Protein AF-A0AAX7UZK9-F1 (afdb_monomer)

Foldseek 3Di:
DDDDDDDDDDDDDDVVPVVVVVVVVVPPDDDDDDDDDDDDDDDDDDDDDPDDDPQPPVNVQVLLQCLCCVVPVAAEDEADDQAQDPDPQDRGAAARCRVLLCLQVLNPPCVDVSLVGAKHWYWYWYAAPDAPRHCPVVVPVADDDDRIGTHTDIDGRPHDALQVVVVSVCCCQCVPVVPPLQFKAKEWECFDVVVPGHGPVVNVVSCVVSPNDPLRYYYDHCVPQKDDPHPWGWIGGKMWMKGAQVGPDRCSVVVVVPDSRIGTPDIGGGTDDTDDDDPPPLLVVLCCCCVPVVHDQLVVLVCLVVVCVVCCVVVVVSVVCSVVSSVVSNVVSVLSVVLVVVLVVLQVVQCPDPPDDPAEGELVSLVCSCPPSVHDSVVVQVSQVVVNHGYPVVVNVVVVVVVVVVVVCCSSPPVQQLAPDPVSLVVCVVVVPDFEAAVLLQPWDQDPNDIDRDKDKWFFQWKAQRPHTDFKDAAQGKIKTWTNYDNWDADPPQQATWWFWKAFPVGRPFTWTFPHWHDYNRTIITITHGHGMDGGGTMIITTTPVLFQVLQQLLVQLQLQLQLLCCVLQHVQKDWPDWHTTSFWTKTKIFDQDFDALVSLVSSQVSSVVQLVVFWFKEKDWDFPVLQVQFPPEDDDPDDDDPGFMKIWTNDYVVCRSVVVDPDDTRIYGDPDRHDRTNNSQVHKAFQDWDAPDRGMIMTIMDTDPVQVVQAVLLVVLVVLLVVLVVVCVVDQDPALVVLVVSLVSLVVSLVSLVPRRHHPSSSVVSNVSSVVSNVSSVVSNLVRLLVLLVVQLVVQCVVPPADQEEFEEDADPDLSSLQSNQVVNCVVHLNHWYKYWYAPQVVQKIKIKTFHHPPDPQQFRQVLQQQLQVVQVWDKDDGRGIIIIMHGDPDVVVSSVSSVVVVVVRND

Sequence (909 aa):
MRVLAACSPCGTGSARLAVIWMMMLLLRRLRPLSGTPGFLSAASERSFSGSPPPLPAARVRSAFVEFFRDKHGHLPVPSSPVRPRGDPSLLFVNAGMNQFKPIFLGTADPRSNMASYRRVVNSQKCVRAGGKHNDLDDVGRDGYHHTFFEMLGNWSFGDYFKEEACQMAWSLLTEHYGIPADRLYVSYFGGDAAAGLPADEDTRNIWLEIGVPTHRLLPFGLKDNFWEMGDTGPCGPCTEIHYDHVGGREAAALVNADSPEVVEIWNLVFMQYNRLVLRRILRRAVRFCVEVLRAPQGTLASLVPTVADLLGNIYPELHQETDRIVDIINENEAHFLSSLQQGSRLIERTLSRKDYKHGVFPASVAWSLHRDLGFPLDLVDLILEERGVHVDRQELDRLIAENQKVALELQAGDRAQVTLDVLSLTELQRLGVPHTDDSLKYDYRLAEGRYVFPPCRATVLALYDGQALVSEVSEGQRCSVILDRTCFYAEQGGQSHDQGYFTLYELQDVLFPVEAVVWAGGYVVHRVTVADNLKTGDQLQLHLDQVHRLSCMVKHTATHILNFALRKVLGASVQQRGSHVSADRLRFDFSVKGSLSVSQLQQVERCVNDIISANQIVHSQELPLQRARGISGLRTVDEVYPDPVRVVSVELPVTELLDKQSDRQTSVELCCGTHLLQTGAIEDLVIVSERQLVKGISRIVAVTGQEAARAREAGHVLSQDVDSLSARLGRSAPSCLDTAQCFSKEVGVLSDAVDNTPIPQWQRRELQSRLRALQRTSNTAVRKLETREAAVQAQALQEKHGRTELLVDLVETSSLSVLMKTVNQLSSTAPLSHVMLLAHQRHSGKVLCACQVPKVSPSLVASDWAVAVCYHLNGSAGGSEVVAKGTGNSNDITKALRWAKEFASQRMQ

Radius of gyration: 36.15 Å; Cα contacts (8 Å, |Δi|>4): 1493; chains: 1; bounding box: 99×100×90 Å

Mean predicted aligned error: 20.05 Å

Solvent-accessible surface area (backbone atoms only — not comparable to full-atom values): 50491 Å² total; per-residue (Å²): 132,92,79,92,83,91,90,72,75,84,82,91,86,60,81,75,56,60,59,54,56,57,52,57,63,69,74,72,78,83,78,94,80,90,81,87,88,90,85,90,85,86,88,83,89,88,89,92,72,95,65,77,77,77,74,48,70,68,53,51,54,47,50,56,47,47,46,40,33,75,79,65,68,18,46,80,46,81,52,60,66,46,54,53,83,94,49,89,90,46,85,41,21,65,51,54,59,60,82,47,42,36,58,84,65,59,62,39,58,76,84,44,72,72,54,72,49,38,44,32,26,35,54,21,45,23,36,24,76,60,74,98,61,49,44,58,86,44,45,79,76,55,96,79,57,61,42,66,47,68,36,71,43,76,49,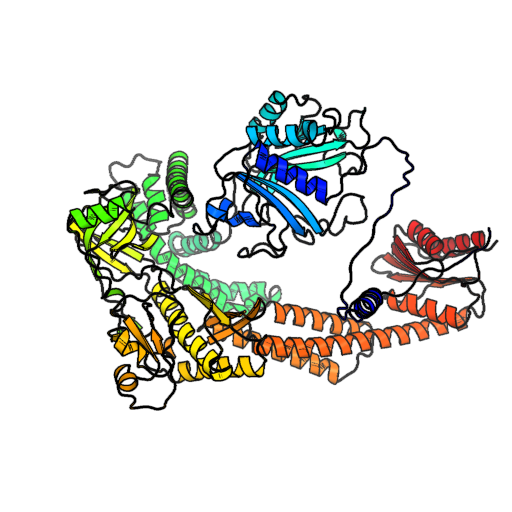61,48,96,68,67,56,70,60,62,53,52,54,52,51,50,45,46,43,39,72,70,68,57,43,62,67,84,31,54,35,35,40,27,21,53,27,38,82,89,82,71,41,73,50,43,58,67,61,50,50,46,43,48,74,78,62,53,54,73,86,38,56,43,72,34,40,67,87,77,17,35,50,67,79,56,98,54,55,63,20,28,46,22,33,37,36,30,41,40,76,78,50,94,68,89,56,65,89,37,60,97,58,89,37,92,54,37,41,81,78,46,80,50,74,53,71,78,48,74,66,89,78,80,78,63,61,62,58,56,52,54,47,43,40,44,76,72,68,62,42,63,91,56,53,75,31,66,46,47,60,61,50,21,71,73,44,20,90,81,40,57,64,41,60,75,40,36,68,59,53,29,48,54,43,41,53,54,43,57,60,46,49,60,40,46,61,51,48,55,51,52,51,51,55,57,68,66,40,93,84,56,64,88,51,59,45,61,30,69,59,54,46,45,40,30,74,77,58,68,39,56,59,80,51,52,48,54,63,28,50,80,69,68,25,41,59,44,58,70,60,31,52,44,52,50,47,52,52,48,47,52,53,46,47,47,52,76,48,54,87,62,41,75,54,71,46,75,66,54,52,51,45,38,56,73,73,64,58,72,60,30,43,49,68,46,41,70,54,60,46,79,54,98,91,37,83,45,70,71,85,39,70,30,36,31,70,40,32,29,63,61,87,50,82,42,65,62,47,50,59,79,39,56,35,29,40,31,30,53,37,39,52,64,45,44,53,47,97,41,38,60,42,45,48,38,33,34,23,40,70,94,44,74,88,46,62,31,46,38,79,42,30,39,72,52,99,61,33,48,34,35,32,27,48,30,68,51,74,47,44,53,67,41,51,33,34,50,45,70,38,60,66,53,46,48,32,28,13,34,36,42,45,48,48,48,42,46,53,39,24,45,27,70,74,74,33,83,81,45,42,80,76,46,60,40,25,34,60,91,41,34,38,45,28,33,35,37,93,63,82,78,51,53,67,53,45,49,50,28,43,46,53,32,37,57,46,19,74,64,44,31,45,42,36,74,49,77,38,51,51,77,64,54,71,65,30,77,79,56,45,77,71,104,65,92,75,66,78,65,31,38,38,36,22,40,70,50,54,67,66,47,46,63,71,62,77,60,92,74,88,61,39,35,35,70,48,91,68,60,59,49,60,39,38,39,81,34,67,36,60,30,48,49,38,77,47,70,77,50,98,44,32,34,36,41,34,42,40,48,29,76,56,17,54,52,14,49,50,53,40,49,54,56,46,52,52,53,51,52,53,51,49,55,57,69,76,47,74,68,89,51,56,65,58,22,50,50,52,40,50,53,43,47,54,54,47,55,49,54,72,70,51,66,22,35,40,37,56,41,55,50,52,53,54,52,42,58,50,51,43,53,52,30,54,50,51,33,56,51,42,38,52,53,55,13,51,53,54,29,50,54,53,41,73,72,61,57,92,49,63,69,44,72,52,79,45,98,54,94,46,68,68,26,51,42,45,19,41,53,52,44,38,67,78,37,62,74,22,33,37,37,42,36,20,70,39,82,91,76,32,35,30,37,38,25,28,32,29,27,94,85,51,92,59,55,44,16,31,60,53,35,34,58,43,14,50,79,20,79,31,51,42,54,64,24,56,40,42,16,33,28,42,22,42,51,96,56,64,68,58,52,55,47,51,47,48,53,56,50,54,68,33,73,108

Secondary structure (DSSP, 8-state):
-----------S--HHHHHHHHHHHHTT----------------------SPPP--HHHHHHHHHHHHHHTT-PEE-PPPPSS-SS-SS-SS--SSGGGGHHHHTT-S-TTSGGGG-SEEEEEEEEE-SSSSS-GGGTBTTBSS--SEEEEEEEEESSS--HHHHHHHHHHIIIIIS---GGGEEEEEE--BTTTTBPP-HHHHHHHHHTT--GGGEEEE-TTTSEEE-SSSS-EEEEEEEEEESS-SS--GGGTTTT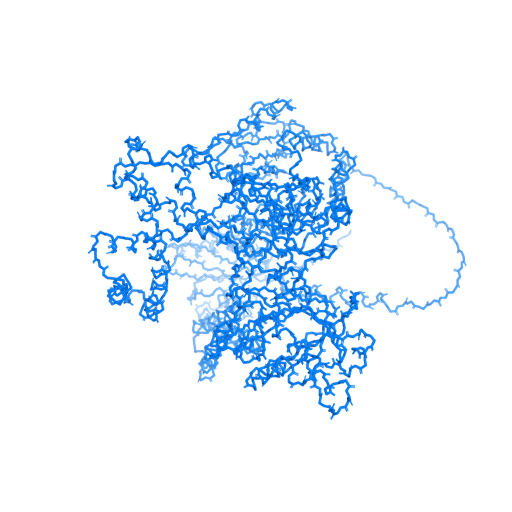-TTEEEEEEEE---B----TTHHHHHHHHIIIIIS-PPTTTTGGGHHHHHHHHTTT-HHHHHTHHHHHHHHHHHHHHHHHHHHHHHHHHHHHHT-TT--TTEE-HHHHHHHHHHH---HHHHHHHHHTTT-EE-HHHHHHHHHHHHHHHHHHHHHTTSSSS--HHHHHHHHHTTPPPPB-GGGG--EEETTEEE-PPEEEEEEEEE-SSSEESEE-TT-EEEEEESB--PPPSBTTBPPP-EEEEESS-TT-EEEEEEEEEETTEEEEEEE-SS-EETT-EEEEEE-HHHHHHHHHHHHHHHHHHHHHHHHH-TT--EEEEEEETTEEEEEEE-SSPPPHHHHHHHHHHHHHHHHTT-BEEEEEE-HHHHTTSTT-B--SS---SSEEEEEESS-HHHHHTT-------EEE--S---SBGGGG--EEEEEEEEEETTEEEEEEEETHHHHHHHHHHHHHHHHHHHHHHHHHHS--SSHHHHHHHHHHHHHHHHHHHHS---HHHHHHHHHHHHHHHHHHHHHHHHHHHHHHHHHHHHHHHHH-S-SEEEEE---S-HHHHHHHHHHHHHH-TT-EEEEEEEETTTTEEEEEEE--TT-SS--HHHHHHHHHHTTT-EEEE-SSEEEEEEE-S-HHHHHHHHHHHHHHHH-

InterPro domains:
  IPR002318 Alanine-tRNA ligase, class IIc [PR00980] (134-145)
  IPR002318 Alanine-tRNA ligase, class IIc [PR00980] (263-274)
  IPR009000 Translation protein, beta-barrel domain superfamily [SSF50447] (468-542)
  IPR012947 Threonyl/alanyl tRNA synthetase, SAD [PF07973] (645-700)
  IPR012947 Threonyl/alanyl tRNA synthetase, SAD [SM00863] (645-701)
  IPR018162 Alanine-tRNA ligase, class IIc, anti-codon-binding domain superfamily [SSF101353] (276-407)
  IPR018163 Threonyl/alanyl tRNA synthetase, class II-like, putative editing domain superfamily [SSF55186] (549-708)
  IPR018164 Alanyl-tRNA synthetase, class IIc, N-terminal [PF01411] (60-275)
  IPR018164 Alanyl-tRNA synthetase, class IIc, N-terminal [PF01411] (277-546)
  IPR018165 Alanyl-tRNA synthetase, class IIc, core domain [PS50860] (55-714)
  IPR045864 Class II Aminoacyl-tRNA synthetase/Biotinyl protein ligase (BPL) and lipoyl protein ligase (LPL) [G3DSA:3.30.930.10] (55-294)
  IPR045864 Class II Aminoacyl-tRNA synthetase/Biotinyl protein ligase (BPL) and lipoyl protein ligase (LPL) [SSF55681] (57-276)
  IPR050058 Alanine--tRNA ligase [PTHR11777] (276-905)

pLDDT: mean 80.37, std 18.13, range [21.98, 98.38]

Organism: Astatotilapia calliptera (NCBI:txid8154)

Structure (mmCIF, N/CA/C/O backbone):
data_AF-A0AAX7UZK9-F1
#
_entry.id   AF-A0AAX7UZK9-F1
#
loop_
_atom_site.group_PDB
_atom_site.id
_atom_site.type_symbol
_atom_site.label_atom_id
_atom_site.label_alt_id
_atom_site.label_comp_id
_atom_site.label_asym_id
_atom_site.label_entity_id
_atom_site.label_seq_id
_atom_site.pdbx_PDB_ins_code
_atom_site.Cartn_x
_atom_site.Cartn_y
_atom_site.Cartn_z
_atom_site.occupancy
_atom_site.B_iso_or_equiv
_atom_site.auth_seq_id
_atom_site.auth_comp_id
_atom_site.auth_asym_id
_atom_site.auth_atom_id
_atom_site.pdbx_PDB_model_num
ATOM 1 N N . MET A 1 1 ? -48.384 -34.618 25.061 1.00 27.55 1 MET A N 1
ATOM 2 C CA . MET A 1 1 ? -48.811 -34.591 26.483 1.00 27.55 1 MET A CA 1
ATOM 3 C C . MET A 1 1 ? -48.345 -33.262 27.084 1.00 27.55 1 MET A C 1
ATOM 5 O O . MET A 1 1 ? -47.309 -32.786 26.643 1.00 27.55 1 MET A O 1
ATOM 9 N N . ARG A 1 2 ? -49.122 -32.631 27.983 1.00 24.59 2 ARG A N 1
ATOM 10 C CA . ARG A 1 2 ? -48.813 -31.323 28.635 1.00 24.59 2 ARG A CA 1
ATOM 11 C C . ARG A 1 2 ? -47.490 -31.431 29.444 1.00 24.59 2 ARG A C 1
ATOM 13 O O . ARG A 1 2 ? -47.143 -32.554 29.788 1.00 24.59 2 ARG A O 1
ATOM 20 N N . VAL A 1 3 ? -46.689 -30.402 29.770 1.00 23.41 3 VAL A N 1
ATOM 21 C CA . VAL A 1 3 ? -46.893 -29.025 30.317 1.00 23.41 3 VAL A CA 1
ATOM 22 C C . VAL A 1 3 ? -45.618 -28.194 29.940 1.00 23.41 3 VAL A C 1
ATOM 24 O O . VAL A 1 3 ? -44.542 -28.779 29.948 1.00 23.41 3 VAL A O 1
ATOM 27 N N . LEU A 1 4 ? -45.675 -26.981 29.346 1.00 24.64 4 LEU A N 1
ATOM 28 C CA . LEU A 1 4 ? -45.458 -25.623 29.946 1.00 24.64 4 LEU A CA 1
ATOM 29 C C . LEU A 1 4 ? -44.277 -25.498 30.969 1.00 24.64 4 LEU A C 1
ATOM 31 O O . LEU A 1 4 ? -44.079 -26.413 31.754 1.00 24.64 4 LEU A O 1
ATOM 35 N N . ALA A 1 5 ? -43.473 -24.420 31.089 1.00 24.38 5 ALA A N 1
ATOM 36 C CA . ALA A 1 5 ? -43.395 -23.098 30.429 1.00 24.38 5 ALA A CA 1
ATOM 37 C C . ALA A 1 5 ? -42.038 -22.363 30.703 1.00 24.38 5 ALA A C 1
ATOM 39 O O . ALA A 1 5 ? -41.243 -22.817 31.520 1.00 24.38 5 ALA A O 1
ATOM 40 N N . ALA A 1 6 ? -41.876 -21.176 30.086 1.00 22.94 6 ALA A N 1
ATOM 41 C CA . ALA A 1 6 ? -41.140 -19.974 30.543 1.00 22.94 6 ALA A CA 1
ATOM 42 C C . ALA A 1 6 ? -39.591 -19.938 30.635 1.00 22.94 6 ALA A C 1
ATOM 44 O O . ALA A 1 6 ? -38.994 -20.487 31.558 1.00 22.94 6 ALA A O 1
ATOM 45 N N . CYS A 1 7 ? -38.962 -19.113 29.774 1.00 21.98 7 CYS A N 1
ATOM 46 C CA . CYS A 1 7 ? -38.182 -17.911 30.164 1.00 21.98 7 CYS A CA 1
ATOM 47 C C . CYS A 1 7 ? -37.363 -17.324 28.991 1.00 21.98 7 CYS A C 1
ATOM 49 O O . CYS A 1 7 ? -36.630 -18.034 28.304 1.00 21.98 7 CYS A O 1
ATOM 51 N N . SER A 1 8 ? -37.378 -15.997 28.840 1.00 23.23 8 SER A N 1
ATOM 52 C CA . SER A 1 8 ? -36.382 -15.199 28.102 1.00 23.23 8 SER A CA 1
ATOM 53 C C . SER A 1 8 ? -36.448 -13.736 28.565 1.00 23.23 8 SER A C 1
ATOM 55 O O . SER A 1 8 ? -37.459 -13.335 29.135 1.00 23.23 8 SER A O 1
ATOM 57 N N . PRO A 1 9 ? -35.453 -12.879 28.272 1.00 52.03 9 PRO A N 1
ATOM 58 C CA . PRO A 1 9 ? -34.015 -13.098 28.099 1.00 52.03 9 PRO A CA 1
ATOM 59 C C . PRO A 1 9 ? -33.173 -12.121 28.965 1.00 52.03 9 PRO A C 1
ATOM 61 O O . PRO A 1 9 ? -33.644 -11.065 29.379 1.00 52.03 9 PRO A O 1
ATOM 64 N N . CYS A 1 10 ? -31.884 -12.400 29.193 1.00 22.53 10 CYS A N 1
ATOM 65 C CA . CYS A 1 10 ? -30.927 -11.353 29.588 1.00 22.53 10 CYS A CA 1
ATOM 66 C C . CYS A 1 10 ? -29.469 -11.801 29.394 1.00 22.53 10 CYS A C 1
ATOM 68 O O . CYS A 1 10 ? -29.151 -12.966 29.616 1.00 22.53 10 CYS A O 1
ATOM 70 N N . GLY A 1 11 ? -28.572 -10.862 29.072 1.00 24.62 11 GLY A N 1
ATOM 71 C CA . GLY A 1 11 ? -27.122 -11.051 29.213 1.00 24.62 11 GLY A CA 1
ATOM 72 C C . GLY A 1 11 ? -26.362 -11.481 27.953 1.00 24.62 11 GLY A C 1
ATOM 73 O O . GLY A 1 11 ? -26.268 -12.656 27.607 1.00 24.62 11 GLY A O 1
ATOM 74 N N . THR A 1 12 ? -25.692 -10.515 27.328 1.00 36.19 12 THR A N 1
ATOM 75 C CA . THR A 1 12 ? -24.602 -10.749 26.371 1.00 36.19 12 THR A CA 1
ATOM 76 C C . THR A 1 12 ? -23.437 -11.513 27.015 1.00 36.19 12 THR A C 1
ATOM 78 O O . THR A 1 12 ? -22.897 -11.053 28.021 1.00 36.19 12 THR A O 1
ATOM 81 N N . GLY A 1 13 ? -22.964 -12.589 26.374 1.00 32.88 13 GLY A N 1
ATOM 82 C CA . GLY A 1 13 ? -21.642 -13.179 26.646 1.00 32.88 13 GLY A CA 1
ATOM 83 C C . GLY A 1 13 ? -21.626 -14.564 27.303 1.00 32.88 13 GLY A C 1
ATOM 84 O O . GLY A 1 13 ? -21.202 -14.696 28.444 1.00 32.88 13 GLY A O 1
ATOM 85 N N . SER A 1 14 ? -21.985 -15.617 26.554 1.00 30.59 14 SER A N 1
ATOM 86 C CA . SER A 1 14 ? -21.658 -17.013 26.936 1.00 30.59 14 SER A CA 1
ATOM 87 C C . SER A 1 14 ? -21.497 -17.992 25.752 1.00 30.59 14 SER A C 1
ATOM 89 O O . SER A 1 14 ? -20.769 -18.980 25.851 1.00 30.59 14 SER A O 1
ATOM 91 N N . ALA A 1 15 ? -22.068 -17.691 24.576 1.00 29.08 15 ALA A N 1
ATOM 92 C CA . ALA A 1 15 ? -22.122 -18.616 23.432 1.00 29.08 15 ALA A CA 1
ATOM 93 C C . ALA A 1 15 ? -20.763 -19.145 22.907 1.00 29.08 15 ALA A C 1
ATOM 95 O O . ALA A 1 15 ? -20.728 -20.182 22.250 1.00 29.08 15 ALA A O 1
ATOM 96 N N . ARG A 1 16 ? -19.630 -18.487 23.204 1.00 31.73 16 ARG A N 1
ATOM 97 C CA . ARG A 1 16 ? -18.291 -18.958 22.788 1.00 31.73 16 ARG A CA 1
ATOM 98 C C . ARG A 1 16 ? -17.671 -20.029 23.696 1.00 31.73 16 ARG A C 1
ATOM 100 O O . ARG A 1 16 ? -16.762 -20.713 23.241 1.00 31.73 16 ARG A O 1
ATOM 107 N N . LEU A 1 17 ? -18.126 -20.202 24.940 1.00 31.38 17 LEU A N 1
ATOM 108 C CA . LEU A 1 17 ? -17.520 -21.168 25.874 1.00 31.38 17 LEU A CA 1
ATOM 109 C C . LEU A 1 17 ? -18.126 -22.575 25.761 1.00 31.38 17 LEU A C 1
ATOM 111 O O . LEU A 1 17 ? -17.387 -23.558 25.809 1.00 31.38 17 LEU A O 1
ATOM 115 N N . ALA A 1 18 ? -19.437 -22.682 25.524 1.00 29.88 18 ALA A N 1
ATOM 116 C CA . ALA A 1 18 ? -20.121 -23.971 25.379 1.00 29.88 18 ALA A CA 1
ATOM 117 C C . ALA A 1 18 ? -19.603 -24.792 24.178 1.00 29.88 18 ALA A C 1
ATOM 119 O O . ALA A 1 18 ? -19.335 -25.986 24.308 1.00 29.88 18 ALA A O 1
ATOM 120 N N . VAL A 1 19 ? -19.382 -24.140 23.029 1.00 33.47 19 VAL A N 1
ATOM 121 C CA . VAL A 1 19 ? -18.892 -24.792 21.797 1.00 33.47 19 VAL A CA 1
ATOM 122 C C . VAL A 1 19 ? -17.471 -25.346 21.974 1.00 33.47 19 VAL A C 1
ATOM 124 O O . VAL A 1 19 ? -17.181 -26.463 21.549 1.00 33.47 19 VAL A O 1
ATOM 127 N N . ILE A 1 20 ? -16.591 -24.606 22.660 1.00 37.66 20 ILE A N 1
ATOM 128 C CA . ILE A 1 20 ? -15.198 -25.022 22.894 1.00 37.66 20 ILE A CA 1
ATOM 129 C C . ILE A 1 20 ? -15.136 -26.226 23.846 1.00 37.66 20 ILE A C 1
ATOM 131 O O . ILE A 1 20 ? -14.381 -27.167 23.596 1.00 37.66 20 ILE A O 1
ATOM 135 N N . TRP A 1 21 ? -15.950 -26.239 24.907 1.00 31.55 21 TRP A N 1
ATOM 136 C CA . TRP A 1 21 ? -15.967 -27.347 25.868 1.00 31.55 21 TRP A CA 1
ATOM 137 C C . TRP A 1 21 ? -16.499 -28.649 25.243 1.00 31.55 21 TRP A C 1
ATOM 139 O O . TRP A 1 21 ? -15.933 -29.723 25.456 1.00 31.55 21 TRP A O 1
ATOM 149 N N . MET A 1 22 ? -17.520 -28.543 24.387 1.00 30.00 22 MET A N 1
ATOM 150 C CA . MET A 1 22 ? -18.095 -29.677 23.658 1.00 30.00 22 MET A CA 1
ATOM 151 C C . MET A 1 22 ? -17.122 -30.261 22.613 1.00 30.00 22 MET A C 1
ATOM 153 O O . MET A 1 22 ? -16.996 -31.482 22.512 1.00 30.00 22 MET A O 1
ATOM 157 N N . MET A 1 23 ? -16.348 -29.425 21.904 1.00 32.62 23 MET A N 1
ATOM 158 C CA . MET A 1 23 ? -15.292 -29.902 20.992 1.00 32.62 23 MET A CA 1
ATOM 159 C C . MET A 1 23 ? -14.106 -30.562 21.720 1.00 32.62 23 MET A C 1
ATOM 161 O O . MET A 1 23 ? -13.531 -31.521 21.205 1.00 32.62 23 MET A O 1
ATOM 165 N N . MET A 1 24 ? -13.741 -30.104 22.925 1.00 35.00 24 MET A N 1
ATOM 166 C CA . MET A 1 24 ? -12.638 -30.706 23.695 1.00 35.00 24 MET A CA 1
ATOM 167 C C . MET A 1 24 ? -12.952 -32.115 24.225 1.00 35.00 24 MET A C 1
ATOM 169 O O . MET A 1 24 ? -12.035 -32.924 24.373 1.00 35.00 24 MET A O 1
ATOM 173 N N . LEU A 1 25 ? -14.225 -32.438 24.474 1.00 30.69 25 LEU A N 1
ATOM 174 C CA . LEU A 1 25 ? -14.653 -33.792 24.851 1.00 30.69 25 LEU A CA 1
ATOM 175 C C . LEU A 1 25 ? -14.609 -34.779 23.670 1.00 30.69 25 LEU A C 1
ATOM 177 O O . LEU A 1 25 ? -14.257 -35.943 23.863 1.00 30.69 25 LEU A O 1
ATOM 181 N N . LEU A 1 26 ? -14.881 -34.309 22.448 1.00 30.16 26 LEU A N 1
ATOM 182 C CA . LEU A 1 26 ? -14.821 -35.113 21.218 1.00 30.16 26 LEU A CA 1
ATOM 183 C C . LEU A 1 26 ? -13.390 -35.493 20.795 1.00 30.16 26 LEU A C 1
ATOM 185 O O . LEU A 1 26 ? -13.183 -36.551 20.208 1.00 30.16 26 LEU A O 1
ATOM 189 N N . LEU A 1 27 ? -12.383 -34.681 21.134 1.00 30.88 27 LEU A N 1
ATOM 190 C CA . LEU A 1 27 ? -10.987 -34.890 20.714 1.00 30.88 27 LEU A CA 1
ATOM 191 C C . LEU A 1 27 ? -10.145 -35.775 21.657 1.00 30.88 27 LEU A C 1
ATOM 193 O O . LEU A 1 27 ? -8.945 -35.928 21.436 1.00 30.88 27 LEU A O 1
ATOM 197 N N . ARG A 1 28 ? -10.734 -36.369 22.708 1.00 30.28 28 ARG A N 1
ATOM 198 C CA . ARG A 1 28 ? -9.980 -37.093 23.758 1.00 30.28 28 ARG A CA 1
ATOM 199 C C . ARG A 1 28 ? -10.203 -38.610 23.837 1.00 30.28 28 ARG A C 1
ATOM 201 O O . ARG A 1 28 ? -9.743 -39.233 24.793 1.00 30.28 28 ARG A O 1
ATOM 208 N N . ARG A 1 29 ? -10.859 -39.224 22.843 1.00 31.14 29 ARG A N 1
ATOM 209 C CA . ARG A 1 29 ? -11.041 -40.690 22.744 1.00 31.14 29 ARG A CA 1
ATOM 210 C C . ARG A 1 29 ? -10.777 -41.246 21.338 1.00 31.14 29 ARG A C 1
ATOM 212 O O . ARG A 1 29 ? -11.685 -41.755 20.696 1.00 31.14 29 ARG A O 1
ATOM 219 N N . LEU A 1 30 ? -9.517 -41.233 20.903 1.00 26.73 30 LEU A N 1
ATOM 220 C CA . LEU A 1 30 ? -9.039 -42.104 19.821 1.00 26.73 30 LEU A CA 1
ATOM 221 C C . LEU A 1 30 ? -7.675 -42.710 20.196 1.00 26.73 30 LEU A C 1
ATOM 223 O O . LEU A 1 30 ? -6.641 -42.050 20.130 1.00 26.73 30 LEU A O 1
ATOM 227 N N . ARG A 1 31 ? -7.688 -43.986 20.598 1.00 29.70 31 ARG A N 1
ATOM 228 C CA . ARG A 1 31 ? -6.552 -44.916 20.466 1.00 29.70 31 ARG A CA 1
ATOM 229 C C . ARG A 1 31 ? -6.917 -45.904 19.350 1.00 29.70 31 ARG A C 1
ATOM 231 O O . ARG A 1 31 ? -8.089 -46.272 19.279 1.00 29.70 31 ARG A O 1
ATOM 238 N N . PRO A 1 32 ? -5.970 -46.352 18.513 1.00 27.64 32 PRO A N 1
ATOM 239 C CA . PRO A 1 32 ? -6.266 -47.330 17.477 1.00 27.64 32 PRO A CA 1
ATOM 240 C C . PRO A 1 32 ? -6.414 -48.730 18.084 1.00 27.64 32 PRO A C 1
ATOM 242 O O . PRO A 1 32 ? -5.571 -49.164 18.868 1.00 27.64 32 PRO A O 1
ATOM 245 N N . LEU A 1 33 ? -7.460 -49.446 17.676 1.00 27.22 33 LEU A N 1
ATOM 246 C CA . LEU A 1 33 ? -7.559 -50.901 17.777 1.00 27.22 33 LEU A CA 1
ATOM 247 C C . LEU A 1 33 ? -8.047 -51.442 16.431 1.00 27.22 33 LEU A C 1
ATOM 249 O O . LEU A 1 33 ? -8.883 -50.832 15.768 1.00 27.22 33 LEU A O 1
ATOM 253 N N . SER A 1 34 ? -7.458 -52.557 16.017 1.00 32.06 34 SER A N 1
ATOM 254 C CA . SER A 1 34 ? -7.666 -53.223 14.734 1.00 32.06 34 SER A CA 1
ATOM 255 C C . SER A 1 34 ? -8.934 -54.085 14.719 1.00 32.06 34 SER A C 1
ATOM 257 O O . SER A 1 34 ? -9.207 -54.792 15.686 1.00 32.06 34 SER A O 1
ATOM 259 N N . GLY A 1 35 ? -9.660 -54.099 13.593 1.00 23.77 35 GLY A N 1
ATOM 260 C CA . GLY A 1 35 ? -10.735 -55.071 13.348 1.00 23.77 35 GLY A CA 1
ATOM 261 C C . GLY A 1 35 ? -11.736 -54.680 12.251 1.00 23.77 35 GLY A C 1
ATOM 262 O O . GLY A 1 35 ? -12.430 -53.676 12.363 1.00 23.77 35 GLY A O 1
ATOM 263 N N . THR A 1 36 ? -11.840 -55.509 11.212 1.00 26.30 36 THR A N 1
ATOM 264 C CA . THR A 1 36 ? -13.027 -55.681 10.335 1.00 26.30 36 THR A CA 1
ATOM 265 C C . THR A 1 36 ? -14.037 -56.648 11.001 1.00 26.30 36 THR A C 1
ATOM 267 O O . THR A 1 36 ? -13.615 -57.289 11.967 1.00 26.30 36 THR A O 1
ATOM 270 N N . PRO A 1 37 ? -15.282 -56.906 10.508 1.00 39.25 37 PRO A N 1
ATOM 271 C CA . PRO A 1 37 ? -16.038 -56.385 9.341 1.00 39.25 37 PRO A CA 1
ATOM 272 C C . PRO A 1 37 ? -17.510 -55.959 9.687 1.00 39.25 37 PRO A C 1
ATOM 274 O O . PRO A 1 37 ? -17.869 -55.923 10.859 1.00 39.25 37 PRO A O 1
ATOM 277 N N . GLY A 1 38 ? -18.407 -55.723 8.702 1.00 23.17 38 GLY A N 1
ATOM 278 C CA . GLY A 1 38 ? -19.880 -55.780 8.928 1.00 23.17 38 GLY A CA 1
ATOM 279 C C . GLY A 1 38 ? -20.798 -55.002 7.954 1.00 23.17 38 GLY A C 1
ATOM 280 O O . GLY A 1 38 ? -20.446 -53.912 7.523 1.00 23.17 38 GLY A O 1
ATOM 281 N N . PHE A 1 39 ? -21.978 -55.559 7.626 1.00 29.31 39 PHE A N 1
ATOM 282 C CA . PHE A 1 39 ? -23.007 -55.054 6.675 1.00 29.31 39 PHE A CA 1
ATOM 283 C C . PHE A 1 39 ? -24.279 -54.482 7.373 1.00 29.31 39 PHE A C 1
ATOM 285 O O . PHE A 1 39 ? -24.411 -54.641 8.583 1.00 29.31 39 PHE A O 1
ATOM 292 N N . LEU A 1 40 ? -25.253 -53.986 6.568 1.00 26.34 40 LEU A N 1
ATOM 293 C CA . LEU A 1 40 ? -26.671 -53.607 6.873 1.00 26.34 40 LEU A CA 1
ATOM 294 C C . LEU A 1 40 ? -26.903 -52.156 7.371 1.00 26.34 40 LEU A C 1
ATOM 296 O O . LEU A 1 40 ? -26.057 -51.619 8.071 1.00 26.34 40 LEU A O 1
ATOM 300 N N . SER A 1 41 ? -28.029 -51.459 7.117 1.00 26.23 41 SER A N 1
ATOM 301 C CA . SER A 1 41 ? -29.161 -51.577 6.156 1.00 26.23 41 SER A CA 1
ATOM 302 C C . SER A 1 41 ? -29.929 -50.221 6.113 1.00 26.23 41 SER A C 1
ATOM 304 O O . SER A 1 41 ? -29.666 -49.353 6.941 1.00 26.23 41 SER A O 1
ATOM 306 N N . ALA A 1 42 ? -30.850 -50.018 5.160 1.00 31.05 42 ALA A N 1
ATOM 307 C CA . ALA A 1 42 ? -31.494 -48.731 4.831 1.00 31.05 42 ALA A CA 1
ATOM 308 C C . ALA A 1 42 ? -32.914 -48.492 5.428 1.00 31.05 42 ALA A C 1
ATOM 310 O O . ALA A 1 42 ? -33.441 -49.338 6.149 1.00 31.05 42 ALA A O 1
ATOM 311 N N . ALA A 1 43 ? -33.531 -47.370 5.000 1.00 29.86 43 ALA A N 1
ATOM 312 C CA . ALA A 1 43 ? -34.897 -46.843 5.239 1.00 29.86 43 ALA A CA 1
ATOM 313 C C . ALA A 1 43 ? -35.091 -45.943 6.492 1.00 29.86 43 ALA A C 1
ATOM 315 O O . ALA A 1 43 ? -34.425 -46.133 7.502 1.00 29.86 43 ALA A O 1
ATOM 316 N N . SER A 1 44 ? -35.968 -44.922 6.490 1.00 27.25 44 SER A N 1
ATOM 317 C CA . SER A 1 44 ? -37.048 -44.583 5.533 1.00 27.25 44 SER A CA 1
ATOM 318 C C . SER A 1 44 ? -37.244 -43.073 5.295 1.00 27.25 44 SER A C 1
ATOM 320 O O . SER A 1 44 ? -37.137 -42.277 6.226 1.00 27.25 44 SER A O 1
ATOM 322 N N . GLU A 1 45 ? -37.669 -42.702 4.085 1.00 37.44 45 GLU A N 1
ATOM 323 C CA . GLU A 1 45 ? -38.184 -41.366 3.737 1.00 37.44 45 GLU A CA 1
ATOM 324 C C . GLU A 1 45 ? -39.620 -41.122 4.249 1.00 37.44 45 GLU A C 1
ATOM 326 O O . GLU A 1 45 ? -40.383 -42.069 4.449 1.00 37.44 45 GLU A O 1
ATOM 331 N N . ARG A 1 46 ? -40.033 -39.845 4.327 1.00 30.81 46 ARG A N 1
ATOM 332 C CA . ARG A 1 46 ? -41.394 -39.398 3.962 1.00 30.81 46 ARG A CA 1
ATOM 333 C C . ARG A 1 46 ? -41.398 -37.923 3.533 1.00 30.81 46 ARG A C 1
ATOM 335 O O . ARG A 1 46 ? -40.624 -37.120 4.043 1.00 30.81 46 ARG A O 1
ATOM 342 N N . SER A 1 47 ? -42.250 -37.610 2.563 1.00 32.44 47 SER A N 1
ATOM 343 C CA . SER A 1 47 ? -42.288 -36.382 1.754 1.00 32.44 47 SER A CA 1
ATOM 344 C C . SER A 1 47 ? -43.320 -35.345 2.231 1.00 32.44 47 SER A C 1
ATOM 346 O O . SER A 1 47 ? -44.261 -35.722 2.923 1.00 32.44 47 SER A O 1
ATOM 348 N N . PHE A 1 48 ? -43.162 -34.068 1.828 1.00 30.83 48 PHE A N 1
ATOM 349 C CA . PHE A 1 48 ? -44.165 -33.247 1.095 1.00 30.83 48 PHE A CA 1
ATOM 350 C C . PHE A 1 48 ? -43.820 -31.735 1.056 1.00 30.83 48 PHE A C 1
ATOM 352 O O . PHE A 1 48 ? -44.048 -31.029 2.032 1.00 30.83 48 PHE A O 1
ATOM 359 N N . SER A 1 49 ? -43.391 -31.221 -0.104 1.00 34.75 49 SER A N 1
ATOM 360 C CA . SER A 1 49 ? -43.969 -30.039 -0.791 1.00 34.75 49 SER A CA 1
ATOM 361 C C . SER A 1 49 ? -43.250 -29.822 -2.135 1.00 34.75 49 SER A C 1
ATOM 363 O O . SER A 1 49 ? -42.042 -30.005 -2.234 1.00 34.75 49 SER A O 1
ATOM 365 N N . GLY A 1 50 ? -44.000 -29.514 -3.199 1.00 35.09 50 GLY A N 1
ATOM 366 C CA . GLY A 1 50 ? -43.525 -29.581 -4.594 1.00 35.09 50 GLY A CA 1
ATOM 367 C C . GLY A 1 50 ? -42.708 -28.391 -5.110 1.00 35.09 50 GLY A C 1
ATOM 368 O O . GLY A 1 50 ? -42.460 -28.315 -6.309 1.00 35.09 50 GLY A O 1
ATOM 369 N N . SER A 1 51 ? -42.300 -27.460 -4.250 1.00 40.00 51 SER A N 1
ATOM 370 C CA . SER A 1 51 ? -41.249 -26.495 -4.587 1.00 40.00 51 SER A CA 1
ATOM 371 C C . SER A 1 51 ? -39.891 -27.205 -4.537 1.00 40.00 51 SER A C 1
ATOM 373 O O . SER A 1 51 ? -39.657 -27.929 -3.563 1.00 40.00 51 SER A O 1
ATOM 375 N N . PRO A 1 52 ? -38.973 -27.007 -5.505 1.00 45.09 52 PRO A N 1
ATOM 376 C CA . PRO A 1 52 ? -37.607 -27.497 -5.348 1.00 45.09 52 PRO A CA 1
ATOM 377 C C . PRO A 1 52 ? -37.043 -26.960 -4.022 1.00 45.09 52 PRO A C 1
ATOM 379 O O . PRO A 1 52 ? -37.293 -25.794 -3.695 1.00 45.09 52 PRO A O 1
ATOM 382 N N . PRO A 1 53 ? -36.338 -27.784 -3.221 1.00 51.97 53 PRO A N 1
ATOM 383 C CA . PRO A 1 53 ? -35.811 -27.337 -1.937 1.00 51.97 53 PRO A CA 1
ATOM 384 C C . PRO A 1 53 ? -34.957 -26.082 -2.163 1.00 51.97 53 PRO A C 1
ATOM 386 O O . PRO A 1 53 ? -34.173 -26.072 -3.118 1.00 51.97 53 PRO A O 1
ATOM 389 N N . PRO A 1 54 ? -35.118 -25.029 -1.334 1.00 62.06 54 PRO A N 1
ATOM 390 C CA . PRO A 1 54 ? -34.533 -23.719 -1.598 1.00 62.06 54 PRO A CA 1
ATOM 391 C C . PRO A 1 54 ? -33.039 -23.876 -1.848 1.00 62.06 54 PRO A C 1
ATOM 393 O O . PRO A 1 54 ? -32.335 -24.434 -1.000 1.00 62.06 54 PRO A O 1
ATOM 396 N N . LEU A 1 55 ? -32.583 -23.443 -3.030 1.00 71.25 55 LEU A N 1
ATOM 397 C CA . LEU A 1 55 ? -31.210 -23.651 -3.484 1.00 71.25 55 LEU A CA 1
ATOM 398 C C . LEU A 1 55 ? -30.252 -23.141 -2.400 1.00 71.25 55 LEU A C 1
ATOM 400 O O . LEU A 1 55 ? -30.216 -21.935 -2.146 1.00 71.25 55 LEU A O 1
ATOM 404 N N . PRO A 1 56 ? -29.471 -24.020 -1.741 1.00 84.31 56 PRO A N 1
ATOM 405 C CA . PRO A 1 56 ? -28.549 -23.572 -0.711 1.00 84.31 56 PRO A CA 1
ATOM 406 C C . PRO A 1 56 ? -27.582 -22.550 -1.307 1.00 84.31 56 PRO A C 1
ATOM 408 O O . PRO A 1 56 ? -27.148 -22.728 -2.444 1.00 84.31 56 PRO A O 1
ATOM 411 N N . ALA A 1 57 ? -27.162 -21.537 -0.544 1.00 82.12 57 ALA A N 1
ATOM 412 C CA . ALA A 1 57 ? -26.230 -20.513 -1.038 1.00 82.12 57 ALA A CA 1
ATOM 413 C C . ALA A 1 57 ? -24.956 -21.116 -1.674 1.00 82.12 57 ALA A C 1
ATOM 415 O O . ALA A 1 57 ? -24.425 -20.592 -2.648 1.00 82.12 57 ALA A O 1
ATOM 416 N N . ALA A 1 58 ? -24.506 -22.279 -1.185 1.00 81.88 58 ALA A N 1
ATOM 417 C CA . ALA A 1 58 ? -23.428 -23.051 -1.801 1.00 81.88 58 ALA A CA 1
ATOM 418 C C . ALA A 1 58 ? -23.762 -23.570 -3.216 1.00 81.88 58 ALA A C 1
ATOM 420 O O . ALA A 1 58 ? -22.892 -23.536 -4.076 1.00 81.88 58 ALA A O 1
ATOM 421 N N . ARG A 1 59 ? -24.998 -24.022 -3.479 1.00 87.50 59 ARG A N 1
ATOM 422 C CA . ARG A 1 59 ? -25.454 -24.455 -4.812 1.00 87.50 59 ARG A CA 1
ATOM 423 C C . ARG A 1 59 ? -25.661 -23.276 -5.758 1.00 87.50 59 ARG A C 1
ATOM 425 O O . ARG A 1 59 ? -25.258 -23.407 -6.903 1.00 87.50 59 ARG A O 1
ATOM 432 N N . VAL A 1 60 ? -26.193 -22.142 -5.289 1.00 89.38 60 VAL A N 1
ATOM 433 C CA . VAL A 1 60 ? -26.272 -20.904 -6.096 1.00 89.38 60 VAL A CA 1
ATOM 434 C C . VAL A 1 60 ? -24.864 -20.451 -6.499 1.00 89.38 60 VAL A C 1
ATOM 436 O O . VAL A 1 60 ? -24.570 -20.314 -7.681 1.00 89.38 60 VAL A O 1
ATOM 439 N N . ARG A 1 61 ? -23.939 -20.336 -5.534 1.00 92.38 61 ARG A N 1
ATOM 440 C CA . ARG A 1 61 ? -22.535 -19.975 -5.799 1.00 92.38 61 ARG A CA 1
ATOM 441 C C . ARG A 1 61 ? -21.852 -20.944 -6.772 1.00 92.38 61 ARG A C 1
ATOM 443 O O . ARG A 1 61 ? -21.145 -20.499 -7.670 1.00 92.38 61 ARG A O 1
ATOM 450 N N . SER A 1 62 ? -22.045 -22.254 -6.589 1.00 90.69 62 SER A N 1
ATOM 451 C CA . SER A 1 62 ? -21.501 -23.273 -7.494 1.00 90.69 62 SER A CA 1
ATOM 452 C C . SER A 1 62 ? -22.079 -23.147 -8.900 1.00 90.69 62 SER A C 1
ATOM 454 O O . SER A 1 62 ? -21.298 -23.061 -9.836 1.00 90.69 62 SER A O 1
ATOM 456 N N . ALA A 1 63 ? -23.404 -23.052 -9.048 1.00 92.69 63 ALA A N 1
ATOM 457 C CA . ALA A 1 63 ? -24.068 -22.938 -10.345 1.00 92.69 63 ALA A CA 1
ATOM 458 C C . ALA A 1 63 ? -23.646 -21.673 -11.113 1.00 92.69 63 ALA A C 1
ATOM 460 O O . ALA A 1 63 ? -23.374 -21.758 -12.305 1.00 92.69 63 ALA A O 1
ATOM 461 N N . PHE A 1 64 ? -23.504 -20.529 -10.432 1.00 95.00 64 PHE A N 1
ATOM 462 C CA . PHE A 1 64 ? -22.985 -19.291 -11.027 1.00 95.00 64 PHE A CA 1
ATOM 463 C C . PHE A 1 64 ? -21.569 -19.477 -11.593 1.00 95.00 64 PHE A C 1
ATOM 465 O O . PHE A 1 64 ? -21.292 -19.136 -12.741 1.00 95.00 64 PHE A O 1
ATOM 472 N N . VAL A 1 65 ? -20.662 -20.049 -10.792 1.00 94.38 65 VAL A N 1
ATOM 473 C CA . VAL A 1 65 ? -19.265 -20.274 -11.196 1.00 94.38 65 VAL A CA 1
ATOM 474 C C . VAL A 1 65 ? -19.158 -21.351 -12.280 1.00 94.38 65 VAL A C 1
ATOM 476 O O . VAL A 1 65 ? -18.371 -21.188 -13.206 1.00 94.38 65 VAL A O 1
ATOM 479 N N . GLU A 1 66 ? -19.943 -22.425 -12.187 1.00 95.19 66 GLU A N 1
ATOM 480 C CA . GLU A 1 66 ? -20.028 -23.504 -13.181 1.00 95.19 66 GLU A CA 1
ATOM 481 C C . GLU A 1 66 ? -20.549 -22.974 -14.523 1.00 95.19 66 GLU A C 1
ATOM 483 O O . GLU A 1 66 ? -19.906 -23.203 -15.540 1.00 95.19 66 GLU A O 1
ATOM 488 N N . PHE A 1 67 ? -21.626 -22.180 -14.536 1.00 96.31 67 PHE A N 1
ATOM 489 C CA . PHE A 1 67 ? -22.164 -21.558 -15.750 1.00 96.31 67 PHE A CA 1
ATOM 490 C C . PHE A 1 67 ? -21.114 -20.730 -16.498 1.00 96.31 67 PHE A C 1
ATOM 492 O O . PHE A 1 67 ? -20.798 -21.013 -17.655 1.00 96.31 67 PHE A O 1
ATOM 499 N N . PHE A 1 68 ? -20.537 -19.726 -15.834 1.00 97.06 68 PHE A N 1
ATOM 500 C CA . PHE A 1 68 ? -19.588 -18.827 -16.485 1.00 97.06 68 PHE A CA 1
ATOM 501 C C . PHE A 1 68 ? -18.292 -19.542 -16.890 1.00 97.06 68 PHE A C 1
ATOM 503 O O . PHE A 1 68 ? -17.731 -19.220 -17.938 1.00 97.06 68 PHE A O 1
ATOM 510 N N . ARG A 1 69 ? -17.835 -20.536 -16.114 1.00 95.44 69 ARG A N 1
ATOM 511 C CA . ARG A 1 69 ? -16.662 -21.358 -16.448 1.00 95.44 69 ARG A CA 1
ATOM 512 C C . ARG A 1 69 ? -16.916 -22.275 -17.643 1.00 95.44 69 ARG A C 1
ATOM 514 O O . ARG A 1 69 ? -16.124 -22.272 -18.579 1.00 95.44 69 ARG A O 1
ATOM 521 N N . ASP A 1 70 ? -17.996 -23.052 -17.604 1.00 93.25 70 ASP A N 1
ATOM 522 C CA . ASP A 1 70 ? -18.202 -24.189 -18.507 1.00 93.25 70 ASP A CA 1
ATOM 523 C C . ASP A 1 70 ? -18.910 -23.796 -19.811 1.00 93.25 70 ASP A C 1
ATOM 525 O O . ASP A 1 70 ? -18.599 -24.369 -20.854 1.00 93.25 70 ASP A O 1
ATOM 529 N N . LYS A 1 71 ? -19.823 -22.811 -19.788 1.00 92.69 71 LYS A N 1
ATOM 530 C CA . LYS A 1 71 ? -20.467 -22.282 -21.008 1.00 92.69 71 LYS A CA 1
ATOM 531 C C . LYS A 1 71 ? -19.738 -21.085 -21.619 1.00 92.69 71 LYS A C 1
ATOM 533 O O . LYS A 1 71 ? -19.751 -20.940 -22.836 1.00 92.69 71 LYS A O 1
ATOM 538 N N . HIS A 1 72 ? -19.119 -20.232 -20.799 1.00 92.69 72 HIS A N 1
ATOM 539 C CA . HIS A 1 72 ? -18.591 -18.930 -21.241 1.00 92.69 72 HIS A CA 1
ATOM 540 C C . HIS A 1 72 ? -17.086 -18.739 -20.984 1.00 92.69 72 HIS A C 1
ATOM 542 O O . HIS A 1 72 ? -16.589 -17.614 -21.059 1.00 92.69 72 HIS A O 1
ATOM 548 N N . GLY A 1 73 ? -16.351 -19.809 -20.660 1.00 91.69 73 GLY A N 1
ATOM 549 C CA . GLY A 1 73 ? -14.884 -19.813 -20.577 1.00 91.69 73 GLY A CA 1
ATOM 550 C C . GLY A 1 73 ? -14.264 -18.916 -19.498 1.00 91.69 73 GLY A C 1
ATOM 551 O O . GLY A 1 73 ? -13.066 -18.643 -19.553 1.00 91.69 73 GLY A O 1
ATOM 552 N N . HIS A 1 74 ? -15.039 -18.430 -18.525 1.00 96.56 74 HIS A N 1
ATOM 553 C CA . HIS A 1 74 ? -14.526 -17.541 -17.483 1.00 96.56 74 HIS A CA 1
ATOM 554 C C . HIS A 1 74 ? -13.635 -18.303 -16.500 1.00 96.56 74 HIS A C 1
ATOM 556 O O . HIS A 1 74 ? -14.023 -19.335 -15.951 1.00 96.56 74 HIS A O 1
ATOM 562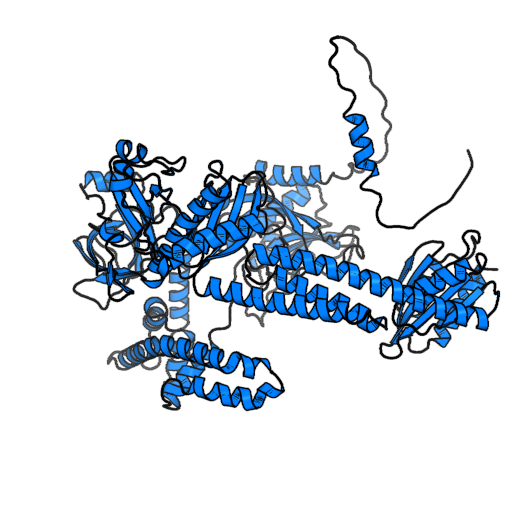 N N . LEU A 1 75 ? -12.466 -17.748 -16.191 1.00 94.94 75 LEU A N 1
ATOM 563 C CA . LEU A 1 75 ? -11.570 -18.315 -15.190 1.00 94.94 75 LEU A CA 1
ATOM 564 C C . LEU A 1 75 ? -12.130 -18.072 -13.768 1.00 94.94 75 LEU A C 1
ATOM 566 O O . LEU A 1 75 ? -12.341 -16.915 -13.390 1.00 94.94 75 LEU A O 1
ATOM 570 N N . PRO A 1 76 ? -12.346 -19.115 -12.939 1.00 94.56 76 PRO A N 1
ATOM 571 C CA . PRO A 1 76 ? -12.775 -18.930 -11.557 1.00 94.56 76 PRO A CA 1
ATOM 572 C C . PRO A 1 76 ? -11.658 -18.336 -10.694 1.00 94.56 76 PRO A C 1
ATOM 574 O O . PRO A 1 76 ? -10.603 -18.948 -10.517 1.00 94.56 76 PRO A O 1
ATOM 577 N N . VAL A 1 77 ? -11.903 -17.168 -10.103 1.00 92.00 77 VAL A N 1
ATOM 578 C CA . VAL A 1 77 ? -10.942 -16.465 -9.241 1.00 92.00 77 VAL A CA 1
ATOM 579 C C . VAL A 1 77 ? -11.391 -16.548 -7.774 1.00 92.00 77 VAL A C 1
ATOM 581 O O . VAL A 1 77 ? -12.558 -16.302 -7.471 1.00 92.00 77 VAL A O 1
ATOM 584 N N . PRO A 1 78 ? -10.510 -16.884 -6.813 1.00 87.88 78 PRO A N 1
ATOM 585 C CA . PRO A 1 78 ? -10.868 -16.860 -5.395 1.00 87.88 78 PRO A CA 1
ATOM 586 C C . PRO A 1 78 ? -11.182 -15.444 -4.884 1.00 87.88 78 PRO A C 1
ATOM 588 O O . PRO A 1 78 ? -10.511 -14.489 -5.262 1.00 87.88 78 PRO A O 1
ATOM 591 N N . SER A 1 79 ? -12.132 -15.319 -3.949 1.00 86.25 79 SER A N 1
ATOM 592 C CA . SER A 1 79 ? -12.386 -14.072 -3.201 1.00 86.25 79 SER A CA 1
ATOM 593 C C . SER A 1 79 ? -11.100 -13.496 -2.606 1.00 86.25 79 SER A C 1
ATOM 595 O O . SER A 1 79 ? -10.433 -14.157 -1.800 1.00 86.25 79 SER A O 1
ATOM 597 N N . SER A 1 80 ? -10.829 -12.222 -2.868 1.00 82.69 80 SER A N 1
ATOM 598 C CA . SER A 1 80 ? -9.901 -11.432 -2.062 1.00 82.69 80 SER A CA 1
ATOM 599 C C . SER A 1 80 ? -10.414 -11.270 -0.618 1.00 82.69 80 SER A C 1
ATOM 601 O O . SER A 1 80 ? -11.608 -11.467 -0.349 1.00 82.69 80 SER A O 1
ATOM 603 N N . PRO A 1 81 ? -9.546 -10.917 0.349 1.00 80.88 81 PRO A N 1
ATOM 604 C CA . PRO A 1 81 ? -9.979 -10.553 1.696 1.00 80.88 81 PRO A CA 1
ATOM 605 C C . PRO A 1 81 ? -10.849 -9.287 1.693 1.00 80.88 81 PRO A C 1
ATOM 607 O O . PRO A 1 81 ? -10.564 -8.356 0.952 1.00 80.88 81 PRO A O 1
ATOM 610 N N . VAL A 1 82 ? -11.807 -9.188 2.624 1.00 75.50 82 VAL A N 1
ATOM 611 C CA . VAL A 1 82 ? -12.660 -7.988 2.827 1.00 75.50 82 VAL A CA 1
ATOM 612 C C . VAL A 1 82 ? -11.896 -6.687 3.109 1.00 75.50 82 VAL A C 1
ATOM 614 O O . VAL A 1 82 ? -12.489 -5.616 3.091 1.00 75.50 82 VAL A O 1
ATOM 617 N N . ARG A 1 83 ? -10.591 -6.754 3.393 1.00 75.75 83 ARG A N 1
ATOM 618 C CA . ARG A 1 83 ? -9.716 -5.586 3.518 1.00 75.75 83 ARG A CA 1
ATOM 619 C C . ARG A 1 83 ? -8.897 -5.440 2.226 1.00 75.75 83 ARG A C 1
ATOM 621 O O . ARG A 1 83 ? -8.093 -6.344 1.964 1.00 75.75 83 ARG A O 1
ATOM 628 N N . PRO A 1 84 ? -9.042 -4.336 1.468 1.00 67.00 84 PRO A N 1
ATOM 629 C CA . PRO A 1 84 ? -8.343 -4.133 0.203 1.00 67.00 84 PRO A CA 1
ATOM 630 C C . PRO A 1 84 ? -6.821 -4.276 0.329 1.00 67.00 84 PRO A C 1
ATOM 632 O O . PRO A 1 84 ? -6.209 -3.906 1.338 1.00 67.00 84 PRO A O 1
ATOM 635 N N . ARG A 1 85 ? -6.188 -4.823 -0.713 1.00 52.91 85 ARG A N 1
ATOM 636 C CA . ARG A 1 85 ? -4.727 -4.931 -0.828 1.00 52.91 85 ARG A CA 1
ATOM 637 C C . ARG A 1 85 ? -4.239 -3.931 -1.870 1.00 52.91 85 ARG A C 1
ATOM 639 O O . ARG A 1 85 ? -4.483 -4.132 -3.049 1.00 52.91 85 ARG A O 1
ATOM 646 N N . GLY A 1 86 ? -3.513 -2.903 -1.433 1.00 48.84 86 GLY A N 1
ATOM 647 C CA . GLY A 1 86 ? -2.912 -1.917 -2.341 1.00 48.84 86 GLY A CA 1
ATOM 648 C C . GLY A 1 86 ? -3.831 -0.766 -2.758 1.00 48.84 86 GLY A C 1
ATOM 649 O O . GLY A 1 86 ? -3.414 0.047 -3.569 1.00 48.84 86 GLY A O 1
ATOM 650 N N . ASP A 1 87 ? -5.029 -0.659 -2.181 1.00 57.91 87 ASP A N 1
ATOM 651 C CA . ASP A 1 87 ? -5.953 0.451 -2.420 1.00 57.91 87 ASP A CA 1
ATOM 652 C C . ASP A 1 87 ? -6.116 1.303 -1.145 1.00 57.91 87 ASP A C 1
ATOM 654 O O . ASP A 1 87 ? -6.624 0.782 -0.149 1.00 57.91 87 ASP A O 1
ATOM 658 N N . PRO A 1 88 ? -5.671 2.575 -1.132 1.00 54.28 88 PRO A N 1
ATOM 659 C CA . PRO A 1 88 ? -5.830 3.471 0.013 1.00 54.28 88 PRO A CA 1
ATOM 660 C C . PRO A 1 88 ? -7.194 4.179 0.062 1.00 54.28 88 PRO A C 1
ATOM 662 O O . PRO A 1 88 ? -7.509 4.780 1.083 1.00 54.28 88 PRO A O 1
ATOM 665 N N . SER A 1 89 ? -8.002 4.124 -1.005 1.00 57.47 89 SER A N 1
ATOM 666 C CA . SER A 1 89 ? -9.289 4.845 -1.081 1.00 57.47 89 SER A CA 1
ATOM 667 C C . SER A 1 89 ? -10.458 4.133 -0.387 1.00 57.47 89 SER A C 1
ATOM 669 O O . SER A 1 89 ? -11.544 4.695 -0.289 1.00 57.47 89 SER A O 1
ATOM 671 N N . LEU A 1 90 ? -10.251 2.905 0.105 1.00 62.03 90 LEU A N 1
ATOM 672 C CA . LEU A 1 90 ? -11.298 2.069 0.694 1.00 62.03 90 LEU A CA 1
ATOM 673 C C . LEU A 1 90 ? -10.867 1.424 2.016 1.00 62.03 90 LEU A C 1
ATOM 675 O O . LEU A 1 90 ? -9.829 0.769 2.110 1.00 62.03 90 LEU A O 1
ATOM 679 N N . LEU A 1 91 ? -11.734 1.533 3.025 1.00 65.19 91 LEU A N 1
ATOM 680 C CA . LEU A 1 91 ? -11.592 0.851 4.318 1.00 65.19 91 LEU A CA 1
ATOM 681 C C . LEU A 1 91 ? -11.863 -0.661 4.208 1.00 65.19 91 LEU A C 1
ATOM 683 O O . LEU A 1 91 ? -11.116 -1.472 4.766 1.00 65.19 91 LEU A O 1
ATOM 687 N N . PHE A 1 92 ? -12.895 -1.033 3.447 1.00 78.50 92 PHE A N 1
ATOM 688 C CA . PHE A 1 92 ? -13.286 -2.412 3.156 1.00 78.50 92 PHE A CA 1
ATOM 689 C C . PHE A 1 92 ? -13.640 -2.584 1.672 1.00 78.50 92 PHE A C 1
ATOM 691 O O . PHE A 1 92 ? -13.958 -1.621 0.981 1.00 78.50 92 PHE A O 1
ATOM 698 N N . VAL A 1 93 ? -13.585 -3.824 1.185 1.00 80.62 93 VAL A N 1
ATOM 699 C CA . VAL A 1 93 ? -14.086 -4.217 -0.139 1.00 80.62 93 VAL A CA 1
ATOM 700 C C . VAL A 1 93 ? -15.613 -4.117 -0.115 1.00 80.62 93 VAL A C 1
ATOM 702 O O . VAL A 1 93 ? -16.260 -4.916 0.556 1.00 80.62 93 VAL A O 1
ATOM 705 N N . ASN A 1 94 ? -16.178 -3.132 -0.813 1.00 82.88 94 ASN A N 1
ATOM 706 C CA . ASN A 1 94 ? -17.612 -2.811 -0.816 1.00 82.88 94 ASN A CA 1
ATOM 707 C C . ASN A 1 94 ? -18.385 -3.418 -2.005 1.00 82.88 94 ASN A C 1
ATOM 709 O O . ASN A 1 94 ? -19.615 -3.485 -1.966 1.00 82.88 94 ASN A O 1
ATOM 713 N N . ALA A 1 95 ? -17.675 -3.895 -3.030 1.00 87.38 95 ALA A N 1
ATOM 714 C CA . ALA A 1 95 ? -18.209 -4.530 -4.230 1.00 87.38 95 ALA A CA 1
ATOM 715 C C . ALA A 1 95 ? -17.314 -5.697 -4.703 1.00 87.38 95 ALA A C 1
ATOM 717 O O . ALA A 1 95 ? -16.222 -5.941 -4.187 1.00 87.38 95 ALA A O 1
ATOM 718 N N . GLY A 1 96 ? -17.769 -6.450 -5.702 1.00 86.81 96 GLY A N 1
ATOM 719 C CA . GLY A 1 96 ? -16.996 -7.550 -6.279 1.00 86.81 96 GLY A CA 1
ATOM 720 C C . GLY A 1 96 ? -15.782 -7.077 -7.083 1.00 86.81 96 GLY A C 1
ATOM 721 O O . GLY A 1 96 ? -14.747 -7.748 -7.107 1.00 86.81 96 GLY A O 1
ATOM 722 N N . MET A 1 97 ? -15.882 -5.878 -7.665 1.00 88.50 97 MET A N 1
ATOM 723 C CA . MET A 1 97 ? -14.887 -5.316 -8.575 1.00 88.50 97 MET A CA 1
ATOM 724 C C . MET A 1 97 ? -13.576 -4.908 -7.897 1.00 88.50 97 MET A C 1
ATOM 726 O O . MET A 1 97 ? -12.546 -4.863 -8.565 1.00 88.50 97 MET A O 1
ATOM 730 N N . ASN A 1 98 ? -13.567 -4.612 -6.587 1.00 86.06 98 ASN A N 1
ATOM 731 C CA . ASN A 1 98 ? -12.435 -3.897 -5.975 1.00 86.06 98 ASN A CA 1
ATOM 732 C C . ASN A 1 98 ? -11.128 -4.702 -6.016 1.00 86.06 98 ASN A C 1
ATOM 734 O O . ASN A 1 98 ? -10.049 -4.117 -6.072 1.00 86.06 98 ASN A O 1
ATOM 738 N N . GLN A 1 99 ? -11.203 -6.037 -6.035 1.00 84.50 99 GLN A N 1
ATOM 739 C CA . GLN A 1 99 ? -10.014 -6.883 -6.188 1.00 84.50 99 GLN A CA 1
ATOM 740 C C . GLN A 1 99 ? -9.373 -6.789 -7.579 1.00 84.50 99 GLN A C 1
ATOM 742 O O . GLN A 1 99 ? -8.194 -7.093 -7.722 1.00 84.50 99 GLN A O 1
ATOM 747 N N . PHE A 1 100 ? -10.148 -6.354 -8.573 1.00 87.56 100 PHE A N 1
ATOM 748 C CA . PHE A 1 100 ? -9.749 -6.124 -9.958 1.00 87.56 100 PHE A CA 1
ATOM 749 C C . PHE A 1 100 ? -9.588 -4.636 -10.284 1.00 87.56 100 PHE A C 1
ATOM 751 O O . PHE A 1 100 ? -9.232 -4.301 -11.409 1.00 87.56 100 PHE A O 1
ATOM 758 N N . LYS A 1 101 ? -9.790 -3.731 -9.314 1.00 78.06 101 LYS A N 1
ATOM 759 C CA . LYS A 1 101 ? -9.505 -2.295 -9.460 1.00 78.06 101 LYS A CA 1
ATOM 760 C C . LYS A 1 101 ? -8.126 -2.014 -10.081 1.00 78.06 101 LYS A C 1
ATOM 762 O O . LYS A 1 101 ? -8.063 -1.109 -10.909 1.00 78.06 101 LYS A O 1
ATOM 767 N N . PRO A 1 102 ? -7.048 -2.770 -9.772 1.00 71.19 102 PRO A N 1
ATOM 768 C CA . PRO A 1 102 ? -5.780 -2.585 -10.465 1.00 71.19 102 PRO A CA 1
ATOM 769 C C . PRO A 1 102 ? -5.880 -2.792 -11.985 1.00 71.19 102 PRO A C 1
ATOM 771 O O . PRO A 1 102 ? -5.231 -2.066 -12.723 1.00 71.19 102 PRO A O 1
ATOM 774 N N . ILE A 1 103 ? -6.720 -3.711 -12.476 1.00 71.31 103 ILE A N 1
ATOM 775 C CA . ILE A 1 103 ? -6.930 -3.917 -13.920 1.00 71.31 103 ILE A CA 1
ATOM 776 C C . ILE A 1 103 ? -7.647 -2.701 -14.519 1.00 71.31 103 ILE A C 1
ATOM 778 O O . ILE A 1 103 ? -7.146 -2.102 -15.464 1.00 71.31 103 ILE A O 1
ATOM 782 N N . PHE A 1 104 ? -8.765 -2.276 -13.917 1.00 65.69 104 PHE A N 1
ATOM 783 C CA . PHE A 1 104 ? -9.541 -1.112 -14.376 1.00 65.69 104 PHE A CA 1
ATOM 784 C C . PHE A 1 104 ? -8.762 0.216 -14.343 1.00 65.69 104 PHE A C 1
ATOM 786 O O . PHE A 1 104 ? -9.126 1.152 -15.045 1.00 65.69 104 PHE A O 1
ATOM 793 N N . LEU A 1 105 ? -7.712 0.315 -13.521 1.00 61.12 105 LEU A N 1
ATOM 794 C CA . LEU A 1 105 ? -6.834 1.486 -13.429 1.00 61.12 105 LEU A CA 1
ATOM 795 C C . LEU A 1 105 ? -5.488 1.319 -14.160 1.00 61.12 105 LEU A C 1
ATOM 797 O O . LEU A 1 105 ? -4.606 2.147 -13.952 1.00 61.12 105 LEU A O 1
ATOM 801 N N . GLY A 1 106 ? -5.273 0.243 -14.929 1.00 55.03 106 GLY A N 1
ATOM 802 C CA . GLY A 1 106 ? -3.992 -0.002 -15.616 1.00 55.03 106 GLY A CA 1
ATOM 803 C C . GLY A 1 106 ? -2.783 -0.165 -14.674 1.00 55.03 106 GLY A C 1
ATOM 804 O O . GLY A 1 106 ? -1.642 0.076 -15.055 1.00 55.03 106 GLY A O 1
ATOM 805 N N . THR A 1 107 ? -3.030 -0.555 -13.420 1.00 54.59 107 THR A N 1
ATOM 806 C CA . THR A 1 107 ? -2.049 -0.694 -12.322 1.00 54.59 107 THR A CA 1
ATOM 807 C C . THR A 1 107 ? -1.909 -2.134 -11.802 1.00 54.59 107 THR A C 1
ATOM 809 O O . THR A 1 107 ? -1.206 -2.377 -10.818 1.00 54.59 107 THR A O 1
ATOM 812 N N . ALA A 1 108 ? -2.568 -3.114 -12.431 1.00 49.09 108 ALA A N 1
ATOM 813 C CA . ALA A 1 108 ? -2.420 -4.531 -12.100 1.00 49.09 108 ALA A CA 1
ATOM 814 C C . ALA A 1 108 ? -1.004 -5.007 -12.423 1.00 49.09 108 ALA A C 1
ATOM 816 O O . ALA A 1 108 ? -0.589 -4.917 -13.567 1.00 49.09 108 ALA A O 1
ATOM 817 N N . ASP A 1 109 ? -0.293 -5.558 -11.433 1.00 45.91 109 ASP A N 1
ATOM 818 C CA . ASP A 1 109 ? 1.054 -6.126 -11.586 1.00 45.91 109 ASP A CA 1
ATOM 819 C C . ASP A 1 109 ? 1.095 -7.169 -12.726 1.00 45.91 109 ASP A C 1
ATOM 821 O O . ASP A 1 109 ? 0.597 -8.283 -12.513 1.00 45.91 109 ASP A O 1
ATOM 825 N N . PRO A 1 110 ? 1.709 -6.890 -13.902 1.00 48.28 110 PRO A N 1
ATOM 826 C CA . PRO A 1 110 ? 1.527 -7.759 -15.071 1.00 48.28 110 PRO A CA 1
ATOM 827 C C . PRO A 1 110 ? 2.290 -9.104 -15.076 1.00 48.28 110 PRO A C 1
ATOM 829 O O . PRO A 1 110 ? 2.538 -9.693 -16.119 1.00 48.28 110 PRO A O 1
ATOM 832 N N . ARG A 1 111 ? 2.727 -9.574 -13.898 1.00 46.94 111 ARG A N 1
ATOM 833 C CA . ARG A 1 111 ? 3.301 -10.909 -13.599 1.00 46.94 111 ARG A CA 1
ATOM 834 C C . ARG A 1 111 ? 2.327 -11.718 -12.738 1.00 46.94 111 ARG A C 1
ATOM 836 O O . ARG A 1 111 ? 2.452 -12.934 -12.632 1.00 46.94 111 ARG A O 1
ATOM 843 N N . SER A 1 112 ? 1.388 -11.044 -12.075 1.00 56.47 112 SER A N 1
ATOM 844 C CA . SER A 1 112 ? 0.297 -11.701 -11.379 1.00 56.47 112 SER A CA 1
ATOM 845 C C . SER A 1 112 ? -0.684 -12.257 -12.408 1.00 56.47 112 SER A C 1
ATOM 847 O O . SER A 1 112 ? -0.957 -11.612 -13.420 1.00 56.47 112 SER A O 1
ATOM 849 N N . ASN A 1 113 ? -1.285 -13.413 -12.113 1.00 69.88 113 ASN A N 1
ATOM 850 C CA . ASN A 1 113 ? -2.342 -13.991 -12.952 1.00 69.88 113 ASN A CA 1
ATOM 851 C C . ASN A 1 113 ? -3.476 -12.981 -13.222 1.00 69.88 113 ASN A C 1
ATOM 853 O O . ASN A 1 113 ? -4.159 -13.084 -14.228 1.00 69.88 113 ASN A O 1
ATOM 857 N N . MET A 1 114 ? -3.649 -11.980 -12.349 1.00 73.88 114 MET A N 1
ATOM 858 C CA . MET A 1 114 ? -4.653 -10.930 -12.488 1.00 73.88 114 MET A CA 1
ATOM 859 C C . MET A 1 114 ? -4.550 -10.138 -13.794 1.00 73.88 114 MET A C 1
ATOM 861 O O . MET A 1 114 ? -5.579 -9.759 -14.336 1.00 73.88 114 MET A O 1
ATOM 865 N N . ALA A 1 115 ? -3.350 -9.915 -14.325 1.00 65.31 115 ALA A N 1
ATOM 866 C CA . ALA A 1 115 ? -3.190 -9.181 -15.578 1.00 65.31 115 ALA A CA 1
ATOM 867 C C . ALA A 1 115 ? -3.433 -10.033 -16.835 1.00 65.31 115 ALA A C 1
ATOM 869 O O . ALA A 1 115 ? -3.608 -9.479 -17.914 1.00 65.31 115 ALA A O 1
ATOM 870 N N . SER A 1 116 ? -3.471 -11.367 -16.714 1.00 76.62 116 SER A N 1
ATOM 871 C CA . SER A 1 116 ? -3.912 -12.256 -17.796 1.00 76.62 116 SER A CA 1
ATOM 872 C C . SER A 1 116 ? -5.410 -12.571 -17.736 1.00 76.62 116 SER A C 1
ATOM 874 O O . SER A 1 116 ? -5.918 -13.315 -18.576 1.00 76.62 116 SER A O 1
ATOM 876 N N . TYR A 1 117 ? -6.142 -12.015 -16.765 1.00 87.19 117 TYR A N 1
ATOM 877 C CA . TYR A 1 117 ? -7.591 -12.146 -16.696 1.00 87.19 117 TYR A CA 1
ATOM 878 C C . TYR A 1 117 ? -8.236 -11.391 -17.868 1.00 87.19 117 TYR A C 1
ATOM 880 O O . TYR A 1 117 ? -8.095 -10.179 -17.981 1.00 87.19 117 TYR A O 1
ATOM 888 N N . ARG A 1 118 ? -8.963 -12.124 -18.721 1.00 84.31 118 ARG A N 1
ATOM 889 C CA . ARG A 1 118 ? -9.828 -11.589 -19.792 1.00 84.31 118 ARG A CA 1
ATOM 890 C C . ARG A 1 118 ? -11.296 -11.691 -19.393 1.00 84.31 118 ARG A C 1
ATOM 892 O O . ARG A 1 118 ? -11.963 -10.677 -19.225 1.00 84.31 118 ARG A O 1
ATOM 899 N N . ARG A 1 119 ? -11.748 -12.923 -19.131 1.00 93.50 119 ARG A N 1
ATOM 900 C CA . ARG A 1 119 ? -13.049 -13.258 -18.536 1.00 93.50 119 ARG A CA 1
ATOM 901 C C . ARG A 1 119 ? -12.812 -13.970 -17.209 1.00 93.50 119 ARG A C 1
ATOM 903 O O . ARG A 1 119 ? -12.140 -15.003 -17.183 1.00 93.50 119 ARG A O 1
ATOM 910 N N . VAL A 1 120 ? -13.351 -13.455 -16.107 1.00 95.69 120 VAL A N 1
ATOM 911 C CA . VAL A 1 120 ? -13.248 -14.104 -14.786 1.00 95.69 120 VAL A CA 1
ATOM 912 C C . VAL A 1 120 ? -14.566 -14.121 -14.046 1.00 95.69 120 VAL A C 1
ATOM 914 O O . VAL A 1 120 ? -15.382 -13.218 -14.188 1.00 95.69 120 VAL A O 1
ATOM 917 N N . VAL A 1 121 ? -14.753 -15.142 -13.218 1.00 95.38 121 VAL A N 1
ATOM 918 C CA . VAL A 1 121 ? -15.935 -15.299 -12.369 1.00 95.38 121 VAL A CA 1
ATOM 919 C C . VAL A 1 121 ? -15.512 -15.515 -10.920 1.00 95.38 121 VAL A C 1
ATOM 921 O O . VAL A 1 121 ? -14.578 -16.272 -10.646 1.00 95.38 121 VAL A O 1
ATOM 924 N N . ASN A 1 122 ? -16.174 -14.865 -9.964 1.00 94.25 122 ASN A N 1
ATOM 925 C CA . ASN A 1 122 ? -15.908 -15.093 -8.546 1.00 94.25 122 ASN A CA 1
ATOM 926 C C . ASN A 1 122 ? -17.105 -14.806 -7.630 1.00 94.25 122 ASN A C 1
ATOM 928 O O . ASN A 1 122 ? -18.095 -14.197 -8.015 1.00 94.25 122 ASN A O 1
ATOM 932 N N . SER A 1 123 ? -16.947 -15.224 -6.373 1.00 93.00 123 SER A N 1
ATOM 933 C CA . SER A 1 123 ? -17.799 -14.874 -5.233 1.00 93.00 123 SER A CA 1
ATOM 934 C C . SER A 1 123 ? -16.968 -14.009 -4.289 1.00 93.00 123 SER A C 1
ATOM 936 O O . SER A 1 123 ? -16.122 -14.549 -3.575 1.00 93.00 123 SER A O 1
ATOM 938 N N . GLN A 1 124 ? -17.101 -12.681 -4.340 1.00 93.62 124 GLN A N 1
ATOM 939 C CA . GLN A 1 124 ? -16.340 -11.758 -3.487 1.00 93.62 124 GLN A CA 1
ATOM 940 C C . GLN A 1 124 ? -17.079 -11.512 -2.178 1.00 93.62 124 GLN A C 1
ATOM 942 O O . GLN A 1 124 ? -18.243 -11.139 -2.176 1.00 93.62 124 GLN A O 1
ATOM 947 N N . LYS A 1 125 ? -16.379 -11.629 -1.052 1.00 90.75 125 LYS A N 1
ATOM 948 C CA . LYS A 1 125 ? -16.903 -11.189 0.247 1.00 90.75 125 LYS A CA 1
ATOM 949 C C . LYS A 1 125 ? -16.826 -9.669 0.345 1.00 90.75 125 LYS A C 1
ATOM 951 O O . LYS A 1 125 ? -15.725 -9.116 0.276 1.00 90.75 125 LYS A O 1
ATOM 956 N N . CYS A 1 126 ? -17.966 -9.022 0.536 1.00 87.31 126 CYS A N 1
ATOM 957 C CA . CYS A 1 126 ? -18.094 -7.572 0.618 1.00 87.31 126 CYS A CA 1
ATOM 958 C C . CYS A 1 126 ? -18.520 -7.140 2.026 1.00 87.31 126 CYS A C 1
ATOM 960 O O . CYS A 1 126 ? -19.161 -7.902 2.752 1.00 87.31 126 CYS A O 1
ATOM 962 N N . VAL A 1 127 ? -18.147 -5.919 2.413 1.00 82.06 127 VAL A N 1
ATOM 963 C CA . VAL A 1 127 ? -18.631 -5.236 3.618 1.00 82.06 127 VAL A CA 1
ATOM 964 C C . VAL A 1 127 ? -19.086 -3.832 3.236 1.00 82.06 127 VAL A C 1
ATOM 966 O O . VAL A 1 127 ? -18.297 -3.062 2.690 1.00 82.06 127 VAL A O 1
ATOM 969 N N . ARG A 1 128 ? -20.330 -3.490 3.576 1.00 79.00 128 ARG A N 1
ATOM 970 C CA . ARG A 1 128 ? -20.887 -2.136 3.461 1.00 79.00 128 ARG A CA 1
ATOM 971 C C . ARG A 1 128 ? -21.268 -1.656 4.859 1.00 79.00 128 ARG A C 1
ATOM 973 O O . ARG A 1 128 ? -22.147 -2.223 5.502 1.00 79.00 128 ARG A O 1
ATOM 980 N N . ALA A 1 129 ? -20.495 -0.697 5.367 1.00 60.22 129 ALA A N 1
ATOM 981 C CA . ALA A 1 129 ? -20.576 -0.212 6.750 1.00 60.22 129 ALA A CA 1
ATOM 982 C C . ALA A 1 129 ? -19.990 1.210 6.926 1.00 60.22 129 ALA A C 1
ATOM 984 O O . ALA A 1 129 ? -19.488 1.548 8.000 1.00 60.22 129 ALA A O 1
ATOM 985 N N . GLY A 1 130 ? -19.963 2.009 5.852 1.00 53.22 130 GLY A N 1
ATOM 986 C CA . GLY A 1 130 ? -19.490 3.396 5.851 1.00 53.22 130 GLY A CA 1
ATOM 987 C C . GLY A 1 130 ? -19.063 3.889 4.461 1.00 53.22 130 GLY A C 1
ATOM 988 O O . GLY A 1 130 ? -18.650 3.094 3.618 1.00 53.22 130 GLY A O 1
ATOM 989 N N . GLY A 1 131 ? -19.131 5.206 4.238 1.00 53.34 131 GLY A N 1
ATOM 990 C CA . GLY A 1 131 ? -18.891 5.851 2.935 1.00 53.34 131 GLY A CA 1
ATOM 991 C C . GLY A 1 131 ? -20.178 6.041 2.118 1.00 53.34 131 GLY A C 1
ATOM 992 O O . GLY A 1 131 ? -21.268 5.938 2.671 1.00 53.34 131 GLY A O 1
ATOM 993 N N . LYS A 1 132 ? -20.055 6.302 0.804 1.00 49.72 132 LYS A N 1
ATOM 994 C CA . LYS A 1 132 ? -21.202 6.475 -0.123 1.00 49.72 132 LYS A CA 1
ATOM 995 C C . LYS A 1 132 ? -22.126 5.243 -0.176 1.00 49.72 132 LYS A C 1
ATOM 997 O O . LYS A 1 132 ? -23.324 5.393 -0.364 1.00 49.72 132 LYS A O 1
ATOM 1002 N N . HIS A 1 133 ? -21.567 4.046 0.021 1.00 57.09 133 HIS A N 1
ATOM 1003 C CA . HIS A 1 133 ? -22.273 2.756 0.017 1.00 57.09 133 HIS A CA 1
ATOM 1004 C C . HIS A 1 133 ? -22.367 2.207 1.451 1.00 57.09 133 HIS A C 1
ATOM 1006 O O . HIS A 1 133 ? -21.510 1.425 1.879 1.00 57.09 133 HIS A O 1
ATOM 1012 N N . ASN A 1 134 ? -23.348 2.685 2.223 1.00 63.88 134 ASN A N 1
ATOM 1013 C CA . ASN A 1 134 ? -23.502 2.378 3.649 1.00 63.88 134 ASN A CA 1
ATOM 1014 C C . ASN A 1 134 ? -24.895 1.833 4.004 1.00 63.88 134 ASN A C 1
ATOM 1016 O O . ASN A 1 134 ? -25.770 2.577 4.428 1.00 63.88 134 ASN A O 1
ATOM 1020 N N . ASP A 1 135 ? -25.028 0.514 3.949 1.00 68.06 135 ASP A N 1
ATOM 1021 C CA . ASP A 1 135 ? -26.288 -0.198 4.198 1.00 68.06 135 ASP A CA 1
ATOM 1022 C C . ASP A 1 135 ? -26.531 -0.446 5.714 1.00 68.06 135 ASP A C 1
ATOM 1024 O O . ASP A 1 135 ? -27.487 -1.107 6.113 1.00 68.06 135 ASP A O 1
ATOM 1028 N N . LEU A 1 136 ? -25.639 0.040 6.596 1.00 71.19 136 LEU A N 1
ATOM 1029 C CA . LEU A 1 136 ? -25.606 -0.289 8.033 1.00 71.19 136 LEU A CA 1
ATOM 1030 C C . LEU A 1 136 ? -26.876 0.109 8.800 1.00 71.19 136 LEU A C 1
ATOM 1032 O O . LEU A 1 136 ? -27.216 -0.557 9.780 1.00 71.19 136 LEU A O 1
ATOM 1036 N N . ASP A 1 137 ? -27.543 1.182 8.382 1.00 67.06 137 ASP A N 1
ATOM 1037 C CA . ASP A 1 137 ? -28.752 1.689 9.034 1.00 67.06 137 ASP A CA 1
ATOM 1038 C C . ASP A 1 137 ? -30.027 0.934 8.609 1.00 67.06 137 ASP A C 1
ATOM 1040 O O . ASP A 1 137 ? -31.027 0.994 9.330 1.00 67.06 137 ASP A O 1
ATOM 1044 N N . ASP A 1 138 ? -29.974 0.180 7.507 1.00 65.12 138 ASP A N 1
ATOM 1045 C CA . ASP A 1 138 ? -31.119 -0.516 6.904 1.00 65.12 138 ASP A CA 1
ATOM 1046 C C . ASP A 1 138 ? -31.123 -2.025 7.199 1.00 65.12 138 ASP A C 1
ATOM 1048 O O . ASP A 1 138 ? -32.185 -2.647 7.299 1.00 65.12 138 ASP A O 1
ATOM 1052 N N . VAL A 1 139 ? -29.954 -2.614 7.488 1.00 67.31 139 VAL A N 1
ATOM 1053 C CA . VAL A 1 139 ? -29.833 -4.021 7.912 1.00 67.31 139 VAL A CA 1
ATOM 1054 C C . VAL A 1 139 ? -30.717 -4.333 9.122 1.00 67.31 139 VAL A C 1
ATOM 1056 O O . VAL A 1 139 ? -30.474 -3.888 10.246 1.00 67.31 139 VAL A O 1
ATOM 1059 N N . GLY A 1 140 ? -31.709 -5.197 8.899 1.00 62.19 140 GLY A N 1
ATOM 1060 C CA . GLY A 1 140 ? -32.674 -5.618 9.915 1.00 62.19 140 GLY A CA 1
ATOM 1061 C C . GLY A 1 140 ? -33.891 -4.698 10.059 1.00 62.19 140 GLY A C 1
ATOM 1062 O O . GLY A 1 140 ? -34.693 -4.924 10.967 1.00 62.19 140 GLY A O 1
ATOM 1063 N N . ARG A 1 141 ? -34.043 -3.690 9.188 1.00 67.50 141 ARG A N 1
ATOM 1064 C CA . ARG A 1 141 ? -35.306 -2.968 8.963 1.00 67.50 141 ARG A CA 1
ATOM 1065 C C . ARG A 1 141 ? -36.076 -3.573 7.798 1.00 67.50 141 ARG A C 1
ATOM 1067 O O . ARG A 1 141 ? -37.255 -3.878 7.956 1.00 67.50 141 ARG A O 1
ATOM 1074 N N . ASP A 1 142 ? -35.404 -3.784 6.672 1.00 70.12 142 ASP A N 1
ATOM 1075 C CA . ASP A 1 142 ? -35.916 -4.580 5.559 1.00 70.12 142 ASP A CA 1
ATOM 1076 C C . ASP A 1 142 ? -35.405 -6.034 5.610 1.00 70.12 142 ASP A C 1
ATOM 1078 O O . ASP A 1 142 ? -34.643 -6.437 6.496 1.00 70.12 142 ASP A O 1
ATOM 1082 N N . GLY A 1 143 ? -35.901 -6.849 4.676 1.00 73.38 143 GLY A N 1
ATOM 1083 C CA . GLY A 1 143 ? -35.612 -8.280 4.594 1.00 73.38 143 GLY A CA 1
ATOM 1084 C C . GLY A 1 143 ? -34.462 -8.672 3.663 1.00 73.38 143 GLY A C 1
ATOM 1085 O O . GLY A 1 143 ? -34.262 -9.874 3.491 1.00 73.38 143 GLY A O 1
ATOM 1086 N N . TYR A 1 144 ? -33.752 -7.722 3.039 1.00 77.50 144 TYR A N 1
ATOM 1087 C CA . TYR A 1 144 ? -32.825 -8.007 1.934 1.00 77.50 144 TYR A CA 1
ATOM 1088 C C . TYR A 1 144 ? -31.442 -7.333 2.039 1.00 77.50 144 TYR A C 1
ATOM 1090 O O . TYR A 1 144 ? -30.478 -7.878 1.499 1.00 77.50 144 TYR A O 1
ATOM 1098 N N . HIS A 1 145 ? -31.281 -6.233 2.781 1.00 81.75 145 HIS A N 1
ATOM 1099 C CA . HIS A 1 145 ? -29.973 -5.607 2.998 1.00 81.75 145 HIS A CA 1
ATOM 1100 C C . HIS A 1 145 ? -29.098 -6.364 4.011 1.00 81.75 145 HIS A C 1
ATOM 1102 O O . HIS A 1 145 ? -29.542 -6.869 5.051 1.00 81.75 145 HIS A O 1
ATOM 1108 N N . HIS A 1 146 ? -27.791 -6.402 3.728 1.00 79.75 146 HIS A N 1
ATOM 1109 C CA . HIS A 1 146 ? -26.779 -7.086 4.533 1.00 79.75 146 HIS A CA 1
ATOM 1110 C C . HIS A 1 146 ? -25.477 -6.275 4.613 1.00 79.75 146 HIS A C 1
ATOM 1112 O O . HIS A 1 146 ? -24.917 -5.873 3.601 1.00 79.75 146 HIS A O 1
ATOM 1118 N N . THR A 1 147 ? -24.908 -6.127 5.814 1.00 77.12 147 THR A N 1
ATOM 1119 C CA . THR A 1 147 ? -23.613 -5.441 6.015 1.00 77.12 147 THR A CA 1
ATOM 1120 C C . THR A 1 147 ? -22.414 -6.288 5.606 1.00 77.12 147 THR A C 1
ATOM 1122 O O . THR A 1 147 ? -21.348 -5.745 5.328 1.00 77.12 147 THR A O 1
ATOM 1125 N N . PHE A 1 148 ? -22.570 -7.614 5.569 1.00 83.75 148 PHE A N 1
ATOM 1126 C CA . PHE A 1 148 ? -21.598 -8.559 5.028 1.00 83.75 148 PHE A CA 1
ATOM 1127 C C . PHE A 1 148 ? -22.324 -9.586 4.165 1.00 83.75 148 PHE A C 1
ATOM 1129 O O . PHE A 1 148 ? -23.211 -10.289 4.648 1.00 83.75 148 PHE A O 1
ATOM 1136 N N . PHE A 1 149 ? -21.915 -9.694 2.906 1.00 88.00 149 PHE A N 1
ATOM 1137 C CA . PHE A 1 149 ? -22.520 -10.582 1.918 1.00 88.00 149 PHE A CA 1
ATOM 1138 C C . PHE A 1 149 ? -21.474 -11.060 0.906 1.00 88.00 149 PHE A C 1
ATOM 1140 O O . PHE A 1 149 ? -20.321 -10.617 0.912 1.00 88.00 149 PHE A O 1
ATOM 1147 N N . GLU A 1 150 ? -21.865 -11.995 0.044 1.00 90.06 150 GLU A N 1
ATOM 1148 C CA . GLU A 1 150 ? -21.054 -12.415 -1.095 1.00 90.06 150 GLU A CA 1
ATOM 1149 C C . GLU A 1 150 ? -21.638 -11.844 -2.385 1.00 90.06 150 GLU A C 1
ATOM 1151 O O . GLU A 1 150 ? -22.712 -12.253 -2.813 1.00 90.06 150 GLU A O 1
ATOM 1156 N N . MET A 1 151 ? -20.916 -10.916 -3.013 1.00 93.12 151 MET A N 1
ATOM 1157 C CA . MET A 1 151 ? -21.228 -10.444 -4.356 1.00 93.12 151 MET A CA 1
ATOM 1158 C C . MET A 1 151 ? -20.662 -11.446 -5.365 1.00 93.12 151 MET A C 1
ATOM 1160 O O . MET A 1 151 ? -19.442 -11.565 -5.532 1.00 93.12 151 MET A O 1
ATOM 1164 N N . LEU A 1 152 ? -21.553 -12.197 -6.011 1.00 95.00 152 LEU A N 1
ATOM 1165 C CA . LEU A 1 152 ? -21.219 -12.976 -7.200 1.00 95.00 152 LEU A CA 1
ATOM 1166 C C . LEU A 1 152 ? -20.994 -12.004 -8.361 1.00 95.00 152 LEU A C 1
ATOM 1168 O O . LEU A 1 152 ? -21.735 -11.036 -8.499 1.00 95.00 152 LEU A O 1
ATOM 1172 N N . GLY A 1 153 ? -19.972 -12.239 -9.180 1.00 94.62 153 GLY A N 1
ATOM 1173 C CA . GLY A 1 153 ? -19.712 -11.393 -10.339 1.00 94.62 153 GLY A CA 1
ATOM 1174 C C . GLY A 1 153 ? -18.891 -12.088 -11.412 1.00 94.62 153 GLY A C 1
ATOM 1175 O O . GLY A 1 153 ? -17.943 -12.823 -11.115 1.00 94.62 153 GLY A O 1
ATOM 1176 N N . ASN A 1 154 ? -19.280 -11.841 -12.657 1.00 94.88 154 ASN A N 1
ATOM 1177 C CA . ASN A 1 154 ? -18.483 -12.027 -13.858 1.00 94.88 154 ASN A CA 1
ATOM 1178 C C . ASN A 1 154 ? -17.849 -10.684 -14.241 1.00 94.88 154 ASN A C 1
ATOM 1180 O O . ASN A 1 154 ? -18.480 -9.636 -14.121 1.00 94.88 154 ASN A O 1
ATOM 1184 N N . TRP A 1 155 ? -16.602 -10.714 -14.698 1.00 94.06 155 TRP A N 1
ATOM 1185 C CA . TRP A 1 155 ? -15.844 -9.515 -15.041 1.00 94.06 155 TRP A CA 1
ATOM 1186 C C . TRP A 1 155 ? -15.151 -9.723 -16.379 1.00 94.06 155 TRP A C 1
ATOM 1188 O O . TRP A 1 155 ? -14.528 -10.766 -16.608 1.00 94.06 155 TRP A O 1
ATOM 1198 N N . SER A 1 156 ? -15.275 -8.713 -17.234 1.00 91.38 156 SER A N 1
ATOM 1199 C CA . SER A 1 156 ? -14.615 -8.614 -18.528 1.00 91.38 156 SER A CA 1
ATOM 1200 C C . SER A 1 156 ? -13.547 -7.531 -18.472 1.00 91.38 156 SER A C 1
ATOM 1202 O O . SER A 1 156 ? -13.801 -6.434 -17.971 1.00 91.38 156 SER A O 1
ATOM 1204 N N . PHE A 1 157 ? -12.366 -7.826 -19.008 1.00 84.94 157 PHE A N 1
ATOM 1205 C CA . PHE A 1 157 ? -11.253 -6.888 -19.106 1.00 84.94 157 PHE A CA 1
ATOM 1206 C C . PHE A 1 157 ? -10.748 -6.857 -20.550 1.00 84.94 157 PHE A C 1
ATOM 1208 O O . PHE A 1 157 ? -9.963 -7.709 -20.971 1.00 84.94 157 PHE A O 1
ATOM 1215 N N . GLY A 1 158 ? -11.236 -5.883 -21.324 1.00 72.38 158 GLY A N 1
ATOM 1216 C CA . GLY A 1 158 ? -10.880 -5.731 -22.739 1.00 72.38 158 GLY A CA 1
ATOM 1217 C C . GLY A 1 158 ? -11.213 -6.971 -23.576 1.00 72.38 158 GLY A C 1
ATOM 1218 O O . GLY A 1 158 ? -10.368 -7.431 -24.341 1.00 72.38 158 GLY A O 1
ATOM 1219 N N . ASP A 1 159 ? -12.394 -7.551 -23.362 1.00 84.56 159 ASP A N 1
ATOM 1220 C CA . ASP A 1 159 ? -12.891 -8.738 -24.065 1.00 84.56 159 ASP A CA 1
ATOM 1221 C C . ASP A 1 159 ? -14.325 -8.465 -24.555 1.00 84.56 159 ASP A C 1
ATOM 1223 O O . ASP A 1 159 ? -14.496 -7.805 -25.577 1.00 84.56 159 ASP A O 1
ATOM 1227 N N . TYR A 1 160 ? -15.349 -8.847 -23.786 1.00 89.44 160 TYR A N 1
ATOM 1228 C CA . TYR A 1 160 ? -16.746 -8.516 -24.077 1.00 89.44 160 TYR A CA 1
ATOM 1229 C C . TYR A 1 160 ? -17.221 -7.252 -23.349 1.00 89.44 160 TYR A C 1
ATOM 1231 O O . TYR A 1 160 ? -16.640 -6.845 -22.339 1.00 89.44 160 TYR A O 1
ATOM 1239 N N . PHE A 1 161 ? -18.303 -6.643 -23.834 1.00 87.50 161 PHE A N 1
ATOM 1240 C CA . PHE A 1 161 ? -18.908 -5.453 -23.227 1.00 87.50 161 PHE A CA 1
ATOM 1241 C C . PHE A 1 161 ? -20.429 -5.631 -23.058 1.00 87.50 161 PHE A C 1
ATOM 1243 O O . PHE A 1 161 ? -20.872 -6.733 -22.735 1.00 87.50 161 PHE A O 1
ATOM 1250 N N . LYS A 1 162 ? -21.221 -4.564 -23.235 1.00 91.94 162 LYS A N 1
ATOM 1251 C CA . LYS A 1 162 ? -22.670 -4.507 -22.959 1.00 91.94 162 LYS A CA 1
ATOM 1252 C C . LYS A 1 162 ? -23.465 -5.703 -23.503 1.00 91.94 162 LYS A C 1
ATOM 1254 O O . LYS A 1 162 ? -24.194 -6.326 -22.737 1.00 91.94 162 LYS A O 1
ATOM 1259 N N . GLU A 1 163 ? -23.306 -6.041 -24.784 1.00 92.19 163 GLU A N 1
ATOM 1260 C CA . GLU A 1 163 ? -24.160 -7.018 -25.478 1.00 92.19 163 GLU A CA 1
ATOM 1261 C C . GLU A 1 163 ? -24.070 -8.430 -24.873 1.00 92.19 163 GLU A C 1
ATOM 1263 O O . GLU A 1 163 ? -25.046 -8.918 -24.297 1.00 92.19 163 GLU A O 1
ATOM 1268 N N . GLU A 1 164 ? -22.887 -9.061 -24.911 1.00 92.06 164 GLU A N 1
ATOM 1269 C CA . GLU A 1 164 ? -22.701 -10.395 -24.319 1.00 92.06 164 GLU A CA 1
ATOM 1270 C C . GLU A 1 164 ? -22.994 -10.395 -22.808 1.00 92.06 164 GLU A C 1
ATOM 1272 O O . GLU A 1 164 ? -23.501 -11.386 -22.282 1.00 92.06 164 GLU A O 1
ATOM 1277 N N . ALA A 1 165 ? -22.692 -9.303 -22.089 1.00 94.25 165 ALA A N 1
ATOM 1278 C CA . ALA A 1 165 ? -22.943 -9.214 -20.650 1.00 94.25 165 ALA A CA 1
ATOM 1279 C C . ALA A 1 165 ? -24.443 -9.310 -20.323 1.00 94.25 165 ALA A C 1
ATOM 1281 O O . ALA A 1 165 ? -24.825 -10.077 -19.435 1.00 94.25 165 ALA A O 1
ATOM 1282 N N . CYS A 1 166 ? -25.288 -8.586 -21.065 1.00 95.75 166 CYS A N 1
ATOM 1283 C CA . CYS A 1 166 ? -26.740 -8.623 -20.896 1.00 95.75 166 CYS A CA 1
ATOM 1284 C C . CYS A 1 166 ? -27.314 -9.989 -21.312 1.00 95.75 166 CYS A C 1
ATOM 1286 O O . CYS A 1 166 ? -28.098 -10.579 -20.565 1.00 95.75 166 CYS A O 1
ATOM 1288 N N . GLN A 1 167 ? -26.858 -10.548 -22.442 1.00 95.19 167 GLN A N 1
ATOM 1289 C CA . GLN A 1 167 ? -27.269 -11.880 -22.913 1.00 95.19 167 GLN A CA 1
ATOM 1290 C C . GLN A 1 167 ? -26.926 -12.988 -21.896 1.00 95.19 167 GLN A C 1
ATOM 1292 O O . GLN A 1 167 ? -27.778 -13.816 -21.564 1.00 95.19 167 GLN A O 1
ATOM 1297 N N . MET A 1 168 ? -25.702 -12.990 -21.349 1.00 95.94 168 MET A N 1
ATOM 1298 C CA . MET A 1 168 ? -25.271 -13.966 -20.338 1.00 95.94 168 MET A CA 1
ATOM 1299 C C . MET A 1 168 ? -26.044 -13.832 -19.023 1.00 95.94 168 MET A C 1
ATOM 1301 O O . MET A 1 168 ? -26.414 -14.850 -18.434 1.00 95.94 168 MET A O 1
ATOM 1305 N N . ALA A 1 169 ? -26.309 -12.604 -18.561 1.00 96.12 169 ALA A N 1
ATOM 1306 C CA . ALA A 1 169 ? -27.109 -12.378 -17.359 1.00 96.12 169 ALA A CA 1
ATOM 1307 C C . ALA A 1 169 ? -28.546 -12.898 -17.538 1.00 96.12 169 ALA A C 1
ATOM 1309 O O . ALA A 1 169 ? -29.056 -13.623 -16.679 1.00 96.12 169 ALA A O 1
ATOM 1310 N N . TRP A 1 170 ? -29.169 -12.611 -18.685 1.00 96.12 170 TRP A N 1
ATOM 1311 C CA . TRP A 1 170 ? -30.528 -13.055 -18.989 1.00 96.12 170 TRP A CA 1
ATOM 1312 C C . TRP A 1 170 ? -30.645 -14.581 -19.096 1.00 96.12 170 TRP A C 1
ATOM 1314 O O . TRP A 1 170 ? -31.523 -15.165 -18.458 1.00 96.12 170 TRP A O 1
ATOM 1324 N N . SER A 1 171 ? -29.734 -15.245 -19.824 1.00 95.31 171 SER A N 1
ATOM 1325 C CA . SER A 1 171 ? -29.689 -16.716 -19.924 1.00 95.31 171 SER A CA 1
ATOM 1326 C C . SER A 1 171 ? -29.460 -17.370 -18.555 1.00 95.31 171 SER A C 1
ATOM 1328 O O . SER A 1 171 ? -30.158 -18.325 -18.205 1.00 95.31 171 SER A O 1
ATOM 1330 N N . LEU A 1 172 ? -28.560 -16.835 -17.717 1.00 94.88 172 LEU A N 1
ATOM 1331 C CA . LEU A 1 172 ? -28.329 -17.400 -16.384 1.00 94.88 172 LEU A CA 1
ATOM 1332 C C . LEU A 1 172 ? -29.585 -17.342 -15.505 1.00 94.88 172 LEU A C 1
ATOM 1334 O O . LEU A 1 172 ? -29.946 -18.342 -14.879 1.00 94.88 172 LEU A O 1
ATOM 1338 N N . LEU A 1 173 ? -30.256 -16.189 -15.456 1.00 94.62 173 LEU A N 1
ATOM 1339 C CA . LEU A 1 173 ? -31.461 -16.017 -14.647 1.00 94.62 173 LEU A CA 1
ATOM 1340 C C . LEU A 1 173 ? -32.623 -16.867 -15.179 1.00 94.62 173 LEU A C 1
ATOM 1342 O O . LEU A 1 173 ? -33.218 -17.634 -14.420 1.00 94.62 173 LEU A O 1
ATOM 1346 N N . THR A 1 174 ? -32.924 -16.767 -16.474 1.00 93.81 174 THR A N 1
ATOM 1347 C CA . THR A 1 174 ? -34.151 -17.340 -17.051 1.00 93.81 174 THR A CA 1
ATOM 1348 C C . THR A 1 174 ? -34.028 -18.818 -17.420 1.00 93.81 174 THR A C 1
ATOM 1350 O O . THR A 1 174 ? -34.927 -19.596 -17.109 1.00 93.81 174 THR A O 1
ATOM 1353 N N . GLU A 1 175 ? -32.911 -19.247 -18.013 1.00 91.88 175 GLU A N 1
ATOM 1354 C CA . GLU A 1 175 ? -32.738 -20.622 -18.504 1.00 91.88 175 GLU A CA 1
ATOM 1355 C C . GLU A 1 175 ? -32.125 -21.549 -17.447 1.00 91.88 175 GLU A C 1
ATOM 1357 O O . GLU A 1 175 ? -32.479 -22.726 -17.371 1.00 91.88 175 GLU A O 1
ATOM 1362 N N . HIS A 1 176 ? -31.193 -21.040 -16.631 1.00 88.75 176 HIS A N 1
ATOM 1363 C CA . HIS A 1 176 ? -30.430 -21.867 -15.687 1.00 88.75 176 HIS A CA 1
ATOM 1364 C C . HIS A 1 176 ? -30.939 -21.837 -14.251 1.00 88.75 176 HIS A C 1
ATOM 1366 O O . HIS A 1 176 ? -31.025 -22.897 -13.626 1.00 88.75 176 HIS A O 1
ATOM 1372 N N . TYR A 1 177 ? -31.284 -20.664 -13.722 1.00 90.44 177 TYR A N 1
ATOM 1373 C CA . TYR A 1 177 ? -32.004 -20.576 -12.451 1.00 90.44 177 TYR A CA 1
ATOM 1374 C C . TYR A 1 177 ? -33.515 -20.777 -12.614 1.00 90.44 177 TYR A C 1
ATOM 1376 O O . TYR A 1 177 ? -34.196 -21.017 -11.617 1.00 90.44 177 TYR A O 1
ATOM 1384 N N . GLY A 1 178 ? -34.033 -20.743 -13.847 1.00 91.00 178 GLY A N 1
ATOM 1385 C CA . GLY A 1 178 ? -35.453 -20.952 -14.131 1.00 91.00 178 GLY A CA 1
ATOM 1386 C C . GLY A 1 178 ? -36.341 -19.813 -13.630 1.00 91.00 178 GLY A C 1
ATOM 1387 O O . GLY A 1 178 ? -37.516 -20.043 -13.341 1.00 91.00 178 GLY A O 1
ATOM 1388 N N . ILE A 1 179 ? -35.787 -18.607 -13.461 1.00 92.31 179 ILE A N 1
ATOM 1389 C CA . ILE A 1 179 ? -36.536 -17.439 -12.998 1.00 92.31 179 ILE A CA 1
ATOM 1390 C C . ILE A 1 179 ? -37.461 -16.989 -14.137 1.00 92.31 179 ILE A C 1
ATOM 1392 O O . ILE A 1 179 ? -36.970 -16.705 -15.231 1.00 92.31 179 ILE A O 1
ATOM 1396 N N . PRO A 1 180 ? -38.787 -16.910 -13.923 1.00 92.31 180 PRO A N 1
ATOM 1397 C CA . PRO A 1 180 ? -39.709 -16.541 -14.989 1.00 92.31 180 PRO A CA 1
ATOM 1398 C C . PRO A 1 180 ? -39.419 -15.131 -15.523 1.00 92.31 180 PRO A C 1
ATOM 1400 O O . PRO A 1 180 ? -39.410 -14.161 -14.763 1.00 92.31 180 PRO A O 1
ATOM 1403 N N . ALA A 1 181 ? -39.192 -15.013 -16.834 1.00 92.31 181 ALA A N 1
ATOM 1404 C CA . ALA A 1 181 ? -38.896 -13.741 -17.498 1.00 92.31 181 ALA A CA 1
ATOM 1405 C C . ALA A 1 181 ? -40.023 -12.700 -17.322 1.00 92.31 181 ALA A C 1
ATOM 1407 O O . ALA A 1 181 ? -39.766 -11.501 -17.253 1.00 92.31 181 ALA A O 1
ATOM 1408 N N . ASP A 1 182 ? -41.270 -13.153 -17.158 1.00 91.38 182 ASP A N 1
ATOM 1409 C CA . ASP A 1 182 ? -42.444 -12.329 -16.845 1.00 91.38 182 ASP A CA 1
ATOM 1410 C C . ASP A 1 182 ? -42.467 -11.791 -15.398 1.00 91.38 182 ASP A C 1
ATOM 1412 O O . ASP A 1 182 ? -43.420 -11.110 -15.012 1.00 91.38 182 ASP A O 1
ATOM 1416 N N . ARG A 1 183 ? -41.419 -12.035 -14.604 1.00 93.50 183 ARG A N 1
ATOM 1417 C CA . ARG A 1 183 ? -41.196 -11.430 -13.279 1.00 93.50 183 ARG A CA 1
ATOM 1418 C C . ARG A 1 183 ? -39.978 -10.507 -13.219 1.00 93.50 183 ARG A C 1
ATOM 1420 O O . ARG A 1 183 ? -39.704 -9.958 -12.153 1.00 93.50 183 ARG A O 1
ATOM 1427 N N . LEU A 1 184 ? -39.256 -10.353 -14.330 1.00 96.19 184 LEU A N 1
ATOM 1428 C CA . LEU A 1 184 ? -38.064 -9.515 -14.414 1.00 96.19 184 LEU A CA 1
ATOM 1429 C C . LEU A 1 184 ? -38.387 -8.135 -15.000 1.00 96.19 184 LEU A C 1
ATOM 1431 O O . LEU A 1 184 ? -39.170 -8.002 -15.945 1.00 96.19 184 LEU A O 1
ATOM 1435 N N . TYR A 1 185 ? -37.742 -7.126 -14.422 1.00 96.88 185 TYR A N 1
ATOM 1436 C CA . TYR A 1 185 ? -37.702 -5.735 -14.868 1.00 96.88 185 TYR A CA 1
ATOM 1437 C C . TYR A 1 185 ? -36.243 -5.324 -15.051 1.00 96.88 185 TYR A C 1
ATOM 1439 O O . TYR A 1 185 ? -35.368 -5.889 -14.395 1.00 96.88 185 TYR A O 1
ATOM 1447 N N . VAL A 1 186 ? -35.982 -4.367 -15.939 1.00 97.06 186 VAL A N 1
ATOM 1448 C CA . VAL A 1 186 ? -34.625 -3.922 -16.271 1.00 97.06 186 VAL A CA 1
ATOM 1449 C C . VAL A 1 186 ? -34.542 -2.395 -16.260 1.00 97.06 186 VAL A C 1
ATOM 1451 O O . VAL A 1 186 ? -35.416 -1.722 -16.807 1.00 97.06 186 VAL A O 1
ATOM 1454 N N . SER A 1 187 ? -33.489 -1.835 -15.666 1.00 96.25 187 SER A N 1
ATOM 1455 C CA . SER A 1 187 ? -33.204 -0.391 -15.663 1.00 96.25 187 SER A CA 1
ATOM 1456 C C . SER A 1 187 ? -32.049 -0.027 -16.608 1.00 96.25 187 SER A C 1
ATOM 1458 O O . SER A 1 187 ? -31.210 -0.876 -16.898 1.00 96.25 187 SER A O 1
ATOM 1460 N N . TYR A 1 188 ? -31.961 1.209 -17.106 1.00 95.69 188 TYR A N 1
ATOM 1461 C CA . TYR A 1 188 ? -30.804 1.698 -17.876 1.00 95.69 188 TYR A CA 1
ATOM 1462 C C . TYR A 1 188 ? -30.517 3.185 -17.619 1.00 95.69 188 TYR A C 1
ATOM 1464 O O . TYR A 1 188 ? -31.393 3.944 -17.202 1.00 95.69 188 TYR A O 1
ATOM 1472 N N . PHE A 1 189 ? -29.284 3.620 -17.891 1.00 95.44 189 PHE A N 1
ATOM 1473 C CA . PHE A 1 189 ? -28.873 5.008 -17.674 1.00 95.44 189 PHE A CA 1
ATOM 1474 C C . PHE A 1 189 ? -29.525 5.975 -18.676 1.00 95.44 189 PHE A C 1
ATOM 1476 O O . PHE A 1 189 ? -29.190 5.991 -19.857 1.00 95.44 189 PHE A O 1
ATOM 1483 N N . GLY A 1 190 ? -30.423 6.829 -18.187 1.00 90.50 190 GLY A N 1
ATOM 1484 C CA . GLY A 1 190 ? -31.144 7.845 -18.961 1.00 90.50 190 GLY A CA 1
ATOM 1485 C C . GLY A 1 190 ? -30.370 9.145 -19.225 1.00 90.50 190 GLY A C 1
ATOM 1486 O O . GLY A 1 190 ? -30.936 10.071 -19.802 1.00 90.50 190 GLY A O 1
ATOM 1487 N N . GLY A 1 191 ? -29.097 9.229 -18.822 1.00 84.88 191 GLY A N 1
ATOM 1488 C CA . GLY A 1 191 ? -28.255 10.416 -18.999 1.00 84.88 191 GLY A CA 1
ATOM 1489 C C . GLY A 1 191 ? -28.381 11.451 -17.877 1.00 84.88 191 GLY A C 1
ATOM 1490 O O . GLY A 1 191 ? -29.244 11.363 -17.005 1.00 84.88 191 GLY A O 1
ATOM 1491 N N . ASP A 1 192 ? -27.504 12.456 -17.910 1.00 80.81 192 ASP A N 1
ATOM 1492 C CA . ASP A 1 192 ? -27.571 13.637 -17.048 1.00 80.81 192 ASP A CA 1
ATOM 1493 C C . ASP A 1 192 ? -27.004 14.878 -17.756 1.00 80.81 192 ASP A C 1
ATOM 1495 O O . ASP A 1 192 ? -25.805 14.999 -18.023 1.00 80.81 192 ASP A O 1
ATOM 1499 N N . ALA A 1 193 ? -27.888 15.833 -18.050 1.00 72.44 193 ALA A N 1
ATOM 1500 C CA . ALA A 1 193 ? -27.541 17.043 -18.789 1.00 72.44 193 ALA A CA 1
ATOM 1501 C C . ALA A 1 193 ? -26.695 18.048 -17.981 1.00 72.44 193 ALA A C 1
ATOM 1503 O O . ALA A 1 193 ? -26.035 18.893 -18.583 1.00 72.44 193 ALA A O 1
ATOM 1504 N N . ALA A 1 194 ? -26.694 17.977 -16.644 1.00 54.16 194 ALA A N 1
ATOM 1505 C CA . ALA A 1 194 ? -25.918 18.880 -15.791 1.00 54.16 194 ALA A CA 1
ATOM 1506 C C . ALA A 1 194 ? -24.453 18.426 -15.659 1.00 54.16 194 ALA A C 1
ATOM 1508 O O . ALA A 1 194 ? -23.553 19.261 -15.570 1.00 54.16 194 ALA A O 1
ATOM 1509 N N . ALA A 1 195 ? -24.212 17.114 -15.696 1.00 52.94 195 ALA A N 1
ATOM 1510 C CA . ALA A 1 195 ? -22.892 16.494 -15.779 1.00 52.94 195 ALA A CA 1
ATOM 1511 C C . ALA A 1 195 ? -22.364 16.361 -17.223 1.00 52.94 195 ALA A C 1
ATOM 1513 O O . ALA A 1 195 ? -21.204 16.001 -17.412 1.00 52.94 195 ALA A O 1
ATOM 1514 N N . GLY A 1 196 ? -23.191 16.649 -18.236 1.00 64.88 196 GLY A N 1
ATOM 1515 C CA . GLY A 1 196 ? -22.826 16.535 -19.653 1.00 64.88 196 GLY A CA 1
ATOM 1516 C C . GLY A 1 196 ? -22.754 15.091 -20.164 1.00 64.88 196 GLY A C 1
ATOM 1517 O O . GLY A 1 196 ? -22.045 14.822 -21.131 1.00 64.88 196 GLY A O 1
ATOM 1518 N N . LEU A 1 197 ? -23.463 14.162 -19.517 1.00 75.56 197 LEU A N 1
ATOM 1519 C CA . LEU A 1 197 ? -23.447 12.734 -19.830 1.00 75.56 197 LEU A CA 1
ATOM 1520 C C . LEU A 1 197 ? -24.692 12.346 -20.653 1.00 75.56 197 LEU A C 1
ATOM 1522 O O . LEU A 1 197 ? -25.813 12.579 -20.191 1.00 75.56 197 LEU A O 1
ATOM 1526 N N . PRO A 1 198 ? -24.546 11.754 -21.853 1.00 82.31 198 PRO A N 1
ATOM 1527 C CA . PRO A 1 198 ? -25.683 11.295 -22.651 1.00 82.31 198 PRO A CA 1
ATOM 1528 C C . PRO A 1 198 ? -26.338 10.037 -22.054 1.00 82.31 198 PRO A C 1
ATOM 1530 O O . PRO A 1 198 ? -25.751 9.353 -21.216 1.00 82.31 198 PRO A O 1
ATOM 1533 N N . ALA A 1 199 ? -27.553 9.725 -22.511 1.00 88.38 199 ALA A N 1
ATOM 1534 C CA . ALA A 1 199 ? -28.230 8.469 -22.192 1.00 88.38 199 ALA A CA 1
ATOM 1535 C C . ALA A 1 199 ? -27.515 7.262 -22.823 1.00 88.38 199 ALA A C 1
ATOM 1537 O O . ALA A 1 199 ? -26.988 7.349 -23.934 1.00 88.38 199 ALA A O 1
ATOM 1538 N N . ASP A 1 200 ? -27.541 6.122 -22.134 1.00 91.06 200 ASP A N 1
ATOM 1539 C CA . ASP A 1 200 ? -27.000 4.852 -22.617 1.00 91.06 200 ASP A CA 1
ATOM 1540 C C . ASP A 1 200 ? -28.025 4.110 -23.495 1.00 91.06 200 ASP A C 1
ATOM 1542 O O . ASP A 1 200 ? -28.591 3.075 -23.128 1.00 91.06 200 ASP A O 1
ATOM 1546 N N . GLU A 1 201 ? -28.277 4.676 -24.676 1.00 91.62 201 GLU A N 1
ATOM 1547 C CA . GLU A 1 201 ? -29.178 4.091 -25.674 1.00 91.62 201 GLU A CA 1
ATOM 1548 C C . GLU A 1 201 ? -28.655 2.756 -26.240 1.00 91.62 201 GLU A C 1
ATOM 1550 O O . GLU A 1 201 ? -29.462 1.924 -26.653 1.00 91.62 201 GLU A O 1
ATOM 1555 N N . ASP A 1 202 ? -27.340 2.495 -26.210 1.00 90.06 202 ASP A N 1
ATOM 1556 C CA . ASP A 1 202 ? -26.775 1.201 -26.629 1.00 90.06 202 ASP A CA 1
ATOM 1557 C C . ASP A 1 202 ? -27.311 0.072 -25.738 1.00 90.06 202 ASP A C 1
ATOM 1559 O O . ASP A 1 202 ? -27.875 -0.909 -26.225 1.00 90.06 202 ASP A O 1
ATOM 1563 N N . THR A 1 203 ? -27.176 0.235 -24.416 1.00 93.00 203 THR A N 1
ATOM 1564 C CA . THR A 1 203 ? -27.647 -0.736 -23.419 1.00 93.00 203 THR A CA 1
ATOM 1565 C C . THR A 1 203 ? -29.157 -0.933 -23.518 1.00 93.00 203 THR A C 1
ATOM 1567 O O . THR A 1 203 ? -29.651 -2.058 -23.427 1.00 93.00 203 THR A O 1
ATOM 1570 N N . ARG A 1 204 ? -29.905 0.148 -23.759 1.00 94.62 204 ARG A N 1
ATOM 1571 C CA . ARG A 1 204 ? -31.351 0.090 -23.978 1.00 94.62 204 ARG A CA 1
ATOM 1572 C C . ARG A 1 204 ? -31.711 -0.770 -25.196 1.00 94.62 204 ARG A C 1
ATOM 1574 O O . ARG A 1 204 ? -32.584 -1.627 -25.091 1.00 94.62 204 ARG A O 1
ATOM 1581 N N . ASN A 1 205 ? -31.051 -0.566 -26.337 1.00 94.88 205 ASN A N 1
ATOM 1582 C CA . ASN A 1 205 ? -31.344 -1.317 -27.561 1.00 94.88 205 ASN A CA 1
ATOM 1583 C C . ASN A 1 205 ? -31.008 -2.810 -27.410 1.00 94.88 205 ASN A C 1
ATOM 1585 O O . ASN A 1 205 ? -31.830 -3.651 -27.768 1.00 94.88 205 ASN A O 1
ATOM 1589 N N . ILE A 1 206 ? -29.882 -3.138 -26.768 1.00 95.88 206 ILE A N 1
ATOM 1590 C CA . ILE A 1 206 ? -29.477 -4.521 -26.453 1.00 95.88 206 ILE A CA 1
ATOM 1591 C C . ILE A 1 206 ? -30.571 -5.268 -25.672 1.00 95.88 206 ILE A C 1
ATOM 1593 O O . ILE A 1 206 ? -30.911 -6.404 -26.004 1.00 95.88 206 ILE A O 1
ATOM 1597 N N . TRP A 1 207 ? -31.175 -4.640 -24.659 1.00 96.94 207 TRP A N 1
ATOM 1598 C CA . TRP A 1 207 ? -32.252 -5.274 -23.890 1.00 96.94 207 TRP A CA 1
ATOM 1599 C C . TRP A 1 207 ? -33.536 -5.498 -24.699 1.00 96.94 207 TRP A C 1
ATOM 1601 O O . TRP A 1 207 ? -34.220 -6.504 -24.494 1.00 96.94 207 TRP A O 1
ATOM 1611 N N . LEU A 1 208 ? -33.847 -4.611 -25.649 1.00 94.75 208 LEU A N 1
ATOM 1612 C CA . LEU A 1 208 ? -34.968 -4.799 -26.575 1.00 94.75 208 LEU A CA 1
ATOM 1613 C C . LEU A 1 208 ? -34.712 -5.961 -27.548 1.00 94.75 208 LEU A C 1
ATOM 1615 O O . LEU A 1 208 ? -35.630 -6.732 -27.821 1.00 94.75 208 LEU A O 1
ATOM 1619 N N . GLU A 1 209 ? -33.475 -6.128 -28.021 1.00 94.44 209 GLU A N 1
ATOM 1620 C CA . GLU A 1 209 ? -33.064 -7.234 -28.902 1.00 94.44 209 GLU A CA 1
ATOM 1621 C C . GLU A 1 209 ? -33.055 -8.594 -28.185 1.00 94.44 209 GLU A C 1
ATOM 1623 O O . GLU A 1 209 ? -33.457 -9.600 -28.769 1.00 94.44 209 GLU A O 1
ATOM 1628 N N . ILE A 1 210 ? -32.704 -8.622 -26.892 1.00 94.69 210 ILE A N 1
ATOM 1629 C CA . ILE A 1 210 ? -32.860 -9.796 -26.007 1.00 94.69 210 ILE A CA 1
ATOM 1630 C C . ILE A 1 210 ? -34.346 -10.166 -25.797 1.00 94.69 210 ILE A C 1
ATOM 1632 O O . ILE A 1 210 ? -34.665 -11.297 -25.425 1.00 94.69 210 ILE A O 1
ATOM 1636 N N . GLY A 1 211 ? -35.271 -9.238 -26.069 1.00 91.94 211 GLY A N 1
ATOM 1637 C CA . GLY A 1 211 ? -36.716 -9.450 -25.978 1.00 91.94 211 GLY A CA 1
ATOM 1638 C C . GLY A 1 211 ? -37.359 -8.947 -24.683 1.00 91.94 211 GLY A C 1
ATOM 1639 O O . GLY A 1 211 ? -38.488 -9.342 -24.379 1.00 91.94 211 GLY A O 1
ATOM 1640 N N . VAL A 1 212 ? -36.688 -8.077 -23.918 1.00 94.44 212 VAL A N 1
ATOM 1641 C CA . VAL A 1 212 ? -37.302 -7.409 -22.758 1.00 94.44 212 VAL A CA 1
ATOM 1642 C C . VAL A 1 212 ? -38.399 -6.453 -23.255 1.00 94.44 212 VAL A C 1
ATOM 1644 O O . VAL A 1 212 ? -38.122 -5.585 -24.086 1.00 94.44 212 VAL A O 1
ATOM 1647 N N . PRO A 1 213 ? -39.654 -6.561 -22.774 1.00 92.06 213 PRO A N 1
ATOM 1648 C CA . PRO A 1 213 ? -40.723 -5.667 -23.208 1.00 92.06 213 PRO A CA 1
ATOM 1649 C C . PRO A 1 213 ? -40.436 -4.204 -22.848 1.00 92.06 213 PRO A C 1
ATOM 1651 O O . PRO A 1 213 ? -40.034 -3.905 -21.727 1.00 92.06 213 PRO A O 1
ATOM 1654 N N . THR A 1 214 ? -40.747 -3.270 -23.751 1.00 91.06 214 THR A N 1
ATOM 1655 C CA . THR A 1 214 ? -40.523 -1.821 -23.557 1.00 91.06 214 THR A CA 1
ATOM 1656 C C . THR A 1 214 ? -41.134 -1.245 -22.279 1.00 91.06 214 THR A C 1
ATOM 1658 O O . THR A 1 214 ? -40.574 -0.316 -21.715 1.00 91.06 214 THR A O 1
ATOM 1661 N N . HIS A 1 215 ? -42.257 -1.785 -21.796 1.00 91.00 215 HIS A N 1
ATOM 1662 C CA . HIS A 1 215 ? -42.887 -1.336 -20.547 1.00 91.00 215 HIS A CA 1
ATOM 1663 C C . HIS A 1 215 ? -42.140 -1.788 -19.277 1.00 91.00 215 HIS A C 1
ATOM 1665 O O . HIS A 1 215 ? -42.475 -1.339 -18.187 1.00 91.00 215 HIS A O 1
ATOM 1671 N N . ARG A 1 216 ? -41.123 -2.650 -19.417 1.00 92.50 216 ARG A N 1
ATOM 1672 C CA . ARG A 1 216 ? -40.288 -3.187 -18.329 1.00 92.50 216 ARG A CA 1
ATOM 1673 C C . ARG A 1 216 ? -38.818 -2.797 -18.432 1.00 92.50 216 ARG A C 1
ATOM 1675 O O . ARG A 1 216 ? -38.023 -3.277 -17.631 1.00 92.50 216 ARG A O 1
ATOM 1682 N N . LEU A 1 217 ? -38.478 -1.946 -19.401 1.00 95.38 217 LEU A N 1
ATOM 1683 C CA . LEU A 1 217 ? -37.151 -1.374 -19.594 1.00 95.38 217 LEU A CA 1
ATOM 1684 C C . LEU A 1 217 ? -37.206 0.124 -19.259 1.00 95.38 217 LEU A C 1
ATOM 1686 O O . LEU A 1 217 ? -37.811 0.904 -19.995 1.00 95.38 217 LEU A O 1
ATOM 1690 N N . LEU A 1 218 ? -36.621 0.512 -18.127 1.00 95.81 218 LEU A N 1
ATOM 1691 C CA . LEU A 1 218 ? -36.910 1.778 -17.444 1.00 95.81 218 LEU A CA 1
ATOM 1692 C C . LEU A 1 218 ? -35.665 2.689 -17.346 1.00 95.81 218 LEU A C 1
ATOM 1694 O O . LEU A 1 218 ? -34.622 2.220 -16.898 1.00 95.81 218 LEU A O 1
ATOM 1698 N N . PRO A 1 219 ? -35.739 3.979 -17.723 1.00 94.69 219 PRO A N 1
ATOM 1699 C CA . PRO A 1 219 ? -34.614 4.908 -17.591 1.00 94.69 219 PRO A CA 1
ATOM 1700 C C . PRO A 1 219 ? -34.507 5.519 -16.184 1.00 94.69 219 PRO A C 1
ATOM 1702 O O . PRO A 1 219 ? -35.495 6.056 -15.679 1.00 94.69 219 PRO A O 1
ATOM 1705 N N . PHE A 1 220 ? -33.302 5.568 -15.604 1.00 93.44 220 PHE A N 1
ATOM 1706 C CA . PHE A 1 220 ? -33.004 6.385 -14.413 1.00 93.44 220 PHE A CA 1
ATOM 1707 C C . PHE A 1 220 ? -31.685 7.171 -14.549 1.00 93.44 220 PHE A C 1
ATOM 1709 O O . PHE A 1 220 ? -30.857 6.899 -15.417 1.00 93.44 220 PHE A O 1
ATOM 1716 N N . GLY A 1 221 ? -31.508 8.196 -13.709 1.00 86.44 221 GLY A N 1
ATOM 1717 C CA . GLY A 1 221 ? -30.370 9.126 -13.762 1.00 86.44 221 GLY A CA 1
ATOM 1718 C C . GLY A 1 221 ? -29.168 8.718 -12.899 1.00 86.44 221 GLY A C 1
ATOM 1719 O O . GLY A 1 221 ? -29.053 7.578 -12.452 1.00 86.44 221 GLY A O 1
ATOM 1720 N N . LEU A 1 222 ? -28.287 9.689 -12.617 1.00 80.25 222 LEU A N 1
ATOM 1721 C CA . LEU A 1 222 ? -27.014 9.508 -11.890 1.00 80.25 222 LEU A CA 1
ATOM 1722 C C . LEU A 1 222 ? -27.108 8.841 -10.508 1.00 80.25 222 LEU A C 1
ATOM 1724 O O . LEU A 1 222 ? -26.108 8.310 -10.031 1.00 80.25 222 LEU A O 1
ATOM 1728 N N . LYS A 1 223 ? -28.257 8.926 -9.828 1.00 82.81 223 LYS A N 1
ATOM 1729 C CA . LYS A 1 223 ? -28.433 8.333 -8.494 1.00 82.81 223 LYS A CA 1
ATOM 1730 C C . LYS A 1 223 ? -28.457 6.806 -8.559 1.00 82.81 223 LYS A C 1
ATOM 1732 O O . LYS A 1 223 ? -27.888 6.168 -7.679 1.00 82.81 223 LYS A O 1
ATOM 1737 N N . ASP A 1 224 ? -29.123 6.267 -9.577 1.00 83.25 224 ASP A N 1
ATOM 1738 C CA . ASP A 1 224 ? -29.543 4.868 -9.619 1.00 83.25 224 ASP A CA 1
ATOM 1739 C C . ASP A 1 224 ? -28.770 4.108 -10.714 1.00 83.25 224 ASP A C 1
ATOM 1741 O O . ASP A 1 224 ? -28.090 3.135 -10.417 1.00 83.25 224 ASP A O 1
ATOM 1745 N N . ASN A 1 225 ? -28.718 4.621 -11.953 1.00 92.75 225 ASN A N 1
ATOM 1746 C CA . ASN A 1 225 ? -28.043 3.952 -13.078 1.00 92.75 225 ASN A CA 1
ATOM 1747 C C . ASN A 1 225 ? -26.631 4.491 -13.415 1.00 92.75 225 ASN A C 1
ATOM 1749 O O . ASN A 1 225 ? -26.156 4.336 -14.544 1.00 92.75 225 ASN A O 1
ATOM 1753 N N . PHE A 1 226 ? -25.924 5.113 -12.465 1.00 87.69 226 PHE A N 1
ATOM 1754 C CA . PHE A 1 226 ? -24.512 5.485 -12.643 1.00 87.69 226 PHE A CA 1
ATOM 1755 C C . PHE A 1 226 ? -23.670 5.101 -11.426 1.00 87.69 226 PHE A C 1
ATOM 1757 O O . PHE A 1 226 ? -23.758 5.689 -10.346 1.00 87.69 226 PHE A O 1
ATOM 1764 N N . TRP A 1 227 ? -22.816 4.097 -11.604 1.00 86.75 227 TRP A N 1
ATOM 1765 C CA . TRP A 1 227 ? -22.090 3.478 -10.509 1.00 86.75 227 TRP A CA 1
ATOM 1766 C C . TRP A 1 227 ? -20.718 4.125 -10.290 1.00 86.75 227 TRP A C 1
ATOM 1768 O O . TRP A 1 227 ? -19.910 4.261 -11.210 1.00 86.75 227 TRP A O 1
ATOM 1778 N N . GLU A 1 228 ? -20.421 4.466 -9.034 1.00 78.81 228 GLU A N 1
ATOM 1779 C CA . GLU A 1 228 ? -19.135 5.019 -8.600 1.00 78.81 228 GLU A CA 1
ATOM 1780 C C . GLU A 1 228 ? -18.579 4.221 -7.416 1.00 78.81 228 GLU A C 1
ATOM 1782 O O . GLU A 1 228 ? -19.301 3.926 -6.462 1.00 78.81 228 GLU A O 1
ATOM 1787 N N . MET A 1 229 ? -17.280 3.922 -7.432 1.00 67.38 229 MET A N 1
ATOM 1788 C CA . MET A 1 229 ? -16.619 3.129 -6.386 1.00 67.38 229 MET A CA 1
ATOM 1789 C C . MET A 1 229 ? -16.379 3.905 -5.069 1.00 67.38 229 MET A C 1
ATOM 1791 O O . MET A 1 229 ? -16.419 3.309 -3.989 1.00 67.38 229 MET A O 1
ATOM 1795 N N . GLY A 1 230 ? -16.164 5.223 -5.157 1.00 63.44 230 GLY A N 1
ATOM 1796 C CA . GLY A 1 230 ? -15.879 6.149 -4.052 1.00 63.44 230 GLY A CA 1
ATOM 1797 C C . GLY A 1 230 ? -15.522 7.549 -4.578 1.00 63.44 230 GLY A C 1
ATOM 1798 O O . GLY A 1 230 ? -15.680 7.804 -5.769 1.00 63.44 230 GLY A O 1
ATOM 1799 N N . ASP A 1 231 ? -14.995 8.438 -3.728 1.00 54.22 231 ASP A N 1
ATOM 1800 C CA . ASP A 1 231 ? -14.701 9.846 -4.088 1.00 54.22 231 ASP A CA 1
ATOM 1801 C C . ASP A 1 231 ? -13.662 10.015 -5.223 1.00 54.22 231 ASP A C 1
ATOM 1803 O O . ASP A 1 231 ? -13.571 11.075 -5.846 1.00 54.22 231 ASP A O 1
ATOM 1807 N N . THR A 1 232 ? -12.869 8.973 -5.497 1.00 54.06 232 THR A N 1
ATOM 1808 C CA . THR A 1 232 ? -11.905 8.879 -6.610 1.00 54.06 232 THR A CA 1
ATOM 1809 C C . THR A 1 232 ? -11.826 7.436 -7.120 1.00 54.06 232 THR A C 1
ATOM 1811 O O . THR A 1 232 ? -11.959 6.505 -6.327 1.00 54.06 232 THR A O 1
ATOM 1814 N N . GLY A 1 233 ? -11.549 7.225 -8.413 1.00 65.25 233 GLY A N 1
ATOM 1815 C CA . GLY A 1 233 ? -11.392 5.899 -9.032 1.00 65.25 233 GLY A CA 1
ATOM 1816 C C . GLY A 1 233 ? -12.432 5.585 -10.121 1.00 65.25 233 GLY A C 1
ATOM 1817 O O . GLY A 1 233 ? -13.112 6.502 -10.575 1.00 65.25 233 GLY A O 1
ATOM 1818 N N . PRO A 1 234 ? -12.543 4.311 -10.560 1.00 72.06 234 PRO A N 1
ATOM 1819 C CA . PRO A 1 234 ? -13.391 3.931 -11.691 1.00 72.06 234 PRO A CA 1
ATOM 1820 C C . PRO A 1 234 ? -14.887 4.143 -11.429 1.00 72.06 234 PRO A C 1
ATOM 1822 O O . PRO A 1 234 ? -15.404 3.744 -10.379 1.00 72.06 234 PRO A O 1
ATOM 1825 N N . CYS A 1 235 ? -15.579 4.704 -12.418 1.00 82.62 235 CYS A N 1
ATOM 1826 C CA . CYS A 1 235 ? -17.036 4.850 -12.457 1.00 82.62 235 CYS A CA 1
ATOM 1827 C C . CYS A 1 235 ? -17.590 4.750 -13.889 1.00 82.62 235 CYS A C 1
ATOM 1829 O O . CYS A 1 235 ? -16.825 4.795 -14.855 1.00 82.62 235 CYS A O 1
ATOM 1831 N N . GLY A 1 236 ? -18.907 4.592 -14.038 1.00 86.62 236 GLY A N 1
ATOM 1832 C CA . GLY A 1 236 ? -19.586 4.561 -15.339 1.00 86.62 236 GLY A CA 1
ATOM 1833 C C . GLY A 1 236 ? -21.075 4.196 -15.254 1.00 86.62 236 GLY A C 1
ATOM 1834 O O . GLY A 1 236 ? -21.556 3.862 -14.168 1.00 86.62 236 GLY A O 1
ATOM 1835 N N . PRO A 1 237 ? -21.812 4.263 -16.379 1.00 91.31 237 PRO A N 1
ATOM 1836 C CA . PRO A 1 237 ? -23.226 3.892 -16.437 1.00 91.31 237 PRO A CA 1
ATOM 1837 C C . PRO A 1 237 ? -23.446 2.409 -16.109 1.00 91.31 237 PRO A C 1
ATOM 1839 O O . PRO A 1 237 ? -22.557 1.573 -16.298 1.00 91.31 237 PRO A O 1
ATOM 1842 N N . CYS A 1 238 ? -24.639 2.068 -15.628 1.00 94.19 238 CYS A N 1
ATOM 1843 C CA . CYS A 1 238 ? -25.027 0.688 -15.343 1.00 94.19 238 CYS A CA 1
ATOM 1844 C C . CYS A 1 238 ? -26.486 0.383 -15.714 1.00 94.19 238 CYS A C 1
ATOM 1846 O O . CYS A 1 238 ? -27.291 1.280 -15.967 1.00 94.19 238 CYS A O 1
ATOM 1848 N N . THR A 1 239 ? -26.814 -0.907 -15.753 1.00 96.50 239 THR A N 1
ATOM 1849 C CA . THR A 1 239 ? -28.156 -1.465 -15.973 1.00 96.50 239 THR A CA 1
ATOM 1850 C C . THR A 1 239 ? -28.425 -2.531 -14.921 1.00 96.50 239 THR A C 1
ATOM 1852 O O . THR A 1 239 ? -27.534 -3.313 -14.592 1.00 96.50 239 THR A O 1
ATOM 1855 N N . GLU A 1 240 ? -29.626 -2.550 -14.354 1.00 96.75 240 GLU A N 1
ATOM 1856 C CA . GLU A 1 240 ? -29.969 -3.439 -13.242 1.00 96.75 240 GLU A CA 1
ATOM 1857 C C . GLU A 1 240 ? -31.130 -4.341 -13.623 1.00 96.75 240 GLU A C 1
ATOM 1859 O O . GLU A 1 240 ? -31.946 -3.985 -14.470 1.00 96.75 240 GLU A O 1
ATOM 1864 N N . ILE A 1 241 ? -31.203 -5.507 -12.984 1.00 97.19 241 ILE A N 1
ATOM 1865 C CA . ILE A 1 241 ? -32.281 -6.474 -13.157 1.00 97.19 241 ILE A CA 1
ATOM 1866 C C . ILE A 1 241 ? -32.977 -6.660 -11.810 1.00 97.19 241 ILE A C 1
ATOM 1868 O O . ILE A 1 241 ? -32.358 -7.090 -10.830 1.00 97.19 241 ILE A O 1
ATOM 1872 N N . HIS A 1 242 ? -34.277 -6.387 -11.779 1.00 95.81 242 HIS A N 1
ATOM 1873 C CA . HIS A 1 242 ? -35.124 -6.489 -10.592 1.00 95.81 242 HIS A CA 1
ATOM 1874 C C . HIS A 1 242 ? -36.119 -7.637 -10.726 1.00 95.81 242 HIS A C 1
ATOM 1876 O O . HIS A 1 242 ? -36.635 -7.904 -11.812 1.00 95.81 242 HIS A O 1
ATOM 1882 N N . TYR A 1 243 ? -36.415 -8.302 -9.612 1.00 94.50 243 TYR A N 1
ATOM 1883 C CA . TYR A 1 243 ? -37.341 -9.430 -9.546 1.00 94.50 243 TYR A CA 1
ATOM 1884 C C . TYR A 1 243 ? -38.563 -9.103 -8.681 1.00 94.50 243 TYR A C 1
ATOM 1886 O O . TYR A 1 243 ? -38.421 -8.773 -7.503 1.00 94.50 243 TYR A O 1
ATOM 1894 N N . ASP A 1 244 ? -39.765 -9.246 -9.249 1.00 93.69 244 ASP A N 1
ATOM 1895 C CA . ASP A 1 244 ? -41.021 -9.160 -8.496 1.00 93.69 244 ASP A CA 1
ATOM 1896 C C . ASP A 1 244 ? -41.320 -10.489 -7.782 1.00 93.69 244 ASP A C 1
ATOM 1898 O O . ASP A 1 244 ? -41.675 -11.510 -8.392 1.00 93.69 244 ASP A O 1
ATOM 1902 N N . HIS A 1 245 ? -41.225 -10.462 -6.451 1.00 86.88 245 HIS A N 1
ATOM 1903 C CA . HIS A 1 245 ? -41.538 -11.606 -5.601 1.00 86.88 245 HIS A CA 1
ATOM 1904 C C . HIS A 1 245 ? -43.013 -12.022 -5.701 1.00 86.88 245 HIS A C 1
ATOM 1906 O O . HIS A 1 245 ? -43.321 -13.212 -5.577 1.00 86.88 245 HIS A O 1
ATOM 1912 N N . VAL A 1 246 ? -43.921 -11.082 -5.980 1.00 90.50 246 VAL A N 1
ATOM 1913 C CA . VAL A 1 246 ? -45.359 -11.350 -6.116 1.00 90.50 246 VAL A CA 1
ATOM 1914 C C . VAL A 1 246 ? -45.651 -11.941 -7.497 1.00 90.50 246 VAL A C 1
ATOM 1916 O O . VAL A 1 246 ? -46.081 -13.096 -7.592 1.00 90.50 246 VAL A O 1
ATOM 1919 N N . GLY A 1 247 ? -45.327 -11.202 -8.562 1.00 85.12 247 GLY A N 1
ATOM 1920 C CA . GLY A 1 247 ? -45.559 -11.563 -9.962 1.00 85.12 247 GLY A CA 1
ATOM 1921 C C . GLY A 1 247 ? -47.037 -11.562 -10.368 1.00 85.12 247 GLY A C 1
ATOM 1922 O O . GLY A 1 247 ? -47.934 -11.383 -9.545 1.00 85.12 247 GLY A O 1
ATOM 1923 N N . GLY A 1 248 ? -47.308 -11.757 -11.663 1.00 85.31 248 GLY A N 1
ATOM 1924 C CA . GLY A 1 248 ? -48.678 -11.719 -12.206 1.00 85.31 248 GLY A CA 1
ATOM 1925 C C . GLY A 1 248 ? -49.330 -10.327 -12.183 1.00 85.31 248 GLY A C 1
ATOM 1926 O O . GLY A 1 248 ? -50.549 -10.212 -12.299 1.00 85.31 248 GLY A O 1
ATOM 1927 N N . ARG A 1 249 ? -48.521 -9.276 -12.023 1.00 88.19 249 ARG A N 1
ATOM 1928 C CA . ARG A 1 249 ? -48.908 -7.862 -11.978 1.00 88.19 249 ARG A CA 1
ATOM 1929 C C . ARG A 1 249 ? -47.900 -7.026 -12.763 1.00 88.19 249 ARG A C 1
ATOM 1931 O O . ARG A 1 249 ? -46.875 -7.545 -13.199 1.00 88.19 249 ARG A O 1
ATOM 1938 N N . GLU A 1 250 ? -48.187 -5.737 -12.896 1.00 89.19 250 GLU A N 1
ATOM 1939 C CA . GLU A 1 250 ? -47.238 -4.774 -13.444 1.00 89.19 250 GLU A CA 1
ATOM 1940 C C . GLU A 1 250 ? -46.628 -3.931 -12.318 1.00 89.19 250 GLU A C 1
ATOM 1942 O O . GLU A 1 250 ? -47.349 -3.279 -11.563 1.00 89.19 250 GLU A O 1
ATOM 1947 N N . ALA A 1 251 ? -45.302 -4.003 -12.182 1.00 91.12 251 ALA A N 1
ATOM 1948 C CA . ALA A 1 251 ? -44.552 -3.521 -11.025 1.00 91.12 251 ALA A CA 1
ATOM 1949 C C . ALA A 1 251 ? -43.479 -2.467 -11.367 1.00 91.12 251 ALA A C 1
ATOM 1951 O O . ALA A 1 251 ? -42.709 -2.088 -10.489 1.00 91.12 251 ALA A O 1
ATOM 1952 N N . ALA A 1 252 ? -43.448 -1.943 -12.600 1.00 90.44 252 ALA A N 1
ATOM 1953 C CA . ALA A 1 252 ? -42.464 -0.948 -13.045 1.00 90.44 252 ALA A CA 1
ATOM 1954 C C . ALA A 1 252 ? -42.335 0.277 -12.112 1.00 90.44 252 ALA A C 1
ATOM 1956 O O . ALA A 1 252 ? -41.237 0.769 -11.886 1.00 90.44 252 ALA A O 1
ATOM 1957 N N . ALA A 1 253 ? -43.438 0.734 -11.507 1.00 90.00 253 ALA A N 1
ATOM 1958 C CA . ALA A 1 253 ? -43.445 1.858 -10.562 1.00 90.00 253 ALA A CA 1
ATOM 1959 C C . ALA A 1 253 ? -42.822 1.551 -9.178 1.00 90.00 253 ALA A C 1
ATOM 1961 O O . ALA A 1 253 ? -42.709 2.456 -8.356 1.00 90.00 253 ALA A O 1
ATOM 1962 N N . LEU A 1 254 ? -42.466 0.291 -8.902 1.00 89.25 254 LEU A N 1
ATOM 1963 C CA . LEU A 1 254 ? -41.808 -0.153 -7.665 1.00 89.25 254 LEU A CA 1
ATOM 1964 C C . LEU A 1 254 ? -40.296 -0.387 -7.848 1.00 89.25 254 LEU A C 1
ATOM 1966 O O . LEU A 1 254 ? -39.588 -0.591 -6.863 1.00 89.25 254 LEU A O 1
ATOM 1970 N N . VAL A 1 255 ? -39.803 -0.361 -9.090 1.00 89.00 255 VAL A N 1
ATOM 1971 C CA . VAL A 1 255 ? -38.377 -0.488 -9.418 1.00 89.00 255 VAL A CA 1
ATOM 1972 C C . VAL A 1 255 ? -37.628 0.744 -8.904 1.00 89.00 255 VAL A C 1
ATOM 1974 O O . VAL A 1 255 ? -38.050 1.871 -9.155 1.00 89.00 255 VAL A O 1
ATOM 1977 N N . ASN A 1 256 ? -36.533 0.526 -8.167 1.00 86.69 256 ASN A N 1
ATOM 1978 C CA . ASN A 1 256 ? -35.734 1.569 -7.502 1.00 86.69 256 ASN A CA 1
ATOM 1979 C C . ASN A 1 256 ? -36.545 2.515 -6.582 1.00 86.69 256 ASN A C 1
ATOM 1981 O O . ASN A 1 256 ? -36.180 3.672 -6.377 1.00 86.69 256 ASN A O 1
ATOM 1985 N N . ALA A 1 257 ? -37.631 1.997 -5.990 1.00 85.81 257 ALA A N 1
ATOM 1986 C CA . ALA A 1 257 ? -38.503 2.697 -5.040 1.00 85.81 257 ALA A CA 1
ATOM 1987 C C . ALA A 1 257 ? -38.453 2.111 -3.607 1.00 85.81 257 ALA A C 1
ATOM 1989 O O . ALA A 1 257 ? -39.432 2.210 -2.868 1.00 85.81 257 ALA A O 1
ATOM 1990 N N . ASP A 1 258 ? -37.342 1.459 -3.237 1.00 79.69 258 ASP A N 1
ATOM 1991 C CA . ASP A 1 258 ? -37.077 0.870 -1.909 1.00 79.69 258 ASP A CA 1
ATOM 1992 C C . ASP A 1 258 ? -38.173 -0.098 -1.395 1.00 79.69 258 ASP A C 1
ATOM 1994 O O . ASP A 1 258 ? -38.451 -0.204 -0.198 1.00 79.69 258 ASP A O 1
ATOM 1998 N N . SER A 1 259 ? -38.822 -0.821 -2.317 1.00 83.31 259 SER A N 1
ATOM 1999 C CA . SER A 1 259 ? -39.890 -1.780 -2.009 1.00 83.31 259 SER A CA 1
ATOM 2000 C C . SER A 1 259 ? -39.344 -3.201 -1.797 1.00 83.31 259 SER A C 1
ATOM 2002 O O . SER A 1 259 ? -38.746 -3.758 -2.716 1.00 83.31 259 SER A O 1
ATOM 2004 N N . PRO A 1 260 ? -39.638 -3.879 -0.669 1.00 82.06 260 PRO A N 1
ATOM 2005 C CA . PRO A 1 260 ? -39.211 -5.264 -0.438 1.00 82.06 260 PRO A CA 1
ATOM 2006 C C . PRO A 1 260 ? -39.925 -6.290 -1.336 1.00 82.06 260 PRO A C 1
ATOM 2008 O O . PRO A 1 260 ? -39.603 -7.476 -1.288 1.00 82.06 260 PRO A O 1
ATOM 2011 N N . GLU A 1 261 ? -40.920 -5.872 -2.124 1.00 86.94 261 GLU A N 1
ATOM 2012 C CA . GLU A 1 261 ? -41.618 -6.754 -3.063 1.00 86.94 261 GLU A CA 1
ATOM 2013 C C . GLU A 1 261 ? -40.911 -6.868 -4.424 1.00 86.94 261 GLU A C 1
ATOM 2015 O O . GLU A 1 261 ? -41.130 -7.851 -5.133 1.00 86.94 261 GLU A O 1
ATOM 2020 N N . VAL A 1 262 ? -40.076 -5.883 -4.782 1.00 89.19 262 VAL A N 1
ATOM 2021 C CA . VAL A 1 262 ? -39.331 -5.816 -6.048 1.00 89.19 262 VAL A CA 1
ATOM 2022 C C . VAL A 1 262 ? -37.867 -5.546 -5.728 1.00 89.19 262 VAL A C 1
ATOM 2024 O O . VAL A 1 262 ? -37.481 -4.419 -5.438 1.00 89.19 262 VAL A O 1
ATOM 2027 N N . VAL A 1 263 ? -37.053 -6.597 -5.763 1.00 90.31 263 VAL A N 1
ATOM 2028 C CA . VAL A 1 263 ? -35.668 -6.559 -5.275 1.00 90.31 263 VAL A CA 1
ATOM 2029 C C . VAL A 1 263 ? -34.696 -6.555 -6.453 1.00 90.31 263 VAL A C 1
ATOM 2031 O O . VAL A 1 263 ? -34.863 -7.328 -7.397 1.00 90.31 263 VAL A O 1
ATOM 2034 N N . GLU A 1 264 ? -33.676 -5.696 -6.402 1.00 92.62 264 GLU A N 1
ATOM 2035 C CA . GLU A 1 264 ? -32.530 -5.750 -7.319 1.00 92.62 264 GLU A CA 1
ATOM 2036 C C . GLU A 1 264 ? -31.776 -7.072 -7.107 1.00 92.62 264 GLU A C 1
ATOM 2038 O O . GLU A 1 264 ? -31.324 -7.371 -6.000 1.00 92.62 264 GLU A O 1
ATOM 2043 N N . ILE A 1 265 ? -31.645 -7.880 -8.161 1.00 93.25 265 ILE A N 1
ATOM 2044 C CA . ILE A 1 265 ? -30.943 -9.171 -8.106 1.00 93.25 265 ILE A CA 1
ATOM 2045 C C . ILE A 1 265 ? -29.642 -9.193 -8.917 1.00 93.25 265 ILE A C 1
ATOM 2047 O O . ILE A 1 265 ? -28.854 -10.127 -8.761 1.00 93.25 265 ILE A O 1
ATOM 2051 N N . TRP A 1 266 ? -29.396 -8.188 -9.768 1.00 94.31 266 TRP A N 1
ATOM 2052 C CA . TRP A 1 266 ? -28.152 -8.045 -10.531 1.00 94.31 266 TRP A CA 1
ATOM 2053 C C . TRP A 1 266 ? -27.921 -6.587 -10.960 1.00 94.31 266 TRP A C 1
ATOM 2055 O O . TRP A 1 266 ? -28.814 -5.982 -11.541 1.00 94.31 266 TRP A O 1
ATOM 2065 N N . ASN A 1 267 ? -26.701 -6.070 -10.775 1.00 94.25 267 ASN A N 1
ATOM 2066 C CA . ASN A 1 267 ? -26.223 -4.800 -11.340 1.00 94.25 267 ASN A CA 1
ATOM 2067 C C . ASN A 1 267 ? -25.107 -5.057 -12.373 1.00 94.25 267 ASN A C 1
ATOM 2069 O O . ASN A 1 267 ? -24.115 -5.720 -12.053 1.00 94.25 267 ASN A O 1
ATOM 2073 N N . LEU A 1 268 ? -25.248 -4.562 -13.602 1.00 95.50 268 LEU A N 1
ATOM 2074 C CA . LEU A 1 268 ? -24.251 -4.660 -14.671 1.00 95.50 268 LEU A CA 1
ATOM 2075 C C . LEU A 1 268 ? -23.637 -3.274 -14.906 1.00 95.50 268 LEU A C 1
ATOM 2077 O O . LEU A 1 268 ? -24.288 -2.382 -15.445 1.00 95.50 268 LEU A O 1
ATOM 2081 N N . VAL A 1 269 ? -22.375 -3.094 -14.506 1.00 93.19 269 VAL A N 1
ATOM 2082 C CA . VAL A 1 269 ? -21.677 -1.795 -14.531 1.00 93.19 269 VAL A CA 1
ATOM 2083 C C . VAL A 1 269 ? -20.675 -1.705 -15.684 1.00 93.19 269 VAL A C 1
ATOM 2085 O O . VAL A 1 269 ? -19.778 -2.542 -15.802 1.00 93.19 269 VAL A O 1
ATOM 2088 N N . PHE A 1 270 ? -20.755 -0.631 -16.470 1.00 91.62 270 PHE A N 1
ATOM 2089 C CA . PHE A 1 270 ? -19.902 -0.361 -17.628 1.00 91.62 270 PHE A CA 1
ATOM 2090 C C . PHE A 1 270 ? -18.918 0.783 -17.319 1.00 91.62 270 PHE A C 1
ATOM 2092 O O . PHE A 1 270 ? -19.172 1.949 -17.603 1.00 91.62 270 PHE A O 1
ATOM 2099 N N . MET A 1 271 ? -17.786 0.462 -16.682 1.00 82.06 271 MET A N 1
ATOM 2100 C CA . MET A 1 271 ? -16.830 1.465 -16.169 1.00 82.06 271 MET A CA 1
ATOM 2101 C C . MET A 1 271 ? -16.071 2.198 -17.289 1.00 82.06 271 MET A C 1
ATOM 2103 O O . MET A 1 271 ? -15.489 1.550 -18.157 1.00 82.06 271 MET A O 1
ATOM 2107 N N . GLN A 1 272 ? -16.055 3.538 -17.243 1.00 74.31 272 GLN A N 1
ATOM 2108 C CA . GLN A 1 272 ? -15.551 4.414 -18.315 1.00 74.31 272 GLN A CA 1
ATOM 2109 C C . GLN A 1 272 ? -14.826 5.716 -17.851 1.00 74.31 272 GLN A C 1
ATOM 2111 O O . GLN A 1 272 ? -14.194 6.349 -18.694 1.00 74.31 272 GLN A O 1
ATOM 2116 N N . TYR A 1 273 ? -14.851 6.135 -16.565 1.00 70.69 273 TYR A N 1
ATOM 2117 C CA . TYR A 1 273 ? -14.367 7.476 -16.114 1.00 70.69 273 TYR A CA 1
ATOM 2118 C C . TYR A 1 273 ? -13.556 7.513 -14.772 1.00 70.69 273 TYR A C 1
ATOM 2120 O O . TYR A 1 273 ? -13.468 6.497 -14.080 1.00 70.69 273 TYR A O 1
ATOM 2128 N N . ASN A 1 274 ? -12.943 8.674 -14.407 1.00 54.25 274 ASN A N 1
ATOM 2129 C CA . ASN A 1 274 ? -12.099 8.935 -13.194 1.00 54.25 274 ASN A CA 1
ATOM 2130 C C . ASN A 1 274 ? -12.002 10.468 -12.808 1.00 54.25 274 ASN A C 1
ATOM 2132 O O . ASN A 1 274 ? -12.349 11.298 -13.644 1.00 54.25 274 ASN A O 1
ATOM 2136 N N . ARG A 1 275 ? -11.555 10.897 -11.589 1.00 48.34 275 ARG A N 1
ATOM 2137 C CA . ARG A 1 275 ? -11.826 12.268 -10.996 1.00 48.34 275 ARG A CA 1
ATOM 2138 C C . ARG A 1 275 ? -10.723 12.915 -10.081 1.00 48.34 275 ARG A C 1
ATOM 2140 O O . ARG A 1 275 ? -10.209 12.220 -9.211 1.00 48.34 275 ARG A O 1
ATOM 2147 N N . LEU A 1 276 ? -10.396 14.235 -10.198 1.00 38.38 276 LEU A N 1
ATOM 2148 C CA . LEU A 1 276 ? -9.380 15.016 -9.396 1.00 38.38 276 LEU A CA 1
ATOM 2149 C C . LEU A 1 276 ? -9.602 16.566 -9.356 1.00 38.38 276 LEU A C 1
ATOM 2151 O O . LEU A 1 276 ? -10.322 17.085 -10.200 1.00 38.38 276 LEU A O 1
ATOM 2155 N N . VAL A 1 277 ? -8.950 17.331 -8.440 1.00 31.52 277 VAL A N 1
ATOM 2156 C CA . VAL A 1 277 ? -9.124 18.821 -8.335 1.00 31.52 277 VAL A CA 1
ATOM 2157 C C . VAL A 1 277 ? -7.875 19.698 -8.014 1.00 31.52 277 VAL A C 1
ATOM 2159 O O . VAL A 1 277 ? -7.516 20.574 -8.797 1.00 31.52 277 VAL A O 1
ATOM 2162 N N . LEU A 1 278 ? -7.261 19.586 -6.824 1.00 40.38 278 LEU A N 1
ATOM 2163 C CA . LEU A 1 278 ? -6.875 20.779 -6.018 1.00 40.38 278 LEU A CA 1
ATOM 2164 C C . LEU A 1 278 ? -5.828 21.809 -6.538 1.00 40.38 278 LEU A C 1
ATOM 2166 O O . LEU A 1 278 ? -6.013 23.005 -6.319 1.00 40.38 278 LEU A O 1
ATOM 2170 N N . ARG A 1 279 ? -4.718 21.409 -7.182 1.00 51.41 279 ARG A N 1
ATOM 2171 C CA . ARG A 1 279 ? -3.496 22.245 -7.421 1.00 51.41 279 ARG A CA 1
ATOM 2172 C C . ARG A 1 279 ? -3.672 23.496 -8.311 1.00 51.41 279 ARG A C 1
ATOM 2174 O O . ARG A 1 279 ? -2.738 24.278 -8.487 1.00 51.41 279 ARG A O 1
ATOM 2181 N N . ARG A 1 280 ? -4.860 23.668 -8.881 1.00 51.97 280 ARG A N 1
ATOM 2182 C CA . ARG A 1 280 ? -5.238 24.682 -9.872 1.00 51.97 280 ARG A CA 1
ATOM 2183 C C . ARG A 1 280 ? -5.223 26.124 -9.346 1.00 51.97 280 ARG A C 1
ATOM 2185 O O . ARG A 1 280 ? -4.837 27.045 -10.059 1.00 51.97 280 ARG A O 1
ATOM 2192 N N . ILE A 1 281 ? -5.620 26.321 -8.089 1.00 55.56 281 ILE A N 1
ATOM 2193 C CA . ILE A 1 281 ? -5.880 27.659 -7.527 1.00 55.56 281 ILE A CA 1
ATOM 2194 C C . ILE A 1 281 ? -4.574 28.429 -7.258 1.00 55.56 281 ILE A C 1
ATOM 2196 O O . ILE A 1 281 ? -4.447 29.585 -7.658 1.00 55.56 281 ILE A O 1
ATOM 2200 N N . LEU A 1 282 ? -3.579 27.775 -6.647 1.00 60.78 282 LEU A N 1
ATOM 2201 C CA . LEU A 1 282 ? -2.312 28.403 -6.245 1.00 60.78 282 LEU A CA 1
ATOM 2202 C C . LEU A 1 282 ? -1.518 28.956 -7.443 1.00 60.78 282 LEU A C 1
ATOM 2204 O O . LEU A 1 282 ? -1.025 30.080 -7.408 1.00 60.78 282 LEU A O 1
ATOM 2208 N N . ARG A 1 283 ? -1.457 28.192 -8.539 1.00 66.75 283 ARG A N 1
ATOM 2209 C CA . ARG A 1 283 ? -0.727 28.558 -9.767 1.00 66.75 283 ARG A CA 1
ATOM 2210 C C . ARG A 1 283 ? -1.291 29.819 -10.433 1.00 66.75 283 ARG A C 1
ATOM 2212 O O . ARG A 1 283 ? -0.533 30.651 -10.927 1.00 66.75 283 ARG A O 1
ATOM 2219 N N . ARG A 1 284 ? -2.618 30.000 -10.389 1.00 68.62 284 ARG A N 1
ATOM 2220 C CA . ARG A 1 284 ? -3.288 31.210 -10.893 1.00 68.62 284 ARG A CA 1
ATOM 2221 C C . ARG A 1 284 ? -2.943 32.447 -10.056 1.00 68.62 284 ARG A C 1
ATOM 2223 O O . ARG A 1 284 ? -2.720 33.511 -10.627 1.00 68.62 284 ARG A O 1
ATOM 2230 N N . ALA A 1 285 ? -2.860 32.301 -8.731 1.00 70.88 285 ALA A N 1
ATOM 2231 C CA . ALA A 1 285 ? -2.496 33.390 -7.825 1.00 70.88 285 ALA A CA 1
ATOM 2232 C C . ALA A 1 285 ? -1.045 33.862 -8.034 1.00 70.88 285 ALA A C 1
ATOM 2234 O O . ALA A 1 285 ? -0.820 35.057 -8.218 1.00 70.88 285 ALA A O 1
ATOM 2235 N N . VAL A 1 286 ? -0.080 32.933 -8.105 1.00 74.81 286 VAL A N 1
ATOM 2236 C CA . VAL A 1 286 ? 1.341 33.264 -8.342 1.00 74.81 286 VAL A CA 1
ATOM 2237 C C . VAL A 1 286 ? 1.526 34.019 -9.663 1.00 74.81 286 VAL A C 1
ATOM 2239 O O . VAL A 1 286 ? 2.189 35.057 -9.694 1.00 74.81 286 VAL A O 1
ATOM 2242 N N . ARG A 1 287 ? 0.886 33.556 -10.750 1.00 74.94 287 ARG A N 1
ATOM 2243 C CA . ARG A 1 287 ? 0.925 34.253 -12.047 1.00 74.94 287 ARG A CA 1
ATOM 2244 C C . ARG A 1 287 ? 0.403 35.689 -11.935 1.00 74.94 287 ARG A C 1
ATOM 2246 O O . ARG A 1 287 ? 1.039 36.603 -12.449 1.00 74.94 287 ARG A O 1
ATOM 2253 N N . PHE A 1 288 ? -0.732 35.896 -11.265 1.00 76.75 288 PHE A N 1
ATOM 2254 C CA . PHE A 1 288 ? -1.337 37.224 -11.125 1.00 76.75 288 PHE A CA 1
ATOM 2255 C C . PHE A 1 288 ? -0.424 38.199 -10.363 1.00 76.75 288 PHE A C 1
ATOM 2257 O O . PHE A 1 288 ? -0.255 39.343 -10.786 1.00 76.75 288 PHE A O 1
ATOM 2264 N N . CYS A 1 289 ? 0.234 37.741 -9.293 1.00 78.12 289 CYS A N 1
ATOM 2265 C CA . CYS A 1 289 ? 1.222 38.543 -8.571 1.00 78.12 289 CYS A CA 1
ATOM 2266 C C . CYS A 1 289 ? 2.390 38.983 -9.470 1.00 78.12 289 CYS A C 1
ATOM 2268 O O . CYS A 1 289 ? 2.747 40.161 -9.464 1.00 78.12 289 CYS A O 1
ATOM 2270 N N . VAL A 1 290 ? 2.957 38.075 -10.268 1.00 76.31 290 VAL A N 1
ATOM 2271 C CA . VAL A 1 290 ? 4.192 38.350 -11.023 1.00 76.31 290 VAL A CA 1
ATOM 2272 C C . VAL A 1 290 ? 3.948 39.023 -12.378 1.00 76.31 290 VAL A C 1
ATOM 2274 O O . VAL A 1 290 ? 4.625 39.999 -12.695 1.00 76.31 290 VAL A O 1
ATOM 2277 N N . GLU A 1 291 ? 2.984 38.562 -13.179 1.00 72.06 291 GLU A N 1
ATOM 2278 C CA . GLU A 1 291 ? 2.748 39.111 -14.526 1.00 72.06 291 GLU A CA 1
ATOM 2279 C C . GLU A 1 291 ? 1.830 40.349 -14.517 1.00 72.06 291 GLU A C 1
ATOM 2281 O O . GLU A 1 291 ? 2.069 41.287 -15.281 1.00 72.06 291 GLU A O 1
ATOM 2286 N N . VAL A 1 292 ? 0.811 40.387 -13.645 1.00 77.06 292 VAL A N 1
ATOM 2287 C CA . VAL A 1 292 ? -0.191 41.475 -13.619 1.00 77.06 292 VAL A CA 1
ATOM 2288 C C . VAL A 1 292 ? 0.184 42.562 -12.614 1.00 77.06 292 VAL A C 1
ATOM 2290 O O . VAL A 1 292 ? 0.300 43.729 -12.986 1.00 77.06 292 VAL A O 1
ATOM 2293 N N . LEU A 1 293 ? 0.412 42.197 -11.347 1.00 79.56 293 LEU A N 1
ATOM 2294 C CA . LEU A 1 293 ? 0.771 43.160 -10.296 1.00 79.56 293 LEU A CA 1
ATOM 2295 C C . LEU A 1 293 ? 2.255 43.565 -10.321 1.00 79.56 293 LEU A C 1
ATOM 2297 O O . LEU A 1 293 ? 2.627 44.528 -9.652 1.00 79.56 293 LEU A O 1
ATOM 2301 N N . ARG A 1 294 ? 3.098 42.853 -11.088 1.00 81.19 294 ARG A N 1
ATOM 2302 C CA . ARG A 1 294 ? 4.564 43.032 -11.153 1.00 81.19 294 ARG A CA 1
ATOM 2303 C C . ARG A 1 294 ? 5.245 42.990 -9.781 1.00 81.19 294 ARG A C 1
ATOM 2305 O O . ARG A 1 294 ? 6.255 43.657 -9.554 1.00 81.19 294 ARG A O 1
ATOM 2312 N N . ALA A 1 295 ? 4.679 42.211 -8.866 1.00 81.12 295 ALA A N 1
ATOM 2313 C CA . ALA A 1 295 ? 5.212 42.017 -7.532 1.00 81.12 295 ALA A CA 1
ATOM 2314 C C . ALA A 1 295 ? 6.450 41.096 -7.571 1.00 81.12 295 ALA A C 1
ATOM 2316 O O . ALA A 1 295 ? 6.494 40.167 -8.385 1.00 81.12 295 ALA A O 1
ATOM 2317 N N . PRO A 1 296 ? 7.460 41.323 -6.710 1.00 82.06 296 PRO A N 1
ATOM 2318 C CA . PRO A 1 296 ? 8.611 40.431 -6.606 1.00 82.06 296 PRO A CA 1
ATOM 2319 C C . PRO A 1 296 ? 8.208 39.049 -6.067 1.00 82.06 296 PRO A C 1
ATOM 2321 O O . PRO A 1 296 ? 7.205 38.906 -5.361 1.00 82.06 296 PRO A O 1
ATOM 2324 N N . GLN A 1 297 ? 9.022 38.036 -6.375 1.00 82.31 297 GLN A N 1
ATOM 2325 C CA . GLN A 1 297 ? 8.852 36.671 -5.869 1.00 82.31 297 GLN A CA 1
ATOM 2326 C C . GLN A 1 297 ? 8.730 36.647 -4.336 1.00 82.31 297 GLN A C 1
ATOM 2328 O O . GLN A 1 297 ? 9.455 37.360 -3.642 1.00 82.31 297 GLN A O 1
ATOM 2333 N N . GLY A 1 298 ? 7.818 35.822 -3.820 1.00 81.56 298 GLY A N 1
ATOM 2334 C CA . GLY A 1 298 ? 7.527 35.689 -2.391 1.00 81.56 298 GLY A CA 1
ATOM 2335 C C . GLY A 1 298 ? 6.506 36.704 -1.866 1.00 81.56 298 GLY A C 1
ATOM 2336 O O . GLY A 1 298 ? 6.082 36.599 -0.715 1.00 81.56 298 GLY A O 1
ATOM 2337 N N . THR A 1 299 ? 6.034 37.651 -2.693 1.00 84.88 299 THR A N 1
ATOM 2338 C CA . THR A 1 299 ? 4.969 38.586 -2.276 1.00 84.88 299 THR A CA 1
ATOM 2339 C C . THR A 1 299 ? 3.657 37.858 -1.966 1.00 84.88 299 THR A C 1
ATOM 2341 O O . THR A 1 299 ? 2.918 38.279 -1.080 1.00 84.88 299 THR A O 1
ATOM 2344 N N . LEU A 1 300 ? 3.352 36.748 -2.654 1.00 83.94 300 LEU A N 1
ATOM 2345 C CA . LEU A 1 300 ? 2.148 35.965 -2.354 1.00 83.94 300 LEU A CA 1
ATOM 2346 C C . LEU A 1 300 ? 2.242 35.322 -0.961 1.00 83.94 300 LEU A C 1
ATOM 2348 O O . LEU A 1 300 ? 1.288 35.390 -0.188 1.00 83.94 300 LEU A O 1
ATOM 2352 N N . ALA A 1 301 ? 3.404 34.758 -0.622 1.00 86.25 301 ALA A N 1
ATOM 2353 C CA . ALA A 1 301 ? 3.666 34.209 0.704 1.00 86.25 301 ALA A CA 1
ATOM 2354 C C . ALA A 1 301 ? 3.680 35.304 1.790 1.00 86.25 301 ALA A C 1
ATOM 2356 O O . ALA A 1 301 ? 3.153 35.087 2.878 1.00 86.25 301 ALA A O 1
ATOM 2357 N N . SER A 1 302 ? 4.172 36.516 1.498 1.00 87.12 302 SER A N 1
ATOM 2358 C CA . SER A 1 302 ? 4.181 37.621 2.474 1.00 87.12 302 SER A CA 1
ATOM 2359 C C . SER A 1 302 ? 2.790 38.129 2.881 1.00 87.12 302 SER A C 1
ATOM 2361 O O . SER A 1 302 ? 2.685 38.885 3.841 1.00 87.12 302 SER A O 1
ATOM 2363 N N . LEU A 1 303 ? 1.721 37.727 2.182 1.00 87.94 303 LEU A N 1
ATOM 2364 C CA . LEU A 1 303 ? 0.337 38.017 2.580 1.00 87.94 303 LEU A CA 1
ATOM 2365 C C . LEU A 1 303 ? -0.197 37.041 3.644 1.00 87.94 303 LEU A C 1
ATOM 2367 O O . LEU A 1 303 ? -1.176 37.360 4.317 1.00 87.94 303 LEU A O 1
ATOM 2371 N N . VAL A 1 304 ? 0.425 35.867 3.811 1.00 85.00 304 VAL A N 1
ATOM 2372 C CA . VAL A 1 304 ? -0.038 34.816 4.735 1.00 85.00 304 VAL A CA 1
ATOM 2373 C C . VAL A 1 304 ? -0.107 35.302 6.190 1.00 85.00 304 VAL A C 1
ATOM 2375 O O . VAL A 1 304 ? -1.156 35.079 6.794 1.00 85.00 304 VAL A O 1
ATOM 2378 N N . PRO A 1 305 ? 0.888 36.028 6.750 1.00 86.25 305 PRO A N 1
ATOM 2379 C CA . PRO A 1 305 ? 0.782 36.568 8.107 1.00 86.25 305 PRO A CA 1
ATOM 2380 C C . PRO A 1 305 ? -0.406 37.523 8.270 1.00 86.25 305 PRO A C 1
ATOM 2382 O O . PRO A 1 305 ? -1.157 37.409 9.228 1.00 86.25 305 PRO A O 1
ATOM 2385 N N . THR A 1 306 ? -0.669 38.397 7.291 1.00 86.12 306 THR A N 1
ATOM 2386 C CA . THR A 1 306 ? -1.821 39.318 7.338 1.00 86.12 306 THR A CA 1
ATOM 2387 C C . THR A 1 306 ? -3.163 38.582 7.268 1.00 86.12 306 THR A C 1
ATOM 2389 O O . THR A 1 306 ? -4.136 39.003 7.891 1.00 86.12 306 THR A O 1
ATOM 2392 N N . VAL A 1 307 ? -3.237 37.467 6.533 1.00 78.69 307 VAL A N 1
ATOM 2393 C CA . VAL A 1 307 ? -4.428 36.601 6.505 1.00 78.69 307 VAL A CA 1
ATOM 2394 C C . VAL A 1 307 ? -4.589 35.842 7.828 1.00 78.69 307 VAL A C 1
ATOM 2396 O O . VAL A 1 307 ? -5.715 35.724 8.314 1.00 78.69 307 VAL A O 1
ATOM 2399 N N . ALA A 1 308 ? -3.490 35.382 8.435 1.00 80.69 308 ALA A N 1
ATOM 2400 C CA . ALA A 1 308 ? -3.492 34.774 9.763 1.00 80.69 308 ALA A CA 1
ATOM 2401 C C . ALA A 1 308 ? -3.944 35.779 10.839 1.00 80.69 308 ALA A C 1
ATOM 2403 O O . ALA A 1 308 ? -4.852 35.459 11.595 1.00 80.69 308 ALA A O 1
ATOM 2404 N N . ASP A 1 309 ? -3.450 37.019 10.835 1.00 82.19 309 ASP A N 1
ATOM 2405 C CA . ASP A 1 309 ? -3.885 38.068 11.773 1.00 82.19 309 ASP A CA 1
ATOM 2406 C C . ASP A 1 309 ? -5.389 38.399 11.635 1.00 82.19 309 ASP A C 1
ATOM 2408 O O . ASP A 1 309 ? -6.092 38.615 12.627 1.00 82.19 309 ASP A O 1
ATOM 2412 N N . LEU A 1 310 ? -5.910 38.430 10.400 1.00 80.50 310 LEU A N 1
ATOM 2413 C CA . LEU A 1 310 ? -7.315 38.752 10.113 1.00 80.50 310 LEU A CA 1
ATOM 2414 C C . LEU A 1 310 ? -8.288 37.608 10.439 1.00 80.50 310 LEU A C 1
ATOM 2416 O O . LEU A 1 310 ? -9.399 37.867 10.907 1.00 80.50 310 LEU A O 1
ATOM 2420 N N . LEU A 1 311 ? -7.911 36.356 10.161 1.00 73.06 311 LEU A N 1
ATOM 2421 C CA . LEU A 1 311 ? -8.807 35.192 10.239 1.00 73.06 311 LEU A CA 1
ATOM 2422 C C . LEU A 1 311 ? -8.461 34.215 11.370 1.00 73.06 311 LEU A C 1
ATOM 2424 O O . LEU A 1 311 ? -9.304 33.409 11.761 1.00 73.06 311 LEU A O 1
ATOM 2428 N N . GLY A 1 312 ? -7.261 34.283 11.936 1.00 65.25 312 GLY A N 1
ATOM 2429 C CA . GLY A 1 312 ? -6.727 33.315 12.896 1.00 65.25 312 GLY A CA 1
ATOM 2430 C C . GLY A 1 312 ? -7.354 33.373 14.292 1.00 65.25 312 GLY A C 1
ATOM 2431 O O . GLY A 1 312 ? -7.150 32.469 15.097 1.00 65.25 312 GLY A O 1
ATOM 2432 N N . ASN A 1 313 ? -8.168 34.394 14.580 1.00 72.81 313 ASN A N 1
ATOM 2433 C CA . ASN A 1 313 ? -9.069 34.396 15.741 1.00 72.81 313 ASN A CA 1
ATOM 2434 C C . ASN A 1 313 ? -10.278 33.454 15.554 1.00 72.81 313 ASN A C 1
ATOM 2436 O O . ASN A 1 313 ? -10.903 33.057 16.535 1.00 72.81 313 ASN A O 1
ATOM 2440 N N . ILE A 1 314 ? -10.614 33.108 14.304 1.00 68.06 314 ILE A N 1
ATOM 2441 C CA . ILE A 1 314 ? -11.659 32.139 13.931 1.00 68.06 314 ILE A CA 1
ATOM 2442 C C . ILE A 1 314 ? -11.032 30.774 13.598 1.00 68.06 314 ILE A C 1
ATOM 2444 O O . ILE A 1 314 ? -11.625 29.747 13.918 1.00 68.06 314 ILE A O 1
ATOM 2448 N N . TYR A 1 315 ? -9.825 30.774 13.021 1.00 63.03 315 TYR A N 1
ATOM 2449 C CA . TYR A 1 315 ? -9.059 29.586 12.621 1.00 63.03 315 TYR A CA 1
ATOM 2450 C C . TYR A 1 315 ? -7.671 29.573 13.302 1.00 63.03 315 TYR A C 1
ATOM 2452 O O . TYR A 1 315 ? -6.681 29.966 12.675 1.00 63.03 315 TYR A O 1
ATOM 2460 N N . PRO A 1 316 ? -7.563 29.184 14.591 1.00 69.38 316 PRO A N 1
ATOM 2461 C CA . PRO A 1 316 ? -6.314 29.245 15.364 1.00 69.38 316 PRO A CA 1
ATOM 2462 C C . PRO A 1 316 ? -5.128 28.508 14.727 1.00 69.38 316 PRO A C 1
ATOM 2464 O O . PRO A 1 316 ? -3.976 28.891 14.934 1.00 69.38 316 PRO A O 1
ATOM 2467 N N . GLU A 1 317 ? -5.406 27.478 13.931 1.00 64.56 317 GLU A N 1
ATOM 2468 C CA . GLU A 1 317 ? -4.441 26.721 13.139 1.00 64.56 317 GLU A CA 1
ATOM 2469 C C . GLU A 1 317 ? -3.665 27.587 12.132 1.00 64.56 317 GLU A C 1
ATOM 2471 O O . GLU A 1 317 ? -2.497 27.306 11.872 1.00 64.56 317 GLU A O 1
ATOM 2476 N N . LEU A 1 318 ? -4.256 28.678 11.622 1.00 59.28 318 LEU A N 1
ATOM 2477 C CA . LEU A 1 318 ? -3.570 29.585 10.697 1.00 59.28 318 LEU A CA 1
ATOM 2478 C C . LEU A 1 318 ? -2.396 30.300 11.363 1.00 59.28 318 LEU A C 1
ATOM 2480 O O . LEU A 1 318 ? -1.369 30.459 10.719 1.00 59.28 318 LEU A O 1
ATOM 2484 N N . HIS A 1 319 ? -2.516 30.675 12.643 1.00 70.00 319 HIS A N 1
ATOM 2485 C CA . HIS A 1 319 ? -1.401 31.260 13.392 1.00 70.00 319 HIS A CA 1
ATOM 2486 C C . HIS A 1 319 ? -0.283 30.234 13.635 1.00 70.00 319 HIS A C 1
ATOM 2488 O O . HIS A 1 319 ? 0.894 30.573 13.532 1.00 70.00 319 HIS A O 1
ATOM 2494 N N . GLN A 1 320 ? -0.642 28.982 13.945 1.00 70.56 320 GLN A N 1
ATOM 2495 C CA . GLN A 1 320 ? 0.313 27.919 14.289 1.00 70.56 320 GLN A CA 1
ATOM 2496 C C . GLN A 1 320 ? 1.111 27.419 13.079 1.00 70.56 320 GLN A C 1
ATOM 2498 O O . GLN A 1 320 ? 2.285 27.090 13.213 1.00 70.56 320 GLN A O 1
ATOM 2503 N N . GLU A 1 321 ? 0.488 27.383 11.901 1.00 69.94 321 GLU A N 1
ATOM 2504 C CA . GLU A 1 321 ? 1.092 26.866 10.669 1.00 69.94 321 GLU A CA 1
ATOM 2505 C C . GLU A 1 321 ? 1.567 27.990 9.721 1.00 69.94 321 GLU A C 1
ATOM 2507 O O . GLU A 1 321 ? 1.960 27.691 8.594 1.00 69.94 321 GLU A O 1
ATOM 2512 N N . THR A 1 322 ? 1.556 29.267 10.151 1.00 77.56 322 THR A N 1
ATOM 2513 C CA . THR A 1 322 ? 1.904 30.453 9.328 1.00 77.56 322 THR A CA 1
ATOM 2514 C C . THR A 1 322 ? 3.177 30.235 8.508 1.00 77.56 322 THR A C 1
ATOM 2516 O O . THR A 1 322 ? 3.138 30.308 7.280 1.00 77.56 322 THR A O 1
ATOM 2519 N N . ASP A 1 323 ? 4.285 29.910 9.180 1.00 74.19 323 ASP A N 1
ATOM 2520 C CA . ASP A 1 323 ? 5.607 29.763 8.560 1.00 74.19 323 ASP A CA 1
ATOM 2521 C C . ASP A 1 323 ? 5.634 28.602 7.556 1.00 74.19 323 ASP A C 1
ATOM 2523 O O . ASP A 1 323 ? 6.167 28.721 6.458 1.00 74.19 323 ASP A O 1
ATOM 2527 N N . ARG A 1 324 ? 4.947 27.499 7.867 1.00 64.12 324 ARG A N 1
ATOM 2528 C CA . ARG A 1 324 ? 4.838 26.342 6.972 1.00 64.12 324 ARG A CA 1
ATOM 2529 C C . ARG A 1 324 ? 3.983 26.641 5.740 1.00 64.12 324 ARG A C 1
ATOM 2531 O O . ARG A 1 324 ? 4.267 26.131 4.659 1.00 64.12 324 ARG A O 1
ATOM 2538 N N . ILE A 1 325 ? 2.924 27.439 5.879 1.00 70.69 325 ILE A N 1
ATOM 2539 C CA . ILE A 1 325 ? 2.093 27.880 4.749 1.00 70.69 325 ILE A CA 1
ATOM 2540 C C . ILE A 1 325 ? 2.899 28.841 3.861 1.00 70.69 325 ILE A C 1
ATOM 2542 O O . ILE A 1 325 ? 2.846 28.716 2.637 1.00 70.69 325 ILE A O 1
ATOM 2546 N N . VAL A 1 326 ? 3.688 29.737 4.464 1.00 82.62 326 VAL A N 1
ATOM 2547 C CA . VAL A 1 326 ? 4.667 30.595 3.776 1.00 82.62 326 VAL A CA 1
ATOM 2548 C C . VAL A 1 326 ? 5.676 29.748 2.995 1.00 82.62 326 VAL A C 1
ATOM 2550 O O . VAL A 1 326 ? 5.824 29.960 1.792 1.00 82.62 326 VAL A O 1
ATOM 2553 N N . ASP A 1 327 ? 6.302 28.752 3.624 1.00 72.75 327 ASP A N 1
ATOM 2554 C CA . ASP A 1 327 ? 7.281 27.861 2.988 1.00 72.75 327 ASP A CA 1
ATOM 2555 C C . ASP A 1 327 ? 6.669 27.055 1.836 1.00 72.75 327 ASP A C 1
ATOM 2557 O O . ASP A 1 327 ? 7.201 27.064 0.729 1.00 72.75 327 ASP A O 1
ATOM 2561 N N . ILE A 1 328 ? 5.501 26.434 2.040 1.00 64.38 328 ILE A N 1
ATOM 2562 C CA . ILE A 1 328 ? 4.799 25.680 0.990 1.00 64.38 328 ILE A CA 1
ATOM 2563 C C . ILE A 1 328 ? 4.464 26.583 -0.204 1.00 64.38 328 ILE A C 1
ATOM 2565 O O . ILE A 1 328 ? 4.612 26.156 -1.354 1.00 64.38 328 ILE A O 1
ATOM 2569 N N . ILE A 1 329 ? 4.013 27.820 0.032 1.00 73.56 329 ILE A N 1
ATOM 2570 C CA . ILE A 1 329 ? 3.732 28.771 -1.050 1.00 73.56 329 ILE A CA 1
ATOM 2571 C C . ILE A 1 329 ? 5.032 29.183 -1.745 1.00 73.56 329 ILE A C 1
ATOM 2573 O O . ILE A 1 329 ? 5.064 29.136 -2.970 1.00 73.56 329 ILE A O 1
ATOM 2577 N N . ASN A 1 330 ? 6.102 29.489 -1.007 1.00 80.25 330 ASN A N 1
ATOM 2578 C CA . ASN A 1 330 ? 7.410 29.856 -1.560 1.00 80.25 330 ASN A CA 1
ATOM 2579 C C . ASN A 1 330 ? 8.041 28.734 -2.401 1.00 80.25 330 ASN A C 1
ATOM 2581 O O . ASN A 1 330 ? 8.535 29.003 -3.495 1.00 80.25 330 ASN A O 1
ATOM 2585 N N . GLU A 1 331 ? 8.004 27.481 -1.939 1.00 65.06 331 GLU A N 1
ATOM 2586 C CA . GLU A 1 331 ? 8.488 26.314 -2.689 1.00 65.06 331 GLU A CA 1
ATOM 2587 C C . GLU A 1 331 ? 7.693 26.128 -3.987 1.00 65.06 331 GLU A C 1
ATOM 2589 O O . GLU A 1 331 ? 8.268 26.003 -5.072 1.00 65.06 331 GLU A O 1
ATOM 2594 N N . ASN A 1 332 ? 6.357 26.156 -3.902 1.00 61.47 332 ASN A N 1
ATOM 2595 C CA . ASN A 1 332 ? 5.496 25.996 -5.074 1.00 61.47 332 ASN A CA 1
ATOM 2596 C C . ASN A 1 332 ? 5.625 27.181 -6.045 1.00 61.47 332 ASN A C 1
ATOM 2598 O O . ASN A 1 332 ? 5.596 26.967 -7.255 1.00 61.47 332 ASN A O 1
ATOM 2602 N N . GLU A 1 333 ? 5.797 28.404 -5.540 1.00 76.06 333 GLU A N 1
ATOM 2603 C CA . GLU A 1 333 ? 6.068 29.615 -6.317 1.00 76.06 333 GLU A CA 1
ATOM 2604 C C . GLU A 1 333 ? 7.426 29.521 -7.026 1.00 76.06 333 GLU A C 1
ATOM 2606 O O . GLU A 1 333 ? 7.481 29.699 -8.239 1.00 76.06 333 GLU A O 1
ATOM 2611 N N . ALA A 1 334 ? 8.503 29.157 -6.325 1.00 69.50 334 ALA A N 1
ATOM 2612 C CA . ALA A 1 334 ? 9.839 29.018 -6.905 1.00 69.50 334 ALA A CA 1
ATOM 2613 C C . ALA A 1 334 ? 9.892 27.943 -8.005 1.00 69.50 334 ALA A C 1
ATOM 2615 O O . ALA A 1 334 ? 10.392 28.204 -9.103 1.00 69.50 334 ALA A O 1
ATOM 2616 N N . HIS A 1 335 ? 9.319 26.759 -7.750 1.00 61.72 335 HIS A N 1
ATOM 2617 C CA . HIS A 1 335 ? 9.199 25.712 -8.766 1.00 61.72 335 HIS A CA 1
ATOM 2618 C C . HIS A 1 335 ? 8.393 26.200 -9.977 1.00 61.72 335 HIS A C 1
ATOM 2620 O O . HIS A 1 335 ? 8.831 26.049 -11.117 1.00 61.72 335 HIS A O 1
ATOM 2626 N N . PHE A 1 336 ? 7.245 26.839 -9.745 1.00 66.81 336 PHE A N 1
ATOM 2627 C CA . PHE A 1 336 ? 6.349 27.290 -10.807 1.00 66.81 336 PHE A CA 1
ATOM 2628 C C . PHE A 1 336 ? 6.903 28.456 -11.637 1.00 66.81 336 PHE A C 1
ATOM 2630 O O . PHE A 1 336 ? 6.701 28.473 -12.849 1.00 66.81 336 PHE A O 1
ATOM 2637 N N . LEU A 1 337 ? 7.626 29.405 -11.034 1.00 72.12 337 LEU A N 1
ATOM 2638 C CA . LEU A 1 337 ? 8.201 30.552 -11.744 1.00 72.12 337 LEU A CA 1
ATOM 2639 C C . LEU A 1 337 ? 9.258 30.139 -12.773 1.00 72.12 337 LEU A C 1
ATOM 2641 O O . LEU A 1 337 ? 9.342 30.758 -13.836 1.00 72.12 337 LEU A O 1
ATOM 2645 N N . SER A 1 338 ? 10.008 29.067 -12.499 1.00 64.25 338 SER A N 1
ATOM 2646 C CA . SER A 1 338 ? 10.976 28.512 -13.450 1.00 64.25 338 SER A CA 1
ATOM 2647 C C . SER A 1 338 ? 10.290 28.020 -14.737 1.00 64.25 338 SER A C 1
ATOM 2649 O O . SER A 1 338 ? 10.675 28.430 -15.836 1.00 64.25 338 SER A O 1
ATOM 2651 N N . SER A 1 339 ? 9.195 27.262 -14.603 1.00 61.06 339 SER A N 1
ATOM 2652 C CA . SER A 1 339 ? 8.349 26.824 -15.719 1.00 61.06 339 SER A CA 1
ATOM 2653 C C . SER A 1 339 ? 7.590 27.985 -16.372 1.00 61.06 339 SER A C 1
ATOM 2655 O O . SER A 1 339 ? 7.492 28.030 -17.595 1.00 61.06 339 SER A O 1
ATOM 2657 N N . LEU A 1 340 ? 7.085 28.957 -15.599 1.00 70.25 340 LEU A N 1
ATOM 2658 C CA . LEU A 1 340 ? 6.319 30.101 -16.114 1.00 70.25 340 LEU A CA 1
ATOM 2659 C C . LEU A 1 340 ? 7.162 30.992 -17.027 1.00 70.25 340 LEU A C 1
ATOM 2661 O O . LEU A 1 340 ? 6.734 31.318 -18.131 1.00 70.25 340 LEU A O 1
ATOM 2665 N N . GLN A 1 341 ? 8.390 31.329 -16.627 1.00 69.56 341 GLN A N 1
ATOM 2666 C CA . GLN A 1 341 ? 9.275 32.135 -17.470 1.00 69.56 341 GLN A CA 1
ATOM 2667 C C . GLN A 1 341 ? 9.677 31.415 -18.765 1.00 69.56 341 GLN A C 1
ATOM 2669 O O . GLN A 1 341 ? 9.971 32.072 -19.764 1.00 69.56 341 GLN A O 1
ATOM 2674 N N . GLN A 1 342 ? 9.744 30.083 -18.775 1.00 63.94 342 GLN A N 1
ATOM 2675 C CA . GLN A 1 342 ? 10.012 29.308 -19.991 1.00 63.94 342 GLN A CA 1
ATOM 2676 C C . GLN A 1 342 ? 8.757 29.220 -20.876 1.00 63.94 342 GLN A C 1
ATOM 2678 O O . GLN A 1 342 ? 8.825 29.551 -22.062 1.00 63.94 342 GLN A O 1
ATOM 2683 N N . GLY A 1 343 ? 7.604 28.894 -20.284 1.00 69.31 343 GLY A N 1
ATOM 2684 C CA . GLY A 1 343 ? 6.314 28.791 -20.964 1.00 69.31 343 GLY A CA 1
ATOM 2685 C C . GLY A 1 343 ? 5.859 30.103 -21.603 1.00 69.31 343 GLY A C 1
ATOM 2686 O O . GLY A 1 343 ? 5.612 30.139 -22.809 1.00 69.31 343 GLY A O 1
ATOM 2687 N N . SER A 1 344 ? 5.842 31.209 -20.849 1.00 72.88 344 SER A N 1
ATOM 2688 C CA . SER A 1 344 ? 5.452 32.529 -21.369 1.00 72.88 344 SER A CA 1
ATOM 2689 C C . SER A 1 344 ? 6.360 32.986 -22.525 1.00 72.88 344 SER A C 1
ATOM 2691 O O . SER A 1 344 ? 5.851 33.488 -23.526 1.00 72.88 344 SER A O 1
ATOM 2693 N N . ARG A 1 345 ? 7.679 32.718 -22.474 1.00 75.56 345 ARG A N 1
ATOM 2694 C CA . ARG A 1 345 ? 8.604 33.012 -23.592 1.00 75.56 345 ARG A CA 1
ATOM 2695 C C . ARG A 1 345 ? 8.328 32.167 -24.839 1.00 75.56 345 ARG A C 1
ATOM 2697 O O . ARG A 1 345 ? 8.462 32.679 -25.950 1.00 75.56 345 ARG A O 1
ATOM 2704 N N . LEU A 1 346 ? 7.963 30.891 -24.693 1.00 72.19 346 LEU A N 1
ATOM 2705 C CA . LEU A 1 346 ? 7.630 30.032 -25.837 1.00 72.19 346 LEU A CA 1
ATOM 2706 C C . LEU A 1 346 ? 6.289 30.432 -26.472 1.00 72.19 346 LEU A C 1
ATOM 2708 O O . LEU A 1 346 ? 6.185 30.479 -27.701 1.00 72.19 346 LEU A O 1
ATOM 2712 N N . ILE A 1 347 ? 5.300 30.803 -25.653 1.00 77.06 347 ILE A N 1
ATOM 2713 C CA . ILE A 1 347 ? 4.019 31.362 -26.107 1.00 77.06 347 ILE A CA 1
ATOM 2714 C C . ILE A 1 347 ? 4.257 32.662 -26.890 1.00 77.06 347 ILE A C 1
ATOM 2716 O O . ILE A 1 347 ? 3.816 32.771 -28.032 1.00 77.06 347 ILE A O 1
ATOM 2720 N N . GLU A 1 348 ? 5.023 33.613 -26.347 1.00 77.50 348 GLU A N 1
ATOM 2721 C CA . GLU A 1 348 ? 5.332 34.884 -27.023 1.00 77.50 348 GLU A CA 1
ATOM 2722 C C . GLU A 1 348 ? 6.097 34.696 -28.338 1.00 77.50 348 GLU A C 1
ATOM 2724 O O . GLU A 1 348 ? 5.741 35.312 -29.344 1.00 77.50 348 GLU A O 1
ATOM 2729 N N . ARG A 1 349 ? 7.102 33.808 -28.380 1.00 77.25 349 ARG A N 1
ATOM 2730 C CA . ARG A 1 349 ? 7.801 33.455 -29.630 1.00 77.25 349 ARG A CA 1
ATOM 2731 C C . ARG A 1 349 ? 6.847 32.875 -30.672 1.00 77.25 349 ARG A C 1
ATOM 2733 O O . ARG A 1 349 ? 6.960 33.222 -31.843 1.00 77.25 349 ARG A O 1
ATOM 2740 N N . THR A 1 350 ? 5.921 32.012 -30.255 1.00 76.38 350 THR A N 1
ATOM 2741 C CA . THR A 1 350 ? 4.953 31.356 -31.149 1.00 76.38 350 THR A CA 1
ATOM 2742 C C . THR A 1 350 ? 3.954 32.363 -31.718 1.00 76.38 350 THR A C 1
ATOM 2744 O O . THR A 1 350 ? 3.735 32.375 -32.927 1.00 76.38 350 THR A O 1
ATOM 2747 N N . LEU A 1 351 ? 3.437 33.269 -30.880 1.00 75.44 351 LEU A N 1
ATOM 2748 C CA . LEU A 1 351 ? 2.556 34.373 -31.285 1.00 75.44 351 LEU A CA 1
ATOM 2749 C C . LEU A 1 351 ? 3.259 35.420 -32.170 1.00 75.44 351 LEU A C 1
ATOM 2751 O O . LEU A 1 351 ? 2.606 36.082 -32.971 1.00 75.44 351 LEU A O 1
ATOM 2755 N N . SER A 1 352 ? 4.584 35.562 -32.050 1.00 74.44 352 SER A N 1
ATOM 2756 C CA . SER A 1 352 ? 5.390 36.529 -32.816 1.00 74.44 352 SER A CA 1
ATOM 2757 C C . SER A 1 352 ? 5.905 35.999 -34.166 1.00 74.44 352 SER A C 1
ATOM 2759 O O . SER A 1 352 ? 6.634 36.709 -34.865 1.00 74.44 352 SER A O 1
ATOM 2761 N N . ARG A 1 353 ? 5.579 34.756 -34.554 1.00 78.19 353 ARG A N 1
ATOM 2762 C CA . ARG A 1 353 ? 5.963 34.194 -35.864 1.00 78.19 353 ARG A CA 1
ATOM 2763 C C . ARG A 1 353 ? 5.186 34.881 -36.994 1.00 78.19 353 ARG A C 1
ATOM 2765 O O . ARG A 1 353 ? 3.979 35.070 -36.897 1.00 78.19 353 ARG A O 1
ATOM 2772 N N . LYS A 1 354 ? 5.871 35.198 -38.103 1.00 55.22 354 LYS A N 1
ATOM 2773 C CA . LYS A 1 354 ? 5.275 35.872 -39.280 1.00 55.22 354 LYS A CA 1
ATOM 2774 C C . LYS A 1 354 ? 4.118 35.096 -39.919 1.00 55.22 354 LYS A C 1
ATOM 2776 O O . LYS A 1 354 ? 3.264 35.703 -40.555 1.00 55.22 354 LYS A O 1
ATOM 2781 N N . ASP A 1 355 ? 4.101 33.783 -39.728 1.00 59.47 355 ASP A N 1
ATOM 2782 C CA . ASP A 1 355 ? 3.167 32.849 -40.364 1.00 59.47 355 ASP A CA 1
ATOM 2783 C C . ASP A 1 355 ? 1.946 32.543 -39.470 1.00 59.47 355 ASP A C 1
ATOM 2785 O O . ASP A 1 355 ? 1.101 31.711 -39.806 1.00 59.47 355 ASP A O 1
ATOM 2789 N N . TYR A 1 356 ? 1.853 33.201 -38.306 1.00 63.66 356 TYR A N 1
ATOM 2790 C CA . TYR A 1 356 ? 0.802 32.980 -37.320 1.00 63.66 356 TYR A CA 1
ATOM 2791 C C . TYR A 1 356 ? -0.557 33.522 -37.795 1.00 63.66 356 TYR A C 1
ATOM 2793 O O . TYR A 1 356 ? -0.779 34.733 -37.895 1.00 63.66 356 TYR A O 1
ATOM 2801 N N . LYS A 1 357 ? -1.501 32.611 -38.062 1.00 57.31 357 LYS A N 1
ATOM 2802 C CA . LYS A 1 357 ? -2.896 32.955 -38.370 1.00 57.31 357 LYS A CA 1
ATOM 2803 C C . LYS A 1 357 ? -3.559 33.550 -37.125 1.00 57.31 357 LYS A C 1
ATOM 2805 O O . LYS A 1 357 ? -3.682 32.881 -36.104 1.00 57.31 357 LYS A O 1
ATOM 2810 N N . HIS A 1 358 ? -3.990 34.808 -37.221 1.00 63.81 358 HIS A N 1
ATOM 2811 C CA . HIS A 1 358 ? -4.604 35.545 -36.114 1.00 63.81 358 HIS A CA 1
ATOM 2812 C C . HIS A 1 358 ? -5.754 34.766 -35.447 1.00 63.81 358 HIS A C 1
ATOM 2814 O O . HIS A 1 358 ? -6.705 34.367 -36.114 1.00 63.81 358 HIS A O 1
ATOM 2820 N N . GLY A 1 359 ? -5.677 34.627 -34.119 1.00 68.31 359 GLY A N 1
ATOM 2821 C CA . GLY A 1 359 ? -6.767 34.160 -33.254 1.00 68.31 359 GLY A CA 1
ATOM 2822 C C . GLY A 1 359 ? -6.608 32.758 -32.654 1.00 68.31 359 GLY A C 1
ATOM 2823 O O . GLY A 1 359 ? -7.107 32.550 -31.551 1.00 68.31 359 GLY A O 1
ATOM 2824 N N . VAL A 1 360 ? -5.893 31.829 -33.307 1.00 77.88 360 VAL A N 1
ATOM 2825 C CA . VAL A 1 360 ? -5.829 30.411 -32.881 1.00 77.88 360 VAL A CA 1
ATOM 2826 C C . VAL A 1 360 ? -4.395 29.964 -32.587 1.00 77.88 360 VAL A C 1
ATOM 2828 O O . VAL A 1 360 ? -3.561 29.889 -33.490 1.00 77.88 360 VAL A O 1
ATOM 2831 N N . PHE A 1 361 ? -4.110 29.624 -31.329 1.00 81.69 361 PHE A N 1
ATOM 2832 C CA . PHE A 1 361 ? -2.814 29.106 -30.894 1.00 81.69 361 PHE A CA 1
ATOM 2833 C C . PHE A 1 361 ? -2.661 27.616 -31.253 1.00 81.69 361 PHE A C 1
ATOM 2835 O O . PHE A 1 361 ? -3.620 26.859 -31.079 1.00 81.69 361 PHE A O 1
ATOM 2842 N N . PRO A 1 362 ? -1.479 27.148 -31.705 1.00 82.38 362 PRO A N 1
ATOM 2843 C CA . PRO A 1 362 ? -1.301 25.750 -32.089 1.00 82.38 362 PRO A CA 1
ATOM 2844 C C . PRO A 1 362 ? -1.467 24.785 -30.907 1.00 82.38 362 PRO A C 1
ATOM 2846 O O . PRO A 1 362 ? -0.712 24.843 -29.932 1.00 82.38 362 PRO A O 1
ATOM 2849 N N . ALA A 1 363 ? -2.411 23.850 -31.031 1.00 77.75 363 ALA A N 1
ATOM 2850 C CA . ALA A 1 363 ? -2.687 22.828 -30.023 1.00 77.75 363 ALA A CA 1
ATOM 2851 C C . ALA A 1 363 ? -1.464 21.949 -29.701 1.00 77.75 363 ALA A C 1
ATOM 2853 O O . ALA A 1 363 ? -1.218 21.645 -28.537 1.00 77.75 363 ALA A O 1
ATOM 2854 N N . SER A 1 364 ? -0.634 21.627 -30.698 1.00 74.62 364 SER A N 1
ATOM 2855 C CA . SER A 1 364 ? 0.623 20.885 -30.511 1.00 74.62 364 SER A CA 1
ATOM 2856 C C . SER A 1 364 ? 1.627 21.604 -29.606 1.00 74.62 364 SER A C 1
ATOM 2858 O O . SER A 1 364 ? 2.258 20.971 -28.761 1.00 74.62 364 SER A O 1
ATOM 2860 N N . VAL A 1 365 ? 1.734 22.932 -29.711 1.00 75.31 365 VAL A N 1
ATOM 2861 C CA . VAL A 1 365 ? 2.622 23.739 -28.856 1.00 75.31 365 VAL A CA 1
ATOM 2862 C C . VAL A 1 365 ? 2.046 23.867 -27.443 1.00 75.31 365 VAL A C 1
ATOM 2864 O O . VAL A 1 365 ? 2.795 23.772 -26.473 1.00 75.31 365 VAL A O 1
ATOM 2867 N N . ALA A 1 366 ? 0.723 24.018 -27.305 1.00 74.06 366 ALA A N 1
ATOM 2868 C CA . ALA A 1 366 ? 0.049 23.977 -26.004 1.00 74.06 366 ALA A CA 1
ATOM 2869 C C . ALA A 1 366 ? 0.230 22.616 -25.301 1.00 74.06 366 ALA A C 1
ATOM 2871 O O . ALA A 1 366 ? 0.479 22.569 -24.097 1.00 74.06 366 ALA A O 1
ATOM 2872 N N . TRP A 1 367 ? 0.176 21.517 -26.057 1.00 73.44 367 TRP A N 1
ATOM 2873 C CA . TRP A 1 367 ? 0.386 20.167 -25.541 1.00 73.44 367 TRP A CA 1
ATOM 2874 C C . TRP A 1 367 ? 1.841 19.895 -25.140 1.00 73.44 367 TRP A C 1
ATOM 2876 O O . TRP A 1 367 ? 2.080 19.389 -24.045 1.00 73.44 367 TRP A O 1
ATOM 2886 N N . SER A 1 368 ? 2.817 20.292 -25.964 1.00 69.50 368 SER A N 1
ATOM 2887 C CA . SER A 1 368 ? 4.249 20.171 -25.638 1.00 69.50 368 SER A CA 1
ATOM 2888 C C . SER A 1 368 ? 4.626 20.976 -24.389 1.00 69.50 368 SER A C 1
ATOM 2890 O O . SER A 1 368 ? 5.279 20.447 -23.490 1.00 69.50 368 SER A O 1
ATOM 2892 N N . LEU A 1 369 ? 4.113 22.207 -24.245 1.00 68.06 369 LEU A N 1
ATOM 2893 C CA . LEU A 1 369 ? 4.246 22.994 -23.010 1.00 68.06 369 LEU A CA 1
ATOM 2894 C C . LEU A 1 369 ? 3.830 22.185 -21.769 1.00 68.06 369 LEU A C 1
ATOM 2896 O O . LEU A 1 369 ? 4.517 22.223 -20.747 1.00 68.06 369 LEU A O 1
ATOM 2900 N N . HIS A 1 370 ? 2.738 21.425 -21.863 1.00 65.06 370 HIS A N 1
ATOM 2901 C CA . HIS A 1 370 ? 2.239 20.609 -20.761 1.00 65.06 370 HIS A CA 1
ATOM 2902 C C . HIS A 1 370 ? 3.037 19.336 -20.507 1.00 65.06 370 HIS A C 1
ATOM 2904 O O . HIS A 1 370 ? 3.400 19.062 -19.362 1.00 65.06 370 HIS A O 1
ATOM 2910 N N . ARG A 1 371 ? 3.304 18.570 -21.566 1.00 63.12 371 ARG A N 1
ATOM 2911 C CA . ARG A 1 371 ? 3.969 17.267 -21.505 1.00 63.12 371 ARG A CA 1
ATOM 2912 C C . ARG A 1 371 ? 5.452 17.394 -21.150 1.00 63.12 371 ARG A C 1
ATOM 2914 O O . ARG A 1 371 ? 5.929 16.663 -20.290 1.00 63.12 371 ARG A O 1
ATOM 2921 N N . ASP A 1 372 ? 6.152 18.328 -21.791 1.00 57.84 372 ASP A N 1
ATOM 2922 C CA . ASP A 1 372 ? 7.620 18.374 -21.814 1.00 57.84 372 ASP A CA 1
ATOM 2923 C C . ASP A 1 372 ? 8.192 19.352 -20.778 1.00 57.84 372 ASP A C 1
ATOM 2925 O O . ASP A 1 372 ? 9.251 19.110 -20.204 1.00 57.84 372 ASP A O 1
ATOM 2929 N N . LEU A 1 373 ? 7.472 20.447 -20.501 1.00 51.28 373 LEU A N 1
ATOM 2930 C CA . LEU A 1 373 ? 7.874 21.491 -19.543 1.00 51.28 373 LEU A CA 1
ATOM 2931 C C . LEU A 1 373 ? 6.997 21.525 -18.275 1.00 51.28 373 LEU A C 1
ATOM 2933 O O . LEU A 1 373 ? 7.163 22.401 -17.422 1.00 51.28 373 LEU A O 1
ATOM 2937 N N . GLY A 1 374 ? 6.048 20.588 -18.140 1.00 50.88 374 GLY A N 1
ATOM 2938 C CA . GLY A 1 374 ? 5.142 20.481 -16.989 1.00 50.88 374 GLY A CA 1
ATOM 2939 C C . GLY A 1 374 ? 4.144 21.640 -16.848 1.00 50.88 374 GLY A C 1
ATOM 2940 O O . GLY A 1 374 ? 3.566 21.837 -15.773 1.00 50.88 374 GLY A O 1
ATOM 2941 N N . PHE A 1 375 ? 3.956 22.446 -17.897 1.00 61.66 375 PHE A N 1
ATOM 2942 C CA . PHE A 1 375 ? 3.217 23.704 -17.833 1.00 61.66 375 PHE A CA 1
ATOM 2943 C C . PHE A 1 375 ? 1.688 23.467 -17.863 1.00 61.66 375 PHE A C 1
ATOM 2945 O O . PHE A 1 375 ? 1.189 22.760 -18.734 1.00 61.66 375 PHE A O 1
ATOM 2952 N N . PRO A 1 376 ? 0.879 23.990 -16.926 1.00 60.69 376 PRO A N 1
ATOM 2953 C CA . PRO A 1 376 ? -0.534 23.596 -16.832 1.00 60.69 376 PRO A CA 1
ATOM 2954 C C . PRO A 1 376 ? -1.367 24.066 -18.040 1.00 60.69 376 PRO A C 1
ATOM 2956 O O . PRO A 1 376 ? -1.373 25.257 -18.342 1.00 60.69 376 PRO A O 1
ATOM 2959 N N . LEU A 1 377 ? -2.119 23.171 -18.698 1.00 67.62 377 LEU A N 1
ATOM 2960 C CA . LEU A 1 377 ? -2.970 23.537 -19.848 1.00 67.62 377 LEU A CA 1
ATOM 2961 C C . LEU A 1 377 ? -4.021 24.597 -19.501 1.00 67.62 377 LEU A C 1
ATOM 2963 O O . LEU A 1 377 ? -4.263 25.514 -20.274 1.00 67.62 377 LEU A O 1
ATOM 2967 N N . ASP A 1 378 ? -4.595 24.526 -18.303 1.00 61.81 378 ASP A N 1
ATOM 2968 C CA . ASP A 1 378 ? -5.576 25.499 -17.824 1.00 61.81 378 ASP A CA 1
ATOM 2969 C C . ASP A 1 378 ? -4.979 26.894 -17.565 1.00 61.81 378 ASP A C 1
ATOM 2971 O O . ASP A 1 378 ? -5.711 27.879 -17.460 1.00 61.81 378 ASP A O 1
ATOM 2975 N N . LEU A 1 379 ? -3.651 26.978 -17.477 1.00 66.31 379 LEU A N 1
ATOM 2976 C CA . LEU A 1 379 ? -2.902 28.225 -17.441 1.00 66.31 379 LEU A CA 1
ATOM 2977 C C . LEU A 1 379 ? -2.519 28.698 -18.850 1.00 66.31 379 LEU A C 1
ATOM 2979 O O . LEU A 1 379 ? -2.530 29.902 -19.087 1.00 66.31 379 LEU A O 1
ATOM 2983 N N . VAL A 1 380 ? -2.218 27.777 -19.776 1.00 73.56 380 VAL A N 1
ATOM 2984 C CA . VAL A 1 380 ? -2.030 28.084 -21.207 1.00 73.56 380 VAL A CA 1
ATOM 2985 C C . VAL A 1 380 ? -3.294 28.733 -21.769 1.00 73.56 380 VAL A C 1
ATOM 2987 O O . VAL A 1 380 ? -3.199 29.824 -22.324 1.00 73.56 380 VAL A O 1
ATOM 2990 N N . ASP A 1 381 ? -4.465 28.131 -21.537 1.00 71.69 381 ASP A N 1
ATOM 2991 C CA . ASP A 1 381 ? -5.771 28.694 -21.907 1.00 71.69 381 ASP A CA 1
ATOM 2992 C C . ASP A 1 381 ? -5.926 30.129 -21.373 1.00 71.69 381 ASP A C 1
ATOM 2994 O O . ASP A 1 381 ? -6.131 31.062 -22.146 1.00 71.69 381 ASP A O 1
ATOM 2998 N N . LEU A 1 382 ? -5.722 30.334 -20.065 1.00 65.00 382 LEU A N 1
ATOM 2999 C CA . LEU A 1 382 ? -5.861 31.643 -19.415 1.00 65.00 382 LEU A CA 1
ATOM 3000 C C . LEU A 1 382 ? -4.884 32.705 -19.969 1.00 65.00 382 LEU A C 1
ATOM 3002 O O . LEU A 1 382 ? -5.247 33.869 -20.124 1.00 65.00 382 LEU A O 1
ATOM 3006 N N . ILE A 1 383 ? -3.641 32.314 -20.272 1.00 74.31 383 ILE A N 1
ATOM 3007 C CA . ILE A 1 383 ? -2.602 33.189 -20.845 1.00 74.31 383 ILE A CA 1
ATOM 3008 C C . ILE A 1 383 ? -2.947 33.628 -22.277 1.00 74.31 383 ILE A C 1
ATOM 3010 O O . ILE A 1 383 ? -2.530 34.706 -22.719 1.00 74.31 383 ILE A O 1
ATOM 3014 N N . LEU A 1 384 ? -3.654 32.783 -23.025 1.00 79.00 384 LEU A N 1
ATOM 3015 C CA . LEU A 1 384 ? -4.047 33.051 -24.404 1.00 79.00 384 LEU A CA 1
ATOM 3016 C C . LEU A 1 384 ? -5.345 33.864 -24.461 1.00 79.00 384 LEU A C 1
ATOM 3018 O O . LEU A 1 384 ? -5.389 34.849 -25.203 1.00 79.00 384 LEU A O 1
ATOM 3022 N N . GLU A 1 385 ? -6.339 33.533 -23.627 1.00 75.94 385 GLU A N 1
ATOM 3023 C CA . GLU A 1 385 ? -7.623 34.246 -23.532 1.00 75.94 385 GLU A CA 1
ATOM 3024 C C . GLU A 1 385 ? -7.414 35.751 -23.283 1.00 75.94 385 GLU A C 1
ATOM 3026 O O . GLU A 1 385 ? -7.983 36.588 -23.985 1.00 75.94 385 GLU A O 1
ATOM 3031 N N . GLU A 1 386 ? -6.519 36.111 -22.355 1.00 69.50 386 GLU A N 1
ATOM 3032 C CA . GLU A 1 386 ? -6.150 37.506 -22.051 1.00 69.50 386 GLU A CA 1
ATOM 3033 C C . GLU A 1 386 ? -5.503 38.251 -23.234 1.00 69.50 386 GLU A C 1
ATOM 3035 O O . GLU A 1 386 ? -5.533 39.482 -23.288 1.00 69.50 386 GLU A O 1
ATOM 3040 N N . ARG A 1 387 ? -4.929 37.521 -24.197 1.00 76.44 387 ARG A N 1
ATOM 3041 C CA . ARG A 1 387 ? -4.336 38.061 -25.431 1.00 76.44 387 ARG A CA 1
ATOM 3042 C C . ARG A 1 387 ? -5.300 38.012 -26.626 1.00 76.44 387 ARG A C 1
ATOM 3044 O O . ARG A 1 387 ? -4.884 38.305 -27.745 1.00 76.44 387 ARG A O 1
ATOM 3051 N N . GLY A 1 388 ? -6.572 37.658 -26.411 1.00 73.88 388 GLY A N 1
ATOM 3052 C CA . GLY A 1 388 ? -7.576 37.522 -27.474 1.00 73.88 388 GLY A CA 1
ATOM 3053 C C . GLY A 1 388 ? -7.341 36.315 -28.388 1.00 73.88 388 GLY A C 1
ATOM 3054 O O . GLY A 1 388 ? -7.763 36.320 -29.544 1.00 73.88 388 GLY A O 1
ATOM 3055 N N . VAL A 1 389 ? -6.635 35.301 -27.888 1.00 81.44 389 VAL A N 1
ATOM 3056 C CA . VAL A 1 389 ? -6.257 34.080 -28.603 1.00 81.44 389 VAL A CA 1
ATOM 3057 C C . VAL A 1 389 ? -6.833 32.871 -27.862 1.00 81.44 389 VAL A C 1
ATOM 3059 O O . VAL A 1 389 ? -6.987 32.899 -26.650 1.00 81.44 389 VAL A O 1
ATOM 3062 N N . HIS A 1 390 ? -7.145 31.790 -28.567 1.00 78.56 390 HIS A N 1
ATOM 3063 C CA . HIS A 1 390 ? -7.576 30.532 -27.951 1.00 78.56 390 HIS A CA 1
ATOM 3064 C C . HIS A 1 390 ? -6.825 29.352 -28.566 1.00 78.56 390 HIS A C 1
ATOM 3066 O O . HIS A 1 390 ? -6.389 29.428 -29.714 1.00 78.56 390 HIS A O 1
ATOM 3072 N N . VAL A 1 391 ? -6.659 28.262 -27.818 1.00 81.50 391 VAL A N 1
ATOM 3073 C CA . VAL A 1 391 ? -6.230 26.985 -28.404 1.00 81.50 391 VAL A CA 1
ATOM 3074 C C . VAL A 1 391 ? -7.429 26.354 -29.111 1.00 81.50 391 VAL A C 1
ATOM 3076 O O . VAL A 1 391 ? -8.558 26.452 -28.622 1.00 81.50 391 VAL A O 1
ATOM 3079 N N . ASP A 1 392 ? -7.203 25.683 -30.239 1.00 79.06 392 ASP A N 1
ATOM 3080 C CA . ASP A 1 392 ? -8.205 24.764 -30.781 1.00 79.06 392 ASP A CA 1
ATOM 3081 C C . ASP A 1 392 ? -8.383 23.592 -29.803 1.00 79.06 392 ASP A C 1
ATOM 3083 O O . ASP A 1 392 ? -7.528 22.708 -29.712 1.00 79.06 392 ASP A O 1
ATOM 3087 N N . ARG A 1 393 ? -9.480 23.608 -29.035 1.00 70.81 393 ARG A N 1
ATOM 3088 C CA . ARG A 1 393 ? -9.773 22.547 -28.066 1.00 70.81 393 ARG A CA 1
ATOM 3089 C C . ARG A 1 393 ? -10.057 21.205 -28.724 1.00 70.81 393 ARG A C 1
ATOM 3091 O O . ARG A 1 393 ? -9.713 20.206 -28.119 1.00 70.81 393 ARG A O 1
ATOM 3098 N N . GLN A 1 394 ? -10.611 21.145 -29.937 1.00 72.56 394 GLN A N 1
ATOM 3099 C CA . GLN A 1 394 ? -10.856 19.849 -30.579 1.00 72.56 394 GLN A CA 1
ATOM 3100 C C . GLN A 1 394 ? -9.539 19.179 -30.970 1.00 72.56 394 GLN A C 1
ATOM 3102 O O . GLN A 1 394 ? -9.372 17.989 -30.721 1.00 72.56 394 GLN A O 1
ATOM 3107 N N . GLU A 1 395 ? -8.579 19.939 -31.501 1.00 73.00 395 GLU A N 1
ATOM 3108 C CA . GLU A 1 395 ? -7.251 19.400 -31.816 1.00 73.00 395 GLU A CA 1
ATOM 3109 C C . GLU A 1 395 ? -6.405 19.164 -30.548 1.00 73.00 395 GLU A C 1
ATOM 3111 O O . GLU A 1 395 ? -5.655 18.192 -30.483 1.00 73.00 395 GLU A O 1
ATOM 3116 N N . LEU A 1 396 ? -6.545 19.987 -29.499 1.00 66.69 396 LEU A N 1
ATOM 3117 C CA . LEU A 1 396 ? -5.864 19.757 -28.217 1.00 66.69 396 LEU A CA 1
ATOM 3118 C C . LEU A 1 396 ? -6.415 18.524 -27.492 1.00 66.69 396 LEU A C 1
ATOM 3120 O O . LEU A 1 396 ? -5.631 17.677 -27.076 1.00 66.69 396 LEU A O 1
ATOM 3124 N N . ASP A 1 397 ? -7.737 18.390 -27.379 1.00 63.41 397 ASP A N 1
ATOM 3125 C CA . ASP A 1 397 ? -8.390 17.216 -26.796 1.00 63.41 397 ASP A CA 1
ATOM 3126 C C . ASP A 1 397 ? -8.095 15.968 -27.629 1.00 63.41 397 ASP A C 1
ATOM 3128 O O . ASP A 1 397 ? -7.900 14.895 -27.065 1.00 63.41 397 ASP A O 1
ATOM 3132 N N . ARG A 1 398 ? -7.961 16.098 -28.957 1.00 75.69 398 ARG A N 1
ATOM 3133 C CA . ARG A 1 398 ? -7.478 15.020 -29.822 1.00 75.69 398 ARG A CA 1
ATOM 3134 C C . ARG A 1 398 ? -6.027 14.645 -29.526 1.00 75.69 398 ARG A C 1
ATOM 3136 O O . ARG A 1 398 ? -5.763 13.459 -29.405 1.00 75.69 398 ARG A O 1
ATOM 3143 N N . LEU A 1 399 ? -5.102 15.591 -29.364 1.00 66.44 399 LEU A N 1
ATOM 3144 C CA . LEU A 1 399 ? -3.703 15.300 -29.008 1.00 66.44 399 LEU A CA 1
ATOM 3145 C C . LEU A 1 399 ? -3.567 14.714 -27.593 1.00 66.44 399 LEU A C 1
ATOM 3147 O O . LEU A 1 399 ? -2.759 13.811 -27.367 1.00 66.44 399 LEU A O 1
ATOM 3151 N N . ILE A 1 400 ? -4.385 15.187 -26.647 1.00 61.91 400 ILE A N 1
ATOM 3152 C CA . ILE A 1 400 ? -4.522 14.605 -25.308 1.00 61.91 400 ILE A CA 1
ATOM 3153 C C . ILE A 1 400 ? -5.054 13.179 -25.427 1.00 61.91 400 ILE A C 1
ATOM 3155 O O . ILE A 1 400 ? -4.476 12.282 -24.827 1.00 61.91 400 ILE A O 1
ATOM 3159 N N . ALA A 1 401 ? -6.116 12.951 -26.202 1.00 53.91 401 ALA A N 1
ATOM 3160 C CA . ALA A 1 401 ? -6.732 11.643 -26.380 1.00 53.91 401 ALA A CA 1
ATOM 3161 C C . ALA A 1 401 ? -5.829 10.678 -27.152 1.00 53.91 401 ALA A C 1
ATOM 3163 O O . ALA A 1 401 ? -5.747 9.523 -26.767 1.00 53.91 401 ALA A O 1
ATOM 3164 N N . GLU A 1 402 ? -5.107 11.120 -28.182 1.00 62.00 402 GLU A N 1
ATOM 3165 C CA . GLU A 1 402 ? -4.107 10.326 -28.902 1.00 62.00 402 GLU A CA 1
ATOM 3166 C C . GLU A 1 402 ? -2.956 9.949 -27.964 1.00 62.00 402 GLU A C 1
ATOM 3168 O O . GLU A 1 402 ? -2.590 8.781 -27.905 1.00 62.00 402 GLU A O 1
ATOM 3173 N N . ASN A 1 403 ? -2.448 10.874 -27.143 1.00 46.56 403 ASN A N 1
ATOM 3174 C CA . ASN A 1 403 ? -1.360 10.570 -26.209 1.00 46.56 403 ASN A CA 1
ATOM 3175 C C . ASN A 1 403 ? -1.831 9.786 -24.958 1.00 46.56 403 ASN A C 1
ATOM 3177 O O . ASN A 1 403 ? -1.094 8.962 -24.422 1.00 46.56 403 ASN A O 1
ATOM 3181 N N . GLN A 1 404 ? -3.079 9.967 -24.509 1.00 43.41 404 GLN A N 1
ATOM 3182 C CA . GLN A 1 404 ? -3.722 9.121 -23.493 1.00 43.41 404 GLN A CA 1
ATOM 3183 C C . GLN A 1 404 ? -4.015 7.731 -24.041 1.00 43.41 404 GLN A C 1
ATOM 3185 O O . GLN A 1 404 ? -3.812 6.759 -23.329 1.00 43.41 404 GLN A O 1
ATOM 3190 N N . LYS A 1 405 ? -4.446 7.615 -25.297 1.00 41.00 405 LYS A N 1
ATOM 3191 C CA . LYS A 1 405 ? -4.640 6.344 -25.992 1.00 41.00 405 LYS A CA 1
ATOM 3192 C C . LYS A 1 405 ? -3.304 5.632 -26.159 1.00 41.00 405 LYS A C 1
ATOM 3194 O O . LYS A 1 405 ? -3.218 4.477 -25.786 1.00 41.00 405 LYS A O 1
ATOM 3199 N N . VAL A 1 406 ? -2.243 6.349 -26.521 1.00 41.84 406 VAL A N 1
ATOM 3200 C CA . VAL A 1 406 ? -0.856 5.866 -26.501 1.00 41.84 406 VAL A CA 1
ATOM 3201 C C . VAL A 1 406 ? -0.421 5.472 -25.075 1.00 41.84 406 VAL A C 1
ATOM 3203 O O . VAL A 1 406 ? 0.221 4.442 -24.896 1.00 41.84 406 VAL A O 1
ATOM 3206 N N . ALA A 1 407 ? -0.778 6.203 -24.013 1.00 33.88 407 ALA A N 1
ATOM 3207 C CA . ALA A 1 407 ? -0.492 5.815 -22.618 1.00 33.88 407 ALA A CA 1
ATOM 3208 C C . ALA A 1 407 ? -1.335 4.621 -22.108 1.00 33.88 407 ALA A C 1
ATOM 3210 O O . ALA A 1 407 ? -0.860 3.833 -21.291 1.00 33.88 407 ALA A O 1
ATOM 3211 N N . LEU A 1 408 ? -2.558 4.449 -22.609 1.00 35.47 408 LEU A N 1
ATOM 3212 C CA . LEU A 1 408 ? -3.437 3.308 -22.342 1.00 35.47 408 LEU A CA 1
ATOM 3213 C C . LEU A 1 408 ? -2.995 2.077 -23.143 1.00 35.47 408 LEU A C 1
ATOM 3215 O O . LEU A 1 408 ? -3.004 0.978 -22.605 1.00 35.47 408 LEU A O 1
ATOM 3219 N N . GLU A 1 409 ? -2.516 2.255 -24.373 1.00 32.53 409 GLU A N 1
ATOM 3220 C CA . GLU A 1 409 ? -1.816 1.248 -25.179 1.00 32.53 409 GLU A CA 1
ATOM 3221 C C . GLU A 1 409 ? -0.508 0.822 -24.489 1.00 32.53 409 GLU A C 1
ATOM 3223 O O . GLU A 1 409 ? -0.163 -0.354 -24.514 1.00 32.53 409 GLU A O 1
ATOM 3228 N N . LEU A 1 410 ? 0.156 1.718 -23.748 1.00 33.78 410 LEU A N 1
ATOM 3229 C CA . LEU A 1 410 ? 1.304 1.380 -22.895 1.00 33.78 410 LEU A CA 1
ATOM 3230 C C . LEU A 1 410 ? 0.926 0.525 -21.674 1.00 33.78 410 LEU A C 1
ATOM 3232 O O . LEU A 1 410 ? 1.675 -0.370 -21.287 1.00 33.78 410 LEU A O 1
ATOM 3236 N N . GLN A 1 411 ? -0.230 0.792 -21.056 1.00 32.88 411 GLN A N 1
ATOM 3237 C CA . GLN A 1 411 ? -0.727 0.029 -19.902 1.00 32.88 411 GLN A CA 1
ATOM 3238 C C . GLN A 1 411 ? -1.428 -1.282 -20.296 1.00 32.88 411 GLN A C 1
ATOM 3240 O O . GLN A 1 411 ? -1.411 -2.235 -19.519 1.00 32.88 411 GLN A O 1
ATOM 3245 N N . ALA A 1 412 ? -2.002 -1.359 -21.498 1.00 27.81 412 ALA A N 1
ATOM 3246 C CA . ALA A 1 412 ? -2.605 -2.566 -22.063 1.00 27.81 412 ALA A CA 1
ATOM 3247 C C . ALA A 1 412 ? -1.603 -3.434 -22.852 1.00 27.81 412 ALA A C 1
ATOM 3249 O O . ALA A 1 412 ? -1.854 -4.624 -23.045 1.00 27.81 412 ALA A O 1
ATOM 3250 N N . GLY A 1 413 ? -0.488 -2.853 -23.308 1.00 27.95 413 GLY A N 1
ATOM 3251 C CA . GLY A 1 413 ? 0.482 -3.492 -24.199 1.00 27.95 413 GLY A CA 1
ATOM 3252 C C . GLY A 1 413 ? 1.802 -3.925 -23.557 1.00 27.95 413 GLY A C 1
ATOM 3253 O O . GLY A 1 413 ? 2.470 -4.782 -24.131 1.00 27.95 413 GLY A O 1
ATOM 3254 N N . ASP A 1 414 ? 2.199 -3.404 -22.383 1.00 31.22 414 ASP A N 1
ATOM 3255 C CA . ASP A 1 414 ? 3.592 -3.557 -21.931 1.00 31.22 414 ASP A CA 1
ATOM 3256 C C . ASP A 1 414 ? 3.846 -4.156 -20.526 1.00 31.22 414 ASP A C 1
ATOM 3258 O O . ASP A 1 414 ? 4.320 -3.510 -19.588 1.00 31.22 414 ASP A O 1
ATOM 3262 N N . ARG A 1 415 ? 3.694 -5.485 -20.449 1.00 33.91 415 ARG A N 1
ATOM 3263 C CA . ARG A 1 415 ? 4.865 -6.341 -20.137 1.00 33.91 415 ARG A CA 1
ATOM 3264 C C . ARG A 1 415 ? 5.275 -7.217 -21.333 1.00 33.91 415 ARG A C 1
ATOM 3266 O O . ARG A 1 415 ? 5.812 -8.305 -21.150 1.00 33.91 415 ARG A O 1
ATOM 3273 N N . ALA A 1 416 ? 4.993 -6.746 -22.548 1.00 37.53 416 ALA A N 1
ATOM 3274 C CA . ALA A 1 416 ? 5.304 -7.416 -23.807 1.00 37.53 416 ALA A CA 1
ATOM 3275 C C . ALA A 1 416 ? 6.119 -6.544 -24.792 1.00 37.53 416 ALA A C 1
ATOM 3277 O O . ALA A 1 416 ? 6.335 -6.985 -25.916 1.00 37.53 416 ALA A O 1
ATOM 3278 N N . GLN A 1 417 ? 6.590 -5.347 -24.398 1.00 39.97 417 GLN A N 1
ATOM 3279 C CA . GLN A 1 417 ? 7.335 -4.421 -25.274 1.00 39.97 417 GLN A CA 1
ATOM 3280 C C . GLN A 1 417 ? 8.621 -3.782 -24.689 1.00 39.97 417 GLN A C 1
ATOM 3282 O O . GLN A 1 417 ? 9.453 -3.345 -25.486 1.00 39.97 417 GLN A O 1
ATOM 3287 N N . VAL A 1 418 ? 8.888 -3.795 -23.368 1.00 47.66 418 VAL A N 1
ATOM 3288 C CA . VAL A 1 418 ? 10.260 -3.513 -22.848 1.00 47.66 418 VAL A CA 1
ATOM 3289 C C . VAL A 1 418 ? 11.133 -4.765 -22.728 1.00 47.66 418 VAL A C 1
ATOM 3291 O O . VAL A 1 418 ? 12.360 -4.676 -22.732 1.00 47.66 418 VAL A O 1
ATOM 3294 N N . THR A 1 419 ? 10.538 -5.955 -22.633 1.00 50.41 419 THR A N 1
ATOM 3295 C CA . THR A 1 419 ? 11.291 -7.187 -22.890 1.00 50.41 419 THR A CA 1
ATOM 3296 C C . THR A 1 419 ? 11.462 -7.340 -24.388 1.00 50.41 419 THR A C 1
ATOM 3298 O O . THR A 1 419 ? 10.504 -7.692 -25.074 1.00 50.41 419 THR A O 1
ATOM 3301 N N . LEU A 1 420 ? 12.695 -7.137 -24.858 1.00 58.84 420 LEU A N 1
ATOM 3302 C CA . LEU A 1 420 ? 13.173 -7.724 -26.107 1.00 58.84 420 LEU A CA 1
ATOM 3303 C C . LEU A 1 420 ? 12.738 -9.190 -26.126 1.00 58.84 420 LEU A C 1
ATOM 3305 O O . LEU A 1 420 ? 13.050 -9.943 -25.196 1.00 58.84 420 LEU A O 1
ATOM 3309 N N . ASP A 1 421 ? 11.976 -9.575 -27.143 1.00 66.00 421 ASP A N 1
ATOM 3310 C CA . ASP A 1 421 ? 11.536 -10.953 -27.271 1.00 66.00 421 ASP A CA 1
ATOM 3311 C C . ASP A 1 421 ? 12.734 -11.868 -27.584 1.00 66.00 421 ASP A C 1
ATOM 3313 O O . ASP A 1 421 ? 13.852 -11.422 -27.869 1.00 66.00 421 ASP A O 1
ATOM 3317 N N . VAL A 1 422 ? 12.531 -13.184 -27.495 1.00 67.44 422 VAL A N 1
ATOM 3318 C CA . VAL A 1 422 ? 13.627 -14.149 -27.695 1.00 67.44 422 VAL A CA 1
ATOM 3319 C C . VAL A 1 422 ? 14.231 -14.018 -29.101 1.00 67.44 422 VAL A C 1
ATOM 3321 O O . VAL A 1 422 ? 15.432 -14.234 -29.271 1.00 67.44 422 VAL A O 1
ATOM 3324 N N . LEU A 1 423 ? 13.432 -13.613 -30.094 1.00 70.44 423 LEU A N 1
ATOM 3325 C CA . LEU A 1 423 ? 13.890 -13.365 -31.459 1.00 70.44 423 LEU A CA 1
ATOM 3326 C C . LEU A 1 423 ? 14.773 -12.114 -31.536 1.00 70.44 423 LEU A C 1
ATOM 3328 O O . LEU A 1 423 ? 15.877 -12.206 -32.064 1.00 70.44 423 LEU A O 1
ATOM 3332 N N . SER A 1 424 ? 14.362 -10.994 -30.939 1.00 77.44 424 SER A N 1
ATOM 3333 C CA . SER A 1 424 ? 15.137 -9.747 -30.889 1.00 77.44 424 SER A CA 1
ATOM 3334 C C . SER A 1 424 ? 16.437 -9.903 -30.100 1.00 77.44 424 SER A C 1
ATOM 3336 O O . SER A 1 424 ? 17.475 -9.411 -30.532 1.00 77.44 424 SER A O 1
ATOM 3338 N N . LEU A 1 425 ? 16.430 -10.647 -28.987 1.00 80.88 425 LEU A N 1
ATOM 3339 C CA . LEU A 1 425 ? 17.658 -11.000 -28.259 1.00 80.88 425 LEU A CA 1
ATOM 3340 C C . LEU A 1 425 ? 18.610 -11.849 -29.118 1.00 80.88 425 LEU A C 1
ATOM 3342 O O . LEU A 1 425 ? 19.818 -11.612 -29.117 1.00 80.88 425 LEU A O 1
ATOM 3346 N N . THR A 1 426 ? 18.074 -12.806 -29.880 1.00 73.50 426 THR A N 1
ATOM 3347 C CA . THR A 1 426 ? 18.865 -13.619 -30.821 1.00 73.50 426 THR A CA 1
ATOM 3348 C C . THR A 1 426 ? 19.399 -12.770 -31.980 1.00 73.50 426 THR A C 1
ATOM 3350 O O . THR A 1 426 ? 20.529 -12.967 -32.421 1.00 73.50 426 THR A O 1
ATOM 3353 N N . GLU A 1 427 ? 18.621 -11.798 -32.456 1.00 82.88 427 GLU A N 1
ATOM 3354 C CA . GLU A 1 427 ? 19.001 -10.896 -33.542 1.00 82.88 427 GLU A CA 1
ATOM 3355 C C . GLU A 1 427 ? 20.100 -9.915 -33.113 1.00 82.88 427 GLU A C 1
ATOM 3357 O O . GLU A 1 427 ? 21.084 -9.768 -33.832 1.00 82.88 427 GLU A O 1
ATOM 3362 N N . LEU A 1 428 ? 20.019 -9.328 -31.914 1.00 86.12 428 LEU A N 1
ATOM 3363 C CA . LEU A 1 428 ? 21.099 -8.509 -31.343 1.00 86.12 428 LEU A CA 1
ATOM 3364 C C . LEU A 1 428 ? 22.414 -9.296 -31.249 1.00 86.12 428 LEU A C 1
ATOM 3366 O O . LEU A 1 428 ? 23.470 -8.786 -31.627 1.00 86.12 428 LEU A O 1
ATOM 3370 N N . GLN A 1 429 ? 22.348 -10.562 -30.822 1.00 82.62 429 GLN A N 1
ATOM 3371 C CA . GLN A 1 429 ? 23.506 -11.461 -30.800 1.00 82.62 429 GLN A CA 1
ATOM 3372 C C . GLN A 1 429 ? 24.019 -11.782 -32.215 1.00 82.62 429 GLN A C 1
ATOM 3374 O O . GLN A 1 429 ? 25.229 -11.776 -32.439 1.00 82.62 429 GLN A O 1
ATOM 3379 N N . ARG A 1 430 ? 23.126 -12.013 -33.189 1.00 83.00 430 ARG A N 1
ATOM 3380 C CA . ARG A 1 430 ? 23.473 -12.269 -34.602 1.00 83.00 430 ARG A CA 1
ATOM 3381 C C . ARG A 1 430 ? 24.139 -11.063 -35.270 1.00 83.00 430 ARG A C 1
ATOM 3383 O O . ARG A 1 430 ? 25.058 -11.242 -36.065 1.00 83.00 430 ARG A O 1
ATOM 3390 N N . LEU A 1 431 ? 23.685 -9.856 -34.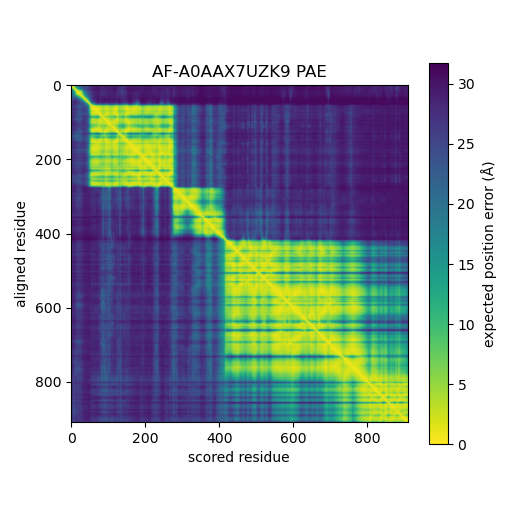939 1.00 86.00 431 LEU A N 1
ATOM 3391 C CA . LEU A 1 431 ? 24.247 -8.581 -35.390 1.00 86.00 431 LEU A CA 1
ATOM 3392 C C . LEU A 1 431 ? 25.538 -8.200 -34.643 1.00 86.00 431 LEU A C 1
ATOM 3394 O O . LEU A 1 431 ? 26.203 -7.242 -35.029 1.00 86.00 431 LEU A O 1
ATOM 3398 N N . GLY A 1 432 ? 25.916 -8.944 -33.597 1.00 87.00 432 GLY A N 1
ATOM 3399 C CA . GLY A 1 432 ? 27.120 -8.687 -32.807 1.00 87.00 432 GLY A CA 1
ATOM 3400 C C . GLY A 1 432 ? 27.019 -7.455 -31.904 1.00 87.00 432 GLY A C 1
ATOM 3401 O O . GLY A 1 432 ? 28.050 -6.882 -31.553 1.00 87.00 432 GLY A O 1
ATOM 3402 N N . VAL A 1 433 ? 25.804 -7.034 -31.530 1.00 89.69 433 VAL A N 1
ATOM 3403 C CA . VAL A 1 433 ? 25.589 -5.882 -30.644 1.00 89.69 433 VAL A CA 1
ATOM 3404 C C . VAL A 1 433 ? 26.093 -6.231 -29.236 1.00 89.69 433 VAL A C 1
ATOM 3406 O O . VAL A 1 433 ? 25.556 -7.160 -28.620 1.00 89.69 433 VAL A O 1
ATOM 3409 N N . PRO A 1 434 ? 27.108 -5.524 -28.700 1.00 90.31 434 PRO A N 1
ATOM 3410 C CA . PRO A 1 434 ? 27.663 -5.830 -27.387 1.00 90.31 434 PRO A CA 1
ATOM 3411 C C . PRO A 1 434 ? 26.648 -5.552 -26.273 1.00 90.31 434 PRO A C 1
ATOM 3413 O O . PRO A 1 434 ? 25.809 -4.660 -26.385 1.00 90.31 434 PRO A O 1
ATOM 3416 N N . HIS A 1 435 ? 26.747 -6.313 -25.182 1.00 91.88 435 HIS A N 1
ATOM 3417 C CA . HIS A 1 435 ? 25.982 -6.062 -23.959 1.00 91.88 435 HIS A CA 1
ATOM 3418 C C . HIS A 1 435 ? 26.251 -4.646 -23.425 1.00 91.88 435 HIS A C 1
ATOM 3420 O O . HIS A 1 435 ? 27.376 -4.153 -23.513 1.00 91.88 435 HIS A O 1
ATOM 3426 N N . THR A 1 436 ? 25.231 -4.012 -22.844 1.00 94.50 436 THR A N 1
ATOM 3427 C CA . THR A 1 436 ? 25.336 -2.648 -22.307 1.00 94.50 436 THR A CA 1
ATOM 3428 C C . THR A 1 436 ? 26.248 -2.605 -21.079 1.00 94.50 436 THR A C 1
ATOM 3430 O O . THR A 1 436 ? 26.009 -3.319 -20.105 1.00 94.50 436 THR A O 1
ATOM 3433 N N . ASP A 1 437 ? 27.244 -1.718 -21.087 1.00 95.12 437 ASP A N 1
ATOM 3434 C CA . ASP A 1 437 ? 28.056 -1.400 -19.910 1.00 95.12 437 ASP A CA 1
ATOM 3435 C C . ASP A 1 437 ? 27.260 -0.528 -18.927 1.00 95.12 437 ASP A C 1
ATOM 3437 O O . ASP A 1 437 ? 27.187 0.698 -19.039 1.00 95.12 437 ASP A O 1
ATOM 3441 N N . ASP A 1 438 ? 26.637 -1.169 -17.945 1.00 93.69 438 ASP A N 1
ATOM 3442 C CA . ASP A 1 438 ? 25.892 -0.494 -16.885 1.00 93.69 438 ASP A CA 1
ATOM 3443 C C . ASP A 1 438 ? 26.732 -0.255 -15.611 1.00 93.69 438 ASP A C 1
ATOM 3445 O O . ASP A 1 438 ? 26.189 0.103 -14.564 1.00 93.69 438 ASP A O 1
ATOM 3449 N N . SER A 1 439 ? 28.064 -0.410 -15.672 1.00 92.94 439 SER A N 1
ATOM 3450 C CA . SER A 1 439 ? 28.954 -0.196 -14.516 1.00 92.94 439 SER A CA 1
ATOM 3451 C C . SER A 1 439 ? 28.899 1.243 -13.983 1.00 92.94 439 SER A C 1
ATOM 3453 O O . SER A 1 439 ? 28.990 1.465 -12.771 1.00 92.94 439 SER A O 1
ATOM 3455 N N . LEU A 1 440 ? 28.634 2.215 -14.866 1.00 94.44 440 LEU A N 1
ATOM 3456 C CA . LEU A 1 440 ? 28.490 3.636 -14.538 1.00 94.44 440 LEU A CA 1
ATOM 3457 C C . LEU A 1 440 ? 27.316 3.935 -13.594 1.00 94.44 440 LEU A C 1
ATOM 3459 O O . LEU A 1 440 ? 27.291 5.000 -12.981 1.00 94.44 440 LEU A O 1
ATOM 3463 N N . LYS A 1 441 ? 26.367 3.008 -13.387 1.00 94.56 441 LYS A N 1
ATOM 3464 C CA . LYS A 1 441 ? 25.332 3.164 -12.345 1.00 94.56 441 LYS A CA 1
ATOM 3465 C C . LYS A 1 441 ? 25.918 3.212 -10.924 1.00 94.56 441 LYS A C 1
ATOM 3467 O O . LYS A 1 441 ? 25.258 3.720 -10.017 1.00 94.56 441 LYS A O 1
ATOM 3472 N N . TYR A 1 442 ? 27.144 2.710 -10.737 1.00 94.88 442 TYR A N 1
ATOM 3473 C CA . TYR A 1 442 ? 27.918 2.797 -9.495 1.00 94.88 442 TYR A CA 1
ATOM 3474 C C . TYR A 1 442 ? 28.931 3.955 -9.472 1.00 94.88 442 TYR A C 1
ATOM 3476 O O . TYR A 1 442 ? 29.563 4.168 -8.437 1.00 94.88 442 TYR A O 1
ATOM 3484 N N . ASP A 1 443 ? 29.101 4.697 -10.573 1.00 93.75 443 ASP A N 1
ATOM 3485 C CA . ASP A 1 443 ? 29.982 5.866 -10.613 1.00 93.75 443 ASP A CA 1
ATOM 3486 C C . ASP A 1 443 ? 29.266 7.073 -9.995 1.00 93.75 443 ASP A C 1
ATOM 3488 O O . ASP A 1 443 ? 28.468 7.770 -10.621 1.00 93.75 443 ASP A O 1
ATOM 3492 N N . TYR A 1 444 ? 29.505 7.278 -8.705 1.00 95.31 444 TYR A N 1
ATOM 3493 C CA . TYR A 1 444 ? 29.093 8.465 -7.972 1.00 95.31 444 TYR A CA 1
ATOM 3494 C C . TYR A 1 444 ? 30.024 8.690 -6.787 1.00 95.31 444 TYR A C 1
ATOM 3496 O O . TYR A 1 444 ? 30.562 7.755 -6.192 1.00 95.31 444 TYR A O 1
ATOM 3504 N N . ARG A 1 445 ? 30.204 9.958 -6.413 1.00 94.88 445 ARG A N 1
ATOM 3505 C CA . ARG A 1 445 ? 31.113 10.355 -5.330 1.00 94.88 445 ARG A CA 1
ATOM 3506 C C . ARG A 1 445 ? 30.462 11.340 -4.376 1.00 94.88 445 ARG A C 1
ATOM 3508 O O . ARG A 1 445 ? 29.636 12.152 -4.784 1.00 94.88 445 ARG A O 1
ATOM 3515 N N . LEU A 1 446 ? 30.883 11.299 -3.117 1.00 92.44 446 LEU A N 1
ATOM 3516 C CA . LEU A 1 446 ? 30.530 12.305 -2.123 1.00 92.44 446 LEU A CA 1
ATOM 3517 C C . LEU A 1 446 ? 31.538 13.460 -2.221 1.00 92.44 446 LEU A C 1
ATOM 3519 O O . LEU A 1 446 ? 32.706 13.289 -1.878 1.00 92.44 446 LEU A O 1
ATOM 3523 N N . ALA A 1 447 ? 31.101 14.620 -2.708 1.00 89.62 447 ALA A N 1
ATOM 3524 C CA . ALA A 1 447 ? 31.903 15.839 -2.789 1.00 89.62 447 ALA A CA 1
ATOM 3525 C C . ALA A 1 447 ? 31.210 16.945 -1.986 1.00 89.62 447 ALA A C 1
ATOM 3527 O O . ALA A 1 447 ? 30.023 17.189 -2.178 1.00 89.62 447 ALA A O 1
ATOM 3528 N N . GLU A 1 448 ? 31.931 17.575 -1.052 1.00 86.75 448 GLU A N 1
ATOM 3529 C CA . GLU A 1 448 ? 31.400 18.651 -0.188 1.00 86.75 448 GLU A CA 1
ATOM 3530 C C . GLU A 1 448 ? 30.080 1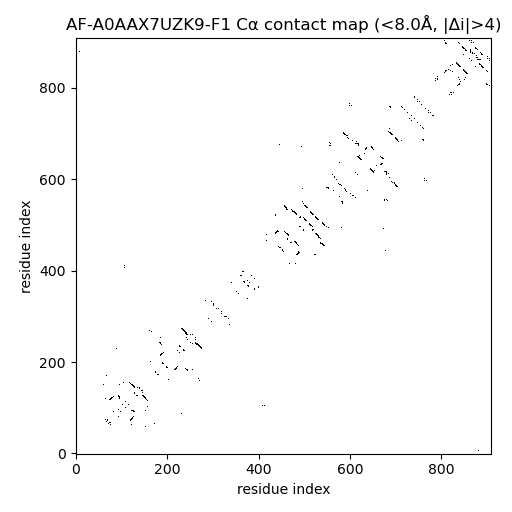8.276 0.529 1.00 86.75 448 GLU A C 1
ATOM 3532 O O . GLU A 1 448 ? 29.187 19.096 0.723 1.00 86.75 448 GLU A O 1
ATOM 3537 N N . GLY A 1 449 ? 29.937 16.998 0.906 1.00 81.50 449 GLY A N 1
ATOM 3538 C CA . GLY A 1 449 ? 28.736 16.465 1.562 1.00 81.50 449 GLY A CA 1
ATOM 3539 C C . GLY A 1 449 ? 27.550 16.175 0.630 1.00 81.50 449 GLY A C 1
ATOM 3540 O O . GLY A 1 449 ? 26.508 15.736 1.107 1.00 81.50 449 GLY A O 1
ATOM 3541 N N . ARG A 1 450 ? 27.689 16.368 -0.689 1.00 85.75 450 ARG A N 1
ATOM 3542 C CA . ARG A 1 450 ? 26.651 16.077 -1.692 1.00 85.75 450 ARG A CA 1
ATOM 3543 C C . ARG A 1 450 ? 27.056 14.918 -2.599 1.00 85.75 450 ARG A C 1
ATOM 3545 O O . ARG A 1 450 ? 28.228 14.762 -2.941 1.00 85.75 450 ARG A O 1
ATOM 3552 N N . TYR A 1 451 ? 26.082 14.104 -3.000 1.00 90.69 451 TYR A N 1
ATOM 3553 C CA . TYR A 1 451 ? 26.299 13.080 -4.021 1.00 90.69 451 TYR A CA 1
ATOM 3554 C C . TYR A 1 451 ? 26.393 13.749 -5.388 1.00 90.69 451 TYR A C 1
ATOM 3556 O O . TYR A 1 451 ? 25.485 14.465 -5.800 1.00 90.69 451 TYR A O 1
ATOM 3564 N N . VAL A 1 452 ? 27.503 13.510 -6.079 1.00 90.94 452 VAL A N 1
ATOM 3565 C CA . VAL A 1 452 ? 27.735 13.953 -7.450 1.00 90.94 452 VAL A CA 1
ATOM 3566 C C . VAL A 1 452 ? 27.709 12.726 -8.347 1.00 90.94 452 VAL A C 1
ATOM 3568 O O . VAL A 1 452 ? 28.572 11.853 -8.235 1.00 90.94 452 VAL A O 1
ATOM 3571 N N . PHE A 1 453 ? 26.719 12.695 -9.234 1.00 91.69 453 PHE A N 1
ATOM 3572 C CA . PHE A 1 453 ? 26.583 11.726 -10.316 1.00 91.69 453 PHE A CA 1
ATOM 3573 C C . PHE A 1 453 ? 27.231 12.332 -11.574 1.00 91.69 453 PHE A C 1
ATOM 3575 O O . PHE A 1 453 ? 26.770 13.385 -12.027 1.00 91.69 453 PHE A O 1
ATOM 3582 N N . PRO A 1 454 ? 28.324 11.761 -12.112 1.00 89.31 454 PRO A N 1
ATOM 3583 C CA . PRO A 1 454 ? 28.973 12.283 -13.309 1.00 89.31 454 PRO A CA 1
ATOM 3584 C C . PRO A 1 454 ? 28.046 12.240 -14.537 1.00 89.31 454 PRO A C 1
ATOM 3586 O O . PRO A 1 454 ? 27.197 11.351 -14.639 1.00 89.31 454 PRO A O 1
ATOM 3589 N N . PRO A 1 455 ? 28.198 13.174 -15.494 1.00 85.00 455 PRO A N 1
ATOM 3590 C CA . PRO A 1 455 ? 27.434 13.138 -16.734 1.00 85.00 455 PRO A CA 1
ATOM 3591 C C . PRO A 1 455 ? 27.835 11.911 -17.557 1.00 85.00 455 PRO A C 1
ATOM 3593 O O . PRO A 1 455 ? 29.007 11.736 -17.895 1.00 85.00 455 PRO A O 1
ATOM 3596 N N . CYS A 1 456 ? 26.858 11.086 -17.922 1.00 93.31 456 CYS A N 1
ATOM 3597 C CA . CYS A 1 456 ? 27.079 9.930 -18.782 1.00 93.31 456 CYS A CA 1
ATOM 3598 C C . CYS A 1 456 ? 26.784 10.302 -20.240 1.00 93.31 456 CYS A C 1
ATOM 3600 O O . CYS A 1 456 ? 25.794 10.972 -20.537 1.00 93.31 456 CYS A O 1
ATOM 3602 N N . ARG A 1 457 ? 27.648 9.853 -21.151 1.00 94.94 457 ARG A N 1
ATOM 3603 C CA . ARG A 1 457 ? 27.437 9.918 -22.601 1.00 94.94 457 ARG A CA 1
ATOM 3604 C C . ARG A 1 457 ? 27.406 8.500 -23.140 1.00 94.94 457 ARG A C 1
ATOM 3606 O O . ARG A 1 457 ? 28.209 7.684 -22.694 1.00 94.94 457 ARG A O 1
ATOM 3613 N N . ALA A 1 458 ? 26.506 8.224 -24.069 1.00 96.56 458 ALA A N 1
ATOM 3614 C CA . ALA A 1 458 ? 26.361 6.909 -24.672 1.00 96.56 458 ALA A CA 1
ATOM 3615 C C . ALA A 1 458 ? 25.995 7.012 -26.152 1.00 96.56 458 ALA A C 1
ATOM 3617 O O . ALA A 1 458 ? 25.466 8.023 -26.612 1.00 96.56 458 ALA A O 1
ATOM 3618 N N . THR A 1 459 ? 26.255 5.932 -26.874 1.00 97.06 459 THR A N 1
ATOM 3619 C CA . THR A 1 459 ? 25.867 5.740 -28.271 1.00 97.06 459 THR A CA 1
ATOM 3620 C C . THR A 1 459 ? 24.627 4.859 -28.330 1.00 97.06 459 THR A C 1
ATOM 3622 O O . THR A 1 459 ? 24.589 3.814 -27.675 1.00 97.06 459 THR A O 1
ATOM 3625 N N . VAL A 1 460 ? 23.641 5.229 -29.148 1.00 96.69 460 VAL A N 1
ATOM 3626 C CA . VAL A 1 460 ? 22.531 4.332 -29.498 1.00 96.69 460 VAL A CA 1
ATOM 3627 C C . VAL A 1 460 ? 23.076 3.165 -30.322 1.00 96.69 460 VAL A C 1
ATOM 3629 O O . VAL A 1 460 ? 23.516 3.361 -31.453 1.00 96.69 460 VAL A O 1
ATOM 3632 N N . LEU A 1 461 ? 23.048 1.952 -29.767 1.00 95.56 461 LEU A N 1
ATOM 3633 C CA . LEU A 1 461 ? 23.480 0.736 -30.465 1.00 95.56 461 LEU A CA 1
ATOM 3634 C C . LEU A 1 461 ? 22.349 0.064 -31.240 1.00 95.56 461 LEU A C 1
ATOM 3636 O O . LEU A 1 461 ? 22.600 -0.535 -32.283 1.00 95.56 461 LEU A O 1
ATOM 3640 N N . ALA A 1 462 ? 21.125 0.141 -30.721 1.00 93.75 462 ALA A N 1
ATOM 3641 C CA . ALA A 1 462 ? 19.933 -0.361 -31.388 1.00 93.75 462 ALA A CA 1
ATOM 3642 C C . ALA A 1 462 ? 18.675 0.328 -30.846 1.00 93.75 462 ALA A C 1
ATOM 3644 O O . ALA A 1 462 ? 18.610 0.713 -29.673 1.00 93.75 462 ALA A O 1
ATOM 3645 N N . LEU A 1 463 ? 17.664 0.426 -31.705 1.00 93.31 463 LEU A N 1
ATOM 3646 C CA . LEU A 1 463 ? 16.317 0.876 -31.375 1.00 93.31 463 LEU A CA 1
ATOM 3647 C C . LEU A 1 463 ? 15.344 -0.276 -31.634 1.00 93.31 463 LEU A C 1
ATOM 3649 O O . LEU A 1 463 ? 15.456 -0.961 -32.649 1.00 93.31 463 LEU A O 1
ATOM 3653 N N . TYR A 1 464 ? 14.397 -0.484 -30.725 1.00 89.38 464 TYR A N 1
ATOM 3654 C CA . TYR A 1 464 ? 13.312 -1.455 -30.863 1.00 89.38 464 TYR A CA 1
ATOM 3655 C C . TYR A 1 464 ? 11.971 -0.724 -30.764 1.00 89.38 464 TYR A C 1
ATOM 3657 O O . TYR A 1 464 ? 11.691 -0.087 -29.748 1.00 89.38 464 TYR A O 1
ATOM 3665 N N . ASP A 1 465 ? 11.149 -0.789 -31.809 1.00 81.69 465 ASP A N 1
ATOM 3666 C CA . ASP A 1 465 ? 9.886 -0.035 -31.928 1.00 81.69 465 ASP A CA 1
ATOM 3667 C C . ASP A 1 465 ? 8.682 -0.711 -31.238 1.00 81.69 465 ASP A C 1
ATOM 3669 O O . ASP A 1 465 ? 7.555 -0.222 -31.301 1.00 81.69 465 ASP A O 1
ATOM 3673 N N . GLY A 1 466 ? 8.915 -1.848 -30.575 1.00 74.25 466 GLY A N 1
ATOM 3674 C CA . GLY A 1 466 ? 7.867 -2.689 -30.003 1.00 74.25 466 GLY A CA 1
ATOM 3675 C C . GLY A 1 466 ? 7.470 -3.884 -30.878 1.00 74.25 466 GLY A C 1
ATOM 3676 O O . GLY A 1 466 ? 6.659 -4.692 -30.420 1.00 74.25 466 GLY A O 1
ATOM 3677 N N . GLN A 1 467 ? 8.024 -4.015 -32.089 1.00 78.31 467 GLN A N 1
ATOM 3678 C CA . GLN A 1 467 ? 7.847 -5.159 -32.996 1.00 78.31 467 GLN A CA 1
ATOM 3679 C C . GLN A 1 467 ? 9.172 -5.679 -33.577 1.00 78.31 467 GLN A C 1
ATOM 3681 O O . GLN A 1 467 ? 9.338 -6.890 -33.719 1.00 78.31 467 GLN A O 1
ATOM 3686 N N . ALA A 1 468 ? 10.104 -4.791 -33.934 1.00 83.19 468 ALA A N 1
ATOM 3687 C CA . ALA A 1 468 ? 11.362 -5.134 -34.591 1.00 83.19 468 ALA A CA 1
ATOM 3688 C C . ALA A 1 468 ? 12.505 -4.175 -34.214 1.00 83.19 468 ALA A C 1
ATOM 3690 O O . ALA A 1 468 ? 12.298 -3.098 -33.651 1.00 83.19 468 ALA A O 1
ATOM 3691 N N . LEU A 1 469 ? 13.739 -4.571 -34.543 1.00 88.38 469 LEU A N 1
ATOM 3692 C CA . LEU A 1 469 ? 14.886 -3.664 -34.508 1.00 88.38 469 LEU A CA 1
ATOM 3693 C C . LEU A 1 469 ? 14.839 -2.723 -35.719 1.00 88.38 469 LEU A C 1
ATOM 3695 O O . LEU A 1 469 ? 14.715 -3.179 -36.857 1.00 88.38 469 LEU A O 1
ATOM 3699 N N . VAL A 1 470 ? 14.976 -1.422 -35.471 1.00 90.75 470 VAL A N 1
ATOM 3700 C CA . VAL A 1 470 ? 14.874 -0.358 -36.482 1.00 90.75 470 VAL A CA 1
ATOM 3701 C C . VAL A 1 470 ? 16.102 0.554 -36.461 1.00 90.75 470 VAL A C 1
ATOM 3703 O O . VAL A 1 470 ? 16.770 0.713 -35.440 1.00 90.75 470 VAL A O 1
ATOM 3706 N N . SER A 1 471 ? 16.423 1.165 -37.604 1.00 89.31 471 SER A N 1
ATOM 3707 C CA . SER A 1 471 ? 17.561 2.087 -37.726 1.00 89.31 471 SER A CA 1
ATOM 3708 C C . SER A 1 471 ? 17.262 3.492 -37.199 1.00 89.31 471 SER A C 1
ATOM 3710 O O . SER A 1 471 ? 18.181 4.175 -36.752 1.00 89.31 471 SER A O 1
ATOM 3712 N N . GLU A 1 472 ? 16.001 3.920 -37.253 1.00 92.12 472 GLU A N 1
ATOM 3713 C CA . GLU A 1 472 ? 15.525 5.235 -36.817 1.00 92.12 472 GLU A CA 1
ATOM 3714 C C . GLU A 1 472 ? 14.079 5.160 -36.310 1.00 92.12 472 GLU A C 1
ATOM 3716 O O . GLU A 1 472 ? 13.329 4.265 -36.699 1.00 92.12 472 GLU A O 1
ATOM 3721 N N . VAL A 1 473 ? 13.710 6.095 -35.434 1.00 87.94 473 VAL A N 1
ATOM 3722 C CA . VAL A 1 473 ? 12.366 6.273 -34.864 1.00 87.94 473 VAL A CA 1
ATOM 3723 C C . VAL A 1 473 ? 12.022 7.763 -34.919 1.00 87.94 473 VAL A C 1
ATOM 3725 O O . VAL A 1 473 ? 12.876 8.600 -34.619 1.00 87.94 473 VAL A O 1
ATOM 3728 N N . SER A 1 474 ? 10.793 8.104 -35.306 1.00 82.38 474 SER A N 1
ATOM 3729 C CA . SER A 1 474 ? 10.352 9.491 -35.513 1.00 82.38 474 SER A CA 1
ATOM 3730 C C . SER A 1 474 ? 9.605 10.080 -34.310 1.00 82.38 474 SER A C 1
ATOM 3732 O O . SER A 1 474 ? 9.212 9.370 -33.383 1.00 82.38 474 SER A O 1
ATOM 3734 N N . GLU A 1 475 ? 9.409 11.404 -34.331 1.00 76.50 475 GLU A N 1
ATOM 3735 C CA . GLU A 1 475 ? 8.680 12.159 -33.301 1.00 76.50 475 GLU A CA 1
ATOM 3736 C C . GLU A 1 475 ? 7.324 11.520 -32.938 1.00 76.50 475 GLU A C 1
ATOM 3738 O O . GLU A 1 475 ? 6.560 11.075 -33.795 1.00 76.50 475 GLU A O 1
ATOM 3743 N N . GLY A 1 476 ? 7.020 11.498 -31.639 1.00 65.88 476 GLY A N 1
ATOM 3744 C CA . GLY A 1 476 ? 5.763 11.009 -31.072 1.00 65.88 476 GLY A CA 1
ATOM 3745 C C . GLY A 1 476 ? 5.701 9.495 -30.867 1.00 65.88 476 GLY A C 1
ATOM 3746 O O . GLY A 1 476 ? 4.816 9.020 -30.156 1.00 65.88 476 GLY A O 1
ATOM 3747 N N . GLN A 1 477 ? 6.634 8.729 -31.436 1.00 74.06 477 GLN A N 1
ATOM 3748 C CA . GLN A 1 477 ? 6.694 7.280 -31.257 1.00 74.06 477 GLN A CA 1
ATOM 3749 C C . GLN A 1 477 ? 7.362 6.904 -29.926 1.00 74.06 477 GLN A C 1
ATOM 3751 O O . GLN A 1 477 ? 8.165 7.652 -29.366 1.00 74.06 477 GLN A O 1
ATOM 3756 N N . ARG A 1 478 ? 7.050 5.708 -29.417 1.00 82.25 478 ARG A N 1
ATOM 3757 C CA . ARG A 1 478 ? 7.804 5.094 -28.320 1.00 82.25 478 ARG A CA 1
ATOM 3758 C C . ARG A 1 478 ? 8.758 4.049 -28.853 1.00 82.25 478 ARG A C 1
ATOM 3760 O O . ARG A 1 478 ? 8.407 3.300 -29.758 1.00 82.25 478 ARG A O 1
ATOM 3767 N N . CYS A 1 479 ? 9.931 3.966 -28.244 1.00 87.81 479 CYS A N 1
ATOM 3768 C CA . CYS A 1 479 ? 10.877 2.902 -28.528 1.00 87.81 479 CYS A CA 1
ATOM 3769 C C . CYS A 1 479 ? 11.673 2.500 -27.286 1.00 87.81 479 CYS A C 1
ATOM 3771 O O . CYS A 1 479 ? 11.785 3.227 -26.297 1.00 87.81 479 CYS A O 1
ATOM 3773 N N . SER A 1 480 ? 12.224 1.299 -27.365 1.00 92.12 480 SER A N 1
ATOM 3774 C CA . SER A 1 480 ? 13.195 0.743 -26.439 1.00 92.12 480 SER A CA 1
ATOM 3775 C C . SER A 1 480 ? 14.597 1.010 -26.990 1.00 92.12 480 SER A C 1
ATOM 3777 O O . SER A 1 480 ? 14.953 0.527 -28.064 1.00 92.12 480 SER A O 1
ATOM 3779 N N . VAL A 1 481 ? 15.388 1.794 -26.258 1.00 94.25 481 VAL A N 1
ATOM 3780 C CA . VAL A 1 481 ? 16.740 2.225 -26.637 1.00 94.25 481 VAL A CA 1
ATOM 3781 C C . VAL A 1 481 ? 17.779 1.362 -25.928 1.00 94.25 481 VAL A C 1
ATOM 3783 O O . VAL A 1 481 ? 17.812 1.287 -24.692 1.00 94.25 481 VAL A O 1
ATOM 3786 N N . ILE A 1 482 ? 18.655 0.741 -26.717 1.00 95.62 482 ILE A N 1
ATOM 3787 C CA . ILE A 1 482 ? 19.820 -0.009 -26.240 1.00 95.62 482 ILE A CA 1
ATOM 3788 C C . ILE A 1 482 ? 21.063 0.846 -26.464 1.00 95.62 482 ILE A C 1
ATOM 3790 O O . ILE A 1 482 ? 21.309 1.338 -27.567 1.00 95.62 482 ILE A O 1
ATOM 3794 N N . LEU A 1 483 ? 21.847 1.012 -25.404 1.00 97.00 483 LEU A N 1
ATOM 3795 C CA . LEU A 1 483 ? 23.030 1.868 -25.374 1.00 97.00 483 LEU A CA 1
ATOM 3796 C C . LEU A 1 483 ? 24.305 1.039 -25.198 1.00 97.00 483 LEU A C 1
ATOM 3798 O O . LEU A 1 483 ? 24.255 -0.064 -24.646 1.00 97.00 483 LEU A O 1
ATOM 3802 N N . ASP A 1 484 ? 25.448 1.591 -25.617 1.00 96.81 484 ASP A N 1
ATOM 3803 C CA . ASP A 1 484 ? 26.766 0.997 -25.343 1.00 96.81 484 ASP A CA 1
ATOM 3804 C C . ASP A 1 484 ? 27.085 1.004 -23.847 1.00 96.81 484 ASP A C 1
ATOM 3806 O O . ASP A 1 484 ? 27.644 0.041 -23.326 1.00 96.81 484 ASP A O 1
ATOM 3810 N N . ARG A 1 485 ? 26.665 2.064 -23.151 1.00 97.00 485 ARG A N 1
ATOM 3811 C CA . ARG A 1 485 ? 26.779 2.217 -21.702 1.00 97.00 485 ARG A CA 1
ATOM 3812 C C . ARG A 1 485 ? 25.605 2.989 -21.113 1.00 97.00 485 ARG A C 1
ATOM 3814 O O . ARG A 1 485 ? 24.936 3.739 -21.819 1.00 97.00 485 ARG A O 1
ATOM 3821 N N . THR A 1 486 ? 25.371 2.858 -19.812 1.00 97.19 486 THR A N 1
ATOM 3822 C CA . THR A 1 486 ? 24.366 3.671 -19.111 1.00 97.19 486 THR A CA 1
ATOM 3823 C C . THR A 1 486 ? 24.705 3.887 -17.641 1.00 97.19 486 THR A C 1
ATOM 3825 O O . THR A 1 486 ? 25.251 3.013 -16.971 1.00 97.19 486 THR A O 1
ATOM 3828 N N . CYS A 1 487 ? 24.342 5.059 -17.119 1.00 95.69 487 CYS A N 1
ATOM 3829 C CA . CYS A 1 487 ? 24.366 5.339 -15.687 1.00 95.69 487 CYS A CA 1
ATOM 3830 C C . CYS A 1 487 ? 23.036 5.018 -14.986 1.00 95.69 487 CYS A C 1
ATOM 3832 O O . CYS A 1 487 ? 22.972 5.158 -13.766 1.00 95.69 487 CYS A O 1
ATOM 3834 N N . PHE A 1 488 ? 21.983 4.614 -15.710 1.00 96.12 488 PHE A N 1
ATOM 3835 C CA . PHE A 1 488 ? 20.675 4.271 -15.139 1.00 96.12 488 PHE A CA 1
ATOM 3836 C C . PHE A 1 488 ? 20.672 2.861 -14.528 1.00 96.12 488 PHE A C 1
ATOM 3838 O O . PHE A 1 488 ? 21.205 1.909 -15.092 1.00 96.12 488 PHE A O 1
ATOM 3845 N N . TYR A 1 489 ? 20.019 2.718 -13.376 1.00 95.62 489 TYR A N 1
ATOM 3846 C CA . TYR A 1 489 ? 19.745 1.449 -12.717 1.00 95.62 489 TYR A CA 1
ATOM 3847 C C . TYR A 1 489 ? 18.443 0.842 -13.254 1.00 95.62 489 TYR A C 1
ATOM 3849 O O . TYR A 1 489 ? 17.374 1.455 -13.171 1.00 95.62 489 TYR A O 1
ATOM 3857 N N . ALA A 1 490 ? 18.527 -0.385 -13.768 1.00 92.50 490 ALA A N 1
ATOM 3858 C CA . ALA A 1 490 ? 17.370 -1.206 -14.113 1.00 92.50 490 ALA A CA 1
ATOM 3859 C C . ALA A 1 490 ? 16.742 -1.847 -12.862 1.00 92.50 490 ALA A C 1
ATOM 3861 O O . ALA A 1 490 ? 17.467 -2.217 -11.942 1.00 92.50 490 ALA A O 1
ATOM 3862 N N . GLU A 1 491 ? 15.418 -2.052 -12.835 1.00 84.38 491 GLU A N 1
ATOM 3863 C CA . GLU A 1 491 ? 14.728 -2.680 -11.688 1.00 84.38 491 GLU A CA 1
ATOM 3864 C C . GLU A 1 491 ? 15.293 -4.084 -11.386 1.00 84.38 491 GLU A C 1
ATOM 3866 O O . GLU A 1 491 ? 15.048 -5.047 -12.116 1.00 84.38 491 GLU A O 1
ATOM 3871 N N . GLN A 1 492 ? 16.041 -4.204 -10.286 1.00 83.56 492 GLN A N 1
ATOM 3872 C CA . GLN A 1 492 ? 16.693 -5.435 -9.829 1.00 83.56 492 GLN A CA 1
ATOM 3873 C C . GLN A 1 492 ? 16.792 -5.458 -8.294 1.00 83.56 492 GLN A C 1
ATOM 3875 O O . GLN A 1 492 ? 16.756 -4.414 -7.636 1.00 83.56 492 GLN A O 1
ATOM 3880 N N . GLY A 1 493 ? 16.921 -6.648 -7.694 1.00 76.50 493 GLY A N 1
ATOM 3881 C CA . GLY A 1 493 ? 17.193 -6.815 -6.253 1.00 76.50 493 GLY A CA 1
ATOM 3882 C C . GLY A 1 493 ? 16.118 -6.269 -5.295 1.00 76.50 493 GLY A C 1
ATOM 3883 O O . GLY A 1 493 ? 16.348 -6.172 -4.092 1.00 76.50 493 GLY A O 1
ATOM 3884 N N . GLY A 1 494 ? 14.944 -5.890 -5.809 1.00 82.25 494 GLY A N 1
ATOM 3885 C CA . GLY A 1 494 ? 13.886 -5.212 -5.054 1.00 82.25 494 GLY A CA 1
ATOM 3886 C C . GLY A 1 494 ? 14.011 -3.683 -4.995 1.00 82.25 494 GLY A C 1
ATOM 3887 O O . GLY A 1 494 ? 13.110 -3.049 -4.444 1.00 82.25 494 GLY A O 1
ATOM 3888 N N . GLN A 1 495 ? 15.061 -3.090 -5.574 1.00 90.31 495 GLN A N 1
ATOM 3889 C CA . GLN A 1 495 ? 15.155 -1.647 -5.814 1.00 90.31 495 GLN A CA 1
ATOM 3890 C C . GLN A 1 495 ? 14.453 -1.291 -7.135 1.00 90.31 495 GLN A C 1
ATOM 3892 O O . GLN A 1 495 ? 14.631 -1.969 -8.147 1.00 90.31 495 GLN A O 1
ATOM 3897 N N . SER A 1 496 ? 13.668 -0.216 -7.110 1.00 88.19 496 SER A N 1
ATOM 3898 C CA . SER A 1 496 ? 12.992 0.354 -8.285 1.00 88.19 496 SER A CA 1
ATOM 3899 C C . SER A 1 496 ? 13.994 0.917 -9.304 1.00 88.19 496 SER A C 1
ATOM 3901 O O . SER A 1 496 ? 15.085 1.345 -8.923 1.00 88.19 496 SER A O 1
ATOM 3903 N N . HIS A 1 497 ? 13.627 0.935 -10.588 1.00 92.12 497 HIS A N 1
ATOM 3904 C CA . HIS A 1 497 ? 14.450 1.551 -11.635 1.00 92.12 497 HIS A CA 1
ATOM 3905 C C . HIS A 1 497 ? 14.579 3.074 -11.458 1.00 92.12 497 HIS A C 1
ATOM 3907 O O . HIS A 1 497 ? 13.786 3.703 -10.750 1.00 92.12 497 HIS A O 1
ATOM 3913 N N . ASP A 1 498 ? 15.560 3.675 -12.129 1.00 91.19 498 ASP A N 1
ATOM 3914 C CA . ASP A 1 498 ? 15.701 5.133 -12.175 1.00 91.19 498 ASP A CA 1
ATOM 3915 C C . ASP A 1 498 ? 14.735 5.815 -13.144 1.00 91.19 498 ASP A C 1
ATOM 3917 O O . ASP A 1 498 ? 14.163 5.198 -14.045 1.00 91.19 498 ASP A O 1
ATOM 3921 N N . GLN A 1 499 ? 14.605 7.124 -12.953 1.00 84.81 499 GLN A N 1
ATOM 3922 C CA . GLN A 1 499 ? 13.875 8.055 -13.804 1.00 84.81 499 GLN A CA 1
ATOM 3923 C C . GLN A 1 499 ? 14.841 9.131 -14.310 1.00 84.81 499 GLN A C 1
ATOM 3925 O O . GLN A 1 499 ? 15.923 9.323 -13.745 1.00 84.81 499 GLN A O 1
ATOM 3930 N N . GLY A 1 500 ? 14.475 9.817 -15.389 1.00 83.31 500 GLY A N 1
ATOM 3931 C CA . GLY A 1 500 ? 15.315 10.835 -16.010 1.00 83.31 500 GLY A CA 1
ATOM 3932 C C . GLY A 1 500 ? 14.965 11.052 -17.478 1.00 83.31 500 GLY A C 1
ATOM 3933 O O . GLY A 1 500 ? 13.859 10.738 -17.916 1.00 83.31 500 GLY A O 1
ATOM 3934 N N . TYR A 1 501 ? 15.911 11.588 -18.240 1.00 83.06 501 TYR A N 1
ATOM 3935 C CA . TYR A 1 501 ? 15.763 11.853 -19.671 1.00 83.06 501 TYR A CA 1
ATOM 3936 C C . TYR A 1 501 ? 17.118 11.803 -20.386 1.00 83.06 501 TYR A C 1
ATOM 3938 O O . TYR A 1 501 ? 18.176 11.912 -19.761 1.00 83.06 501 TYR A O 1
ATOM 3946 N N . PHE A 1 502 ? 17.096 11.659 -21.708 1.00 86.00 502 PHE A N 1
ATOM 3947 C CA . PHE A 1 502 ? 18.270 11.856 -22.559 1.00 86.00 502 PHE A CA 1
ATOM 3948 C C . PHE A 1 502 ? 18.169 13.180 -23.323 1.00 86.00 502 PHE A C 1
ATOM 3950 O O . PHE A 1 502 ? 17.081 13.727 -23.491 1.00 86.00 502 PHE A O 1
ATOM 3957 N N . THR A 1 503 ? 19.303 13.672 -23.812 1.00 78.50 503 THR A N 1
ATOM 3958 C CA . THR A 1 503 ? 19.398 14.762 -24.797 1.00 78.50 503 THR A CA 1
ATOM 3959 C C . THR A 1 503 ? 20.371 14.370 -25.896 1.00 78.50 503 THR A C 1
ATOM 3961 O O . THR A 1 503 ? 21.402 13.762 -25.594 1.00 78.50 503 THR A O 1
ATOM 3964 N N . LEU A 1 504 ? 20.118 14.770 -27.142 1.00 78.31 504 LEU A N 1
ATOM 3965 C CA . LEU A 1 504 ? 21.119 14.650 -28.206 1.00 78.31 504 LEU A CA 1
ATOM 3966 C C . LEU A 1 504 ? 22.341 15.518 -27.877 1.00 78.31 504 LEU A C 1
ATOM 3968 O O . LEU A 1 504 ? 22.213 16.648 -27.406 1.00 78.31 504 LEU A O 1
ATOM 3972 N N . TYR A 1 505 ? 23.543 14.994 -28.117 1.00 71.81 505 TYR A N 1
ATOM 3973 C CA . TYR A 1 505 ? 24.785 15.672 -27.737 1.00 71.81 505 TYR A CA 1
ATOM 3974 C C . TYR A 1 505 ? 24.994 17.004 -28.479 1.00 71.81 505 TYR A C 1
ATOM 3976 O O . TYR A 1 505 ? 25.486 17.970 -27.895 1.00 71.81 505 TYR A O 1
ATOM 3984 N N . GLU A 1 506 ? 24.585 17.061 -29.749 1.00 63.09 506 GLU A N 1
ATOM 3985 C CA . GLU A 1 506 ? 24.690 18.250 -30.608 1.00 63.09 506 GLU A CA 1
ATOM 3986 C C . GLU A 1 506 ? 23.459 19.174 -30.515 1.00 63.09 506 GLU A C 1
ATOM 3988 O O . GLU A 1 506 ? 23.528 20.334 -30.916 1.00 63.09 506 GLU A O 1
ATOM 3993 N N . LEU A 1 507 ? 22.344 18.682 -29.957 1.00 60.16 507 LEU A N 1
ATOM 3994 C CA . LEU A 1 507 ? 21.042 19.355 -29.889 1.00 60.16 507 LEU A CA 1
ATOM 3995 C C . LEU A 1 507 ? 20.439 19.200 -28.483 1.00 60.16 507 LEU A C 1
ATOM 3997 O O . LEU A 1 507 ? 19.560 18.375 -28.241 1.00 60.16 507 LEU A O 1
ATOM 4001 N N . GLN A 1 508 ? 20.922 20.017 -27.542 1.00 56.34 508 GLN A N 1
ATOM 4002 C CA . GLN A 1 508 ? 20.532 19.945 -26.123 1.00 56.34 508 GLN A CA 1
ATOM 4003 C C . GLN A 1 508 ? 19.084 20.386 -25.837 1.00 56.34 508 GLN A C 1
ATOM 4005 O O . GLN A 1 508 ? 18.592 20.157 -24.735 1.00 56.34 508 GLN A O 1
ATOM 4010 N N . ASP A 1 509 ? 18.403 20.989 -26.816 1.00 50.28 509 ASP A N 1
ATOM 4011 C CA . ASP A 1 509 ? 17.020 21.466 -26.692 1.00 50.28 509 ASP A CA 1
ATOM 4012 C C . ASP A 1 509 ? 15.965 20.346 -26.862 1.00 50.28 509 ASP A C 1
ATOM 4014 O O . ASP A 1 509 ? 14.788 20.576 -26.586 1.00 50.28 509 ASP A O 1
ATOM 4018 N N . VAL A 1 510 ? 16.361 19.138 -27.299 1.00 56.75 510 VAL A N 1
ATOM 4019 C CA . VAL A 1 510 ? 15.460 17.981 -27.470 1.00 56.75 510 VAL A CA 1
ATOM 4020 C C . VAL A 1 510 ? 15.615 17.007 -26.299 1.00 56.75 510 VAL A C 1
ATOM 4022 O O . VAL A 1 510 ? 16.693 16.448 -26.081 1.00 56.75 510 VAL A O 1
ATOM 4025 N N . LEU A 1 511 ? 14.522 16.785 -25.564 1.00 63.66 511 LEU A N 1
ATOM 4026 C CA . LEU A 1 511 ? 14.452 15.888 -24.407 1.00 63.66 511 LEU A CA 1
ATOM 4027 C C . LEU A 1 511 ? 13.797 14.553 -24.789 1.00 63.66 511 LEU A C 1
ATOM 4029 O O . LEU A 1 511 ? 12.733 14.540 -25.397 1.00 63.66 511 LEU A O 1
ATOM 4033 N N . PHE A 1 512 ? 14.374 13.436 -24.348 1.00 75.25 512 PHE A N 1
ATOM 4034 C CA . PHE A 1 512 ? 13.818 12.087 -24.511 1.00 75.25 512 PHE A CA 1
ATOM 4035 C C . PHE A 1 512 ? 13.508 11.508 -23.122 1.00 75.25 512 PHE A C 1
ATOM 4037 O O . PHE A 1 512 ? 14.419 10.978 -22.477 1.00 75.25 512 PHE A O 1
ATOM 4044 N N . PRO A 1 513 ? 12.275 11.647 -22.595 1.00 74.56 513 PRO A N 1
ATOM 4045 C CA . PRO A 1 513 ? 11.934 11.172 -21.256 1.00 74.56 513 PRO A CA 1
ATOM 4046 C C . PRO A 1 513 ? 12.071 9.652 -21.137 1.00 74.56 513 PRO A C 1
ATOM 4048 O O . PRO A 1 513 ? 11.558 8.914 -21.979 1.00 74.56 513 PRO A O 1
ATOM 4051 N N . VAL A 1 514 ? 12.730 9.185 -20.074 1.00 83.88 514 VAL A N 1
ATOM 4052 C CA . VAL A 1 514 ? 12.891 7.757 -19.768 1.00 83.88 514 VAL A CA 1
ATOM 4053 C C . VAL A 1 514 ? 11.746 7.311 -18.869 1.00 83.88 514 VAL A C 1
ATOM 4055 O O . VAL A 1 514 ? 11.663 7.694 -17.702 1.00 83.88 514 VAL A O 1
ATOM 4058 N N . GLU A 1 515 ? 10.865 6.480 -19.412 1.00 79.06 515 GLU A N 1
ATOM 4059 C CA . GLU A 1 515 ? 9.670 5.991 -18.720 1.00 79.06 515 GLU A CA 1
ATOM 4060 C C . GLU A 1 515 ? 9.967 4.781 -17.829 1.00 79.06 515 GLU A C 1
ATOM 4062 O O . GLU A 1 515 ? 9.372 4.618 -16.765 1.00 79.06 515 GLU A O 1
ATOM 4067 N N . ALA A 1 516 ? 10.862 3.906 -18.292 1.00 83.94 516 ALA A N 1
ATOM 4068 C CA . ALA A 1 516 ? 11.226 2.663 -17.627 1.00 83.94 516 ALA A CA 1
ATOM 4069 C C . ALA A 1 516 ? 12.640 2.230 -18.024 1.00 83.94 516 ALA A C 1
ATOM 4071 O O . ALA A 1 516 ? 13.056 2.420 -19.169 1.00 83.94 516 ALA A O 1
ATOM 4072 N N . VAL A 1 517 ? 13.349 1.589 -17.091 1.00 91.19 517 VAL A N 1
ATOM 4073 C CA . VAL A 1 517 ? 14.643 0.946 -17.356 1.00 91.19 517 VAL A CA 1
ATOM 4074 C C . VAL A 1 517 ? 14.609 -0.486 -16.840 1.00 91.19 517 VAL A C 1
ATOM 4076 O O . VAL A 1 517 ? 14.381 -0.733 -15.652 1.00 91.19 517 VAL A O 1
ATOM 4079 N N . VAL A 1 518 ? 14.828 -1.443 -17.740 1.00 87.94 518 VAL A N 1
ATOM 4080 C CA . VAL A 1 518 ? 14.790 -2.881 -17.440 1.00 87.94 518 VAL A CA 1
ATOM 4081 C C . VAL A 1 518 ? 16.050 -3.573 -17.941 1.00 87.94 518 VAL A C 1
ATOM 4083 O O . VAL A 1 518 ? 16.755 -3.072 -18.813 1.00 87.94 518 VAL A O 1
ATOM 4086 N N . TRP A 1 519 ? 16.332 -4.747 -17.386 1.00 85.12 519 TRP A N 1
ATOM 4087 C CA . TRP A 1 519 ? 17.441 -5.591 -17.813 1.00 85.12 519 TRP A CA 1
ATOM 4088 C C . TRP A 1 519 ? 16.899 -6.818 -18.544 1.00 85.12 519 TRP A C 1
ATOM 4090 O O . TRP A 1 519 ? 16.013 -7.503 -18.026 1.00 85.12 519 TRP A O 1
ATOM 4100 N N . ALA A 1 520 ? 17.427 -7.100 -19.734 1.00 83.50 520 ALA A N 1
ATOM 4101 C CA . ALA A 1 520 ? 17.003 -8.219 -20.568 1.00 83.50 520 ALA A CA 1
ATOM 4102 C C . ALA A 1 520 ? 18.208 -8.841 -21.288 1.00 83.50 520 ALA A C 1
ATOM 4104 O O . ALA A 1 520 ? 18.830 -8.211 -22.137 1.00 83.50 520 ALA A O 1
ATOM 4105 N N . GLY A 1 521 ? 18.547 -10.090 -20.950 1.00 75.50 521 GLY A N 1
ATOM 4106 C CA . GLY A 1 521 ? 19.516 -10.895 -21.708 1.00 75.50 521 GLY A CA 1
ATOM 4107 C C . GLY A 1 521 ? 20.948 -10.346 -21.783 1.00 75.50 521 GLY A C 1
ATOM 4108 O O . GLY A 1 521 ? 21.675 -10.732 -22.688 1.00 75.50 521 GLY A O 1
ATOM 4109 N N . GLY A 1 522 ? 21.352 -9.465 -20.860 1.00 80.25 522 GLY A N 1
ATOM 4110 C CA . GLY A 1 522 ? 22.646 -8.766 -20.889 1.00 80.25 522 GLY A CA 1
ATOM 4111 C C . GLY A 1 522 ? 22.570 -7.303 -21.342 1.00 80.25 522 GLY A C 1
ATOM 4112 O O . GLY A 1 522 ? 23.534 -6.568 -21.161 1.00 80.25 522 GLY A O 1
ATOM 4113 N N . TYR A 1 523 ? 21.429 -6.853 -21.865 1.00 89.75 523 TYR A N 1
ATOM 4114 C CA . TYR A 1 523 ? 21.202 -5.469 -22.283 1.00 89.75 523 TYR A CA 1
ATOM 4115 C C . TYR A 1 523 ? 20.427 -4.685 -21.219 1.00 89.75 523 TYR A C 1
ATOM 4117 O O . TYR A 1 523 ? 19.556 -5.242 -20.538 1.00 89.75 523 TYR A O 1
ATOM 4125 N N . VAL A 1 524 ? 20.704 -3.382 -21.109 1.00 92.81 524 VAL A N 1
ATOM 4126 C CA . VAL A 1 524 ? 19.843 -2.446 -20.372 1.00 92.81 524 VAL A CA 1
ATOM 4127 C C . VAL A 1 524 ? 18.979 -1.697 -21.375 1.00 92.81 524 VAL A C 1
ATOM 4129 O O . VAL A 1 524 ? 19.481 -0.981 -22.242 1.00 92.81 524 VAL A O 1
ATOM 4132 N N . VAL A 1 525 ? 17.671 -1.900 -21.259 1.00 92.88 525 VAL A N 1
ATOM 4133 C CA . VAL A 1 525 ? 16.664 -1.397 -22.189 1.00 92.88 525 VAL A CA 1
ATOM 4134 C C . VAL A 1 525 ? 15.966 -0.204 -21.552 1.00 92.88 525 VAL A C 1
ATOM 4136 O O . VAL A 1 525 ? 15.381 -0.322 -20.472 1.00 92.88 525 VAL A O 1
ATOM 4139 N N . HIS A 1 526 ? 16.033 0.942 -22.225 1.00 94.25 526 HIS A N 1
ATOM 4140 C CA . HIS A 1 526 ? 15.449 2.199 -21.766 1.00 94.25 526 HIS A CA 1
ATOM 4141 C C . HIS A 1 526 ? 14.231 2.508 -22.633 1.00 94.25 526 HIS A C 1
ATOM 4143 O O . HIS A 1 526 ? 14.392 2.777 -23.823 1.00 94.25 526 HIS A O 1
ATOM 4149 N N . ARG A 1 527 ? 13.017 2.471 -22.076 1.00 90.00 527 ARG A N 1
ATOM 4150 C CA . ARG A 1 527 ? 11.829 2.888 -22.832 1.00 90.00 527 ARG A CA 1
ATOM 4151 C C . ARG A 1 527 ? 11.735 4.407 -22.818 1.00 90.00 527 ARG A C 1
ATOM 4153 O O . ARG A 1 527 ? 11.682 5.002 -21.740 1.00 90.00 527 ARG A O 1
ATOM 4160 N N . VAL A 1 528 ? 11.697 5.011 -24.001 1.00 83.88 528 VAL A N 1
ATOM 4161 C CA . VAL A 1 528 ? 11.570 6.461 -24.183 1.00 83.88 528 VAL A CA 1
ATOM 4162 C C . VAL A 1 528 ? 10.387 6.801 -25.080 1.00 83.88 528 VAL A C 1
ATOM 4164 O O . VAL A 1 528 ? 10.030 6.036 -25.978 1.00 83.88 528 VAL A O 1
ATOM 4167 N N . THR A 1 529 ? 9.812 7.983 -24.861 1.00 76.94 529 THR A N 1
ATOM 4168 C CA . THR A 1 529 ? 9.003 8.663 -25.880 1.00 76.94 529 THR A CA 1
ATOM 4169 C C . THR A 1 529 ? 9.923 9.592 -26.675 1.00 76.94 529 THR A C 1
ATOM 4171 O O . THR A 1 529 ? 10.663 10.388 -26.095 1.00 76.94 529 THR A O 1
ATOM 4174 N N . VAL A 1 530 ? 9.904 9.466 -28.000 1.00 75.19 530 VAL A N 1
ATOM 4175 C CA . VAL A 1 530 ? 10.798 10.159 -28.935 1.00 75.19 530 VAL A CA 1
ATOM 4176 C C . VAL A 1 530 ? 10.232 11.545 -29.263 1.00 75.19 530 VAL A C 1
ATOM 4178 O O . VAL A 1 530 ? 9.133 11.650 -29.802 1.00 75.19 530 VAL A O 1
ATOM 4181 N N . ALA A 1 531 ? 10.951 12.616 -28.911 1.00 62.75 531 ALA A N 1
ATOM 4182 C CA . ALA A 1 531 ? 10.490 14.003 -29.099 1.00 62.75 531 ALA A CA 1
ATOM 4183 C C . ALA A 1 531 ? 10.961 14.663 -30.410 1.00 62.75 531 ALA A C 1
ATOM 4185 O O . ALA A 1 531 ? 10.369 15.641 -30.844 1.00 62.75 531 ALA A O 1
ATOM 4186 N N . ASP A 1 532 ? 12.003 14.121 -31.036 1.00 71.88 532 ASP A N 1
ATOM 4187 C CA . ASP A 1 532 ? 12.451 14.378 -32.412 1.00 71.88 532 ASP A CA 1
ATOM 4188 C C . ASP A 1 532 ? 13.177 13.102 -32.879 1.00 71.88 532 ASP A C 1
ATOM 4190 O O . ASP A 1 532 ? 13.463 12.227 -32.063 1.00 71.88 532 ASP A O 1
ATOM 4194 N N . ASN A 1 533 ? 13.464 12.964 -34.167 1.00 81.94 533 ASN A N 1
ATOM 4195 C CA . ASN A 1 533 ? 14.023 11.759 -34.773 1.00 81.94 533 ASN A CA 1
ATOM 4196 C C . ASN A 1 533 ? 15.284 11.259 -34.044 1.00 81.94 533 ASN A C 1
ATOM 4198 O O . ASN A 1 533 ? 16.269 11.986 -33.922 1.00 81.94 533 ASN A O 1
ATOM 4202 N N . LEU A 1 534 ? 15.258 9.991 -33.629 1.00 87.06 534 LEU A N 1
ATOM 4203 C CA . LEU A 1 534 ? 16.354 9.297 -32.952 1.00 87.06 534 LEU A CA 1
ATOM 4204 C C . LEU A 1 534 ? 16.848 8.141 -33.825 1.00 87.06 534 LEU A C 1
ATOM 4206 O O . LEU A 1 534 ? 16.038 7.362 -34.332 1.00 87.06 534 LEU A O 1
ATOM 4210 N N . LYS A 1 535 ? 18.165 8.007 -33.997 1.00 93.38 535 LYS A N 1
ATOM 4211 C CA . LYS A 1 535 ? 18.790 7.036 -34.907 1.00 93.38 535 LYS A CA 1
ATOM 4212 C C . LYS A 1 535 ? 19.847 6.180 -34.219 1.00 93.38 535 LYS A C 1
ATOM 4214 O O . LYS A 1 535 ? 20.496 6.579 -33.255 1.00 93.38 535 LYS A O 1
ATOM 4219 N N . THR A 1 536 ? 20.054 4.980 -34.752 1.00 94.00 536 THR A N 1
ATOM 4220 C CA . THR A 1 536 ? 21.196 4.140 -34.371 1.00 94.00 536 THR A CA 1
ATOM 4221 C C . THR A 1 536 ? 22.500 4.843 -34.757 1.00 94.00 536 THR A C 1
ATOM 4223 O O . THR A 1 536 ? 22.662 5.273 -35.897 1.00 94.00 536 THR A O 1
ATOM 4226 N N . GLY A 1 537 ? 23.427 4.952 -33.805 1.00 93.50 537 GLY A N 1
ATOM 4227 C CA . GLY A 1 537 ? 24.667 5.726 -33.911 1.00 93.50 537 GLY A CA 1
ATOM 4228 C C . GLY A 1 537 ? 24.627 7.102 -33.232 1.00 93.50 537 GLY A C 1
ATOM 4229 O O . GLY A 1 537 ? 25.695 7.664 -32.974 1.00 93.50 537 GLY A O 1
ATOM 4230 N N . ASP A 1 538 ? 23.444 7.622 -32.884 1.00 93.62 538 ASP A N 1
ATOM 4231 C CA . ASP A 1 538 ? 23.320 8.931 -32.236 1.00 93.62 538 ASP A CA 1
ATOM 4232 C C . ASP A 1 538 ? 24.039 8.974 -30.882 1.00 93.62 538 ASP A C 1
ATOM 4234 O O . ASP A 1 538 ? 24.031 8.015 -30.101 1.00 93.62 538 ASP A O 1
ATOM 4238 N N . GLN A 1 539 ? 24.656 10.124 -30.599 1.00 95.00 539 GLN A N 1
ATOM 4239 C CA . GLN A 1 539 ? 25.307 10.409 -29.324 1.00 95.00 539 GLN A CA 1
ATOM 4240 C C . GLN A 1 539 ? 24.311 11.067 -28.372 1.00 95.00 539 GLN A C 1
ATOM 4242 O O . GLN A 1 539 ? 23.844 12.184 -28.611 1.00 95.00 539 GLN A O 1
ATOM 4247 N N . LEU A 1 540 ? 24.031 10.393 -27.261 1.00 92.44 540 LEU A N 1
ATOM 4248 C CA . LEU A 1 540 ? 23.140 10.861 -26.210 1.00 92.44 540 LEU A CA 1
ATOM 4249 C C . LEU A 1 540 ? 23.929 11.260 -24.964 1.00 92.44 540 LEU A C 1
ATOM 4251 O O . LEU A 1 540 ? 24.874 10.584 -24.552 1.00 92.44 540 LEU A O 1
ATOM 4255 N N . GLN A 1 541 ? 23.493 12.337 -24.321 1.00 89.69 541 GLN A N 1
ATOM 4256 C CA . GLN A 1 541 ? 23.839 12.654 -22.942 1.00 89.69 541 GLN A CA 1
ATOM 4257 C C . GLN A 1 541 ? 22.672 12.252 -22.034 1.00 89.69 541 GLN A C 1
ATOM 4259 O O . GLN A 1 541 ? 21.517 12.576 -22.304 1.00 89.69 541 GLN A O 1
ATOM 4264 N N . LEU A 1 542 ? 22.989 11.522 -20.967 1.00 92.81 542 LEU A N 1
ATOM 4265 C CA . LEU A 1 542 ? 22.031 10.937 -20.038 1.00 92.81 542 LEU A CA 1
ATOM 4266 C C . LEU A 1 542 ? 21.918 11.785 -18.767 1.00 92.81 542 LEU A C 1
ATOM 4268 O O . LEU A 1 542 ? 22.930 12.081 -18.126 1.00 92.81 542 LEU A O 1
ATOM 4272 N N . HIS A 1 543 ? 20.687 12.114 -18.373 1.00 82.00 543 HIS A N 1
ATOM 4273 C CA . HIS A 1 543 ? 20.380 12.928 -17.196 1.00 82.00 543 HIS A CA 1
ATOM 4274 C C . HIS A 1 543 ? 19.464 12.153 -16.245 1.00 82.00 543 HIS A C 1
ATOM 4276 O O . HIS A 1 543 ? 18.311 11.866 -16.563 1.00 82.00 543 HIS A O 1
ATOM 4282 N N . LEU A 1 544 ? 19.987 11.804 -15.070 1.00 88.44 544 LEU A N 1
ATOM 4283 C CA . LEU A 1 544 ? 19.245 11.114 -14.010 1.00 88.44 544 LEU A CA 1
ATOM 4284 C C . LEU A 1 544 ? 18.402 12.096 -13.190 1.00 88.44 544 LEU A C 1
ATOM 4286 O O . LEU A 1 544 ? 18.875 13.185 -12.854 1.00 88.44 544 LEU A O 1
ATOM 4290 N N . ASP A 1 545 ? 17.228 11.657 -12.733 1.00 82.81 545 ASP A N 1
ATOM 4291 C CA . ASP A 1 545 ? 16.608 12.228 -11.537 1.00 82.81 545 ASP A CA 1
ATOM 4292 C C . ASP A 1 545 ? 17.447 11.832 -10.310 1.00 82.81 545 ASP A C 1
ATOM 4294 O O . ASP A 1 545 ? 17.334 10.741 -9.740 1.00 82.81 545 ASP A O 1
ATOM 4298 N N . GLN A 1 546 ? 18.327 12.750 -9.914 1.00 84.94 546 GLN A N 1
ATOM 4299 C CA . GLN A 1 546 ? 19.242 12.567 -8.791 1.00 84.94 546 GLN A CA 1
ATOM 4300 C C . GLN A 1 546 ? 18.507 12.483 -7.441 1.00 84.94 546 GLN A C 1
ATOM 4302 O O . GLN A 1 546 ? 19.026 11.860 -6.514 1.00 84.94 546 GLN A O 1
ATOM 4307 N N . VAL A 1 547 ? 17.306 13.064 -7.316 1.00 79.31 547 VAL A N 1
ATOM 4308 C CA . VAL A 1 547 ? 16.509 13.049 -6.077 1.00 79.31 547 VAL A CA 1
ATOM 4309 C C . VAL A 1 547 ? 15.845 11.686 -5.902 1.00 79.31 547 VAL A C 1
ATOM 4311 O O . VAL A 1 547 ? 15.934 11.094 -4.821 1.00 79.31 547 VAL A O 1
ATOM 4314 N N . HIS A 1 548 ? 15.250 11.145 -6.969 1.00 83.56 548 HIS A N 1
ATOM 4315 C CA . HIS A 1 548 ? 14.706 9.783 -7.000 1.00 83.56 548 HIS A CA 1
ATOM 4316 C C . HIS A 1 548 ? 15.802 8.740 -6.752 1.00 83.56 548 HIS A C 1
ATOM 4318 O O . HIS A 1 548 ? 15.658 7.896 -5.860 1.00 83.56 548 HIS A O 1
ATOM 4324 N N . ARG A 1 549 ? 16.933 8.851 -7.467 1.00 92.94 549 ARG A N 1
ATOM 4325 C CA . ARG A 1 549 ? 18.115 7.990 -7.292 1.00 92.94 549 ARG A CA 1
ATOM 4326 C C . ARG A 1 549 ? 18.602 7.991 -5.844 1.00 92.94 549 ARG A C 1
ATOM 4328 O O . ARG A 1 549 ? 18.730 6.924 -5.240 1.00 92.94 549 ARG A O 1
ATOM 4335 N N . LEU A 1 550 ? 18.859 9.171 -5.272 1.00 92.62 550 LEU A N 1
ATOM 4336 C CA . LEU A 1 550 ? 19.370 9.291 -3.906 1.00 92.62 550 LEU A CA 1
ATOM 4337 C C . LEU A 1 550 ? 18.365 8.735 -2.889 1.00 92.62 550 LEU A C 1
ATOM 4339 O O . LEU A 1 550 ? 18.754 7.998 -1.986 1.00 92.62 550 LEU A O 1
ATOM 4343 N N . SER A 1 551 ? 17.071 9.001 -3.073 1.00 89.94 551 SER A N 1
ATOM 4344 C CA . SER A 1 551 ? 16.007 8.474 -2.208 1.00 89.94 551 SER A CA 1
ATOM 4345 C C . SER A 1 551 ? 15.935 6.941 -2.231 1.00 89.94 551 SER A C 1
ATOM 4347 O O . SER A 1 551 ? 15.745 6.316 -1.182 1.00 89.94 551 SER A O 1
ATOM 4349 N N . CYS A 1 552 ? 16.156 6.323 -3.397 1.00 94.31 552 CYS A N 1
ATOM 4350 C CA . CYS A 1 552 ? 16.302 4.872 -3.523 1.00 94.31 552 CYS A CA 1
ATOM 4351 C C . CYS A 1 552 ? 17.571 4.368 -2.812 1.00 94.31 552 CYS A C 1
ATOM 4353 O O . CYS A 1 552 ? 17.485 3.425 -2.025 1.00 94.31 552 CYS A O 1
ATOM 4355 N N . MET A 1 553 ? 18.727 5.015 -3.014 1.00 97.06 553 MET A N 1
ATOM 4356 C CA . MET A 1 553 ? 19.997 4.662 -2.355 1.00 97.06 553 MET A CA 1
ATOM 4357 C C . MET A 1 553 ? 19.900 4.719 -0.823 1.00 97.06 553 MET A C 1
ATOM 4359 O O . MET A 1 553 ? 20.340 3.783 -0.153 1.00 97.06 553 MET A O 1
ATOM 4363 N N . VAL A 1 554 ? 19.284 5.775 -0.270 1.00 96.81 554 VAL A N 1
ATOM 4364 C CA . VAL A 1 554 ? 19.022 5.942 1.172 1.00 96.81 554 VAL A CA 1
ATOM 4365 C C . VAL A 1 554 ? 18.269 4.736 1.719 1.00 96.81 554 VAL A C 1
ATOM 4367 O O . VAL A 1 554 ? 18.743 4.050 2.629 1.00 96.81 554 VAL A O 1
ATOM 4370 N N . LYS A 1 555 ? 17.109 4.434 1.130 1.00 95.62 555 LYS A N 1
ATOM 4371 C CA . LYS A 1 555 ? 16.229 3.360 1.598 1.00 95.62 555 LYS A CA 1
ATOM 4372 C C . LYS A 1 555 ? 16.825 1.968 1.339 1.00 95.62 555 LYS A C 1
ATOM 4374 O O . LYS A 1 555 ? 16.572 1.048 2.120 1.00 95.62 555 LYS A O 1
ATOM 4379 N N . HIS A 1 556 ? 17.676 1.803 0.322 1.00 96.69 556 HIS A N 1
ATOM 4380 C CA . HIS A 1 556 ? 18.369 0.541 0.059 1.00 96.69 556 HIS A CA 1
ATOM 4381 C C . HIS A 1 556 ? 19.475 0.273 1.088 1.00 96.69 556 HIS A C 1
ATOM 4383 O O . HIS A 1 556 ? 19.470 -0.781 1.727 1.00 96.69 556 HIS A O 1
ATOM 4389 N N . THR A 1 557 ? 20.370 1.234 1.340 1.00 97.69 557 THR A N 1
ATOM 4390 C CA . THR A 1 557 ? 21.385 1.102 2.401 1.00 97.69 557 THR A CA 1
ATOM 4391 C C . THR A 1 557 ? 20.724 0.908 3.772 1.00 97.69 557 THR A C 1
ATOM 4393 O O . THR A 1 557 ? 21.112 0.011 4.521 1.00 97.69 557 THR A O 1
ATOM 4396 N N . ALA A 1 558 ? 19.654 1.652 4.073 1.00 97.50 558 ALA A N 1
ATOM 4397 C CA . ALA A 1 558 ? 18.881 1.475 5.303 1.00 97.50 558 ALA A CA 1
ATOM 4398 C C . ALA A 1 558 ? 18.268 0.066 5.440 1.00 97.50 558 ALA A C 1
ATOM 4400 O O . ALA A 1 558 ? 18.209 -0.476 6.544 1.00 97.50 558 ALA A O 1
ATOM 4401 N N . THR A 1 559 ? 17.866 -0.567 4.331 1.00 96.56 559 THR A N 1
ATOM 4402 C CA . THR A 1 559 ? 17.346 -1.946 4.325 1.00 96.56 559 THR A CA 1
ATOM 4403 C C . THR A 1 559 ? 18.409 -2.961 4.755 1.00 96.56 559 THR A C 1
ATOM 4405 O O . THR A 1 559 ? 18.111 -3.839 5.565 1.00 96.56 559 THR A O 1
ATOM 4408 N N . HIS A 1 560 ? 19.656 -2.819 4.296 1.00 95.62 560 HIS A N 1
ATOM 4409 C CA . HIS A 1 560 ? 20.768 -3.682 4.720 1.00 95.62 560 HIS A CA 1
ATOM 4410 C C . HIS A 1 560 ? 21.103 -3.527 6.209 1.00 95.62 560 HIS A C 1
ATOM 4412 O O . HIS A 1 560 ? 21.339 -4.516 6.911 1.00 95.62 560 HIS A O 1
ATOM 4418 N N . ILE A 1 561 ? 21.086 -2.295 6.724 1.00 96.94 561 ILE A N 1
ATOM 4419 C CA . ILE A 1 561 ? 21.320 -2.025 8.150 1.00 96.94 561 ILE A CA 1
ATOM 4420 C C . ILE A 1 561 ? 20.172 -2.606 8.996 1.00 96.94 561 ILE A C 1
ATOM 4422 O O . ILE A 1 561 ? 20.422 -3.261 10.008 1.00 96.94 561 ILE A O 1
ATOM 4426 N N . LEU A 1 562 ? 18.918 -2.455 8.552 1.00 96.88 562 LEU A N 1
ATOM 4427 C CA . LEU A 1 562 ? 17.739 -3.041 9.198 1.00 96.88 562 LEU A CA 1
ATOM 4428 C C . LEU A 1 562 ? 17.787 -4.579 9.220 1.00 96.88 562 LEU A C 1
ATOM 4430 O O . LEU A 1 562 ? 17.512 -5.184 10.256 1.00 96.88 562 LEU A O 1
ATOM 4434 N N . ASN A 1 563 ? 18.169 -5.218 8.111 1.00 95.19 563 ASN A N 1
ATOM 4435 C CA . ASN A 1 563 ? 18.333 -6.672 8.010 1.00 95.19 563 ASN A CA 1
ATOM 4436 C C . ASN A 1 563 ? 19.385 -7.191 9.006 1.00 95.19 563 ASN A C 1
ATOM 4438 O O . ASN A 1 563 ? 19.142 -8.142 9.755 1.00 95.19 563 ASN A O 1
ATOM 4442 N N . PHE A 1 564 ? 20.537 -6.517 9.074 1.00 95.25 564 PHE A N 1
ATOM 4443 C CA . PHE A 1 564 ? 21.582 -6.805 10.053 1.00 95.25 564 PHE A CA 1
ATOM 4444 C C . PHE A 1 564 ? 21.096 -6.626 11.498 1.00 95.25 564 PHE A C 1
ATOM 4446 O O . PHE A 1 564 ? 21.247 -7.543 12.306 1.00 95.25 564 PHE A O 1
ATOM 4453 N N . ALA A 1 565 ? 20.449 -5.502 11.820 1.00 96.31 565 ALA A N 1
ATOM 4454 C CA . ALA A 1 565 ? 19.917 -5.235 13.156 1.00 96.31 565 ALA A CA 1
ATOM 4455 C C . ALA A 1 565 ? 18.874 -6.285 13.587 1.00 96.31 565 ALA A C 1
ATOM 4457 O O . ALA A 1 565 ? 18.921 -6.777 14.716 1.00 96.31 565 ALA A O 1
ATOM 4458 N N . LEU A 1 566 ? 17.983 -6.705 12.680 1.00 95.44 566 LEU A N 1
ATOM 4459 C CA . LEU A 1 566 ? 17.026 -7.788 12.928 1.00 95.44 566 LEU A CA 1
ATOM 4460 C C . LEU A 1 566 ? 17.733 -9.117 13.230 1.00 95.44 566 LEU A C 1
ATOM 4462 O O . LEU A 1 566 ? 17.391 -9.768 14.217 1.00 95.44 566 LEU A O 1
ATOM 4466 N N . ARG A 1 567 ? 18.746 -9.508 12.442 1.00 92.88 567 ARG A N 1
ATOM 4467 C CA . ARG A 1 567 ? 19.547 -10.726 12.690 1.00 92.88 567 ARG A CA 1
ATOM 4468 C C . ARG A 1 567 ? 20.333 -10.650 14.005 1.00 92.88 567 ARG A C 1
ATOM 4470 O O . ARG A 1 567 ? 20.412 -11.651 14.714 1.00 92.88 567 ARG A O 1
ATOM 4477 N N . LYS A 1 568 ? 20.871 -9.478 14.358 1.00 92.56 568 LYS A N 1
ATOM 4478 C CA . LYS A 1 568 ? 21.641 -9.238 15.592 1.00 92.56 568 LYS A CA 1
ATOM 4479 C C . LYS A 1 568 ? 20.767 -9.299 16.851 1.00 92.56 568 LYS A C 1
ATOM 4481 O O . LYS A 1 568 ? 21.182 -9.884 17.845 1.00 92.56 568 LYS A O 1
ATOM 4486 N N . VAL A 1 569 ? 19.553 -8.742 16.807 1.00 94.50 569 VAL A N 1
ATOM 4487 C CA . VAL A 1 569 ? 18.629 -8.684 17.960 1.00 94.50 569 VAL A CA 1
ATOM 4488 C C . VAL A 1 569 ? 17.783 -9.955 18.111 1.00 94.50 569 VAL A C 1
ATOM 4490 O O . VAL A 1 569 ? 17.517 -10.390 19.230 1.00 94.50 569 VAL A O 1
ATOM 4493 N N . LEU A 1 570 ? 17.340 -10.562 17.006 1.00 92.62 570 LEU A N 1
ATOM 4494 C CA . LEU A 1 570 ? 16.426 -11.717 17.015 1.00 92.62 570 LEU A CA 1
ATOM 4495 C C . LEU A 1 570 ? 17.136 -13.064 16.773 1.00 92.62 570 LEU A C 1
ATOM 4497 O O . LEU A 1 570 ? 16.518 -14.120 16.924 1.00 92.62 570 LEU A O 1
ATOM 4501 N N . GLY A 1 571 ? 18.420 -13.034 16.410 1.00 88.06 571 GLY A N 1
ATOM 4502 C CA . GLY A 1 571 ? 19.255 -14.202 16.145 1.00 88.06 571 GLY A CA 1
ATOM 4503 C C . GLY A 1 571 ? 19.256 -14.667 14.683 1.00 88.06 571 GLY A C 1
ATOM 4504 O O . GLY A 1 571 ? 18.402 -14.315 13.867 1.00 88.06 571 GLY A O 1
ATOM 4505 N N . ALA A 1 572 ? 20.217 -15.537 14.362 1.00 78.44 572 ALA A N 1
ATOM 4506 C CA . ALA A 1 572 ? 20.519 -15.986 12.999 1.00 78.44 572 ALA A CA 1
ATOM 4507 C C . ALA A 1 572 ? 19.393 -16.765 12.280 1.00 78.44 572 ALA A C 1
ATOM 4509 O O . ALA A 1 572 ? 19.493 -16.997 11.079 1.00 78.44 572 ALA A O 1
ATOM 4510 N N . SER A 1 573 ? 18.312 -17.149 12.972 1.00 82.31 573 SER A N 1
ATOM 4511 C CA . SER A 1 573 ? 17.126 -17.761 12.346 1.00 82.31 573 SER A CA 1
ATOM 4512 C C . SER A 1 573 ? 16.245 -16.775 11.566 1.00 82.31 573 SER A C 1
ATOM 4514 O O . SER A 1 573 ? 15.275 -17.195 10.932 1.00 82.31 573 SER A O 1
ATOM 4516 N N . VAL A 1 574 ? 16.529 -15.471 11.636 1.00 88.88 574 VAL A N 1
ATOM 4517 C CA . VAL A 1 574 ? 15.866 -14.472 10.794 1.00 88.88 574 VAL A CA 1
ATOM 4518 C C . VAL A 1 574 ? 16.459 -14.499 9.389 1.00 88.88 574 VAL A C 1
ATOM 4520 O O . VAL A 1 574 ? 17.654 -14.279 9.200 1.00 88.88 574 VAL A O 1
ATOM 4523 N N . GLN A 1 575 ? 15.599 -14.736 8.401 1.00 86.94 575 GLN A N 1
ATOM 4524 C CA . GLN A 1 575 ? 15.922 -14.700 6.980 1.00 86.94 575 GLN A CA 1
ATOM 4525 C C . GLN A 1 575 ? 14.990 -13.720 6.270 1.00 86.94 575 GLN A C 1
ATOM 4527 O O . GLN A 1 575 ? 13.788 -13.683 6.547 1.00 86.94 575 GLN A O 1
ATOM 4532 N N . GLN A 1 576 ? 15.538 -12.960 5.327 1.00 89.44 576 GLN A N 1
ATOM 4533 C CA . GLN A 1 576 ? 14.766 -12.150 4.390 1.00 89.44 576 GLN A CA 1
ATOM 4534 C C . GLN A 1 576 ? 13.849 -13.050 3.548 1.00 89.44 576 GLN A C 1
ATOM 4536 O O . GLN A 1 576 ? 14.258 -14.109 3.075 1.00 89.44 576 GLN A O 1
ATOM 4541 N N . ARG A 1 577 ? 12.600 -12.621 3.368 1.00 89.06 577 ARG A N 1
ATOM 4542 C CA . ARG A 1 577 ? 11.586 -13.254 2.506 1.00 89.06 577 ARG A CA 1
ATOM 4543 C C . ARG A 1 577 ? 11.079 -12.330 1.402 1.00 89.06 577 ARG A C 1
ATOM 4545 O O . ARG A 1 577 ? 10.381 -12.787 0.506 1.00 89.06 577 ARG A O 1
ATOM 4552 N N . GLY A 1 578 ? 11.453 -11.056 1.450 1.00 85.00 578 GLY A N 1
ATOM 4553 C CA . GLY A 1 578 ? 11.215 -10.090 0.390 1.00 85.00 578 GLY A CA 1
ATOM 4554 C C . GLY A 1 578 ? 11.686 -8.703 0.804 1.00 85.00 578 GLY A C 1
ATOM 4555 O O . GLY A 1 578 ? 11.652 -8.348 1.981 1.00 85.00 578 GLY A O 1
ATOM 4556 N N . SER A 1 579 ? 12.098 -7.909 -0.175 1.00 88.38 579 SER A N 1
ATOM 4557 C CA . SER A 1 579 ? 12.349 -6.478 -0.020 1.00 88.38 579 SER A CA 1
ATOM 4558 C C . SER A 1 579 ? 11.565 -5.724 -1.091 1.00 88.38 579 SER A C 1
ATOM 4560 O O . SER A 1 579 ? 11.178 -6.310 -2.104 1.00 88.38 579 SER A O 1
ATOM 4562 N N . HIS A 1 580 ? 11.266 -4.455 -0.850 1.00 88.38 580 HIS A N 1
ATOM 4563 C CA . HIS A 1 580 ? 10.926 -3.510 -1.904 1.00 88.38 580 HIS A CA 1
ATOM 4564 C C . HIS A 1 580 ? 11.317 -2.102 -1.463 1.00 88.38 580 HIS A C 1
ATOM 4566 O O . HIS A 1 580 ? 10.934 -1.661 -0.373 1.00 88.38 580 HIS A O 1
ATOM 4572 N N . VAL A 1 581 ? 12.082 -1.440 -2.326 1.00 88.38 581 VAL A N 1
ATOM 4573 C CA . VAL A 1 581 ? 12.664 -0.120 -2.122 1.00 88.38 581 VAL A CA 1
ATOM 4574 C C . VAL A 1 581 ? 12.335 0.761 -3.325 1.00 88.38 581 VAL A C 1
ATOM 4576 O O . VAL A 1 581 ? 12.630 0.424 -4.475 1.00 88.38 581 VAL A O 1
ATOM 4579 N N . SER A 1 582 ? 11.742 1.908 -3.039 1.00 86.69 582 SER A N 1
ATOM 4580 C CA . SER A 1 582 ? 11.436 2.995 -3.971 1.00 86.69 582 SER A CA 1
ATOM 4581 C C . SER A 1 582 ? 11.748 4.326 -3.284 1.00 86.69 582 SER A C 1
ATOM 4583 O O . SER A 1 582 ? 11.998 4.351 -2.076 1.00 86.69 582 SER A O 1
ATOM 4585 N N . ALA A 1 583 ? 11.719 5.443 -4.014 1.00 72.81 583 ALA A N 1
ATOM 4586 C CA . ALA A 1 583 ? 11.987 6.761 -3.438 1.00 72.81 583 ALA A CA 1
ATOM 4587 C C . ALA A 1 583 ? 11.047 7.113 -2.264 1.00 72.81 583 ALA A C 1
ATOM 4589 O O . ALA A 1 583 ? 11.480 7.746 -1.300 1.00 72.81 583 ALA A O 1
ATOM 4590 N N . ASP A 1 584 ? 9.800 6.635 -2.290 1.00 74.19 584 ASP A N 1
ATOM 4591 C CA . ASP A 1 584 ? 8.765 6.858 -1.273 1.00 74.19 584 ASP A CA 1
ATOM 4592 C C . ASP A 1 584 ? 8.697 5.770 -0.181 1.00 74.19 584 ASP A C 1
ATOM 4594 O O . ASP A 1 584 ? 8.085 5.994 0.862 1.00 74.19 584 ASP A O 1
ATOM 4598 N N . ARG A 1 585 ? 9.304 4.584 -0.367 1.00 76.88 585 ARG A N 1
ATOM 4599 C CA . ARG A 1 585 ? 8.972 3.420 0.476 1.00 76.88 585 ARG A CA 1
ATOM 4600 C C . ARG A 1 585 ? 10.125 2.468 0.780 1.00 76.88 585 ARG A C 1
ATOM 4602 O O . ARG A 1 585 ? 10.824 1.996 -0.110 1.00 76.88 585 ARG A O 1
ATOM 4609 N N . LEU A 1 586 ? 10.219 2.072 2.054 1.00 91.62 586 LEU A N 1
ATOM 4610 C CA . LEU A 1 586 ? 11.032 0.947 2.527 1.00 91.62 586 LEU A CA 1
ATOM 4611 C C . LEU A 1 586 ? 10.113 -0.147 3.101 1.00 91.62 586 LEU A C 1
ATOM 4613 O O . LEU A 1 586 ? 9.430 0.049 4.113 1.00 91.62 586 LEU A O 1
ATOM 4617 N N . ARG A 1 587 ? 10.081 -1.317 2.450 1.00 93.38 587 ARG A N 1
ATOM 4618 C CA . ARG A 1 587 ? 9.311 -2.499 2.876 1.00 93.38 587 ARG A CA 1
ATOM 4619 C C . ARG A 1 587 ? 10.228 -3.709 3.031 1.00 93.38 587 ARG A C 1
ATOM 4621 O O . ARG A 1 587 ? 10.782 -4.179 2.042 1.00 93.38 587 ARG A O 1
ATOM 4628 N N . PHE A 1 588 ? 10.284 -4.285 4.230 1.00 95.00 588 PHE A N 1
ATOM 4629 C CA . PHE A 1 588 ? 11.122 -5.450 4.516 1.00 95.00 588 PHE A CA 1
ATOM 4630 C C . PHE A 1 588 ? 10.317 -6.612 5.113 1.00 95.00 588 PHE A C 1
ATOM 4632 O O . PHE A 1 588 ? 9.641 -6.450 6.130 1.00 95.00 588 PHE A O 1
ATOM 4639 N N . ASP A 1 589 ? 10.400 -7.787 4.488 1.00 94.06 589 ASP A N 1
ATOM 4640 C CA . ASP A 1 589 ? 9.709 -9.012 4.898 1.00 94.06 589 ASP A CA 1
ATOM 4641 C C . ASP A 1 589 ? 10.720 -10.048 5.394 1.00 94.06 589 ASP A C 1
ATOM 4643 O O . ASP A 1 589 ? 11.688 -10.360 4.699 1.00 94.06 589 ASP A O 1
ATOM 4647 N N . PHE A 1 590 ? 10.490 -10.617 6.579 1.00 94.12 590 PHE A N 1
ATOM 4648 C CA . PHE A 1 590 ? 11.445 -11.512 7.236 1.00 94.12 590 PHE A CA 1
ATOM 4649 C C . PHE A 1 590 ? 10.771 -12.620 8.051 1.00 94.12 590 PHE A C 1
ATOM 4651 O O . PHE A 1 590 ? 9.640 -12.481 8.527 1.00 94.12 590 PHE A O 1
ATOM 4658 N N . SER A 1 591 ? 11.472 -13.743 8.224 1.00 92.44 591 SER A N 1
ATOM 4659 C CA . SER A 1 591 ? 10.984 -14.874 9.011 1.00 92.44 591 SER A CA 1
ATOM 4660 C C . SER A 1 591 ? 11.185 -14.666 10.513 1.00 92.44 591 SER A C 1
ATOM 4662 O O . SER A 1 591 ? 12.303 -14.447 10.976 1.00 92.44 591 SER A O 1
ATOM 4664 N N . VAL A 1 592 ? 10.112 -14.795 11.297 1.00 92.56 592 VAL A N 1
ATOM 4665 C CA . VAL A 1 592 ? 10.135 -14.655 12.762 1.00 92.56 592 VAL A CA 1
ATOM 4666 C C . VAL A 1 592 ? 9.036 -15.500 13.414 1.00 92.56 592 VAL A C 1
ATOM 4668 O O . VAL A 1 592 ? 7.929 -15.628 12.891 1.00 92.56 592 VAL A O 1
ATOM 4671 N N . LYS A 1 593 ? 9.328 -16.103 14.576 1.00 83.06 593 LYS A N 1
ATOM 4672 C CA . LYS A 1 593 ? 8.425 -17.061 15.255 1.00 83.06 593 LYS A CA 1
ATOM 4673 C C . LYS A 1 593 ? 7.108 -16.437 15.755 1.00 83.06 593 LYS A C 1
ATOM 4675 O O . LYS A 1 593 ? 6.137 -17.164 15.954 1.00 83.06 593 LYS A O 1
ATOM 4680 N N . GLY A 1 594 ? 7.062 -15.119 15.937 1.00 83.19 594 GLY A N 1
ATOM 4681 C CA . GLY A 1 594 ? 5.903 -14.343 16.387 1.00 83.19 594 GLY A CA 1
ATOM 4682 C C . GLY A 1 594 ? 6.183 -12.841 16.289 1.00 83.19 594 GLY A C 1
ATOM 4683 O O . GLY A 1 594 ? 7.276 -12.455 15.881 1.00 83.19 594 GLY A O 1
ATOM 4684 N N . SER A 1 595 ? 5.215 -12.002 16.659 1.00 87.94 595 SER A N 1
ATOM 4685 C CA . SER A 1 595 ? 5.398 -10.544 16.692 1.00 87.94 595 SER A CA 1
ATOM 4686 C C . SER A 1 595 ? 6.520 -10.133 17.649 1.00 87.94 595 SER A C 1
ATOM 4688 O O . SER A 1 595 ? 6.688 -10.739 18.709 1.00 87.94 595 SER A O 1
ATOM 4690 N N . LEU A 1 596 ? 7.250 -9.073 17.300 1.00 93.19 596 LEU A N 1
ATOM 4691 C CA . LEU A 1 596 ? 8.353 -8.552 18.116 1.00 93.19 596 LEU A CA 1
ATOM 4692 C C . LEU A 1 596 ? 7.817 -7.951 19.428 1.00 93.19 596 LEU A C 1
ATOM 4694 O O . LEU A 1 596 ? 6.699 -7.435 19.464 1.00 93.19 596 LEU A O 1
ATOM 4698 N N . SER A 1 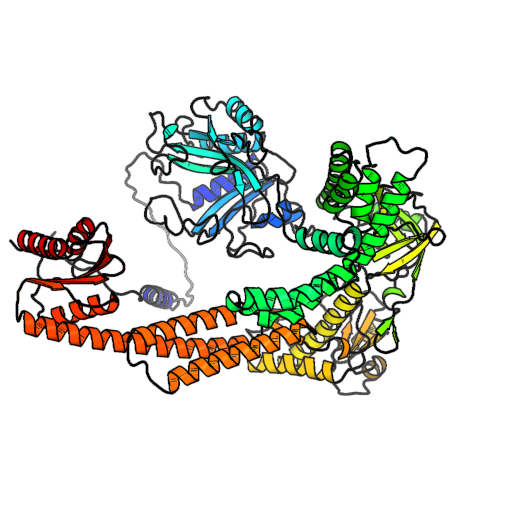597 ? 8.603 -7.957 20.505 1.00 94.69 597 SER A N 1
ATOM 4699 C CA . SER A 1 597 ? 8.280 -7.183 21.714 1.00 94.69 597 SER A CA 1
ATOM 4700 C C . SER A 1 597 ? 8.547 -5.680 21.521 1.00 94.69 597 SER A C 1
ATOM 4702 O O . SER A 1 597 ? 9.236 -5.268 20.587 1.00 94.69 597 SER A O 1
ATOM 4704 N N . VAL A 1 598 ? 8.035 -4.842 22.434 1.00 96.62 598 VAL A N 1
ATOM 4705 C CA . VAL A 1 598 ? 8.382 -3.404 22.497 1.00 96.62 598 VAL A CA 1
ATOM 4706 C C . VAL A 1 598 ? 9.898 -3.224 22.655 1.00 96.62 598 VAL A C 1
ATOM 4708 O O . VAL A 1 598 ? 10.500 -2.447 21.921 1.00 96.62 598 VAL A O 1
ATOM 4711 N N . SER A 1 599 ? 10.529 -4.008 23.537 1.00 96.69 599 SER A N 1
ATOM 4712 C CA . SER A 1 599 ? 11.980 -3.974 23.757 1.00 96.69 599 SER A CA 1
ATOM 4713 C C . SER A 1 599 ? 12.792 -4.421 22.537 1.00 96.69 599 SER A C 1
ATOM 4715 O O . SER A 1 599 ? 13.806 -3.801 22.238 1.00 96.69 599 SER A O 1
ATOM 4717 N N . GLN A 1 600 ? 12.345 -5.440 21.795 1.00 96.69 600 GLN A N 1
ATOM 4718 C CA . GLN A 1 600 ? 13.005 -5.883 20.562 1.00 96.69 600 GLN A CA 1
ATOM 4719 C C . GLN A 1 600 ? 12.905 -4.825 19.463 1.00 96.69 600 GLN A C 1
ATOM 4721 O O . GLN A 1 600 ? 13.901 -4.541 18.808 1.00 96.69 600 GLN A O 1
ATOM 4726 N N . LEU A 1 601 ? 11.733 -4.206 19.283 1.00 97.25 601 LEU A N 1
ATOM 4727 C CA . LEU A 1 601 ? 11.566 -3.099 18.338 1.00 97.25 601 LEU A CA 1
ATOM 4728 C C . LEU A 1 601 ? 12.487 -1.921 18.690 1.00 97.25 601 LEU A C 1
ATOM 4730 O O . LEU A 1 601 ? 13.202 -1.443 17.816 1.00 97.25 601 LEU A O 1
ATOM 4734 N N . GLN A 1 602 ? 12.542 -1.516 19.965 1.00 97.69 602 GLN A N 1
ATOM 4735 C CA . GLN A 1 602 ? 13.481 -0.491 20.439 1.00 97.69 602 GLN A CA 1
ATOM 4736 C C . GLN A 1 602 ? 14.948 -0.878 20.197 1.00 97.69 602 GLN A C 1
ATOM 4738 O O . GLN A 1 602 ? 15.737 -0.034 19.792 1.00 97.69 602 GLN A O 1
ATOM 4743 N N . GLN A 1 603 ? 15.336 -2.133 20.444 1.00 97.94 603 GLN A N 1
ATOM 4744 C CA . GLN A 1 603 ? 16.708 -2.611 20.232 1.00 97.94 603 GLN A CA 1
ATOM 4745 C C . GLN A 1 603 ? 17.102 -2.628 18.751 1.00 97.94 603 GLN A C 1
ATOM 4747 O O . GLN A 1 603 ? 18.224 -2.248 18.428 1.00 97.94 603 GLN A O 1
ATOM 4752 N N . VAL A 1 604 ? 16.194 -3.033 17.855 1.00 97.94 604 VAL A N 1
ATOM 4753 C CA . VAL A 1 604 ? 16.421 -2.978 16.402 1.00 97.94 604 VAL A CA 1
ATOM 4754 C C . VAL A 1 604 ? 16.556 -1.526 15.951 1.00 97.94 604 VAL A C 1
ATOM 4756 O O . VAL A 1 604 ? 17.536 -1.189 15.299 1.00 97.94 604 VAL A O 1
ATOM 4759 N N . GLU A 1 605 ? 15.618 -0.658 16.339 1.00 97.56 605 GLU A N 1
ATOM 4760 C CA . GLU A 1 605 ? 15.615 0.753 15.936 1.00 97.56 605 GLU A CA 1
ATOM 4761 C C . GLU A 1 605 ? 16.853 1.498 16.471 1.00 97.56 605 GLU A C 1
ATOM 4763 O O . GLU A 1 605 ? 17.481 2.235 15.717 1.00 97.56 605 GLU A O 1
ATOM 4768 N N . ARG A 1 606 ? 17.284 1.241 17.717 1.00 97.81 606 ARG A N 1
ATOM 4769 C CA . ARG A 1 606 ? 18.563 1.752 18.251 1.00 97.81 606 ARG A CA 1
ATOM 4770 C C . ARG A 1 606 ? 19.752 1.230 17.454 1.00 97.81 606 ARG A C 1
ATOM 4772 O O . ARG A 1 606 ? 20.501 2.033 16.932 1.00 97.81 606 ARG A O 1
ATOM 4779 N N . CYS A 1 607 ? 19.872 -0.086 17.260 1.00 97.25 607 CYS A N 1
ATOM 4780 C CA . CYS A 1 607 ? 21.007 -0.666 16.537 1.00 97.25 607 CYS A CA 1
ATOM 4781 C C . CYS A 1 607 ? 21.133 -0.147 15.092 1.00 97.25 607 CYS A C 1
ATOM 4783 O O . CYS A 1 607 ? 22.247 -0.064 14.581 1.00 97.25 607 CYS A O 1
ATOM 4785 N N . VAL A 1 608 ? 20.019 0.177 14.424 1.00 97.81 608 VAL A N 1
ATOM 4786 C CA . VAL A 1 608 ? 20.051 0.833 13.108 1.00 97.81 608 VAL A CA 1
ATOM 4787 C C . VAL A 1 608 ? 20.569 2.265 13.232 1.00 97.81 608 VAL A C 1
ATOM 4789 O O . VAL A 1 608 ? 21.491 2.640 12.513 1.00 97.81 608 VAL A O 1
ATOM 4792 N N . ASN A 1 609 ? 20.015 3.049 14.158 1.00 97.69 609 ASN A N 1
ATOM 4793 C CA . ASN A 1 609 ? 20.378 4.456 14.306 1.00 97.69 609 ASN A CA 1
ATOM 4794 C C . ASN A 1 609 ? 21.790 4.661 14.878 1.00 97.69 609 ASN A C 1
ATOM 4796 O O . ASN A 1 609 ? 22.471 5.570 14.430 1.00 97.69 609 ASN A O 1
ATOM 4800 N N . ASP A 1 610 ? 22.298 3.767 15.730 1.00 97.44 610 ASP A N 1
ATOM 4801 C CA . ASP A 1 610 ? 23.698 3.764 16.180 1.00 97.44 610 ASP A CA 1
ATOM 4802 C C . ASP A 1 610 ? 24.670 3.671 14.980 1.00 97.44 610 ASP A C 1
ATOM 4804 O O . ASP A 1 610 ? 25.694 4.352 14.938 1.00 97.44 610 ASP A O 1
ATOM 4808 N N . ILE A 1 611 ? 24.329 2.862 13.965 1.00 96.69 611 ILE A N 1
ATOM 4809 C CA . ILE A 1 611 ? 25.115 2.699 12.726 1.00 96.69 611 ILE A CA 1
ATOM 4810 C C . ILE A 1 611 ? 24.969 3.919 11.800 1.00 96.69 611 ILE A C 1
ATOM 4812 O O . ILE A 1 611 ? 25.923 4.273 11.106 1.00 96.69 611 ILE A O 1
ATOM 4816 N N . ILE A 1 612 ? 23.802 4.572 11.783 1.00 97.06 612 ILE A N 1
ATOM 4817 C CA . ILE A 1 612 ? 23.561 5.812 11.024 1.00 97.06 612 ILE A CA 1
ATOM 4818 C C . ILE A 1 612 ? 24.333 6.980 11.655 1.00 97.06 612 ILE A C 1
ATOM 4820 O O . ILE A 1 612 ? 25.108 7.639 10.968 1.00 97.06 612 ILE A O 1
ATOM 4824 N N . SER A 1 613 ? 24.200 7.194 12.968 1.00 96.69 613 SER A N 1
ATOM 4825 C CA . SER A 1 613 ? 24.874 8.267 13.711 1.00 96.69 613 SER A CA 1
ATOM 4826 C C . SER A 1 613 ? 26.396 8.118 13.748 1.00 96.69 613 SER A C 1
ATOM 4828 O O . SER A 1 613 ? 27.100 9.122 13.794 1.00 96.69 613 SER A O 1
ATOM 4830 N N . ALA A 1 614 ? 26.924 6.891 13.678 1.00 96.81 614 ALA A N 1
ATOM 4831 C CA . ALA A 1 614 ? 28.359 6.652 13.509 1.00 96.81 614 ALA A CA 1
ATOM 4832 C C . ALA A 1 614 ? 28.887 6.992 12.096 1.00 96.81 614 ALA A C 1
ATOM 4834 O O . ALA A 1 614 ? 30.096 6.938 11.884 1.00 96.81 614 ALA A O 1
ATOM 4835 N N . ASN A 1 615 ? 28.006 7.326 11.140 1.00 96.62 615 ASN A N 1
ATOM 4836 C CA . ASN A 1 615 ? 28.317 7.653 9.744 1.00 96.62 615 ASN A CA 1
ATOM 4837 C C . ASN A 1 615 ? 29.293 6.658 9.081 1.00 96.62 615 ASN A C 1
ATOM 4839 O O . ASN A 1 615 ? 30.273 7.039 8.437 1.00 96.62 615 ASN A O 1
ATOM 4843 N N . GLN A 1 616 ? 29.031 5.366 9.283 1.00 95.81 616 GLN A N 1
ATOM 4844 C CA . GLN A 1 616 ? 29.866 4.270 8.805 1.00 95.81 616 GLN A CA 1
ATOM 4845 C C . GLN A 1 616 ? 30.034 4.299 7.284 1.00 95.81 616 GLN A C 1
ATOM 4847 O O . GLN A 1 616 ? 29.099 4.610 6.541 1.00 95.81 616 GLN A O 1
ATOM 4852 N N . ILE A 1 617 ? 31.224 3.926 6.818 1.00 96.81 617 ILE A N 1
ATOM 4853 C CA . ILE A 1 617 ? 31.521 3.805 5.388 1.00 96.81 617 ILE A CA 1
ATOM 4854 C C . ILE A 1 617 ? 30.815 2.564 4.830 1.00 96.81 617 ILE A C 1
ATOM 4856 O O . ILE A 1 617 ? 30.723 1.527 5.491 1.00 96.81 617 ILE A O 1
ATOM 4860 N N . VAL A 1 618 ? 30.310 2.672 3.603 1.00 97.56 618 VAL A N 1
ATOM 4861 C CA . VAL A 1 618 ? 29.756 1.550 2.843 1.00 97.56 618 VAL A CA 1
ATOM 4862 C C . VAL A 1 618 ? 30.757 1.158 1.763 1.00 97.56 618 VAL A C 1
ATOM 4864 O O . VAL A 1 618 ? 31.070 1.931 0.859 1.00 97.56 618 VAL A O 1
ATOM 4867 N N . HIS A 1 619 ? 31.264 -0.062 1.865 1.00 96.38 619 HIS A N 1
ATOM 4868 C CA . HIS A 1 619 ? 32.209 -0.659 0.936 1.00 96.38 619 HIS A CA 1
ATOM 4869 C C . HIS A 1 619 ? 31.475 -1.561 -0.058 1.00 96.38 619 HIS A C 1
ATOM 4871 O O . HIS A 1 619 ? 30.536 -2.273 0.303 1.00 96.38 619 HIS A O 1
ATOM 4877 N N . SER A 1 620 ? 31.944 -1.603 -1.305 1.00 94.69 620 SER A N 1
ATOM 4878 C CA . SER A 1 620 ? 31.508 -2.614 -2.270 1.00 94.69 620 SER A CA 1
ATOM 4879 C C . SER A 1 620 ? 32.675 -3.126 -3.100 1.00 94.69 620 SER A C 1
ATOM 4881 O O . SER A 1 620 ? 33.537 -2.336 -3.481 1.00 94.69 620 SER A O 1
ATOM 4883 N N . GLN A 1 621 ? 32.695 -4.425 -3.391 1.00 94.06 621 GLN A N 1
ATOM 4884 C CA . GLN A 1 621 ? 33.742 -5.064 -4.187 1.00 94.06 621 GLN A CA 1
ATOM 4885 C C . GLN A 1 621 ? 33.167 -6.226 -5.005 1.00 94.06 621 GLN A C 1
ATOM 4887 O O . GLN A 1 621 ? 32.368 -7.012 -4.494 1.00 94.06 621 GLN A O 1
ATOM 4892 N N . GLU A 1 622 ? 33.598 -6.356 -6.258 1.00 93.31 622 GLU A N 1
ATOM 4893 C CA . GLU A 1 622 ? 33.301 -7.524 -7.089 1.00 93.31 622 GLU A CA 1
ATOM 4894 C C . GLU A 1 622 ? 34.309 -8.648 -6.844 1.00 93.31 622 GLU A C 1
ATOM 4896 O O . GLU A 1 622 ? 35.518 -8.419 -6.738 1.00 93.31 622 GLU A O 1
ATOM 4901 N N . LEU A 1 623 ? 33.802 -9.872 -6.704 1.00 92.31 623 LEU A N 1
ATOM 4902 C CA . LEU A 1 623 ? 34.573 -11.054 -6.333 1.00 92.31 623 LEU A CA 1
ATOM 4903 C C . LEU A 1 623 ? 34.002 -12.310 -7.006 1.00 92.31 623 LEU A C 1
ATOM 4905 O O . LEU A 1 623 ? 32.788 -12.400 -7.188 1.00 92.31 623 LEU A O 1
ATOM 4909 N N . PRO A 1 624 ? 34.831 -13.336 -7.269 1.00 92.62 624 PRO A N 1
ATOM 4910 C CA . PRO A 1 624 ? 34.329 -14.653 -7.638 1.00 92.62 624 PRO A CA 1
ATOM 4911 C C . PRO A 1 624 ? 33.395 -15.219 -6.559 1.00 92.62 624 PRO A C 1
ATOM 4913 O O . PRO A 1 624 ? 33.722 -15.184 -5.366 1.00 92.62 624 PRO A O 1
ATOM 4916 N N . LEU A 1 625 ? 32.267 -15.806 -6.958 1.00 88.00 625 LEU A N 1
ATOM 4917 C CA . LEU A 1 625 ? 31.215 -16.322 -6.076 1.00 88.00 625 LEU A CA 1
ATOM 4918 C C . LEU A 1 625 ? 31.747 -17.336 -5.052 1.00 88.00 625 LEU A C 1
ATOM 4920 O O . LEU A 1 625 ? 31.333 -17.323 -3.891 1.00 88.00 625 LEU A O 1
ATOM 4924 N N . GLN A 1 626 ? 32.703 -18.186 -5.441 1.00 87.62 626 GLN A N 1
ATOM 4925 C CA . GLN A 1 626 ? 33.361 -19.108 -4.506 1.00 87.62 626 GLN A CA 1
ATOM 4926 C C . GLN A 1 626 ? 34.150 -18.378 -3.409 1.00 87.62 626 GLN A C 1
ATOM 4928 O O . GLN A 1 626 ? 34.109 -18.794 -2.253 1.00 87.62 626 GLN A O 1
ATOM 4933 N N . ARG A 1 627 ? 34.836 -17.279 -3.751 1.00 89.69 627 ARG A N 1
ATOM 4934 C CA . ARG A 1 627 ? 35.612 -16.473 -2.799 1.00 89.69 627 ARG A CA 1
ATOM 4935 C C . ARG A 1 627 ? 34.686 -15.684 -1.873 1.00 89.69 627 ARG A C 1
ATOM 4937 O O . ARG A 1 627 ? 34.906 -15.687 -0.665 1.00 89.69 627 ARG A O 1
ATOM 4944 N N . ALA A 1 628 ? 33.616 -15.095 -2.411 1.00 88.69 628 ALA A N 1
ATOM 4945 C CA . ALA A 1 628 ? 32.603 -14.398 -1.617 1.00 88.69 628 ALA A CA 1
ATOM 4946 C C . ALA A 1 628 ? 31.951 -15.321 -0.570 1.00 88.69 628 ALA A C 1
ATOM 4948 O O . ALA A 1 628 ? 31.853 -14.948 0.595 1.00 88.69 628 ALA A O 1
ATOM 4949 N N . ARG A 1 629 ? 31.604 -16.568 -0.931 1.00 86.88 629 ARG A N 1
ATOM 4950 C CA . ARG A 1 629 ? 31.052 -17.580 0.002 1.00 86.88 629 ARG A CA 1
ATOM 4951 C C . ARG A 1 629 ? 31.950 -17.905 1.209 1.00 86.88 629 ARG A C 1
ATOM 4953 O O . ARG A 1 629 ? 31.458 -18.499 2.164 1.00 86.88 629 ARG A O 1
ATOM 4960 N N . GLY A 1 630 ? 33.236 -17.541 1.184 1.00 84.75 630 GLY A N 1
ATOM 4961 C CA . GLY A 1 630 ? 34.151 -17.686 2.321 1.00 84.75 630 GLY A CA 1
ATOM 4962 C C . GLY A 1 630 ? 34.011 -16.608 3.407 1.00 84.75 630 GLY A C 1
ATOM 4963 O O . GLY A 1 630 ? 34.559 -16.789 4.497 1.00 84.75 630 GLY A O 1
ATOM 4964 N N . ILE A 1 631 ? 33.293 -15.512 3.131 1.00 87.31 631 ILE A N 1
ATOM 4965 C CA . ILE A 1 631 ? 33.108 -14.384 4.053 1.00 87.31 631 ILE A CA 1
ATOM 4966 C C . ILE A 1 631 ? 32.192 -14.784 5.216 1.00 87.31 631 ILE A C 1
ATOM 4968 O O . ILE A 1 631 ? 31.055 -15.224 5.024 1.00 87.31 631 ILE A O 1
ATOM 4972 N N . SER A 1 632 ? 32.670 -14.583 6.446 1.00 82.50 632 SER A N 1
ATOM 4973 C CA . SER A 1 632 ? 31.881 -14.838 7.655 1.00 82.50 632 SER A CA 1
ATOM 4974 C C . SER A 1 632 ? 30.686 -13.882 7.748 1.00 82.50 632 SER A C 1
ATOM 4976 O O . SER A 1 632 ? 30.812 -12.684 7.514 1.00 82.50 632 SER A O 1
ATOM 4978 N N . GLY A 1 633 ? 29.508 -14.406 8.091 1.00 80.69 633 GLY A N 1
ATOM 4979 C CA . GLY A 1 633 ? 28.282 -13.615 8.255 1.00 80.69 633 GLY A CA 1
ATOM 4980 C C . GLY A 1 633 ? 27.558 -13.211 6.961 1.00 80.69 633 GLY A C 1
ATOM 4981 O O . GLY A 1 633 ? 26.388 -12.805 7.063 1.00 80.69 633 GLY A O 1
ATOM 4982 N N . LEU A 1 634 ? 28.195 -13.386 5.787 1.00 85.19 634 LEU A N 1
ATOM 4983 C CA . LEU A 1 634 ? 27.637 -13.074 4.465 1.00 85.19 634 LEU A CA 1
ATOM 4984 C C . LEU A 1 634 ? 26.226 -13.640 4.318 1.00 85.19 634 LEU A C 1
ATOM 4986 O O . LEU A 1 634 ? 25.996 -14.839 4.493 1.00 85.19 634 LEU A O 1
ATOM 4990 N N . ARG A 1 635 ? 25.278 -12.770 3.965 1.00 80.88 635 ARG A N 1
ATOM 4991 C CA . ARG A 1 635 ? 23.920 -13.192 3.630 1.00 80.88 635 ARG A CA 1
ATOM 4992 C C . ARG A 1 635 ? 23.762 -13.379 2.121 1.00 80.88 635 ARG A C 1
ATOM 4994 O O . ARG A 1 635 ? 24.053 -12.478 1.338 1.00 80.88 635 ARG A O 1
ATOM 5001 N N . THR A 1 636 ? 23.202 -14.519 1.744 1.00 69.69 636 THR A N 1
ATOM 5002 C CA . THR A 1 636 ? 22.682 -14.819 0.404 1.00 69.69 636 THR A CA 1
ATOM 5003 C C . THR A 1 636 ? 21.161 -14.982 0.474 1.00 69.69 636 THR A C 1
ATOM 5005 O O . THR A 1 636 ? 20.628 -15.408 1.505 1.00 69.69 636 THR A O 1
ATOM 5008 N N . VAL A 1 637 ? 20.424 -14.576 -0.568 1.00 67.50 637 VAL A N 1
ATOM 5009 C CA . VAL A 1 637 ? 19.027 -15.027 -0.759 1.00 67.50 637 VAL A CA 1
ATOM 5010 C C . VAL A 1 637 ? 19.066 -16.439 -1.360 1.00 67.50 637 VAL A C 1
ATOM 5012 O O . VAL A 1 637 ? 20.097 -16.858 -1.889 1.00 67.50 637 VAL A O 1
ATOM 5015 N N . ASP A 1 638 ? 17.942 -17.153 -1.313 1.00 61.88 638 ASP A N 1
ATOM 5016 C CA . ASP A 1 638 ? 17.670 -18.351 -2.120 1.00 61.88 638 ASP A CA 1
ATOM 5017 C C . ASP A 1 638 ? 17.515 -17.979 -3.627 1.00 61.88 638 ASP A C 1
ATOM 5019 O O . ASP A 1 638 ? 16.519 -18.304 -4.267 1.00 61.88 638 ASP A O 1
ATOM 5023 N N . GLU A 1 639 ? 18.485 -17.242 -4.180 1.00 66.25 639 GLU A N 1
ATOM 5024 C CA . GLU A 1 639 ? 18.531 -16.701 -5.548 1.00 66.25 639 GLU A CA 1
ATOM 5025 C C . GLU A 1 639 ? 19.793 -17.190 -6.283 1.00 66.25 639 GLU A C 1
ATOM 5027 O O . GLU A 1 639 ? 20.822 -17.492 -5.670 1.00 66.25 639 GLU A O 1
ATOM 5032 N N . VAL A 1 640 ? 19.724 -17.267 -7.615 1.00 69.75 640 VAL A N 1
ATOM 5033 C CA . VAL A 1 640 ? 20.875 -17.619 -8.460 1.00 69.75 640 VAL A CA 1
ATOM 5034 C C . VAL A 1 640 ? 21.653 -16.349 -8.786 1.00 69.75 640 VAL A C 1
ATOM 5036 O O . VAL A 1 640 ? 21.180 -15.505 -9.542 1.00 69.75 640 VAL A O 1
ATOM 5039 N N . TYR A 1 641 ? 22.854 -16.227 -8.228 1.00 74.88 641 TYR A N 1
ATOM 5040 C CA . TYR A 1 641 ? 23.758 -15.113 -8.506 1.00 74.88 641 TYR A CA 1
ATOM 5041 C C . TYR A 1 641 ? 24.691 -15.444 -9.686 1.00 74.88 641 TYR A C 1
ATOM 5043 O O . TYR A 1 641 ? 25.272 -16.536 -9.680 1.00 74.88 641 TYR A O 1
ATOM 5051 N N . PRO A 1 642 ? 24.871 -14.536 -10.667 1.00 72.31 642 PRO A N 1
ATOM 5052 C CA . PRO A 1 642 ? 25.915 -14.665 -11.684 1.00 72.31 642 PRO A CA 1
ATOM 5053 C C . PRO A 1 642 ? 27.311 -14.526 -11.053 1.00 72.31 642 PRO A C 1
ATOM 5055 O O . PRO A 1 642 ? 27.445 -14.000 -9.952 1.00 72.31 642 PRO A O 1
ATOM 5058 N N . ASP A 1 643 ? 28.347 -15.007 -11.738 1.00 78.56 643 ASP A N 1
ATOM 5059 C CA . ASP A 1 643 ? 29.751 -14.905 -11.312 1.00 78.56 643 ASP A CA 1
ATOM 5060 C C . ASP A 1 643 ? 30.487 -13.977 -12.304 1.00 78.56 643 ASP A C 1
ATOM 5062 O O . ASP A 1 643 ? 30.416 -14.258 -13.505 1.00 78.56 643 ASP A O 1
ATOM 5066 N N . PRO A 1 644 ? 31.156 -12.881 -11.880 1.00 88.50 644 PRO A N 1
ATOM 5067 C CA . PRO A 1 644 ? 31.410 -12.432 -10.504 1.00 88.50 644 PRO A CA 1
ATOM 5068 C C . PRO A 1 644 ? 30.185 -11.853 -9.780 1.00 88.50 644 PRO A C 1
ATOM 5070 O O . PRO A 1 644 ? 29.237 -11.368 -10.395 1.00 88.50 644 PRO A O 1
ATOM 5073 N N . VAL A 1 645 ? 30.245 -11.850 -8.444 1.00 90.31 645 VAL A N 1
ATOM 5074 C CA . VAL A 1 645 ? 29.248 -11.213 -7.570 1.00 90.31 645 VAL A CA 1
ATOM 5075 C C . VAL A 1 645 ? 29.768 -9.931 -6.941 1.00 90.31 645 VAL A C 1
ATOM 5077 O O . VAL A 1 645 ? 30.912 -9.857 -6.490 1.00 90.31 645 VAL A O 1
ATOM 5080 N N . ARG A 1 646 ? 28.880 -8.944 -6.807 1.00 92.88 646 ARG A N 1
ATOM 5081 C CA . ARG A 1 646 ? 29.132 -7.731 -6.028 1.00 92.88 646 ARG A CA 1
ATOM 5082 C C . ARG A 1 646 ? 28.755 -7.942 -4.561 1.00 92.88 646 ARG A C 1
ATOM 5084 O O . ARG A 1 646 ? 27.590 -8.170 -4.229 1.00 92.88 646 ARG A O 1
ATOM 5091 N N . VAL A 1 647 ? 29.753 -7.857 -3.686 1.00 94.69 647 VAL A N 1
ATOM 5092 C CA . VAL A 1 647 ? 29.593 -7.860 -2.228 1.00 94.69 647 VAL A CA 1
ATOM 5093 C C . VAL A 1 647 ? 29.474 -6.420 -1.745 1.00 94.69 647 VAL A C 1
ATOM 5095 O O . VAL A 1 647 ? 30.273 -5.573 -2.143 1.00 94.69 647 VAL A O 1
ATOM 5098 N N . VAL A 1 648 ? 28.510 -6.152 -0.868 1.00 95.69 648 VAL A N 1
ATOM 5099 C CA . VAL A 1 648 ? 28.322 -4.866 -0.183 1.00 95.69 648 VAL A CA 1
ATOM 5100 C C . VAL A 1 648 ? 28.494 -5.088 1.316 1.00 95.69 648 VAL A C 1
ATOM 5102 O O . VAL A 1 648 ? 27.956 -6.050 1.862 1.00 95.69 648 VAL A O 1
ATOM 5105 N N . SER A 1 649 ? 29.259 -4.215 1.970 1.00 96.12 649 SER A N 1
ATOM 5106 C CA . SER A 1 649 ? 29.584 -4.268 3.397 1.00 96.12 649 SER A CA 1
ATOM 5107 C C . SER A 1 649 ? 29.475 -2.878 4.023 1.00 96.12 649 SER A C 1
ATOM 5109 O O . SER A 1 649 ? 29.873 -1.891 3.410 1.00 96.12 649 SER A O 1
ATOM 5111 N N . VAL A 1 650 ? 28.960 -2.784 5.246 1.00 95.88 650 VAL A N 1
ATOM 5112 C CA . VAL A 1 650 ? 28.976 -1.552 6.058 1.00 95.88 650 VAL A CA 1
ATOM 5113 C C . VAL A 1 650 ? 30.115 -1.651 7.085 1.00 95.88 650 VAL A C 1
ATOM 5115 O O . VAL A 1 650 ? 30.420 -2.753 7.532 1.00 95.88 650 VAL A O 1
ATOM 5118 N N . GLU A 1 651 ? 30.738 -0.538 7.480 1.00 92.94 651 GLU A N 1
ATOM 5119 C CA . GLU A 1 651 ? 31.868 -0.438 8.438 1.00 92.94 651 GLU A CA 1
ATOM 5120 C C . GLU A 1 651 ? 33.185 -1.096 7.975 1.00 92.94 651 GLU A C 1
ATOM 5122 O O . GLU A 1 651 ? 34.226 -0.448 8.026 1.00 92.94 651 GLU A O 1
ATOM 5127 N N . LEU A 1 652 ? 33.169 -2.363 7.546 1.00 92.12 652 LEU A N 1
ATOM 5128 C CA . LEU A 1 652 ? 34.379 -3.145 7.272 1.00 92.12 652 LEU A CA 1
ATOM 5129 C C . LEU A 1 652 ? 34.659 -3.283 5.766 1.00 92.12 652 LEU A C 1
ATOM 5131 O O . LEU A 1 652 ? 33.755 -3.682 5.016 1.00 92.12 652 LEU A O 1
ATOM 5135 N N . PRO A 1 653 ? 35.905 -3.053 5.311 1.00 92.38 653 PRO A N 1
ATOM 5136 C CA . PRO A 1 653 ? 36.336 -3.375 3.956 1.00 92.38 653 PRO A CA 1
ATOM 5137 C C . PRO A 1 653 ? 36.158 -4.861 3.624 1.00 92.38 653 PRO A C 1
ATOM 5139 O O . PRO A 1 653 ? 36.457 -5.747 4.427 1.00 92.38 653 PRO A O 1
ATOM 5142 N N . VAL A 1 654 ? 35.738 -5.155 2.392 1.00 90.06 654 VAL A N 1
ATOM 5143 C CA . VAL A 1 654 ? 35.513 -6.541 1.937 1.00 90.06 654 VAL A CA 1
ATOM 5144 C C . VAL A 1 654 ? 36.816 -7.365 1.942 1.00 90.06 654 VAL A C 1
ATOM 5146 O O . VAL A 1 654 ? 36.781 -8.574 2.158 1.00 90.06 654 VAL A O 1
ATOM 5149 N N . THR A 1 655 ? 37.979 -6.722 1.801 1.00 88.62 655 THR A N 1
ATOM 5150 C CA . THR A 1 655 ? 39.302 -7.355 1.936 1.00 88.62 655 THR A CA 1
ATOM 5151 C C . THR A 1 655 ? 39.562 -7.911 3.340 1.00 88.62 655 THR A C 1
ATOM 5153 O O . THR A 1 655 ? 39.993 -9.054 3.467 1.00 88.62 655 THR A O 1
ATOM 5156 N N . GLU A 1 656 ? 39.238 -7.167 4.402 1.00 88.31 656 GLU A N 1
ATOM 5157 C CA . GLU A 1 656 ? 39.428 -7.624 5.792 1.00 88.31 656 GLU A CA 1
ATOM 5158 C C . GLU A 1 656 ? 38.513 -8.809 6.135 1.00 88.31 656 GLU A C 1
ATOM 5160 O O . GLU A 1 656 ? 38.913 -9.744 6.837 1.00 88.31 656 GLU A O 1
ATOM 5165 N N . LEU A 1 657 ? 37.293 -8.791 5.585 1.00 87.94 657 LEU A N 1
ATOM 5166 C CA . LEU A 1 657 ? 36.299 -9.858 5.721 1.00 87.94 657 LEU A CA 1
ATOM 5167 C C . LEU A 1 657 ? 36.710 -11.163 5.019 1.00 87.94 657 LEU A C 1
ATOM 5169 O O . LEU A 1 657 ? 36.328 -12.247 5.467 1.00 87.94 657 LEU A O 1
ATOM 5173 N N . LEU A 1 658 ? 37.480 -11.072 3.932 1.00 85.00 658 LEU A N 1
ATOM 5174 C CA . LEU A 1 658 ? 38.030 -12.225 3.216 1.00 85.00 658 LEU A CA 1
ATOM 5175 C C . LEU A 1 658 ? 39.200 -12.867 3.961 1.00 85.00 658 LEU A C 1
ATOM 5177 O O . LEU A 1 658 ? 39.265 -14.092 4.068 1.00 85.00 658 LEU A O 1
ATOM 5181 N N . ASP A 1 659 ? 40.094 -12.040 4.497 1.00 82.06 659 ASP A N 1
ATOM 5182 C CA . ASP A 1 659 ? 41.316 -12.492 5.165 1.00 82.06 659 ASP A CA 1
ATOM 5183 C C . ASP A 1 659 ? 41.071 -12.914 6.629 1.00 82.06 659 ASP A C 1
ATOM 5185 O O . ASP A 1 659 ? 41.996 -13.346 7.317 1.00 82.06 659 ASP A O 1
ATOM 5189 N N . LYS A 1 660 ? 39.818 -12.817 7.106 1.00 72.69 660 LYS A N 1
ATOM 5190 C CA . LYS A 1 660 ? 39.373 -13.140 8.477 1.00 72.69 660 LYS A CA 1
ATOM 5191 C C . LYS A 1 660 ? 40.152 -12.386 9.561 1.00 72.69 660 LYS A C 1
ATOM 5193 O O . LYS A 1 660 ? 40.365 -12.906 10.652 1.00 72.69 660 LYS A O 1
ATOM 5198 N N . GLN A 1 661 ? 40.556 -11.150 9.270 1.00 62.66 661 GLN A N 1
ATOM 5199 C CA . GLN A 1 661 ? 41.362 -10.327 10.181 1.00 62.66 661 GLN A CA 1
ATOM 5200 C C . GLN A 1 661 ? 40.538 -9.683 11.314 1.00 62.66 661 GLN A C 1
ATOM 5202 O O . GLN A 1 661 ? 41.102 -9.041 12.197 1.00 62.66 661 GLN A O 1
ATOM 5207 N N . SER A 1 662 ? 39.210 -9.848 11.306 1.00 63.81 662 SER A N 1
ATOM 5208 C CA . SER A 1 662 ? 38.289 -9.225 12.258 1.00 63.81 662 SER A CA 1
ATOM 5209 C C . SER A 1 662 ? 37.171 -10.182 12.679 1.00 63.81 662 SER A C 1
ATOM 5211 O O . SER A 1 662 ? 36.445 -10.711 11.838 1.00 63.81 662 SER A O 1
ATOM 5213 N N . ASP A 1 663 ? 36.986 -10.342 13.993 1.00 66.06 663 ASP A N 1
ATOM 5214 C CA . ASP A 1 663 ? 35.851 -11.060 14.601 1.00 66.06 663 ASP A CA 1
ATOM 5215 C C . ASP A 1 663 ? 34.566 -10.203 14.678 1.00 66.06 663 ASP A C 1
ATOM 5217 O O . ASP A 1 663 ? 33.536 -10.639 15.204 1.00 66.06 663 ASP A O 1
ATOM 5221 N N . ARG A 1 664 ? 34.601 -8.951 14.195 1.00 74.50 664 ARG A N 1
ATOM 5222 C CA . ARG A 1 664 ? 33.459 -8.030 14.275 1.00 74.50 664 ARG A CA 1
ATOM 5223 C C . ARG A 1 664 ? 32.354 -8.438 13.300 1.00 74.50 664 ARG A C 1
ATOM 5225 O O . ARG A 1 664 ? 32.577 -8.597 12.105 1.00 74.50 664 ARG A O 1
ATOM 5232 N N . GLN A 1 665 ? 31.128 -8.540 13.808 1.00 81.44 665 GLN A N 1
ATOM 5233 C CA . GLN A 1 665 ? 29.943 -8.750 12.975 1.00 81.44 665 GLN A CA 1
ATOM 5234 C C . GLN A 1 665 ? 29.493 -7.435 12.337 1.00 81.44 665 GLN A C 1
ATOM 5236 O O . GLN A 1 665 ? 29.206 -6.483 13.062 1.00 81.44 665 GLN A O 1
ATOM 5241 N N . THR A 1 666 ? 29.326 -7.426 11.014 1.00 90.44 666 THR A N 1
ATOM 5242 C CA . THR A 1 666 ? 28.741 -6.300 10.272 1.00 90.44 666 THR A CA 1
ATOM 5243 C C . THR A 1 666 ? 27.646 -6.740 9.291 1.00 90.44 666 THR A C 1
ATOM 5245 O O . THR A 1 666 ? 27.419 -7.935 9.075 1.00 90.44 666 THR A O 1
ATOM 5248 N N . SER A 1 667 ? 26.944 -5.768 8.704 1.00 93.69 667 SER A N 1
ATOM 5249 C CA . SER A 1 667 ? 26.054 -5.978 7.565 1.00 93.69 667 SER A CA 1
ATOM 5250 C C . SER A 1 667 ? 26.885 -6.246 6.312 1.00 93.69 667 SER A C 1
ATOM 5252 O O . SER A 1 667 ? 27.562 -5.344 5.823 1.00 93.69 667 SER A O 1
ATOM 5254 N N . VAL A 1 668 ? 26.848 -7.486 5.816 1.00 93.88 668 VAL A N 1
ATOM 5255 C CA . VAL A 1 668 ? 27.516 -7.902 4.576 1.00 93.88 668 VAL A CA 1
ATOM 5256 C C . VAL A 1 668 ? 26.622 -8.839 3.757 1.00 93.88 668 VAL A C 1
ATOM 5258 O O . VAL A 1 668 ? 26.137 -9.865 4.251 1.00 93.88 668 VAL A O 1
ATOM 5261 N N . GLU A 1 669 ? 26.382 -8.475 2.497 1.00 93.06 669 GLU A N 1
ATOM 5262 C CA . GLU A 1 669 ? 25.416 -9.122 1.599 1.00 93.06 669 GLU A CA 1
ATOM 5263 C C . GLU A 1 669 ? 25.897 -9.145 0.139 1.00 93.06 669 GLU A C 1
ATOM 5265 O O . GLU A 1 669 ? 26.708 -8.316 -0.275 1.00 93.06 669 GLU A O 1
ATOM 5270 N N . LEU A 1 670 ? 25.363 -10.071 -0.665 1.00 93.06 670 LEU A N 1
ATOM 5271 C CA . LEU A 1 670 ? 25.452 -9.985 -2.128 1.00 93.06 670 LEU A CA 1
ATOM 5272 C C . LEU A 1 670 ? 24.366 -9.033 -2.643 1.00 93.06 670 LEU A C 1
ATOM 5274 O O . LEU A 1 670 ? 23.181 -9.309 -2.442 1.00 93.06 670 LEU A O 1
ATOM 5278 N N . CYS A 1 671 ? 24.751 -7.926 -3.287 1.00 92.31 671 CYS A N 1
ATOM 5279 C CA . CYS A 1 671 ? 23.800 -6.928 -3.783 1.00 92.31 671 CYS A CA 1
ATOM 5280 C C . CYS A 1 671 ? 24.306 -6.155 -5.017 1.00 92.31 671 CYS A C 1
ATOM 5282 O O . CYS A 1 671 ? 25.374 -5.535 -5.012 1.00 92.31 671 CYS A O 1
ATOM 5284 N N . CYS A 1 672 ? 23.483 -6.143 -6.067 1.00 89.69 672 CYS A N 1
ATOM 5285 C CA . CYS A 1 672 ? 23.675 -5.351 -7.286 1.00 89.69 672 CYS A CA 1
ATOM 5286 C C . CYS A 1 672 ? 23.089 -3.928 -7.194 1.00 89.69 672 CYS A C 1
ATOM 5288 O O . CYS A 1 672 ? 23.169 -3.175 -8.155 1.00 89.69 672 CYS A O 1
ATOM 5290 N N . GLY A 1 673 ? 22.492 -3.548 -6.061 1.00 92.81 673 GLY A N 1
ATOM 5291 C CA . GLY A 1 673 ? 21.850 -2.247 -5.875 1.00 92.81 673 GLY A CA 1
ATOM 5292 C C . GLY A 1 673 ? 22.807 -1.056 -5.801 1.00 92.81 673 GLY A C 1
ATOM 5293 O O . GLY A 1 673 ? 24.001 -1.189 -5.510 1.00 92.81 673 GLY A O 1
ATOM 5294 N N . THR A 1 674 ? 22.256 0.140 -6.007 1.00 96.31 674 THR A N 1
ATOM 5295 C CA . THR A 1 674 ? 22.949 1.401 -5.709 1.00 96.31 674 THR A CA 1
ATOM 5296 C C . THR A 1 674 ? 22.819 1.724 -4.221 1.00 96.31 674 THR A C 1
ATOM 5298 O O . THR A 1 674 ? 21.725 1.653 -3.660 1.00 96.31 674 THR A O 1
ATOM 5301 N N . HIS A 1 675 ? 23.918 2.129 -3.587 1.00 97.19 675 HIS A N 1
ATOM 5302 C CA . HIS A 1 675 ? 23.997 2.372 -2.143 1.00 97.19 675 HIS A CA 1
ATOM 5303 C C . HIS A 1 675 ? 24.656 3.710 -1.830 1.00 97.19 675 HIS A C 1
ATOM 5305 O O . HIS A 1 675 ? 25.598 4.114 -2.509 1.00 97.19 675 HIS A O 1
ATOM 5311 N N . LEU A 1 676 ? 24.223 4.353 -0.747 1.00 97.56 676 LEU A N 1
ATOM 5312 C CA . LEU A 1 676 ? 25.000 5.424 -0.123 1.00 97.56 676 LEU A CA 1
ATOM 5313 C C . LEU A 1 676 ? 26.439 4.963 0.155 1.00 97.56 676 LEU A C 1
ATOM 5315 O O . LEU A 1 676 ? 26.643 3.807 0.508 1.00 97.56 676 LEU A O 1
ATOM 5319 N N . LEU A 1 677 ? 27.402 5.881 0.053 1.00 97.19 677 LEU A N 1
ATOM 5320 C CA . LEU A 1 677 ? 28.816 5.683 0.409 1.00 97.19 677 LEU A CA 1
ATOM 5321 C C . LEU A 1 677 ? 29.069 5.810 1.920 1.00 97.19 677 LEU A C 1
ATOM 5323 O O . LEU A 1 677 ? 30.067 5.301 2.427 1.00 97.19 677 LEU A O 1
ATOM 5327 N N . GLN A 1 678 ? 28.179 6.501 2.637 1.00 96.88 678 GLN A N 1
ATOM 5328 C CA . GLN A 1 678 ? 28.214 6.659 4.092 1.00 96.88 678 GLN A CA 1
ATOM 5329 C C . GLN A 1 678 ? 26.793 6.599 4.668 1.00 96.88 678 GLN A C 1
ATOM 5331 O O . GLN A 1 678 ? 25.850 7.096 4.045 1.00 96.88 678 GLN A O 1
ATOM 5336 N N . THR A 1 679 ? 26.622 5.997 5.846 1.00 97.50 679 THR A N 1
ATOM 5337 C CA . THR A 1 679 ? 25.295 5.745 6.440 1.00 97.50 679 THR A CA 1
ATOM 5338 C C . THR A 1 679 ? 24.601 6.990 6.993 1.00 97.50 679 THR A C 1
ATOM 5340 O O . THR A 1 679 ? 23.377 6.989 7.088 1.00 97.50 679 THR A O 1
ATOM 5343 N N . GLY A 1 680 ? 25.331 8.061 7.315 1.00 94.94 680 GLY A N 1
ATOM 5344 C CA . GLY A 1 680 ? 24.775 9.276 7.922 1.00 94.94 680 GLY A CA 1
ATOM 5345 C C . GLY A 1 680 ? 23.807 10.038 7.017 1.00 94.94 680 GLY A C 1
ATOM 5346 O O . GLY A 1 680 ? 22.918 10.712 7.521 1.00 94.94 680 GLY A O 1
ATOM 5347 N N . ALA A 1 681 ? 23.885 9.849 5.694 1.00 93.62 681 ALA A N 1
ATOM 5348 C CA . ALA A 1 681 ? 22.909 10.386 4.739 1.00 93.62 681 ALA A CA 1
ATOM 5349 C C . ALA A 1 681 ? 21.523 9.697 4.799 1.00 93.62 681 ALA A C 1
ATOM 5351 O O . ALA A 1 681 ? 20.625 10.059 4.045 1.00 93.62 681 ALA A O 1
ATOM 5352 N N . ILE A 1 682 ? 21.335 8.699 5.675 1.00 96.69 682 ILE A N 1
ATOM 5353 C CA . ILE A 1 682 ? 20.009 8.174 6.053 1.00 96.69 682 ILE A CA 1
ATOM 5354 C C . ILE A 1 682 ? 19.345 9.075 7.112 1.00 96.69 682 ILE A C 1
ATOM 5356 O O . ILE A 1 682 ? 18.118 9.082 7.212 1.00 96.69 682 ILE A O 1
ATOM 5360 N N . GLU A 1 683 ? 20.154 9.839 7.859 1.00 95.62 683 GLU A N 1
ATOM 5361 C CA . GLU A 1 683 ? 19.813 10.749 8.966 1.00 95.62 683 GLU A CA 1
ATOM 5362 C C . GLU A 1 683 ? 19.181 10.055 10.188 1.00 95.62 683 GLU A C 1
ATOM 5364 O O . GLU A 1 683 ? 19.753 10.071 11.275 1.00 95.62 683 GLU A O 1
ATOM 5369 N N . ASP A 1 684 ? 18.031 9.409 10.005 1.00 95.62 684 ASP A N 1
ATOM 5370 C CA . ASP A 1 684 ? 17.263 8.683 11.022 1.00 95.62 684 ASP A CA 1
ATOM 5371 C C . ASP A 1 684 ? 16.447 7.563 10.350 1.00 95.62 684 ASP A C 1
ATOM 5373 O O . ASP A 1 684 ? 16.094 7.661 9.172 1.00 95.62 684 ASP A O 1
ATOM 5377 N N . LEU A 1 685 ? 16.111 6.504 11.088 1.00 97.75 685 LEU A N 1
ATOM 5378 C CA . LEU A 1 685 ? 15.154 5.476 10.678 1.00 97.75 685 LEU A CA 1
ATOM 5379 C C . LEU A 1 685 ? 14.157 5.157 11.796 1.00 97.75 685 LEU A C 1
ATOM 5381 O O . LEU A 1 685 ? 14.536 4.774 12.908 1.00 97.75 685 LEU A O 1
ATOM 5385 N N . VAL A 1 686 ? 12.866 5.196 11.452 1.00 98.12 686 VAL A N 1
ATOM 5386 C CA . VAL A 1 686 ? 11.754 4.800 12.331 1.00 98.12 686 VAL A CA 1
ATOM 5387 C C . VAL A 1 686 ? 10.963 3.650 11.719 1.00 98.12 686 VAL A C 1
ATOM 5389 O O . VAL A 1 686 ? 10.490 3.724 10.582 1.00 98.12 686 VAL A O 1
ATOM 5392 N N . ILE A 1 687 ? 10.740 2.595 12.506 1.00 98.31 687 ILE A N 1
ATOM 5393 C CA . ILE A 1 687 ? 9.832 1.499 12.162 1.00 98.31 687 ILE A CA 1
ATOM 5394 C C . ILE A 1 687 ? 8.408 1.958 12.483 1.00 98.31 687 ILE A C 1
ATOM 5396 O O . ILE A 1 687 ? 7.953 1.864 13.621 1.00 98.31 687 ILE A O 1
ATOM 5400 N N . VAL A 1 688 ? 7.670 2.433 11.478 1.00 96.56 688 VAL A N 1
ATOM 5401 C CA . VAL A 1 688 ? 6.285 2.920 11.645 1.00 96.56 688 VAL A CA 1
ATOM 5402 C C . VAL A 1 688 ? 5.242 1.802 11.701 1.00 96.56 688 VAL A C 1
ATOM 5404 O O . VAL A 1 688 ? 4.105 2.039 12.108 1.00 96.56 688 VAL A O 1
ATOM 5407 N N . SER A 1 689 ? 5.579 0.570 11.298 1.00 95.69 689 SER A N 1
ATOM 5408 C CA . SER A 1 689 ? 4.663 -0.577 11.371 1.00 95.69 689 SER A CA 1
ATOM 5409 C C . SER A 1 689 ? 5.407 -1.916 11.364 1.00 95.69 689 SER A C 1
ATOM 5411 O O . SER A 1 689 ? 6.190 -2.182 10.461 1.00 95.69 689 SER A O 1
ATOM 5413 N N . GLU A 1 690 ? 5.048 -2.814 12.288 1.00 95.19 690 GLU A N 1
ATOM 5414 C CA . GLU A 1 690 ? 5.379 -4.251 12.255 1.00 95.19 690 GLU A CA 1
ATOM 5415 C C . GLU A 1 690 ? 4.072 -5.045 12.290 1.00 95.19 690 GLU A C 1
ATOM 5417 O O . GLU A 1 690 ? 3.261 -4.851 13.206 1.00 95.19 690 GLU A O 1
ATOM 5422 N N . ARG A 1 691 ? 3.850 -5.896 11.282 1.00 91.06 691 ARG A N 1
ATOM 5423 C CA . ARG A 1 691 ? 2.653 -6.741 11.162 1.00 91.06 691 ARG A CA 1
ATOM 5424 C C . ARG A 1 691 ? 3.039 -8.136 10.678 1.00 91.06 691 ARG A C 1
ATOM 5426 O O . ARG A 1 691 ? 3.683 -8.273 9.639 1.00 91.06 691 ARG A O 1
ATOM 5433 N N . GLN A 1 692 ? 2.561 -9.167 11.369 1.00 86.44 692 GLN A N 1
ATOM 5434 C CA . GLN A 1 692 ? 2.660 -10.545 10.897 1.00 86.44 692 GLN A CA 1
ATOM 5435 C C . GLN A 1 692 ? 1.756 -10.739 9.665 1.00 86.44 692 GLN A C 1
ATOM 5437 O O . GLN A 1 692 ? 0.557 -10.471 9.731 1.00 86.44 692 GLN A O 1
ATOM 5442 N N . LEU A 1 693 ? 2.330 -11.170 8.535 1.00 82.06 693 LEU A N 1
ATOM 5443 C CA . LEU A 1 693 ? 1.591 -11.428 7.289 1.00 82.06 693 LEU A CA 1
ATOM 5444 C C . LEU A 1 693 ? 0.936 -12.811 7.319 1.00 82.06 693 LEU A C 1
ATOM 5446 O O . LEU A 1 693 ? -0.242 -12.968 7.010 1.00 82.06 693 LEU A O 1
ATOM 5450 N N . VAL A 1 694 ? 1.734 -13.806 7.702 1.00 79.69 694 VAL A N 1
ATOM 5451 C CA . VAL A 1 694 ? 1.360 -15.207 7.906 1.00 79.69 694 VAL A CA 1
ATOM 5452 C C . VAL A 1 694 ? 2.161 -15.744 9.090 1.00 79.69 694 VAL A C 1
ATOM 5454 O O . VAL A 1 694 ? 3.176 -15.162 9.480 1.00 79.69 694 VAL A O 1
ATOM 5457 N N . LYS A 1 695 ? 1.736 -16.865 9.680 1.00 78.56 695 LYS A N 1
ATOM 5458 C CA . LYS A 1 695 ? 2.478 -17.491 10.781 1.00 78.56 695 LYS A CA 1
ATOM 5459 C C . LYS A 1 695 ? 3.918 -17.782 10.336 1.00 78.56 695 LYS A C 1
ATOM 5461 O O . LYS A 1 695 ? 4.127 -18.562 9.415 1.00 78.56 695 LYS A O 1
ATOM 5466 N N . GLY A 1 696 ? 4.890 -17.166 11.007 1.00 82.69 696 GLY A N 1
ATOM 5467 C CA . GLY A 1 696 ? 6.312 -17.308 10.686 1.00 82.69 696 GLY A CA 1
ATOM 5468 C C . GLY A 1 696 ? 6.925 -16.187 9.836 1.00 82.69 696 GLY A C 1
ATOM 5469 O O . GLY A 1 696 ? 8.142 -16.193 9.691 1.00 82.69 696 GLY A O 1
ATOM 5470 N N . ILE A 1 697 ? 6.146 -15.236 9.295 1.00 89.69 697 ILE A N 1
ATOM 5471 C CA . ILE A 1 697 ? 6.658 -14.119 8.471 1.00 89.69 697 ILE A CA 1
ATOM 5472 C C . ILE A 1 697 ? 6.028 -12.789 8.908 1.00 89.69 697 ILE A C 1
ATOM 5474 O O . ILE A 1 697 ? 4.803 -12.636 8.874 1.00 89.69 697 ILE A O 1
ATOM 5478 N N . SER A 1 698 ? 6.868 -11.810 9.252 1.00 93.69 698 SER A N 1
ATOM 5479 C CA . SER A 1 698 ? 6.462 -10.428 9.537 1.00 93.69 698 SER A CA 1
ATOM 5480 C C . SER A 1 698 ? 6.963 -9.457 8.473 1.00 93.69 698 SER A C 1
ATOM 5482 O O . SER A 1 698 ? 8.004 -9.665 7.853 1.00 93.69 698 SER A O 1
ATOM 5484 N N . ARG A 1 699 ? 6.200 -8.375 8.296 1.00 94.81 699 ARG A N 1
ATOM 5485 C CA . ARG A 1 699 ? 6.531 -7.211 7.475 1.00 94.81 699 ARG A CA 1
ATOM 5486 C C . ARG A 1 699 ? 6.822 -6.019 8.371 1.00 94.81 699 ARG A C 1
ATOM 5488 O O . ARG A 1 699 ? 5.974 -5.646 9.188 1.00 94.81 699 ARG A O 1
ATOM 5495 N N . ILE A 1 700 ? 7.971 -5.395 8.154 1.00 96.62 700 ILE A N 1
ATOM 5496 C CA . ILE A 1 700 ? 8.286 -4.048 8.620 1.00 96.62 700 ILE A CA 1
ATOM 5497 C C . ILE A 1 700 ? 8.066 -3.054 7.475 1.00 96.62 700 ILE A C 1
ATOM 5499 O O . ILE A 1 700 ? 8.394 -3.316 6.315 1.00 96.62 700 ILE A O 1
ATOM 5503 N N . VAL A 1 701 ? 7.490 -1.907 7.823 1.00 96.00 701 VAL A N 1
ATOM 5504 C CA . VAL A 1 701 ? 7.553 -0.679 7.027 1.00 96.00 701 VAL A CA 1
ATOM 5505 C C . VAL A 1 701 ? 8.283 0.353 7.873 1.00 96.00 701 VAL A C 1
ATOM 5507 O O . VAL A 1 701 ? 7.947 0.528 9.050 1.00 96.00 701 VAL A O 1
ATOM 5510 N N . ALA A 1 702 ? 9.277 0.999 7.275 1.00 96.31 702 ALA A N 1
ATOM 5511 C CA . ALA A 1 702 ? 10.081 2.032 7.907 1.00 96.31 702 ALA A CA 1
ATOM 5512 C C . ALA A 1 702 ? 10.123 3.290 7.032 1.00 96.31 702 ALA A C 1
ATOM 5514 O O . ALA A 1 702 ? 9.907 3.219 5.822 1.00 96.31 702 ALA A O 1
ATOM 5515 N N . VAL A 1 703 ? 10.397 4.421 7.671 1.00 94.38 703 VAL A N 1
ATOM 5516 C CA . VAL A 1 703 ? 10.615 5.730 7.041 1.00 94.38 703 VAL A CA 1
ATOM 5517 C C . VAL A 1 703 ? 11.985 6.263 7.461 1.00 94.38 703 VAL A C 1
ATOM 5519 O O . VAL A 1 703 ? 12.531 5.803 8.469 1.00 94.38 703 VAL A O 1
ATOM 5522 N N . THR A 1 704 ? 12.540 7.202 6.693 1.00 95.88 704 THR A N 1
ATOM 5523 C CA . THR A 1 704 ? 13.900 7.735 6.892 1.00 95.88 704 THR A CA 1
ATOM 5524 C C . THR A 1 704 ? 13.927 9.266 6.911 1.00 95.88 704 THR A C 1
ATOM 5526 O O . THR A 1 704 ? 12.999 9.903 6.406 1.00 95.88 704 THR A O 1
ATOM 5529 N N . GLY A 1 705 ? 14.982 9.856 7.476 1.00 93.56 705 GLY A N 1
ATOM 5530 C CA . GLY A 1 705 ? 15.214 11.308 7.502 1.00 93.56 705 GLY A CA 1
ATOM 5531 C C . GLY A 1 705 ? 14.031 12.123 8.019 1.00 93.56 705 GLY A C 1
ATOM 5532 O O . GLY A 1 705 ? 13.434 11.782 9.041 1.00 93.56 705 GLY A O 1
ATOM 5533 N N . GLN A 1 706 ? 13.636 13.175 7.300 1.00 86.62 706 GLN A N 1
ATOM 5534 C CA . GLN A 1 706 ? 12.551 14.075 7.719 1.00 86.62 706 GLN A CA 1
ATOM 5535 C C . GLN A 1 706 ? 11.183 13.387 7.946 1.00 86.62 706 GLN A C 1
ATOM 5537 O O . GLN A 1 706 ? 10.318 13.923 8.642 1.00 86.62 706 GLN A O 1
ATOM 5542 N N . GLU A 1 707 ? 10.931 12.202 7.381 1.00 86.81 707 GLU A N 1
ATOM 5543 C CA . GLU A 1 707 ? 9.742 11.401 7.723 1.00 86.81 707 GLU A CA 1
ATOM 5544 C C . GLU A 1 707 ? 9.890 10.673 9.064 1.00 86.81 707 GLU A C 1
ATOM 5546 O O . GLU A 1 707 ? 8.925 10.585 9.824 1.00 86.81 707 GLU A O 1
ATOM 5551 N N . ALA A 1 708 ? 11.095 10.192 9.377 1.00 95.38 708 ALA A N 1
ATOM 5552 C CA . ALA A 1 708 ? 11.418 9.581 10.662 1.00 95.38 708 ALA A CA 1
ATOM 5553 C C . ALA A 1 708 ? 11.363 10.617 11.795 1.00 95.38 708 ALA A C 1
ATOM 5555 O O . ALA A 1 708 ? 10.662 10.389 12.783 1.00 95.38 708 ALA A O 1
ATOM 5556 N N . ALA A 1 709 ? 11.958 11.798 11.594 1.00 92.50 709 ALA A N 1
ATOM 5557 C CA . ALA A 1 709 ? 11.889 12.914 12.538 1.00 92.50 709 ALA A CA 1
ATOM 5558 C C . ALA A 1 709 ? 10.434 13.312 12.859 1.00 92.50 709 ALA A C 1
ATOM 5560 O O . ALA A 1 709 ? 10.039 13.337 14.027 1.00 92.50 709 ALA A O 1
ATOM 5561 N N . ARG A 1 710 ? 9.593 13.513 11.829 1.00 91.12 710 ARG A N 1
ATOM 5562 C CA . ARG A 1 710 ? 8.154 13.800 12.001 1.00 91.12 710 ARG A CA 1
ATOM 5563 C C . ARG A 1 710 ? 7.414 12.695 12.757 1.00 91.12 710 ARG A C 1
ATOM 5565 O O . ARG A 1 710 ? 6.563 12.999 13.590 1.00 91.12 710 ARG A O 1
ATOM 5572 N N . ALA A 1 711 ? 7.741 11.426 12.505 1.00 94.88 711 ALA A N 1
ATOM 5573 C CA . ALA A 1 711 ? 7.131 10.311 13.223 1.00 94.88 711 ALA A CA 1
ATOM 5574 C C . ALA A 1 711 ? 7.522 10.286 14.712 1.00 94.88 711 ALA A C 1
ATOM 5576 O O . ALA A 1 711 ? 6.674 9.991 15.559 1.00 94.88 711 ALA A O 1
ATOM 5577 N N . ARG A 1 712 ? 8.780 10.609 15.055 1.00 96.69 712 ARG A N 1
ATOM 5578 C CA . ARG A 1 712 ? 9.223 10.723 16.457 1.00 96.69 712 ARG A CA 1
ATOM 5579 C C . ARG A 1 712 ? 8.526 11.871 17.179 1.00 96.69 712 ARG A C 1
ATOM 5581 O O . ARG A 1 712 ? 8.033 11.650 18.282 1.00 96.69 712 ARG A O 1
ATOM 5588 N N . GLU A 1 713 ? 8.433 13.042 16.550 1.00 94.81 713 GLU A N 1
ATOM 5589 C CA . GLU A 1 713 ? 7.781 14.215 17.144 1.00 94.81 713 GLU A CA 1
ATOM 5590 C C . GLU A 1 713 ? 6.292 13.956 17.409 1.00 94.81 713 GLU A C 1
ATOM 5592 O O . GLU A 1 713 ? 5.822 14.096 18.536 1.00 94.81 713 GLU A O 1
ATOM 5597 N N . ALA A 1 714 ? 5.565 13.429 16.418 1.00 93.50 714 ALA A N 1
ATOM 5598 C CA . ALA A 1 714 ? 4.169 13.031 16.596 1.00 93.50 714 ALA A CA 1
ATOM 5599 C C . ALA A 1 714 ? 3.988 11.971 17.704 1.00 93.50 714 ALA A C 1
ATOM 5601 O O . ALA A 1 714 ? 3.005 11.993 18.446 1.00 93.50 714 ALA A O 1
ATOM 5602 N N . GLY A 1 715 ? 4.953 11.057 17.860 1.00 96.56 715 GLY A N 1
ATOM 5603 C CA . GLY A 1 715 ? 4.994 10.114 18.978 1.00 96.56 715 GLY A CA 1
ATOM 5604 C C . GLY A 1 715 ? 5.214 10.794 20.333 1.00 96.56 715 GLY A C 1
ATOM 5605 O O . GLY A 1 715 ? 4.607 10.388 21.326 1.00 96.56 715 GLY A O 1
ATOM 5606 N N . HIS A 1 716 ? 6.055 11.830 20.391 1.00 96.75 716 HIS A N 1
ATOM 5607 C CA . HIS A 1 716 ? 6.314 12.605 21.602 1.00 96.75 716 HIS A CA 1
ATOM 5608 C C . HIS A 1 716 ? 5.079 13.398 22.047 1.00 96.75 716 HIS A C 1
ATOM 5610 O O . HIS A 1 716 ? 4.654 13.230 23.191 1.00 96.75 716 HIS A O 1
ATOM 5616 N N . VAL A 1 717 ? 4.450 14.151 21.137 1.00 95.31 717 VAL A N 1
ATOM 5617 C CA . VAL A 1 717 ? 3.202 14.898 21.388 1.00 95.31 717 VAL A CA 1
ATOM 5618 C C . VAL A 1 717 ? 2.108 13.971 21.928 1.00 95.31 717 VAL A C 1
ATOM 5620 O O . VAL A 1 717 ? 1.598 14.187 23.027 1.00 95.31 717 VAL A O 1
ATOM 5623 N N . LEU A 1 718 ? 1.835 12.853 21.243 1.00 96.38 718 LEU A N 1
ATOM 5624 C CA . LEU A 1 718 ? 0.834 11.881 21.701 1.00 96.38 718 LEU A CA 1
ATOM 5625 C C . LEU A 1 718 ? 1.189 11.240 23.053 1.00 96.38 718 LEU A C 1
ATOM 5627 O O . LEU A 1 718 ? 0.293 10.859 23.806 1.00 96.38 718 LEU A O 1
ATOM 5631 N N . SER A 1 719 ? 2.475 11.119 23.399 1.00 97.25 719 SER A N 1
ATOM 5632 C CA . SER A 1 719 ? 2.872 10.684 24.742 1.00 97.25 719 SER A CA 1
ATOM 5633 C C . SER A 1 719 ? 2.529 11.733 25.796 1.00 97.25 719 SER A C 1
ATOM 5635 O O . SER A 1 719 ? 1.945 11.371 26.817 1.00 97.25 719 SER A O 1
ATOM 5637 N N . GLN A 1 720 ? 2.829 13.012 25.539 1.00 96.62 720 GLN A N 1
ATOM 5638 C CA . GLN A 1 720 ? 2.502 14.116 26.446 1.00 96.62 720 GLN A CA 1
ATOM 5639 C C . GLN A 1 720 ? 0.986 14.232 26.679 1.00 96.62 720 GLN A C 1
ATOM 5641 O O . GLN A 1 720 ? 0.555 14.407 27.820 1.00 96.62 720 GLN A O 1
ATOM 5646 N N . ASP A 1 721 ? 0.167 14.052 25.640 1.00 94.94 721 ASP A N 1
ATOM 5647 C CA . ASP A 1 721 ? -1.296 14.047 25.760 1.00 94.94 721 ASP A CA 1
ATOM 5648 C C . ASP A 1 721 ? -1.801 12.900 26.649 1.00 94.94 721 ASP A C 1
ATOM 5650 O O . ASP A 1 721 ? -2.639 13.095 27.537 1.00 94.94 721 ASP A O 1
ATOM 5654 N N . VAL A 1 722 ? -1.251 11.693 26.467 1.00 95.38 722 VAL A N 1
ATOM 5655 C CA . VAL A 1 722 ? -1.577 10.518 27.294 1.00 95.38 722 VAL A CA 1
ATOM 5656 C C . VAL A 1 722 ? -1.083 10.692 28.738 1.00 95.38 722 VAL A C 1
ATOM 5658 O O . VAL A 1 722 ? -1.776 10.278 29.673 1.00 95.38 722 VAL A O 1
ATOM 5661 N N . ASP A 1 723 ? 0.072 11.327 28.949 1.00 94.31 723 ASP A N 1
ATOM 5662 C CA . ASP A 1 723 ? 0.596 11.694 30.271 1.00 94.31 723 ASP A CA 1
ATOM 5663 C C . ASP A 1 723 ? -0.318 12.719 30.969 1.00 94.31 723 ASP A C 1
ATOM 5665 O O . ASP A 1 723 ? -0.719 12.512 32.119 1.00 94.31 723 ASP A O 1
ATOM 5669 N N . SER A 1 724 ? -0.724 13.773 30.256 1.00 92.62 724 SER A N 1
ATOM 5670 C CA . SER A 1 724 ? -1.642 14.822 30.720 1.00 92.62 724 SER A CA 1
ATOM 5671 C C . SER A 1 724 ? -3.012 14.257 31.111 1.00 92.62 724 SER A C 1
ATOM 5673 O O . SER A 1 724 ? -3.508 14.499 32.218 1.00 92.62 724 SER A O 1
ATOM 5675 N N . LEU A 1 725 ? -3.601 13.418 30.253 1.00 90.75 725 LEU A N 1
ATOM 5676 C CA . LEU A 1 725 ? -4.864 12.730 30.522 1.00 90.75 725 LEU A CA 1
ATOM 5677 C C . LEU A 1 725 ? -4.759 11.795 31.737 1.00 90.75 725 LEU A C 1
ATOM 5679 O O . LEU A 1 725 ? -5.634 11.795 32.607 1.00 90.75 725 LEU A O 1
ATOM 5683 N N . SER A 1 726 ? -3.665 11.033 31.835 1.00 91.00 726 SER A N 1
ATOM 5684 C CA . SER A 1 726 ? -3.396 10.152 32.976 1.00 91.00 726 SER A CA 1
ATOM 5685 C C . SER A 1 726 ? -3.249 10.939 34.284 1.00 91.00 726 SER A C 1
ATOM 5687 O O . SER A 1 726 ? -3.767 10.515 35.319 1.00 91.00 726 SER A O 1
ATOM 5689 N N . ALA A 1 727 ? -2.583 12.097 34.255 1.00 90.00 727 ALA A N 1
ATOM 5690 C CA . ALA A 1 727 ? -2.422 12.967 35.417 1.00 90.00 727 ALA A CA 1
ATOM 5691 C C . ALA A 1 727 ? -3.751 13.604 35.858 1.00 90.00 727 ALA A C 1
ATOM 5693 O O . ALA A 1 727 ? -4.037 13.650 37.057 1.00 90.00 727 ALA A O 1
ATOM 5694 N N . ARG A 1 728 ? -4.593 14.042 34.909 1.00 87.06 728 ARG A N 1
ATOM 5695 C CA . ARG A 1 728 ? -5.948 14.557 35.182 1.00 87.06 728 ARG A CA 1
ATOM 5696 C C . ARG A 1 728 ? -6.817 13.502 35.873 1.00 87.06 728 ARG A C 1
ATOM 5698 O O . ARG A 1 728 ? -7.417 13.802 36.902 1.00 87.06 728 ARG A O 1
ATOM 5705 N N . LEU A 1 729 ? -6.808 12.261 35.376 1.00 81.31 729 LEU A N 1
ATOM 5706 C CA . LEU A 1 729 ? -7.548 11.141 35.973 1.00 81.31 729 LEU A CA 1
ATOM 5707 C C . LEU A 1 729 ? -7.009 10.735 37.362 1.00 81.31 729 LEU A C 1
ATOM 5709 O O . LEU A 1 729 ? -7.773 10.294 38.219 1.00 81.31 729 LEU A O 1
ATOM 5713 N N . GLY A 1 730 ? -5.696 10.863 37.584 1.00 78.19 730 GLY A N 1
ATOM 5714 C CA . GLY A 1 730 ? -5.038 10.489 38.840 1.00 78.19 730 GLY A CA 1
ATOM 5715 C C . GLY A 1 730 ? -5.198 11.504 39.978 1.00 78.19 730 GLY A C 1
ATOM 5716 O O . GLY A 1 730 ? -5.240 11.106 41.140 1.00 78.19 730 GLY A O 1
ATOM 5717 N N . ARG A 1 731 ? -5.303 12.806 39.672 1.00 75.69 731 ARG A N 1
ATOM 5718 C CA . ARG A 1 731 ? -5.417 13.876 40.687 1.00 75.69 731 ARG A CA 1
ATOM 5719 C C . ARG A 1 731 ? -6.796 13.966 41.333 1.00 75.69 731 ARG A C 1
ATOM 5721 O O . ARG A 1 731 ? -6.905 14.372 42.487 1.00 75.69 731 ARG A O 1
ATOM 5728 N N . SER A 1 732 ? -7.859 13.641 40.605 1.00 65.56 732 SER A N 1
ATOM 5729 C CA . SER A 1 732 ? -9.225 13.662 41.129 1.00 65.56 732 SER A CA 1
ATOM 5730 C C . SER A 1 732 ? -10.076 12.633 40.403 1.00 65.56 732 SER A C 1
ATOM 5732 O O . SER A 1 732 ? -10.237 12.697 39.187 1.00 65.56 732 SER A O 1
ATOM 5734 N N . ALA A 1 733 ? -10.660 11.700 41.158 1.00 70.38 733 ALA A N 1
ATOM 5735 C CA . ALA A 1 733 ? -11.706 10.845 40.617 1.00 70.38 733 ALA A CA 1
ATOM 5736 C C . ALA A 1 733 ? -12.882 11.729 40.145 1.00 70.38 733 ALA A C 1
ATOM 5738 O O . ALA A 1 733 ? -13.236 12.666 40.869 1.00 70.38 733 ALA A O 1
ATOM 5739 N N . PRO A 1 734 ? -13.500 11.454 38.979 1.00 76.12 734 PRO A N 1
ATOM 5740 C CA . PRO A 1 734 ? -14.614 12.256 38.481 1.00 76.12 734 PRO A CA 1
ATOM 5741 C C . PRO A 1 734 ? -15.732 12.377 39.523 1.00 76.12 734 PRO A C 1
ATOM 5743 O O . PRO A 1 734 ? -16.197 11.373 40.068 1.00 76.12 734 PRO A O 1
ATOM 5746 N N . SER A 1 735 ? -16.142 13.610 39.822 1.00 74.56 735 SER A N 1
ATOM 5747 C CA . SER A 1 735 ? -17.141 13.912 40.855 1.00 74.56 735 SER A CA 1
ATOM 5748 C C . SER A 1 735 ? -18.578 13.859 40.329 1.00 74.56 735 SER A C 1
ATOM 5750 O O . SER A 1 735 ? -19.492 13.556 41.096 1.00 74.56 735 SER A O 1
ATOM 5752 N N . CYS A 1 736 ? -18.774 14.103 39.029 1.00 81.75 736 CYS A N 1
ATOM 5753 C CA . CYS A 1 736 ? -20.059 14.036 38.334 1.00 81.75 736 CYS A CA 1
ATOM 5754 C C . CYS A 1 736 ? -19.993 13.115 37.106 1.00 81.75 736 CYS A C 1
ATOM 5756 O O . CYS A 1 736 ? -18.913 12.809 36.591 1.00 81.75 736 CYS A O 1
ATOM 5758 N N . LEU A 1 737 ? -21.159 12.669 36.631 1.00 82.88 737 LEU A N 1
ATOM 5759 C CA . LEU A 1 737 ? -21.260 11.740 35.506 1.00 82.88 737 LEU A CA 1
ATOM 5760 C C . LEU A 1 737 ? -20.706 12.337 34.201 1.00 82.88 737 LEU A C 1
ATOM 5762 O O . LEU A 1 737 ? -19.966 11.650 33.495 1.00 82.88 737 LEU A O 1
ATOM 5766 N N . ASP A 1 738 ? -20.991 13.612 33.925 1.00 80.50 738 ASP A N 1
ATOM 5767 C CA . ASP A 1 738 ? -20.576 14.288 32.688 1.00 80.50 738 ASP A CA 1
ATOM 5768 C C . ASP A 1 738 ? -19.049 14.337 32.547 1.00 80.50 738 ASP A C 1
ATOM 5770 O O . ASP A 1 738 ? -18.510 13.962 31.508 1.00 80.50 738 ASP A O 1
ATOM 5774 N N . THR A 1 739 ? -18.321 14.697 33.614 1.00 83.19 739 THR A N 1
ATOM 5775 C CA . THR A 1 739 ? -16.844 14.697 33.579 1.00 83.19 739 THR A CA 1
ATOM 5776 C C . THR A 1 739 ? -16.281 13.299 33.329 1.00 83.19 739 THR A C 1
ATOM 5778 O O . THR A 1 739 ? -15.354 13.151 32.534 1.00 83.19 739 THR A O 1
ATOM 5781 N N . ALA A 1 740 ? -16.863 12.253 33.927 1.00 84.88 740 ALA A N 1
ATOM 5782 C CA . ALA A 1 740 ? -16.451 10.871 33.678 1.00 84.88 740 ALA A CA 1
ATOM 5783 C C . ALA A 1 740 ? -16.692 10.435 32.219 1.00 84.88 740 ALA A C 1
ATOM 5785 O O . ALA A 1 740 ? -15.859 9.740 31.633 1.00 84.88 740 ALA A O 1
ATOM 5786 N N . GLN A 1 741 ? -17.811 10.852 31.620 1.00 85.75 741 GLN A N 1
ATOM 5787 C CA . GLN A 1 741 ? -18.125 10.572 30.217 1.00 85.75 741 GLN A CA 1
ATOM 5788 C C . GLN A 1 741 ? -17.207 11.345 29.259 1.00 85.75 741 GLN A C 1
ATOM 5790 O O . GLN A 1 741 ? -16.690 10.743 28.317 1.00 85.75 741 GLN A O 1
ATOM 5795 N N . CYS A 1 742 ? -16.915 12.621 29.534 1.00 86.06 742 CYS A N 1
ATOM 5796 C CA . CYS A 1 742 ? -15.930 13.403 28.780 1.00 86.06 742 CYS A CA 1
ATOM 5797 C C . CYS A 1 742 ? -14.549 12.736 28.801 1.00 86.06 742 CYS A C 1
ATOM 5799 O O . CYS A 1 742 ? -13.997 12.469 27.736 1.00 86.06 742 CYS A O 1
ATOM 5801 N N . PHE A 1 743 ? -14.041 12.334 29.974 1.00 87.00 743 PHE A N 1
ATOM 5802 C CA . PHE A 1 743 ? -12.782 11.582 30.062 1.00 87.00 743 PHE A CA 1
ATOM 5803 C C . PHE A 1 743 ? -12.816 10.272 29.260 1.00 87.00 743 PHE A C 1
ATOM 5805 O O . PHE A 1 743 ? -11.834 9.923 28.614 1.00 87.00 743 PHE A O 1
ATOM 5812 N N . SER A 1 744 ? -13.929 9.529 29.282 1.00 89.12 744 SER A N 1
ATOM 5813 C CA . SER A 1 744 ? -14.084 8.307 28.473 1.00 89.12 744 SER A CA 1
ATOM 5814 C C . SER A 1 744 ? -14.007 8.586 26.965 1.00 89.12 744 SER A C 1
ATOM 5816 O O . SER A 1 744 ? -13.403 7.801 26.235 1.00 89.12 744 SER A O 1
ATOM 5818 N N . LYS A 1 745 ? -14.558 9.720 26.507 1.00 90.12 745 LYS A N 1
ATOM 5819 C CA . LYS A 1 745 ? -14.493 10.166 25.108 1.00 90.12 745 LYS A CA 1
ATOM 5820 C C . LYS A 1 745 ? -13.085 10.626 24.712 1.00 90.12 745 LYS A C 1
ATOM 5822 O O . LYS A 1 745 ? -12.611 10.242 23.650 1.00 90.12 745 LYS A O 1
ATOM 5827 N N . GLU A 1 746 ? -12.404 11.389 25.569 1.00 91.88 746 GLU A N 1
ATOM 5828 C CA . GLU A 1 746 ? -11.023 11.847 25.343 1.00 91.88 746 GLU A CA 1
ATOM 5829 C C . GLU A 1 746 ? -10.031 10.677 25.203 1.00 91.88 746 GLU A C 1
ATOM 5831 O O . GLU A 1 746 ? -9.200 10.688 24.297 1.00 91.88 746 GLU A O 1
ATOM 5836 N N . VAL A 1 747 ? -10.151 9.629 26.037 1.00 92.81 747 VAL A N 1
ATOM 5837 C CA . VAL A 1 747 ? -9.339 8.400 25.890 1.00 92.81 747 VAL A CA 1
ATOM 5838 C C . VAL A 1 747 ? -9.577 7.736 24.526 1.00 92.81 747 VAL A C 1
ATOM 5840 O O . VAL A 1 747 ? -8.625 7.253 23.915 1.00 92.81 747 VAL A O 1
ATOM 5843 N N . GLY A 1 748 ? -10.823 7.729 24.038 1.00 91.06 748 GLY A N 1
ATOM 5844 C CA . GLY A 1 748 ? -11.173 7.213 22.711 1.00 91.06 748 GLY A CA 1
ATOM 5845 C C . GLY A 1 748 ? -10.478 7.984 21.588 1.00 91.06 748 GLY A C 1
ATOM 5846 O O . GLY A 1 748 ? -9.744 7.384 20.809 1.00 91.06 748 GLY A O 1
ATOM 5847 N N . VAL A 1 749 ? -10.618 9.315 21.576 1.00 93.44 749 VAL A N 1
ATOM 5848 C CA . VAL A 1 749 ? -9.993 10.199 20.570 1.00 93.44 749 VAL A CA 1
ATOM 5849 C C . VAL A 1 749 ? -8.472 10.012 20.518 1.00 93.44 749 VAL A C 1
ATOM 5851 O O . VAL A 1 749 ? -7.903 9.884 19.436 1.00 93.44 749 VAL A O 1
ATOM 5854 N N . LEU A 1 750 ? -7.803 9.926 21.673 1.00 93.75 750 LEU A N 1
ATOM 5855 C CA . LEU A 1 750 ? -6.356 9.689 21.718 1.00 93.75 750 LEU A CA 1
ATOM 5856 C C . LEU A 1 750 ? -5.962 8.262 21.305 1.00 93.75 750 LEU A C 1
ATOM 5858 O O . LEU A 1 750 ? -4.882 8.069 20.750 1.00 93.75 750 LEU A O 1
ATOM 5862 N N . SER A 1 751 ? -6.828 7.263 21.508 1.00 94.00 751 SER A N 1
ATOM 5863 C CA . SER A 1 751 ? -6.619 5.918 20.955 1.00 94.00 751 SER A CA 1
ATOM 5864 C C . SER A 1 751 ? -6.679 5.922 19.428 1.00 94.00 751 SER A C 1
ATOM 5866 O O . SER A 1 751 ? -5.813 5.322 18.793 1.00 94.00 751 SER A O 1
ATOM 5868 N N . ASP A 1 752 ? -7.646 6.628 18.841 1.00 89.88 752 ASP A N 1
ATOM 5869 C CA . ASP A 1 752 ? -7.777 6.744 17.386 1.00 89.88 752 ASP A CA 1
ATOM 5870 C C . ASP A 1 752 ? -6.602 7.533 16.778 1.00 89.88 752 ASP A C 1
ATOM 5872 O O . ASP A 1 752 ? -6.079 7.159 15.724 1.00 89.88 752 ASP A O 1
ATOM 5876 N N . ALA A 1 753 ? -6.115 8.572 17.465 1.00 90.44 753 ALA A N 1
ATOM 5877 C CA . ALA A 1 753 ? -4.926 9.323 17.058 1.00 90.44 753 ALA A CA 1
ATOM 5878 C C . ALA A 1 753 ? -3.647 8.459 17.076 1.00 90.44 753 ALA A C 1
ATOM 5880 O O . ALA A 1 753 ? -2.878 8.468 16.115 1.00 90.44 753 ALA A O 1
ATOM 5881 N N . VAL A 1 754 ? -3.430 7.663 18.130 1.00 94.31 754 VAL A N 1
ATOM 5882 C CA . VAL A 1 754 ? -2.281 6.740 18.250 1.00 94.31 754 VAL A CA 1
ATOM 5883 C C . VAL A 1 754 ? -2.310 5.624 17.193 1.00 94.31 754 VAL A C 1
ATOM 5885 O O . VAL A 1 754 ? -1.254 5.189 16.716 1.00 94.31 754 VAL A O 1
ATOM 5888 N N . ASP A 1 755 ? -3.499 5.164 16.800 1.00 88.25 755 ASP A N 1
ATOM 5889 C CA . ASP A 1 755 ? -3.660 4.087 15.818 1.00 88.25 755 ASP A CA 1
ATOM 58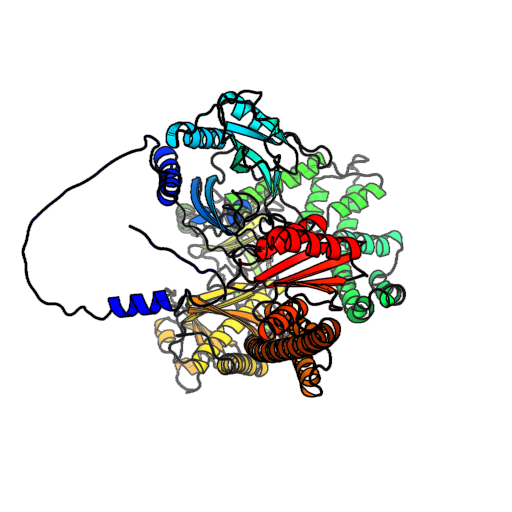90 C C . ASP A 1 755 ? -3.424 4.549 14.370 1.00 88.25 755 ASP A C 1
ATOM 5892 O O . ASP A 1 755 ? -2.863 3.784 13.576 1.00 88.25 755 ASP A O 1
ATOM 5896 N N . ASN A 1 756 ? -3.797 5.790 14.034 1.00 86.06 756 ASN A N 1
ATOM 5897 C CA . ASN A 1 756 ? -3.736 6.316 12.665 1.00 86.06 756 ASN A CA 1
ATOM 5898 C C . ASN A 1 756 ? -2.485 7.161 12.364 1.00 86.06 756 ASN A C 1
ATOM 5900 O O . ASN A 1 756 ? -2.015 7.160 11.225 1.00 86.06 756 ASN A O 1
ATOM 5904 N N . THR A 1 757 ? -1.899 7.838 13.355 1.00 87.06 757 THR A N 1
ATOM 5905 C CA . THR A 1 757 ? -0.713 8.684 13.140 1.00 87.06 757 THR A CA 1
ATOM 5906 C C . THR A 1 757 ? 0.552 7.835 12.926 1.00 87.06 757 THR A C 1
ATOM 5908 O O . THR A 1 757 ? 0.787 6.886 13.686 1.00 87.06 757 THR A O 1
ATOM 5911 N N . PRO A 1 758 ? 1.407 8.132 11.924 1.00 90.12 758 PRO A N 1
ATOM 5912 C CA . PRO A 1 758 ? 2.714 7.493 11.771 1.00 90.12 758 PRO A CA 1
ATOM 5913 C C . PRO A 1 758 ? 3.645 7.865 12.933 1.00 90.12 758 PRO A C 1
ATOM 5915 O O . PRO A 1 758 ? 4.148 8.977 12.997 1.00 90.12 758 PRO A O 1
ATOM 5918 N N . ILE A 1 759 ? 3.874 6.922 13.849 1.00 97.75 759 ILE A N 1
ATOM 5919 C CA . ILE A 1 759 ? 4.758 7.057 15.019 1.00 97.75 759 ILE A CA 1
ATOM 5920 C C . ILE A 1 759 ? 5.595 5.774 15.186 1.00 97.75 759 ILE A C 1
ATOM 5922 O O . ILE A 1 759 ? 5.209 4.739 14.619 1.00 97.75 759 ILE A O 1
ATOM 5926 N N . PRO A 1 760 ? 6.698 5.779 15.964 1.00 98.38 760 PRO A N 1
ATOM 5927 C CA . PRO A 1 760 ? 7.482 4.578 16.237 1.00 98.38 760 PRO A CA 1
ATOM 5928 C C . PRO A 1 760 ? 6.615 3.426 16.758 1.00 98.38 760 PRO A C 1
ATOM 5930 O O . PRO A 1 760 ? 5.868 3.553 17.730 1.00 98.38 760 PRO A O 1
ATOM 5933 N N . GLN A 1 761 ? 6.711 2.260 16.119 1.00 97.81 761 GLN A N 1
ATOM 5934 C CA . GLN A 1 761 ? 5.820 1.122 16.367 1.00 97.81 761 GLN A CA 1
ATOM 5935 C C . GLN A 1 761 ? 5.936 0.566 17.794 1.00 97.81 761 GLN A C 1
ATOM 5937 O O . GLN A 1 761 ? 4.972 0.003 18.321 1.00 97.81 761 GLN A O 1
ATOM 5942 N N . TRP A 1 762 ? 7.101 0.708 18.430 1.00 97.62 762 TRP A N 1
ATOM 5943 C CA . TRP A 1 762 ? 7.274 0.357 19.839 1.00 97.62 762 TRP A CA 1
ATOM 5944 C C . TRP A 1 762 ? 6.478 1.306 20.746 1.00 97.62 762 TRP A C 1
ATOM 5946 O O . TRP A 1 762 ? 5.762 0.837 21.631 1.00 97.62 762 TRP A O 1
ATOM 5956 N N . GLN A 1 763 ? 6.522 2.609 20.460 1.00 97.56 763 GLN A N 1
ATOM 5957 C CA . GLN A 1 763 ? 5.841 3.655 21.219 1.00 97.56 763 GLN A CA 1
ATOM 5958 C C . GLN A 1 763 ? 4.326 3.557 21.041 1.00 97.56 763 GLN A C 1
ATOM 5960 O O . GLN A 1 763 ? 3.595 3.591 22.027 1.00 97.56 763 GLN A O 1
ATOM 5965 N N . ARG A 1 764 ? 3.843 3.289 19.816 1.00 97.38 764 ARG A N 1
ATOM 5966 C CA . ARG A 1 764 ? 2.420 2.999 19.561 1.00 97.38 764 ARG A CA 1
ATOM 5967 C C . ARG A 1 764 ? 1.893 1.899 20.483 1.00 97.38 764 ARG A C 1
ATOM 5969 O O . ARG A 1 764 ? 0.846 2.059 21.101 1.00 97.38 764 ARG A O 1
ATOM 5976 N N . ARG A 1 765 ? 2.620 0.784 20.606 1.00 96.56 765 ARG A N 1
ATOM 5977 C CA . ARG A 1 765 ? 2.216 -0.356 21.452 1.00 96.56 765 ARG A CA 1
ATOM 5978 C C . ARG A 1 765 ? 2.201 -0.012 22.940 1.00 96.56 765 ARG A C 1
ATOM 5980 O O . ARG A 1 765 ? 1.344 -0.509 23.670 1.00 96.56 765 ARG A O 1
ATOM 5987 N N . GLU A 1 766 ? 3.125 0.834 23.382 1.00 96.56 766 GLU A N 1
ATOM 5988 C CA . GLU A 1 766 ? 3.166 1.343 24.750 1.00 96.56 766 GLU A CA 1
ATOM 5989 C C . GLU A 1 766 ? 1.972 2.266 25.040 1.00 96.56 766 GLU A C 1
ATOM 5991 O O . GLU A 1 766 ? 1.199 1.992 25.962 1.00 96.56 766 GLU A O 1
ATOM 5996 N N . LEU A 1 767 ? 1.741 3.282 24.200 1.00 97.38 767 LEU A N 1
ATOM 5997 C CA . LEU A 1 767 ? 0.616 4.214 24.328 1.00 97.38 767 LEU A CA 1
ATOM 5998 C C . LEU A 1 767 ? -0.739 3.492 24.250 1.00 97.38 767 LEU A C 1
ATOM 6000 O O . LEU A 1 767 ? -1.584 3.701 25.119 1.00 97.38 767 LEU A O 1
ATOM 6004 N N . GLN A 1 768 ? -0.924 2.555 23.312 1.00 96.38 768 GLN A N 1
ATOM 6005 C CA . GLN A 1 768 ? -2.113 1.689 23.247 1.00 96.38 768 GLN A CA 1
ATOM 6006 C C . GLN A 1 768 ? -2.341 0.906 24.550 1.00 96.38 768 GLN A C 1
ATOM 6008 O O . GLN A 1 768 ? -3.479 0.761 24.999 1.00 96.38 768 GLN A O 1
ATOM 6013 N N . SER A 1 769 ? -1.281 0.373 25.167 1.00 96.00 769 SER A N 1
ATOM 6014 C CA . SER A 1 769 ? -1.382 -0.360 26.436 1.00 96.00 769 SER A CA 1
ATOM 6015 C C . SER A 1 769 ? -1.861 0.555 27.569 1.00 96.00 769 SER A C 1
ATOM 6017 O O . SER A 1 769 ? -2.792 0.211 28.306 1.00 96.00 769 SER A O 1
ATOM 6019 N N . ARG A 1 770 ? -1.285 1.762 27.651 1.00 95.75 770 ARG A N 1
ATOM 6020 C CA . ARG A 1 770 ? -1.637 2.800 28.631 1.00 95.75 770 ARG A CA 1
ATOM 6021 C C . ARG A 1 770 ? -3.074 3.301 28.450 1.00 95.75 770 ARG A C 1
ATOM 6023 O O . ARG A 1 770 ? -3.850 3.278 29.404 1.00 95.75 770 ARG A O 1
ATOM 6030 N N . LEU A 1 771 ? -3.467 3.658 27.228 1.00 96.06 771 LEU A N 1
ATOM 6031 C CA . LEU A 1 771 ? -4.823 4.105 26.886 1.00 96.06 771 LEU A CA 1
ATOM 6032 C C . LEU A 1 771 ? -5.877 3.030 27.187 1.00 96.06 771 LEU A C 1
ATOM 6034 O O . LEU A 1 771 ? -6.906 3.326 27.792 1.00 96.06 771 LEU A O 1
ATOM 6038 N N . ARG A 1 772 ? -5.595 1.751 26.902 1.00 95.62 772 ARG A N 1
ATOM 6039 C CA . ARG A 1 772 ? -6.477 0.631 27.290 1.00 95.62 772 ARG A CA 1
ATOM 6040 C C . ARG A 1 772 ? -6.649 0.497 28.805 1.00 95.62 772 ARG A C 1
ATOM 6042 O O . ARG A 1 772 ? -7.714 0.063 29.247 1.00 95.62 772 ARG A O 1
ATOM 6049 N N . ALA A 1 773 ? -5.639 0.842 29.605 1.00 93.81 773 ALA A N 1
ATOM 6050 C CA . ALA A 1 773 ? -5.771 0.892 31.060 1.00 93.81 773 ALA A CA 1
ATOM 6051 C C . ALA A 1 773 ? -6.634 2.089 31.502 1.00 93.81 773 ALA A C 1
ATOM 6053 O O . ALA A 1 773 ? -7.589 1.896 32.256 1.00 93.81 773 ALA A O 1
ATOM 6054 N N . LEU A 1 774 ? -6.377 3.288 30.965 1.00 92.25 774 LEU A N 1
ATOM 6055 C CA . LEU A 1 774 ? -7.166 4.498 31.240 1.00 92.25 774 LEU A CA 1
ATOM 6056 C C . LEU A 1 774 ? -8.649 4.318 30.874 1.00 92.25 774 LEU A C 1
ATOM 6058 O O . LEU A 1 774 ? -9.520 4.640 31.683 1.00 92.25 774 LEU A O 1
ATOM 6062 N N . GLN A 1 775 ? -8.952 3.706 29.724 1.00 93.50 775 GLN A N 1
ATOM 6063 C CA . GLN A 1 775 ? -10.324 3.426 29.285 1.00 93.50 775 GLN A CA 1
ATOM 6064 C C . GLN A 1 775 ? -11.072 2.528 30.279 1.00 93.50 775 GLN A C 1
ATOM 6066 O O . GLN A 1 775 ? -12.242 2.766 30.582 1.00 93.50 775 GLN A O 1
ATOM 6071 N N . ARG A 1 776 ? -10.408 1.494 30.819 1.00 91.44 776 ARG A N 1
ATOM 6072 C CA . ARG A 1 776 ? -10.997 0.602 31.835 1.00 91.44 776 ARG A CA 1
ATOM 6073 C C . ARG A 1 776 ? -11.298 1.358 33.126 1.00 91.44 776 ARG A C 1
ATOM 6075 O O . ARG A 1 776 ? -12.380 1.175 33.688 1.00 91.44 776 ARG A O 1
ATOM 6082 N N . THR A 1 777 ? -10.380 2.212 33.576 1.00 88.94 777 THR A N 1
ATOM 6083 C CA . THR A 1 777 ? -10.560 3.038 34.778 1.00 88.94 777 THR A CA 1
ATOM 6084 C C . THR A 1 777 ? -11.709 4.030 34.595 1.00 88.94 777 THR A C 1
ATOM 6086 O O . THR A 1 777 ? -12.620 4.057 35.424 1.00 88.94 777 THR A O 1
ATOM 6089 N N . SER A 1 778 ? -11.738 4.758 33.475 1.00 88.00 778 SER A N 1
ATOM 6090 C CA . SER A 1 778 ? -12.799 5.717 33.143 1.00 88.00 778 SER A CA 1
ATOM 6091 C C . SER A 1 778 ? -14.176 5.043 33.053 1.00 88.00 778 SER A C 1
ATOM 6093 O O . SER A 1 778 ? -15.103 5.412 33.776 1.00 88.00 778 SER A O 1
ATOM 6095 N N . ASN A 1 779 ? -14.295 3.944 32.298 1.00 89.38 779 ASN A N 1
ATOM 6096 C CA . ASN A 1 779 ? -15.544 3.177 32.195 1.00 89.38 779 ASN A CA 1
ATOM 6097 C C . ASN A 1 779 ? -16.014 2.616 33.552 1.00 89.38 779 ASN A C 1
ATOM 6099 O O . ASN A 1 779 ? -17.215 2.455 33.779 1.00 89.38 779 ASN A O 1
ATOM 6103 N N . THR A 1 780 ? -15.089 2.321 34.470 1.00 89.69 780 THR A N 1
ATOM 6104 C CA . THR A 1 780 ? -15.419 1.888 35.837 1.00 89.69 780 THR A CA 1
ATOM 6105 C C . THR A 1 780 ? -15.928 3.052 36.692 1.00 89.69 780 THR A C 1
ATOM 6107 O O . THR A 1 780 ? -16.876 2.867 37.456 1.00 89.69 780 THR A O 1
ATOM 6110 N N . ALA A 1 781 ? -15.353 4.251 36.546 1.00 88.00 781 ALA A N 1
ATOM 6111 C CA . ALA A 1 781 ? -15.820 5.463 37.218 1.00 88.00 781 ALA A CA 1
ATOM 6112 C C . ALA A 1 781 ? -17.236 5.858 36.761 1.00 88.00 781 ALA A C 1
ATOM 6114 O O . ALA A 1 781 ? -18.115 6.008 37.610 1.00 88.00 781 ALA A O 1
ATOM 6115 N N . VAL A 1 782 ? -17.488 5.896 35.443 1.00 88.69 782 VAL A N 1
ATOM 6116 C CA . VAL A 1 782 ? -18.825 6.128 34.857 1.00 88.69 782 VAL A CA 1
ATOM 6117 C C . VAL A 1 782 ? -19.854 5.178 35.479 1.00 88.69 782 VAL A C 1
ATOM 6119 O O . VAL A 1 782 ? -20.835 5.621 36.072 1.00 88.69 782 VAL A O 1
ATOM 6122 N N . ARG A 1 783 ? -19.594 3.861 35.454 1.00 88.94 783 ARG A N 1
ATOM 6123 C CA . ARG A 1 783 ? -20.520 2.851 36.003 1.00 88.94 783 ARG A CA 1
ATOM 6124 C C . ARG A 1 783 ? -20.828 3.046 37.491 1.00 88.94 783 ARG A C 1
ATOM 6126 O O . ARG A 1 783 ? -21.963 2.781 37.899 1.00 88.94 783 ARG A O 1
ATOM 6133 N N . LYS A 1 784 ? -19.847 3.474 38.297 1.00 89.75 784 LYS A N 1
ATOM 6134 C CA . LYS A 1 784 ? -20.032 3.766 39.731 1.00 89.75 784 LYS A CA 1
ATOM 6135 C C . LYS A 1 784 ? -20.909 5.001 39.943 1.00 89.75 784 LYS A C 1
ATOM 6137 O O . LYS A 1 784 ? -21.842 4.933 40.738 1.00 89.75 784 LYS A O 1
ATOM 6142 N N . LEU A 1 785 ? -20.645 6.088 39.217 1.00 88.88 785 LEU A N 1
ATOM 6143 C CA . LEU A 1 785 ? -21.402 7.340 39.320 1.00 88.88 785 LEU A CA 1
ATOM 6144 C C . LEU A 1 785 ? -22.859 7.161 38.895 1.00 88.88 785 LEU A C 1
ATOM 6146 O O . LEU A 1 785 ? -23.749 7.499 39.667 1.00 88.88 785 LEU A O 1
ATOM 6150 N N . GLU A 1 786 ? -23.106 6.508 37.756 1.00 91.12 786 GLU A N 1
ATOM 6151 C CA . GLU A 1 786 ? -24.466 6.178 37.306 1.00 91.12 786 GLU A CA 1
ATOM 6152 C C . GLU A 1 786 ? -25.258 5.378 38.353 1.00 91.12 786 GLU A C 1
ATOM 6154 O O . GLU A 1 786 ? -26.462 5.548 38.496 1.00 91.12 786 GLU A O 1
ATOM 6159 N N . THR A 1 787 ? -24.591 4.471 39.075 1.00 90.31 787 THR A N 1
ATOM 6160 C CA . THR A 1 787 ? -25.236 3.652 40.116 1.00 90.31 787 THR A CA 1
ATOM 6161 C C . THR A 1 787 ? -25.540 4.481 41.367 1.00 90.31 787 THR A C 1
ATOM 6163 O O . THR A 1 787 ? -26.568 4.271 42.002 1.00 90.31 787 THR A O 1
ATOM 6166 N N . ARG A 1 788 ? -24.686 5.457 41.704 1.00 90.06 788 ARG A N 1
ATOM 6167 C CA . ARG A 1 788 ? -24.924 6.398 42.808 1.00 90.06 788 ARG A CA 1
ATOM 6168 C C . ARG A 1 788 ? -26.080 7.353 42.500 1.00 90.06 788 ARG A C 1
ATOM 6170 O O . ARG A 1 788 ? -26.939 7.537 43.353 1.00 90.06 788 ARG A O 1
ATOM 6177 N N . GLU A 1 789 ? -26.114 7.924 41.297 1.00 89.81 789 GLU A N 1
ATOM 6178 C CA . GLU A 1 789 ? -27.208 8.786 40.825 1.00 89.81 789 GLU A CA 1
ATOM 6179 C C . GLU A 1 789 ? -28.536 8.017 40.814 1.00 89.81 789 GLU A C 1
ATOM 6181 O O . GLU A 1 789 ? -29.524 8.467 41.394 1.00 89.81 789 GLU A O 1
ATOM 6186 N N . ALA A 1 790 ? -28.529 6.800 40.259 1.00 90.88 790 ALA A N 1
ATOM 6187 C CA . ALA A 1 790 ? -29.709 5.948 40.207 1.00 90.88 790 ALA A CA 1
ATOM 6188 C C . ALA A 1 790 ? -30.280 5.614 41.594 1.00 90.88 790 ALA A C 1
ATOM 6190 O O . ALA A 1 790 ? -31.502 5.592 41.750 1.00 90.88 790 ALA A O 1
ATOM 6191 N N . ALA A 1 791 ? -29.413 5.398 42.591 1.00 90.81 791 ALA A N 1
ATOM 6192 C CA . ALA A 1 791 ? -29.813 5.119 43.967 1.00 90.81 791 ALA A CA 1
ATOM 6193 C C . ALA A 1 791 ? -30.477 6.321 44.655 1.00 90.81 791 ALA A C 1
ATOM 6195 O O . ALA A 1 791 ? -31.475 6.136 45.348 1.00 90.81 791 ALA A O 1
ATOM 6196 N N . VAL A 1 792 ? -29.973 7.540 44.426 1.00 91.06 792 VAL A N 1
ATOM 6197 C CA . VAL A 1 792 ? -30.592 8.775 44.944 1.00 91.06 792 VAL A CA 1
ATOM 6198 C C . VAL A 1 792 ? -31.981 8.977 44.333 1.00 91.06 792 VAL A C 1
ATOM 6200 O O . VAL A 1 792 ? -32.943 9.206 45.062 1.00 91.06 792 VAL A O 1
ATOM 6203 N N . GLN A 1 793 ? -32.111 8.811 43.012 1.00 91.19 793 GLN A N 1
ATOM 6204 C CA . GLN A 1 793 ? -33.402 8.921 42.319 1.00 91.19 793 GLN A CA 1
ATOM 6205 C C . GLN A 1 793 ? -34.400 7.838 42.775 1.00 91.19 793 GLN A C 1
ATOM 6207 O O . GLN A 1 793 ? -35.581 8.121 42.972 1.00 91.19 793 GLN A O 1
ATOM 6212 N N . ALA A 1 794 ? -33.932 6.603 42.998 1.00 90.25 794 ALA A N 1
ATOM 6213 C CA . ALA A 1 794 ? -34.769 5.513 43.501 1.00 90.25 794 ALA A CA 1
ATOM 6214 C C . ALA A 1 794 ? -35.279 5.796 44.922 1.00 90.25 794 ALA A C 1
ATOM 6216 O O . ALA A 1 794 ? -36.460 5.591 45.195 1.00 90.25 794 ALA A O 1
ATOM 6217 N N . GLN A 1 795 ? -34.420 6.310 45.809 1.00 90.31 795 GLN A N 1
ATOM 6218 C CA . GLN A 1 795 ? -34.821 6.684 47.164 1.00 90.31 795 GLN A CA 1
ATOM 6219 C C . GLN A 1 795 ? -35.866 7.812 47.152 1.00 90.31 795 GLN A C 1
ATOM 6221 O O . GLN A 1 795 ? -36.913 7.666 47.778 1.00 90.31 795 GLN A O 1
ATOM 6226 N N . ALA A 1 796 ? -35.641 8.883 46.384 1.00 90.50 796 ALA A N 1
ATOM 6227 C CA . ALA A 1 796 ? -36.577 10.006 46.291 1.00 90.50 796 ALA A CA 1
ATOM 6228 C C . ALA A 1 796 ? -37.965 9.583 45.763 1.00 90.50 796 ALA A C 1
ATOM 6230 O O . ALA A 1 796 ? -38.994 10.003 46.293 1.00 90.50 796 ALA A O 1
ATOM 6231 N N . LEU A 1 797 ? -38.015 8.704 44.754 1.00 90.75 797 LEU A N 1
ATOM 6232 C CA . LEU A 1 797 ? -39.275 8.138 44.254 1.00 90.75 797 LEU A CA 1
ATOM 6233 C C . LEU A 1 797 ? -39.969 7.239 45.285 1.00 90.75 797 LEU A C 1
ATOM 6235 O O . LEU A 1 797 ? -41.198 7.250 45.382 1.00 90.75 797 LEU A O 1
ATOM 6239 N N . GLN A 1 798 ? -39.200 6.476 46.062 1.00 87.94 798 GLN A N 1
ATOM 6240 C CA . GLN A 1 798 ? -39.737 5.594 47.092 1.00 87.94 798 GLN A CA 1
ATOM 6241 C C . GLN A 1 798 ? -40.300 6.370 48.294 1.00 87.94 798 GLN A C 1
ATOM 6243 O O . GLN A 1 798 ? -41.347 5.993 48.820 1.00 87.94 798 GLN A O 1
ATOM 6248 N N . GLU A 1 799 ? -39.667 7.478 48.684 1.00 88.44 799 GLU A N 1
ATOM 6249 C CA . GLU A 1 799 ? -40.191 8.419 49.684 1.00 88.44 799 GLU A CA 1
ATOM 6250 C C . GLU A 1 799 ? -41.457 9.140 49.184 1.00 88.44 799 GLU A C 1
ATOM 6252 O O . GLU A 1 799 ? -42.397 9.336 49.952 1.00 88.44 799 GLU A O 1
ATOM 6257 N N . LYS A 1 800 ? -41.526 9.473 47.886 1.00 89.06 800 LYS A N 1
ATOM 6258 C CA . LYS A 1 800 ? -42.668 10.163 47.258 1.00 89.06 800 LYS A CA 1
ATOM 6259 C C . LYS A 1 800 ? -43.933 9.303 47.130 1.00 89.06 800 LYS A C 1
ATOM 6261 O O . LYS A 1 800 ? -45.029 9.830 47.309 1.00 89.06 800 LYS A O 1
ATOM 6266 N N . HIS A 1 801 ? -43.806 8.016 46.785 1.00 84.50 801 HIS A N 1
ATOM 6267 C CA . HIS A 1 801 ? -44.957 7.149 46.454 1.00 84.50 801 HIS A CA 1
ATOM 6268 C C . HIS A 1 801 ? -45.194 5.983 47.420 1.00 84.50 801 HIS A C 1
ATOM 6270 O O . HIS A 1 801 ? -46.245 5.346 47.351 1.00 84.50 801 HIS A O 1
ATOM 6276 N N . GLY A 1 802 ? -44.247 5.663 48.305 1.00 76.75 802 GLY A N 1
ATOM 6277 C CA . GLY A 1 802 ? -44.347 4.496 49.182 1.00 76.75 802 GLY A CA 1
ATOM 6278 C C . GLY A 1 802 ? -44.398 3.169 48.408 1.00 76.75 802 GLY A C 1
ATOM 6279 O O . GLY A 1 802 ? -43.729 2.994 47.391 1.00 76.75 802 GLY A O 1
ATOM 6280 N N . ARG A 1 803 ? -45.181 2.200 48.903 1.00 76.31 803 ARG A N 1
ATOM 6281 C CA . ARG A 1 803 ? -45.423 0.918 48.215 1.00 76.31 803 ARG A CA 1
ATOM 6282 C C . ARG A 1 803 ? -46.704 0.999 47.386 1.00 76.31 803 ARG A C 1
ATOM 6284 O O . ARG A 1 803 ? -47.796 0.912 47.936 1.00 76.31 803 ARG A O 1
ATOM 6291 N N . THR A 1 804 ? -46.549 1.118 46.072 1.00 80.75 804 THR A N 1
ATOM 6292 C CA . THR A 1 804 ? -47.634 1.114 45.080 1.00 80.75 804 THR A CA 1
ATOM 6293 C C . THR A 1 804 ? -47.479 -0.061 44.116 1.00 80.75 804 THR A C 1
ATOM 6295 O O . THR A 1 804 ? -46.366 -0.479 43.805 1.00 80.75 804 THR A O 1
ATOM 6298 N N . GLU A 1 805 ? -48.594 -0.619 43.645 1.00 84.38 805 GLU A N 1
ATOM 6299 C CA . GLU A 1 805 ? -48.602 -1.749 42.699 1.00 84.38 805 GLU A CA 1
ATOM 6300 C C . GLU A 1 805 ? -48.244 -1.323 41.262 1.00 84.38 805 GLU A C 1
ATOM 6302 O O . GLU A 1 805 ? -47.690 -2.107 40.490 1.00 84.38 805 GLU A O 1
ATOM 6307 N N . LEU A 1 806 ? -48.506 -0.055 40.931 1.00 90.06 806 LEU A N 1
ATOM 6308 C CA . LEU A 1 806 ? -48.164 0.594 39.668 1.00 90.06 806 LEU A CA 1
ATOM 6309 C C . LEU A 1 806 ? -47.501 1.951 39.947 1.00 90.06 806 LEU A C 1
ATOM 6311 O O . LEU A 1 806 ? -48.138 2.868 40.467 1.00 90.06 806 LEU A O 1
ATOM 6315 N N . LEU A 1 807 ? -46.233 2.087 39.563 1.00 92.75 807 LEU A N 1
ATOM 6316 C CA . LEU A 1 807 ? -45.442 3.310 39.665 1.00 92.75 807 LEU A CA 1
ATOM 6317 C C . LEU A 1 807 ? -45.117 3.833 38.264 1.00 92.75 807 LEU A C 1
ATOM 6319 O O . LEU A 1 807 ? -44.358 3.216 37.520 1.00 92.75 807 LEU A O 1
ATOM 6323 N N . VAL A 1 808 ? -45.663 5.003 37.931 1.00 93.62 808 VAL A N 1
ATOM 6324 C CA . VAL A 1 808 ? -45.328 5.737 36.704 1.00 93.62 808 VAL A CA 1
ATOM 6325 C C . VAL A 1 808 ? -45.052 7.195 37.041 1.00 93.62 808 VAL A C 1
ATOM 6327 O O . VAL A 1 808 ? -45.957 7.905 37.501 1.00 93.62 808 VAL A O 1
ATOM 6330 N N . ASP A 1 809 ? -43.815 7.637 36.822 1.00 93.88 809 ASP A N 1
ATOM 6331 C CA . ASP A 1 809 ? -43.364 8.986 37.176 1.00 93.88 809 ASP A CA 1
ATOM 6332 C C . ASP A 1 809 ? -42.189 9.478 36.309 1.00 93.88 809 ASP A C 1
ATOM 6334 O O . ASP A 1 809 ? -41.625 8.740 35.495 1.00 93.88 809 ASP A O 1
ATOM 6338 N N . LEU A 1 810 ? -41.833 10.750 36.486 1.00 92.06 810 LEU A N 1
ATOM 6339 C CA . LEU A 1 810 ? -40.680 11.387 35.861 1.00 92.06 810 LEU A CA 1
ATOM 6340 C C . LEU A 1 810 ? -39.411 11.240 36.724 1.00 92.06 810 LEU A C 1
ATOM 6342 O O . LEU A 1 810 ? -39.468 11.394 37.942 1.00 92.06 810 LEU A O 1
ATOM 6346 N N . VAL A 1 811 ? -38.258 11.048 36.080 1.00 91.56 811 VAL A N 1
ATOM 6347 C CA . VAL A 1 811 ? -36.919 11.194 36.675 1.00 91.56 811 VAL A CA 1
ATOM 6348 C C . VAL A 1 811 ? -36.138 12.272 35.932 1.00 91.56 811 VAL A C 1
ATOM 6350 O O . VAL A 1 811 ? -36.124 12.309 34.701 1.00 91.56 811 VAL A O 1
ATOM 6353 N N . GLU A 1 812 ? -35.430 13.123 36.670 1.00 87.62 812 GLU A N 1
ATOM 6354 C CA . GLU A 1 812 ? -34.469 14.060 36.087 1.00 87.62 812 GLU A CA 1
ATOM 6355 C C . GLU A 1 812 ? -33.119 13.358 35.881 1.00 87.62 812 GLU A C 1
ATOM 6357 O O . GLU A 1 812 ? -32.313 13.234 36.800 1.00 87.62 812 GLU A O 1
ATOM 6362 N N . THR A 1 813 ? -32.884 12.854 34.666 1.00 85.81 813 THR A N 1
ATOM 6363 C CA . THR A 1 813 ? -31.569 12.360 34.224 1.00 85.81 813 THR A CA 1
ATOM 6364 C C . THR A 1 813 ? -31.425 12.471 32.703 1.00 85.81 813 THR A C 1
ATOM 6366 O O . THR A 1 813 ? -32.395 12.348 31.953 1.00 85.81 813 THR A O 1
ATOM 6369 N N . SER A 1 814 ? -30.201 12.689 32.225 1.00 84.00 814 SER A N 1
ATOM 6370 C CA . SER A 1 814 ? -29.856 12.642 30.799 1.00 84.00 814 SER A CA 1
ATOM 6371 C C . SER A 1 814 ? -29.503 11.224 30.323 1.00 84.00 814 SER A C 1
ATOM 6373 O O . SER A 1 814 ? -29.447 10.986 29.115 1.00 84.00 814 SER A O 1
ATOM 6375 N N . SER A 1 815 ? -29.286 10.274 31.244 1.00 86.62 815 SER A N 1
ATOM 6376 C CA . SER A 1 815 ? -28.729 8.951 30.948 1.00 86.62 815 SER A CA 1
ATOM 6377 C C . SER A 1 815 ? -29.768 7.830 31.013 1.00 86.62 815 SER A C 1
ATOM 6379 O O . SER A 1 815 ? -30.326 7.516 32.065 1.00 86.62 815 SER A O 1
ATOM 6381 N N . LEU A 1 816 ? -29.940 7.117 29.895 1.00 89.12 816 LEU A N 1
ATOM 6382 C CA . LEU A 1 816 ? -30.769 5.905 29.831 1.00 89.12 816 LEU A CA 1
ATOM 6383 C C . LEU A 1 816 ? -30.222 4.779 30.735 1.00 89.12 816 LEU A C 1
ATOM 6385 O O . LEU A 1 816 ? -30.983 3.937 31.207 1.00 89.12 816 LEU A O 1
ATOM 6389 N N . SER A 1 817 ? -28.909 4.771 30.998 1.00 90.62 817 SER A N 1
ATOM 6390 C CA . SER A 1 817 ? -28.265 3.828 31.924 1.00 90.62 817 SER A CA 1
ATOM 6391 C C . SER A 1 817 ? -28.669 4.109 33.373 1.00 90.62 817 SER A C 1
ATOM 6393 O O . SER A 1 817 ? -29.019 3.177 34.096 1.00 90.62 817 SER A O 1
ATOM 6395 N N . VAL A 1 818 ? -28.697 5.386 33.780 1.00 91.88 818 VAL A N 1
ATOM 6396 C CA . VAL A 1 818 ? -29.195 5.802 35.103 1.00 91.88 818 VAL A CA 1
ATOM 6397 C C . VAL A 1 818 ? -30.673 5.454 35.238 1.00 91.88 818 VAL A C 1
ATOM 6399 O O . VAL A 1 818 ? -31.033 4.744 36.171 1.00 91.88 818 VAL A O 1
ATOM 6402 N N . LEU A 1 819 ? -31.506 5.854 34.271 1.00 93.25 819 LEU A N 1
ATOM 6403 C CA . LEU A 1 819 ? -32.950 5.596 34.288 1.00 93.25 819 LEU A CA 1
ATOM 6404 C C . LEU A 1 819 ? -33.269 4.099 34.463 1.00 93.25 819 LEU A C 1
ATOM 6406 O O . LEU A 1 819 ? -34.058 3.719 35.328 1.00 93.25 819 LEU A O 1
ATOM 6410 N N . MET A 1 820 ? -32.590 3.232 33.704 1.00 93.88 820 MET A N 1
ATOM 6411 C CA . MET A 1 820 ? -32.740 1.777 33.818 1.00 93.88 820 MET A CA 1
ATOM 6412 C C . MET A 1 820 ? -32.236 1.238 35.169 1.00 93.88 820 MET A C 1
ATOM 6414 O O . MET A 1 820 ? -32.850 0.342 35.746 1.00 93.88 820 MET A O 1
ATOM 6418 N N . LYS A 1 821 ? -31.137 1.776 35.713 1.00 93.88 821 LYS A N 1
ATOM 6419 C CA . LYS A 1 821 ? -30.644 1.402 37.051 1.00 93.88 821 LYS A CA 1
ATOM 6420 C C . LYS A 1 821 ? -31.629 1.801 38.154 1.00 93.88 821 LYS A C 1
ATOM 6422 O O . LYS A 1 821 ? -31.851 0.998 39.055 1.00 93.88 821 LYS A O 1
ATOM 6427 N N . THR A 1 822 ? -32.266 2.970 38.056 1.00 94.31 822 THR A N 1
ATOM 6428 C CA . THR A 1 822 ? -33.309 3.420 38.993 1.00 94.31 822 THR A CA 1
ATOM 6429 C C . THR A 1 822 ? -34.516 2.482 38.966 1.00 94.31 822 THR A C 1
ATOM 6431 O O . THR A 1 822 ? -34.950 2.025 40.022 1.00 94.31 822 THR A O 1
ATOM 6434 N N . VAL A 1 823 ? -35.002 2.112 37.773 1.00 93.62 823 VAL A N 1
ATOM 6435 C CA . VAL A 1 823 ? -36.078 1.115 37.602 1.00 93.62 823 VAL A CA 1
ATOM 6436 C C . VAL A 1 823 ? -35.707 -0.232 38.234 1.00 93.62 823 VAL A C 1
ATOM 6438 O O . VAL A 1 823 ? -36.489 -0.777 39.016 1.00 93.62 823 VAL A O 1
ATOM 6441 N N . ASN A 1 824 ? -34.505 -0.749 37.952 1.00 91.88 824 ASN A N 1
ATOM 6442 C CA . ASN A 1 824 ? -34.022 -2.015 38.517 1.00 91.88 824 ASN A CA 1
ATOM 6443 C C . ASN A 1 824 ? -33.962 -1.974 40.054 1.00 91.88 824 ASN A C 1
ATOM 6445 O O . ASN A 1 824 ? -34.294 -2.957 40.719 1.00 91.88 824 ASN A O 1
ATOM 6449 N N . GLN A 1 825 ? -33.534 -0.846 40.628 1.00 91.88 825 GLN A N 1
ATOM 6450 C CA . GLN A 1 825 ? -33.402 -0.678 42.073 1.00 91.88 825 GLN A CA 1
ATOM 6451 C C . GLN A 1 825 ? -34.767 -0.586 42.766 1.00 91.88 825 GLN A C 1
ATOM 6453 O O . GLN A 1 825 ? -34.992 -1.305 43.737 1.00 91.88 825 GLN A O 1
ATOM 6458 N N . LEU A 1 826 ? -35.708 0.198 42.229 1.00 90.69 826 LEU A N 1
ATOM 6459 C CA . LEU A 1 826 ? -37.092 0.253 42.725 1.00 90.69 826 LEU A CA 1
ATOM 6460 C C . LEU A 1 826 ? -37.763 -1.125 42.683 1.00 90.69 826 LEU A C 1
ATOM 6462 O O . LEU A 1 826 ? -38.321 -1.575 43.682 1.00 90.69 826 LEU A O 1
ATOM 6466 N N . SER A 1 827 ? -37.623 -1.834 41.561 1.00 89.69 827 SER A N 1
ATOM 6467 C CA . SER A 1 827 ? -38.175 -3.183 41.376 1.00 89.69 827 SER A CA 1
ATOM 6468 C C . SER A 1 827 ? -37.513 -4.232 42.279 1.00 89.69 827 SER A C 1
ATOM 6470 O O . SER A 1 827 ? -38.118 -5.254 42.590 1.00 89.69 827 SER A O 1
ATOM 6472 N N . SER A 1 828 ? -36.278 -3.992 42.732 1.00 88.31 828 SER A N 1
ATOM 6473 C CA . SER A 1 828 ? -35.610 -4.848 43.723 1.00 88.31 828 SER A CA 1
ATOM 6474 C C . SER A 1 828 ? -36.170 -4.628 45.133 1.00 88.31 828 SER A C 1
ATOM 6476 O O . SER A 1 828 ? -36.306 -5.586 45.891 1.00 88.31 828 SER A O 1
ATOM 6478 N N . THR A 1 829 ? -36.532 -3.388 45.483 1.00 86.50 829 THR A N 1
ATOM 6479 C CA . THR A 1 829 ? -37.128 -3.056 46.789 1.00 86.50 829 THR A CA 1
ATOM 6480 C C . THR A 1 829 ? -38.632 -3.362 46.856 1.00 86.50 829 THR A C 1
ATOM 6482 O O . THR A 1 829 ? -39.163 -3.601 47.943 1.00 86.50 829 THR A O 1
ATOM 6485 N N . ALA A 1 830 ? -39.322 -3.388 45.711 1.00 86.12 830 ALA A N 1
ATOM 6486 C CA . ALA A 1 830 ? -40.736 -3.743 45.587 1.00 86.12 830 ALA A CA 1
ATOM 6487 C C . ALA A 1 830 ? -40.976 -4.748 44.430 1.00 86.12 830 ALA A C 1
ATOM 6489 O O . ALA A 1 830 ? -41.428 -4.359 43.354 1.00 86.12 830 ALA A O 1
ATOM 6490 N N . PRO A 1 831 ? -40.720 -6.060 44.635 1.00 84.88 831 PRO A N 1
ATOM 6491 C CA . PRO A 1 831 ? -40.741 -7.071 43.562 1.00 84.88 831 PRO A CA 1
ATOM 6492 C C . PRO A 1 831 ? -42.100 -7.349 42.901 1.00 84.88 831 PRO A C 1
ATOM 6494 O O . PRO A 1 831 ? -42.151 -8.084 41.915 1.00 84.88 831 PRO A O 1
ATOM 6497 N N . LEU A 1 832 ? -43.188 -6.814 43.463 1.00 86.62 832 LEU A N 1
ATOM 6498 C CA . LEU A 1 832 ? -44.563 -6.945 42.964 1.00 86.62 832 LEU A CA 1
ATOM 6499 C C . LEU A 1 832 ? -45.074 -5.665 42.276 1.00 86.62 832 LEU A C 1
ATOM 6501 O O . LEU A 1 832 ? -46.206 -5.641 41.809 1.00 86.62 832 LEU A O 1
ATOM 6505 N N . SER A 1 833 ? -44.258 -4.611 42.201 1.00 87.44 833 SER A N 1
ATOM 6506 C CA . SER A 1 833 ? -44.630 -3.346 41.564 1.00 87.44 833 SER A CA 1
ATOM 6507 C C . SER A 1 833 ? -44.306 -3.343 40.069 1.00 87.44 833 SER A C 1
ATOM 6509 O O . SER A 1 833 ? -43.223 -3.754 39.652 1.00 87.44 833 SER A O 1
ATOM 6511 N N . HIS A 1 834 ? -45.221 -2.810 39.263 1.00 92.31 834 HIS A N 1
ATOM 6512 C CA . HIS A 1 834 ? -44.996 -2.476 37.859 1.00 92.31 834 HIS A CA 1
ATOM 6513 C C . HIS A 1 834 ? -44.423 -1.054 37.803 1.00 92.31 834 HIS A C 1
ATOM 6515 O O . HIS A 1 834 ? -45.078 -0.110 38.241 1.00 92.31 834 HIS A O 1
ATOM 6521 N N . VAL A 1 835 ? -43.197 -0.883 37.309 1.00 94.50 835 VAL A N 1
ATOM 6522 C CA . VAL A 1 835 ? -42.466 0.394 37.348 1.00 94.50 835 VAL A CA 1
ATOM 6523 C C . VAL A 1 835 ? -42.166 0.869 35.931 1.00 94.50 835 VAL A C 1
ATOM 6525 O O . VAL A 1 835 ? -41.493 0.165 35.185 1.00 94.50 835 VAL A O 1
ATOM 6528 N N . MET A 1 836 ? -42.575 2.087 35.575 1.00 95.44 836 MET A N 1
ATOM 6529 C CA . MET A 1 836 ? -42.110 2.797 34.378 1.00 95.44 836 MET A CA 1
ATOM 6530 C C . MET A 1 836 ? -41.663 4.209 34.744 1.00 95.44 836 MET A C 1
ATOM 6532 O O . MET A 1 836 ? -42.395 4.959 35.382 1.00 95.44 836 MET A O 1
ATOM 6536 N N . LEU A 1 837 ? -40.470 4.592 34.299 1.00 96.38 837 LEU A N 1
ATOM 6537 C CA . LEU A 1 837 ? -39.923 5.927 34.502 1.00 96.38 837 LEU A CA 1
ATOM 6538 C C . LEU A 1 837 ? -39.629 6.579 33.156 1.00 96.38 837 LEU A C 1
ATOM 6540 O O . LEU A 1 837 ? -39.046 5.958 32.263 1.00 96.38 837 LEU A O 1
ATOM 6544 N N . LEU A 1 838 ? -40.016 7.848 33.040 1.00 95.06 838 LEU A N 1
ATOM 6545 C CA . LEU A 1 838 ? -39.709 8.697 31.893 1.00 95.06 838 LEU A CA 1
ATOM 6546 C C . LEU A 1 838 ? -38.704 9.778 32.302 1.00 95.06 838 LEU A C 1
ATOM 6548 O O . LEU A 1 838 ? -38.841 10.372 33.367 1.00 95.06 838 LEU A O 1
ATOM 6552 N N . ALA A 1 839 ? -37.730 10.088 31.450 1.00 93.31 839 ALA A N 1
ATOM 6553 C CA . ALA A 1 839 ? -36.838 11.231 31.643 1.00 93.31 839 ALA A CA 1
ATOM 6554 C C . ALA A 1 839 ? -36.892 12.158 30.427 1.00 93.31 839 ALA A C 1
ATOM 6556 O O . ALA A 1 839 ? -36.575 11.747 29.310 1.00 93.31 839 ALA A O 1
ATOM 6557 N N . HIS A 1 840 ? -37.324 13.403 30.638 1.00 91.44 840 HIS A N 1
ATOM 6558 C CA . HIS A 1 840 ? -37.534 14.382 29.571 1.00 91.44 840 HIS A CA 1
ATOM 6559 C C . HIS A 1 840 ? -36.372 15.382 29.492 1.00 91.44 840 HIS A C 1
ATOM 6561 O O . HIS A 1 840 ? -36.209 16.255 30.346 1.00 91.44 840 HIS A O 1
ATOM 6567 N N . GLN A 1 841 ? -35.595 15.283 28.417 1.00 87.25 841 GLN A N 1
ATOM 6568 C CA . GLN A 1 841 ? -34.533 16.210 28.051 1.00 87.25 841 GLN A CA 1
ATOM 6569 C C . GLN A 1 841 ? -35.139 17.472 27.410 1.00 87.25 841 GLN A C 1
ATOM 6571 O O . GLN A 1 841 ? -35.204 17.598 26.189 1.00 87.25 841 GLN A O 1
ATOM 6576 N N . ARG A 1 842 ? -35.582 18.424 28.243 1.00 78.44 842 ARG A N 1
ATOM 6577 C CA . ARG A 1 842 ? -36.339 19.624 27.814 1.00 78.44 842 ARG A CA 1
ATOM 6578 C C . ARG A 1 842 ? -35.677 20.451 26.698 1.00 78.44 842 ARG A C 1
ATOM 6580 O O . ARG A 1 842 ? -36.381 21.132 25.966 1.00 78.44 842 ARG A O 1
ATOM 6587 N N . HIS A 1 843 ? -34.349 20.402 26.563 1.00 77.69 843 HIS A N 1
ATOM 6588 C CA . HIS A 1 843 ? -33.603 21.131 25.526 1.00 77.69 843 HIS A CA 1
ATOM 6589 C C . HIS A 1 843 ? -33.606 20.451 24.148 1.00 77.69 843 HIS A C 1
ATOM 6591 O O . HIS A 1 843 ? -33.461 21.137 23.144 1.00 77.69 843 HIS A O 1
ATOM 6597 N N . SER A 1 844 ? -33.753 19.125 24.089 1.00 81.94 844 SER A N 1
ATOM 6598 C CA . SER A 1 844 ? -33.772 18.347 22.839 1.00 81.94 844 SER A CA 1
ATOM 6599 C C . SER A 1 844 ? -35.166 17.822 22.479 1.00 81.94 844 SER A C 1
ATOM 6601 O O . SER A 1 844 ? -35.328 17.196 21.437 1.00 81.94 844 SER A O 1
ATOM 6603 N N . GLY A 1 845 ? -36.158 18.009 23.360 1.00 84.06 845 GLY A N 1
ATOM 6604 C CA . GLY A 1 845 ? -37.489 17.398 23.262 1.00 84.06 845 GLY A CA 1
ATOM 6605 C C . GLY A 1 845 ? -37.493 15.878 23.473 1.00 84.06 845 GLY A C 1
ATOM 6606 O O . GLY A 1 845 ? -38.551 15.250 23.411 1.00 84.06 845 GLY A O 1
ATOM 6607 N N . LYS A 1 846 ? -36.325 15.271 23.724 1.00 90.94 846 LYS A N 1
ATOM 6608 C CA . LYS A 1 846 ? -36.145 13.820 23.785 1.00 90.94 846 LYS A CA 1
ATOM 6609 C C . LYS A 1 846 ? -36.626 13.255 25.114 1.00 90.94 846 LYS A C 1
ATOM 6611 O O . LYS A 1 846 ? -36.270 13.737 2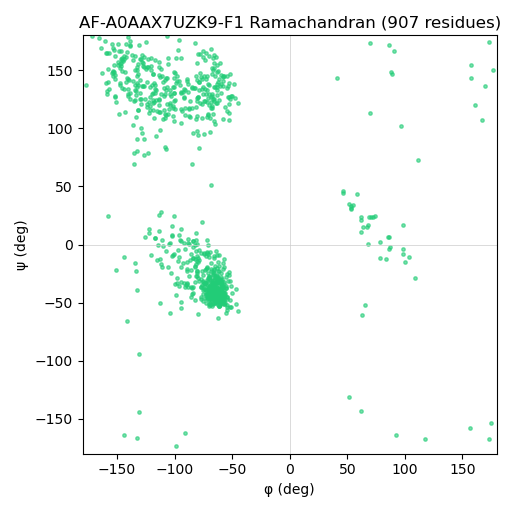6.188 1.00 90.94 846 LYS A O 1
ATOM 6616 N N . VAL A 1 847 ? -37.393 12.178 25.042 1.00 92.56 847 VAL A N 1
ATOM 6617 C CA . VAL A 1 847 ? -37.919 11.434 26.184 1.00 92.56 847 VAL A CA 1
ATOM 6618 C C . VAL A 1 847 ? -37.286 10.049 26.199 1.00 92.56 847 VAL A C 1
ATOM 6620 O O . VAL A 1 847 ? -37.423 9.271 25.255 1.00 92.56 847 VAL A O 1
ATOM 6623 N N . LEU A 1 848 ? -36.581 9.742 27.281 1.00 94.25 848 LEU A N 1
ATOM 6624 C CA . LEU A 1 848 ? -36.078 8.408 27.586 1.00 94.25 848 LEU A CA 1
ATOM 6625 C C . LEU A 1 848 ? -37.141 7.651 28.385 1.00 94.25 848 LEU A C 1
ATOM 6627 O O . LEU A 1 848 ? -37.767 8.229 29.269 1.00 94.25 848 LEU A O 1
ATOM 6631 N N . CYS A 1 849 ? -37.316 6.364 28.105 1.00 94.69 849 CYS A N 1
ATOM 6632 C CA . CYS A 1 849 ? -38.245 5.483 28.805 1.00 94.69 849 CYS A CA 1
ATOM 6633 C C . CYS A 1 849 ? -37.503 4.240 29.303 1.00 94.69 849 CYS A C 1
ATOM 6635 O O . CYS A 1 849 ? -36.731 3.635 28.556 1.00 94.69 849 CYS A O 1
ATOM 6637 N N . ALA A 1 850 ? -37.759 3.823 30.540 1.00 96.44 850 ALA A N 1
ATOM 6638 C CA . ALA A 1 850 ? -37.376 2.507 31.042 1.00 96.44 850 ALA A CA 1
ATOM 6639 C C . ALA A 1 850 ? -38.491 1.947 31.926 1.00 96.44 850 ALA A C 1
ATOM 6641 O O . ALA A 1 850 ? -39.110 2.689 32.687 1.00 96.44 850 ALA A O 1
ATOM 6642 N N . CYS A 1 851 ? -38.737 0.643 31.853 1.00 94.94 851 CYS A N 1
ATOM 6643 C CA . CYS A 1 851 ? -39.729 -0.019 32.686 1.00 94.94 851 CYS A CA 1
ATOM 6644 C C . CYS A 1 851 ? -39.339 -1.453 33.049 1.00 94.94 851 CYS A C 1
ATOM 6646 O O . CYS A 1 851 ? -38.567 -2.116 32.350 1.00 94.94 851 CYS A O 1
ATOM 6648 N N . GLN A 1 852 ? -39.905 -1.925 34.153 1.00 94.56 852 GLN A N 1
ATOM 6649 C CA . GLN A 1 852 ? -39.804 -3.291 34.636 1.00 94.56 852 GLN A CA 1
ATOM 6650 C C . GLN A 1 852 ? -41.143 -3.714 35.246 1.00 94.56 852 GLN A C 1
ATOM 6652 O O . GLN A 1 852 ? -41.794 -2.932 35.937 1.00 94.56 852 GLN A O 1
ATOM 6657 N N . VAL A 1 853 ? -41.544 -4.957 34.997 1.00 92.69 853 VAL A N 1
ATOM 6658 C CA . VAL A 1 853 ? -42.756 -5.573 35.554 1.00 92.69 853 VAL A CA 1
ATOM 6659 C C . VAL A 1 853 ? -42.396 -6.776 36.439 1.00 92.69 853 VAL A C 1
ATOM 6661 O O . VAL A 1 853 ? -41.303 -7.343 36.301 1.00 92.69 853 VAL A O 1
ATOM 6664 N N . PRO A 1 854 ? -43.277 -7.197 37.364 1.00 88.81 854 PRO A N 1
ATOM 6665 C CA . PRO A 1 854 ? -43.065 -8.387 38.180 1.00 88.81 854 PRO A CA 1
ATOM 6666 C C . PRO A 1 854 ? -43.002 -9.654 37.325 1.00 88.81 854 PRO A C 1
ATOM 6668 O O . PRO A 1 854 ? -43.879 -9.904 36.505 1.00 88.81 854 PRO A O 1
ATOM 6671 N N . LYS A 1 855 ? -42.038 -10.542 37.600 1.00 81.75 855 LYS A N 1
ATOM 6672 C CA . LYS A 1 855 ? -41.891 -11.842 36.902 1.00 81.75 855 LYS A CA 1
ATOM 6673 C C . LYS A 1 855 ? -43.085 -12.801 37.048 1.00 81.75 855 LYS A C 1
ATOM 6675 O O . LYS A 1 855 ? -43.078 -13.867 36.443 1.00 81.75 855 LYS A O 1
ATOM 6680 N N . VAL A 1 856 ? -44.044 -12.470 37.910 1.00 72.12 856 VAL A N 1
ATOM 6681 C CA . VAL A 1 856 ? -45.195 -13.311 38.278 1.00 72.12 856 VAL A CA 1
ATOM 6682 C C . VAL A 1 856 ? -46.513 -12.737 37.729 1.00 72.12 856 VAL A C 1
ATOM 6684 O O . VAL A 1 856 ? -47.561 -13.337 37.931 1.00 72.12 856 VAL A O 1
ATOM 6687 N N . SER A 1 857 ? -46.471 -11.591 37.036 1.00 63.97 857 SER A N 1
ATOM 6688 C CA . SER A 1 857 ? -47.639 -10.928 36.446 1.00 63.97 857 SER A CA 1
ATOM 6689 C C . SER A 1 857 ? -47.710 -11.226 34.940 1.00 63.97 857 SER A C 1
ATOM 6691 O O . SER A 1 857 ? -46.895 -10.695 34.188 1.00 63.97 857 SER A O 1
ATOM 6693 N N . PRO A 1 858 ? -48.633 -12.086 34.465 1.00 62.53 858 PRO A N 1
ATOM 6694 C CA . PRO A 1 858 ? -48.752 -12.414 33.042 1.00 62.53 858 PRO A CA 1
ATOM 6695 C C . PRO A 1 858 ? -49.588 -11.399 32.242 1.00 62.53 858 PRO A C 1
ATOM 6697 O O . PRO A 1 858 ? -49.774 -11.593 31.044 1.00 62.53 858 PRO A O 1
ATOM 6700 N N . SER A 1 859 ? -50.146 -10.365 32.883 1.00 75.81 859 SER A N 1
ATOM 6701 C CA . SER A 1 859 ? -51.156 -9.489 32.274 1.00 75.81 859 SER A CA 1
ATOM 6702 C C . SER A 1 859 ? -50.571 -8.217 31.634 1.00 75.81 859 SER A C 1
ATOM 6704 O O . SER A 1 859 ? -51.054 -7.773 30.590 1.00 75.81 859 SER A O 1
ATOM 6706 N N . LEU A 1 860 ? -49.475 -7.675 32.188 1.00 86.75 860 LEU A N 1
ATOM 6707 C CA . LEU A 1 860 ? -48.743 -6.525 31.643 1.00 86.75 860 LEU A CA 1
ATOM 6708 C C . LEU A 1 860 ? -47.295 -6.899 31.296 1.00 86.75 860 LEU A C 1
ATOM 6710 O O . LEU A 1 860 ? -46.484 -7.180 32.173 1.00 86.75 860 LEU A O 1
ATOM 6714 N N . VAL A 1 861 ? -46.964 -6.834 30.005 1.00 91.06 861 VAL A N 1
ATOM 6715 C CA . VAL A 1 861 ? -45.639 -7.149 29.451 1.00 91.06 861 VAL A CA 1
ATOM 6716 C C . VAL A 1 861 ? -44.812 -5.863 29.312 1.00 91.06 861 VAL A C 1
ATOM 6718 O O . VAL A 1 861 ? -45.290 -4.879 28.743 1.00 91.06 861 VAL A O 1
ATOM 6721 N N . ALA A 1 862 ? -43.566 -5.844 29.799 1.00 91.75 862 ALA A N 1
ATOM 6722 C CA . ALA A 1 862 ? -42.732 -4.635 29.783 1.00 91.75 862 ALA A CA 1
ATOM 6723 C C . ALA A 1 862 ? -42.409 -4.136 28.362 1.00 91.75 862 ALA A C 1
ATOM 6725 O O . ALA A 1 862 ? -42.418 -2.926 28.133 1.00 91.75 862 ALA A O 1
ATOM 6726 N N . SER A 1 863 ? -42.148 -5.036 27.405 1.00 92.31 863 SER A N 1
ATOM 6727 C CA . SER A 1 863 ? -41.947 -4.675 25.993 1.00 92.31 863 SER A CA 1
ATOM 6728 C C . SER A 1 863 ? -43.145 -3.921 25.427 1.00 92.31 863 SER A C 1
ATOM 6730 O O . SER A 1 863 ? -42.978 -2.825 24.899 1.00 92.31 863 SER A O 1
ATOM 6732 N N . ASP A 1 864 ? -44.345 -4.472 25.594 1.00 92.25 864 ASP A N 1
ATOM 6733 C CA . ASP A 1 864 ? -45.590 -3.926 25.051 1.00 92.25 864 ASP A CA 1
ATOM 6734 C C . ASP A 1 864 ? -45.894 -2.562 25.667 1.00 92.25 864 ASP A C 1
ATOM 6736 O O . ASP A 1 864 ? -46.282 -1.630 24.967 1.00 92.25 864 ASP A O 1
ATOM 6740 N N . TRP A 1 865 ? -45.656 -2.429 26.974 1.00 94.12 865 TRP A N 1
ATOM 6741 C CA . TRP A 1 865 ? -45.843 -1.182 27.702 1.00 94.12 865 TRP A CA 1
ATOM 6742 C C . TRP A 1 865 ? -44.902 -0.082 27.203 1.00 94.12 865 TRP A C 1
ATOM 6744 O O . TRP A 1 865 ? -45.348 1.027 26.905 1.00 94.12 865 TRP A O 1
ATOM 6754 N N . ALA A 1 866 ? -43.609 -0.387 27.054 1.00 93.75 866 ALA A N 1
ATOM 6755 C CA . ALA A 1 866 ? -42.637 0.564 26.525 1.00 93.75 866 ALA A CA 1
ATOM 6756 C C . ALA A 1 866 ? -42.914 0.916 25.055 1.00 93.75 866 ALA A C 1
ATOM 6758 O O . ALA A 1 866 ? -42.778 2.078 24.681 1.00 93.75 866 ALA A O 1
ATOM 6759 N N . VAL A 1 867 ? -43.335 -0.050 24.229 1.00 93.62 867 VAL A N 1
ATOM 6760 C CA . VAL A 1 867 ? -43.701 0.181 22.821 1.00 93.62 867 VAL A CA 1
ATOM 6761 C C . VAL A 1 867 ? -44.941 1.065 22.713 1.00 93.62 867 VAL A C 1
ATOM 6763 O O . VAL A 1 867 ? -44.899 2.044 21.975 1.00 93.62 867 VAL A O 1
ATOM 6766 N N . ALA A 1 868 ? -46.004 0.800 23.478 1.00 91.94 868 ALA A N 1
ATOM 6767 C CA . ALA A 1 868 ? -47.215 1.622 23.470 1.00 91.94 868 ALA A CA 1
ATOM 6768 C C . ALA A 1 868 ? -46.928 3.079 23.876 1.00 91.94 868 ALA A C 1
ATOM 6770 O O . ALA A 1 868 ? -47.397 4.018 23.232 1.00 91.94 868 ALA A O 1
ATOM 6771 N N . VAL A 1 869 ? -46.102 3.284 24.906 1.00 91.81 869 VAL A N 1
ATOM 6772 C CA . VAL A 1 869 ? -45.729 4.629 25.364 1.00 91.81 869 VAL A CA 1
ATOM 6773 C C . VAL A 1 869 ? -44.791 5.321 24.374 1.00 91.81 869 VAL A C 1
ATOM 6775 O O . VAL A 1 869 ? -45.003 6.491 24.063 1.00 91.81 869 VAL A O 1
ATOM 6778 N 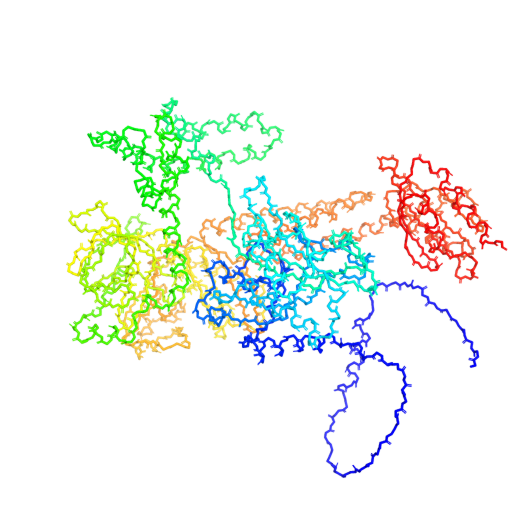N . CYS A 1 870 ? -43.794 4.622 23.820 1.00 91.81 870 CYS A N 1
ATOM 6779 C CA . CYS A 1 870 ? -42.902 5.200 22.813 1.00 91.81 870 CYS A CA 1
ATOM 6780 C C . CYS A 1 870 ? -43.594 5.475 21.470 1.00 91.81 870 CYS A C 1
ATOM 6782 O O . CYS A 1 870 ? -43.249 6.467 20.834 1.00 91.81 870 CYS A O 1
ATOM 6784 N N . TYR A 1 871 ? -44.608 4.698 21.079 1.00 90.94 871 TYR A N 1
ATOM 6785 C CA . TYR A 1 871 ? -45.435 4.969 19.898 1.00 90.94 871 TYR A CA 1
ATOM 6786 C C . TYR A 1 871 ? -46.092 6.354 19.982 1.00 90.94 871 TYR A C 1
ATOM 6788 O O . TYR A 1 871 ? -45.951 7.167 19.072 1.00 90.94 871 TYR A O 1
ATOM 6796 N N . HIS A 1 872 ? -46.703 6.684 21.125 1.00 88.94 872 HIS A N 1
ATOM 6797 C CA . HIS A 1 872 ? -47.267 8.015 21.373 1.00 88.94 872 HIS A CA 1
ATOM 6798 C C . HIS A 1 872 ? -46.220 9.134 21.566 1.00 88.94 872 HIS A C 1
ATOM 6800 O O . HIS A 1 872 ? -46.576 10.311 21.623 1.00 88.94 872 HIS A O 1
ATOM 6806 N N . LEU A 1 873 ? -44.936 8.781 21.667 1.00 89.44 873 LEU A N 1
ATOM 6807 C CA . LEU A 1 873 ? -43.791 9.696 21.694 1.00 89.44 873 LEU A CA 1
ATOM 6808 C C . LEU A 1 873 ? -43.069 9.752 20.329 1.00 89.44 873 LEU A C 1
ATOM 6810 O O . LEU A 1 873 ? -41.916 10.172 20.284 1.00 89.44 873 LEU A O 1
ATOM 6814 N N . ASN A 1 874 ? -43.675 9.278 19.231 1.00 88.38 874 ASN A N 1
ATOM 6815 C CA . ASN A 1 874 ? -43.027 9.154 17.913 1.00 88.38 874 ASN A CA 1
ATOM 6816 C C . ASN A 1 874 ? -41.625 8.506 18.000 1.00 88.38 874 ASN A C 1
ATOM 6818 O O . ASN A 1 874 ? -40.647 9.009 17.444 1.00 88.38 874 ASN A O 1
ATOM 6822 N N . GLY A 1 875 ? -41.513 7.428 18.776 1.00 89.00 875 GLY A N 1
ATOM 6823 C CA . GLY A 1 875 ? -40.250 6.802 19.148 1.00 89.00 875 GLY A CA 1
ATOM 6824 C C . GLY A 1 875 ? -40.304 5.280 19.165 1.00 89.00 875 GLY A C 1
ATOM 6825 O O . GLY A 1 875 ? -41.346 4.664 18.949 1.00 89.00 875 GLY A O 1
ATOM 6826 N N . SER A 1 876 ? -39.163 4.664 19.464 1.00 91.56 876 SER A N 1
ATOM 6827 C CA . SER A 1 876 ? -38.990 3.212 19.485 1.00 91.56 876 SER A CA 1
ATOM 6828 C C . SER A 1 876 ? -38.602 2.702 20.872 1.00 91.56 876 SER A C 1
ATOM 6830 O O . SER A 1 876 ? -37.881 3.358 21.631 1.00 91.56 876 SER A O 1
ATOM 6832 N N . ALA A 1 877 ? -39.071 1.501 21.201 1.00 91.94 877 ALA A N 1
ATOM 6833 C CA . ALA A 1 877 ? -38.704 0.777 22.409 1.00 91.94 877 ALA A CA 1
ATOM 6834 C C . ALA A 1 877 ? -38.333 -0.671 22.085 1.00 91.94 877 ALA A C 1
ATOM 6836 O O . ALA A 1 877 ? -38.778 -1.235 21.089 1.00 91.94 877 ALA A O 1
ATOM 6837 N N . GLY A 1 878 ? -37.520 -1.272 22.948 1.00 87.75 878 GLY A N 1
ATOM 6838 C CA . GLY A 1 878 ? -37.097 -2.661 22.847 1.00 87.75 878 GLY A CA 1
ATOM 6839 C C . GLY A 1 878 ? -36.775 -3.238 24.220 1.00 87.75 878 GLY A C 1
ATOM 6840 O O . GLY A 1 878 ? -36.332 -2.536 25.136 1.00 87.75 878 GLY A O 1
ATOM 6841 N N . GLY A 1 879 ? -37.009 -4.535 24.385 1.00 89.50 879 GLY A N 1
ATOM 6842 C CA . GLY A 1 879 ? -36.869 -5.168 25.684 1.00 89.50 879 GLY A CA 1
ATOM 6843 C C . GLY A 1 879 ? -37.301 -6.621 25.718 1.00 89.50 879 GLY A C 1
ATOM 6844 O O . GLY A 1 879 ? -37.260 -7.338 24.726 1.00 89.50 879 GLY A O 1
ATOM 6845 N N . SER A 1 880 ? -37.689 -7.022 26.915 1.00 91.31 880 SER A N 1
ATOM 6846 C CA . SER A 1 880 ? -38.120 -8.351 27.311 1.00 91.31 880 SER A CA 1
ATOM 6847 C C . SER A 1 880 ? -39.500 -8.285 27.949 1.00 91.31 880 SER A C 1
ATOM 6849 O O . SER A 1 880 ? -39.993 -7.196 28.241 1.00 91.31 880 SER A O 1
ATOM 6851 N N . GLU A 1 881 ? -40.072 -9.447 28.260 1.00 88.50 881 GLU A N 1
ATOM 6852 C CA . GLU A 1 881 ? -41.315 -9.534 29.030 1.00 88.50 881 GLU A CA 1
ATOM 6853 C C . GLU A 1 881 ? -41.214 -8.807 30.381 1.00 88.50 881 GLU A C 1
ATOM 6855 O O . GLU A 1 881 ? -42.172 -8.179 30.815 1.00 88.50 881 GLU A O 1
ATOM 6860 N N . VAL A 1 882 ? -40.034 -8.849 31.015 1.00 90.69 882 VAL A N 1
ATOM 6861 C CA . VAL A 1 882 ? -39.804 -8.362 32.386 1.00 90.69 882 VAL A CA 1
ATOM 6862 C C . VAL A 1 882 ? -39.243 -6.939 32.425 1.00 90.69 882 VAL A C 1
ATOM 6864 O O . VAL A 1 882 ? -39.564 -6.190 33.336 1.00 90.69 882 VAL A O 1
ATOM 6867 N N . VAL A 1 883 ? -38.387 -6.558 31.474 1.00 93.25 883 VAL A N 1
ATOM 6868 C CA . VAL A 1 883 ? -37.629 -5.289 31.449 1.00 93.25 883 VAL A CA 1
ATOM 6869 C C . VAL A 1 883 ? -37.564 -4.733 30.028 1.00 93.25 883 VAL A C 1
ATOM 6871 O O . VAL A 1 883 ? -37.109 -5.437 29.123 1.00 93.25 883 VAL A O 1
ATOM 6874 N N . ALA A 1 884 ? -37.909 -3.461 29.831 1.00 94.81 884 ALA A N 1
ATOM 6875 C CA . ALA A 1 884 ? -37.796 -2.788 28.539 1.00 94.81 884 ALA A CA 1
ATOM 6876 C C . ALA A 1 884 ? -37.344 -1.328 28.662 1.00 94.81 884 ALA A C 1
ATOM 6878 O O . ALA A 1 884 ? -37.400 -0.716 29.728 1.00 94.81 884 ALA A O 1
ATOM 6879 N N . LYS A 1 885 ? -36.859 -0.771 27.550 1.00 95.38 885 LYS A N 1
ATOM 6880 C CA . LYS A 1 885 ? -36.398 0.617 27.453 1.00 95.38 885 LYS A CA 1
ATOM 6881 C C . LYS A 1 885 ? -36.671 1.185 26.064 1.00 95.38 885 LYS A C 1
ATOM 6883 O O . LYS A 1 885 ? -36.727 0.436 25.093 1.00 95.38 885 LYS A O 1
ATOM 6888 N N . GLY A 1 886 ? -36.789 2.499 25.953 1.00 92.88 886 GLY A N 1
ATOM 6889 C CA . GLY A 1 886 ? -37.069 3.163 24.685 1.00 92.88 886 GLY A CA 1
ATOM 6890 C C . GLY A 1 886 ? -36.711 4.639 24.681 1.00 92.88 886 GLY A C 1
ATOM 6891 O O . GLY A 1 886 ? -36.299 5.205 25.697 1.00 92.88 886 GLY A O 1
ATOM 6892 N N . THR A 1 887 ? -36.851 5.253 23.512 1.00 93.56 887 THR A N 1
ATOM 6893 C CA . THR A 1 887 ? -36.628 6.681 23.293 1.00 93.56 887 THR A CA 1
ATOM 6894 C C . THR A 1 887 ? -37.623 7.226 22.278 1.00 93.56 887 THR A C 1
ATOM 6896 O O . THR A 1 887 ? -37.785 6.637 21.212 1.00 93.56 887 THR A O 1
ATOM 6899 N N . GLY A 1 888 ? -38.223 8.374 22.576 1.00 91.56 888 GLY A N 1
ATOM 6900 C CA . GLY A 1 888 ? -39.034 9.162 21.643 1.00 91.56 888 GLY A CA 1
ATOM 6901 C C . GLY A 1 888 ? -38.841 10.656 21.885 1.00 91.56 888 GLY A C 1
ATOM 6902 O O . GLY A 1 888 ? -37.900 11.042 22.577 1.00 91.56 888 GLY A O 1
ATOM 6903 N N . ASN A 1 889 ? -39.734 11.486 21.357 1.00 90.69 889 ASN A N 1
ATOM 6904 C CA . ASN A 1 889 ? -39.763 12.935 21.536 1.00 90.69 889 ASN A CA 1
ATOM 6905 C C . ASN A 1 889 ? -41.172 13.392 21.960 1.00 90.69 889 ASN A C 1
ATOM 6907 O O . ASN A 1 889 ? -42.169 12.879 21.460 1.00 90.69 889 ASN A O 1
ATOM 6911 N N . SER A 1 890 ? -41.284 14.374 22.858 1.00 85.19 890 SER A N 1
ATOM 6912 C CA . SER A 1 890 ? -42.572 15.020 23.155 1.00 85.19 890 SER A CA 1
ATOM 6913 C C . SER A 1 890 ? -42.407 16.391 23.795 1.00 85.19 890 SER A C 1
ATOM 6915 O O . SER A 1 890 ? -41.625 16.571 24.723 1.00 85.19 890 SER A O 1
ATOM 6917 N N . ASN A 1 891 ? -43.249 17.328 23.360 1.00 79.25 891 ASN A N 1
ATOM 6918 C CA . ASN A 1 891 ? -43.380 18.656 23.961 1.00 79.25 891 ASN A CA 1
ATOM 6919 C C . ASN A 1 891 ? -44.328 18.659 25.182 1.00 79.25 891 ASN A C 1
ATOM 6921 O O . ASN A 1 891 ? -44.383 19.639 25.919 1.00 79.25 891 ASN A O 1
ATOM 6925 N N . ASP A 1 892 ? -45.077 17.571 25.405 1.00 82.94 892 ASP A N 1
ATOM 6926 C CA . ASP A 1 892 ? -46.049 17.398 26.490 1.00 82.94 892 ASP A CA 1
ATOM 6927 C C . ASP A 1 892 ? -45.834 16.033 27.165 1.00 82.94 892 ASP A C 1
ATOM 6929 O O . ASP A 1 892 ? -46.381 14.995 26.775 1.00 82.94 892 ASP A O 1
ATOM 6933 N N . ILE A 1 893 ? -44.989 16.037 28.196 1.00 86.62 893 ILE A N 1
ATOM 6934 C CA . ILE A 1 893 ? -44.670 14.841 28.984 1.00 86.62 893 ILE A CA 1
ATOM 6935 C C . ILE A 1 893 ? -45.841 14.401 29.882 1.00 86.62 893 ILE A C 1
ATOM 6937 O O . ILE A 1 893 ? -45.902 13.248 30.309 1.00 86.62 893 ILE A O 1
ATOM 6941 N N . THR A 1 894 ? -46.801 15.290 30.155 1.00 87.00 894 THR A N 1
ATOM 6942 C CA . THR A 1 894 ? -47.962 15.003 31.006 1.00 87.00 894 THR A CA 1
ATOM 6943 C C . THR A 1 894 ? -48.913 14.025 30.320 1.00 87.00 894 THR A C 1
ATOM 6945 O O . THR A 1 894 ? -49.431 13.118 30.976 1.00 87.00 894 THR A O 1
ATOM 6948 N N . LYS A 1 895 ? -49.091 14.144 28.997 1.00 85.50 895 LYS A N 1
ATOM 6949 C CA . LYS A 1 895 ? -49.804 13.139 28.189 1.00 85.50 895 LYS A CA 1
ATOM 6950 C C . LYS A 1 895 ? -49.098 11.785 28.196 1.00 85.50 895 LYS A C 1
ATOM 6952 O O . LYS A 1 895 ? -49.753 10.778 28.437 1.00 85.50 895 LYS A O 1
ATOM 6957 N N . ALA A 1 896 ? -47.774 11.762 28.040 1.00 87.19 896 ALA A N 1
ATOM 6958 C CA . ALA A 1 896 ? -46.992 10.523 28.061 1.00 87.19 896 ALA A CA 1
ATOM 6959 C C . ALA A 1 896 ? -47.138 9.748 29.382 1.00 87.19 896 ALA A C 1
ATOM 6961 O O . ALA A 1 896 ? -47.405 8.547 29.372 1.00 87.19 896 ALA A O 1
ATOM 6962 N N . LEU A 1 897 ? -47.050 10.447 30.520 1.00 91.50 897 LEU A N 1
ATOM 6963 C CA . LEU A 1 897 ? -47.283 9.860 31.844 1.00 91.50 897 LEU A CA 1
ATOM 6964 C C . LEU A 1 897 ? -48.725 9.363 32.028 1.00 91.50 897 LEU A C 1
ATOM 6966 O O . LEU A 1 897 ? -48.944 8.388 32.746 1.00 91.50 897 LEU A O 1
ATOM 6970 N N . ARG A 1 898 ? -49.710 10.014 31.394 1.00 90.69 898 ARG A N 1
ATOM 6971 C CA . ARG A 1 898 ? -51.112 9.578 31.419 1.00 90.69 898 ARG A CA 1
ATOM 6972 C C . ARG A 1 898 ? -51.309 8.299 30.606 1.00 90.69 898 ARG A C 1
ATOM 6974 O O . ARG A 1 898 ? -51.781 7.320 31.172 1.00 90.69 898 ARG A O 1
ATOM 6981 N N . TRP A 1 899 ? -50.871 8.275 29.347 1.00 89.56 899 TRP A N 1
ATOM 6982 C CA . TRP A 1 899 ? -50.954 7.094 28.479 1.00 89.56 899 TRP A CA 1
ATOM 6983 C C . TRP A 1 899 ? -50.246 5.880 29.090 1.00 89.56 899 TRP A C 1
ATOM 6985 O O . TRP A 1 899 ? -50.795 4.781 29.098 1.00 89.56 899 TRP A O 1
ATOM 6995 N N . ALA A 1 900 ? -49.072 6.086 29.695 1.00 91.94 900 ALA A N 1
ATOM 6996 C CA . ALA A 1 900 ? -48.351 5.044 30.418 1.00 91.94 900 ALA A CA 1
ATOM 6997 C C . ALA A 1 900 ? -49.155 4.454 31.594 1.00 91.94 900 ALA A C 1
ATOM 6999 O O . ALA A 1 900 ? -49.143 3.237 31.785 1.00 91.94 900 ALA A O 1
ATOM 7000 N N . LYS A 1 901 ? -49.880 5.284 32.360 1.00 92.94 901 LYS A N 1
ATOM 7001 C CA . LYS A 1 901 ? -50.754 4.828 33.459 1.00 92.94 901 LYS A CA 1
ATOM 7002 C C . LYS A 1 901 ? -52.023 4.147 32.955 1.00 92.94 901 LYS A C 1
ATOM 7004 O O . LYS A 1 901 ? -52.395 3.106 33.492 1.00 92.94 901 LYS A O 1
ATOM 7009 N N . GLU A 1 902 ? -52.675 4.713 31.942 1.00 91.44 902 GLU A N 1
ATOM 7010 C CA . GLU A 1 902 ? -53.907 4.177 31.351 1.00 91.44 902 GLU A CA 1
ATOM 7011 C C . GLU A 1 902 ? -53.666 2.794 30.735 1.00 91.44 902 GLU A C 1
ATOM 7013 O O . GLU A 1 902 ? -54.385 1.855 31.068 1.00 91.44 902 GLU A O 1
ATOM 7018 N N . PHE A 1 903 ? -52.605 2.636 29.935 1.00 91.62 903 PHE A N 1
ATOM 7019 C CA . PHE A 1 903 ? -52.245 1.356 29.318 1.00 91.62 903 PHE A CA 1
ATOM 7020 C C . PHE A 1 903 ? -51.962 0.266 30.360 1.00 91.62 903 PHE A C 1
ATOM 7022 O O . PHE A 1 903 ? -52.481 -0.843 30.253 1.00 91.62 903 PHE A O 1
ATOM 7029 N N . ALA A 1 904 ? -51.175 0.581 31.395 1.00 89.69 904 ALA A N 1
ATOM 7030 C CA . ALA A 1 904 ? -50.901 -0.362 32.475 1.00 89.69 904 ALA A CA 1
ATOM 7031 C C . ALA A 1 904 ? -52.179 -0.745 33.236 1.00 89.69 904 ALA A C 1
ATOM 7033 O O . ALA A 1 904 ? -52.438 -1.926 33.441 1.00 89.69 904 ALA A O 1
ATOM 7034 N N . SER A 1 905 ? -53.019 0.236 33.582 1.00 87.44 905 SER A N 1
ATOM 7035 C CA . SER A 1 905 ? -54.266 -0.001 34.324 1.00 87.44 905 SER A CA 1
ATOM 7036 C C . SER A 1 905 ? -55.254 -0.874 33.541 1.00 87.44 905 SER A C 1
ATOM 7038 O O . SER A 1 905 ? -55.869 -1.759 34.122 1.00 87.44 905 SER A O 1
ATOM 7040 N N . GLN A 1 906 ? -55.366 -0.677 32.221 1.00 87.31 906 GLN A N 1
ATOM 7041 C CA . GLN A 1 906 ? -56.209 -1.493 31.333 1.00 87.31 906 GLN A CA 1
ATOM 7042 C C . GLN A 1 906 ? -55.707 -2.933 31.151 1.00 87.31 906 GLN A C 1
ATOM 7044 O O . GLN A 1 906 ? -56.482 -3.796 30.755 1.00 87.31 906 GLN A O 1
ATOM 7049 N N . ARG A 1 907 ? -54.414 -3.188 31.384 1.00 85.50 907 ARG A N 1
ATOM 7050 C CA . ARG A 1 907 ? -53.778 -4.513 31.269 1.00 85.50 907 ARG A CA 1
ATOM 7051 C C . ARG A 1 907 ? -53.576 -5.210 32.620 1.00 85.50 907 ARG A C 1
ATOM 7053 O O . ARG A 1 907 ? -53.149 -6.358 32.653 1.00 85.50 907 ARG A O 1
ATOM 7060 N N . MET A 1 908 ? -53.828 -4.522 33.730 1.00 79.62 908 MET A N 1
ATOM 7061 C CA . MET A 1 908 ? -53.816 -5.089 35.085 1.00 79.62 908 MET A CA 1
ATOM 7062 C C . MET A 1 908 ? -55.219 -5.499 35.572 1.00 79.62 908 MET A C 1
ATOM 7064 O O . MET A 1 908 ? -55.318 -6.168 36.598 1.00 79.62 908 MET A O 1
ATOM 7068 N N . GLN A 1 909 ? -56.273 -5.103 34.847 1.00 67.81 909 GLN A N 1
ATOM 7069 C CA . GLN A 1 909 ? -57.659 -5.567 35.007 1.00 67.81 909 GLN A CA 1
ATOM 7070 C C . GLN A 1 909 ? -57.924 -6.823 34.166 1.00 67.81 909 GLN A C 1
ATOM 7072 O O . GLN A 1 909 ? -58.721 -7.660 34.643 1.00 67.81 909 GLN A O 1
#

Nearest PDB structures (foldseek):
  5knn-assembly3_C  TM=6.295E-01  e=1.089E-32  Homo sapiens
  5v59-assembly1_A  TM=7.507E-01  e=4.213E-29  Homo sapiens
  4xem-assembly1_A  TM=7.461E-01  e=5.229E-29  Homo sapiens
  6now-assembly2_B  TM=9.139E-01  e=4.919E-18  Homo sapiens
  6nly-assembly1_B  TM=9.224E-01  e=9.584E-17  Homo sapiens